Protein 1MO9 (pdb70)

Foldseek 3Di:
DADACQPPADDLVRQLVQLVCQPPDPVLHHKYFHDDPVDPDAALEEEQAQALLNVLLQLLLVVVVGAYEYEEQRQFGHPCCLPQNVPLLVLLLVLLLVLVVLCVQDPHDPRHHCPPFFAFPVVSLVVSLVPSSSVRSCRVNCSCPPSVHGYMYNWHWADQEQFWIDTPNDIGGHLFYEYQPAFADDFDPAALCPFPQEEERNVVSPPDPDTWDQAEEEEEQDLSSQSNQSSNLSSRHQYEYFHQADHPVVPQAPVQVCLLVVVLVVSRYHYAHNKDWHHFDADPVRFTQWTWIQGPVGIDIGGTRHYYYHDDTAAPQVVVCVNHVWDADPRRAGDADQQQHTPGPRYGYFANSRPPPRDSVRSSVSSNSNSCVSVVHRDGDDDDQAKDWHGRNWTKTKTFHHQVRCVVVVFDKAKEKPPDPDPCHQVALDDADPSLNCQSPPDPSSSVSWMWMWIARQQLQATGMIIIIHDDCRVVSRVVSVVSVVTDGLLNLLVDDDDPPDRDPSNVRSVVQVVDNGGHYD/DADACQVPADALVRQLVQQVCQPPPPVNHHKYFHADPPDPDAALEEEQAQALLNLLLQLLLVVVVGAYEYEEQGQFHHPCCLPQNVPLLVLLLVLLLVLVVLCVQDPHDPRHHCPVFFAFPVVSLVVSLVCSSSVRSVRVNCSVVPSVHGYMYNWHWADQEQFWIDTPNRIGGHLFYEYEHAFADDFDPAALCPFAQEEERNVSSPPDPDTWDQEEEEEAAEFQSQSNQSSNLSSRHQYEYFHLADHPVVPFAPVQVVLLVVVLVVSRYHYAHNKDWHHQDADPVRFGQWTWIAHPVGIDIGGTRHYYYHDDTAAPQVVVCVNHVWDADPRRAGDADQQQHTPGPSYGYFANSRPPPRDSVRSSVSSNSNSCVSVVNDDGDDDDFAKDWHGRNWTKIKTFHHQVRCVVVVFDKAKEKPPDDDPCPQVALDDADPSLNCQSPPDPRSSVSWIWMWIARQQLQATGMIIIIHDDCVVVSRVVSVCSVVGDGLVNLCPDDDDPPDRDPSNPSSVVQVVDNGGHYD

Radius of gyration: 30.18 Å; Cα contacts (8 Å, |Δi|>4): 2581; chains: 2; bounding box: 89×70×67 Å

Nearest PDB structures (foldseek):
  1mo9-assembly1_A  TM=1.002E+00  e=0.000E+00  Xanthobacter autotrophicus Py2
  7mgn-assembly1_A  TM=1.000E+00  e=0.000E+00  Xanthobacter autotrophicus Py2
  7mgo-assembly1_B  TM=1.002E+00  e=0.000E+00  Xanthobacter autotrophicus Py2
  7mgo-assembly1_A  TM=9.986E-01  e=9.500E-100  Xanthobacter autotrophicus Py2
  6uzi-assembly2_D  TM=8.575E-01  e=1.850E-38  Elizabethkingia anophelis NUHP1

GO terms:
  GO:0050628 2-oxopropyl-CoM reductase (carboxylating) activity (F, EXP)

Solvent-accessible surface area: 36383 Å² total; per-residue (Å²): 182,66,31,85,0,64,131,58,122,23,15,0,56,96,1,15,77,73,0,59,93,8,53,112,30,145,134,43,22,32,20,0,4,0,2,36,109,140,29,128,106,122,15,16,0,0,0,8,8,0,13,16,7,0,12,4,0,0,3,23,0,61,25,61,51,2,11,0,0,0,2,15,140,73,3,1,0,8,9,52,4,11,8,10,26,20,12,0,19,0,0,1,4,8,0,0,8,9,0,2,12,3,60,36,2,33,57,72,51,13,17,37,97,5,110,166,80,80,2,16,0,65,100,1,1,49,20,0,86,86,16,14,17,19,15,0,0,1,25,0,25,3,0,14,56,36,6,79,0,0,0,0,0,25,16,75,30,116,13,88,57,36,61,5,0,59,2,13,73,82,96,20,132,7,95,14,0,0,0,10,36,19,10,12,48,7,100,34,149,24,67,19,23,144,6,109,4,22,11,24,23,20,39,0,1,79,106,13,114,40,74,6,28,89,18,0,0,0,9,8,21,54,33,46,0,4,8,5,0,0,0,0,11,1,0,34,9,110,0,0,1,3,6,156,48,110,16,8,122,93,0,92,0,63,65,0,53,48,8,1,21,69,28,1,108,84,43,43,6,64,31,32,40,29,4,76,13,63,121,3,39,84,45,115,109,24,57,1,70,0,1,12,0,96,16,99,145,33,120,47,119,4,114,11,49,0,0,0,10,2,51,41,36,76,18,95,5,84,128,14,14,181,72,23,50,11,79,68,12,138,146,20,31,1,80,47,68,88,63,3,66,14,61,19,94,68,1,14,0,0,3,36,0,29,11,58,31,75,50,31,6,3,9,16,15,0,0,3,25,0,0,37,20,20,55,72,69,168,35,54,21,93,48,151,99,67,2,18,14,0,7,3,5,3,10,0,1,15,6,35,38,0,24,67,60,0,122,93,60,69,58,103,20,18,11,3,25,3,5,3,116,34,155,21,27,56,91,5,8,32,6,5,5,7,25,5,0,7,2,6,12,7,195,64,13,17,34,7,3,2,12,2,0,0,0,0,11,17,144,76,43,94,6,28,0,0,2,6,2,2,7,11,1,2,0,0,0,1,0,2,8,29,4,24,119,105,24,9,25,0,45,87,1,4,69,10,14,1,6,35,4,0,6,0,6,2,0,6,11,0,9,4,26,10,14,27,195,123,20,88,50,10,176,66,30,69,0,57,129,52,126,24,24,1,62,96,1,17,78,70,0,63,96,7,56,122,26,146,132,40,23,39,21,0,13,0,5,35,112,132,32,130,102,84,13,18,0,0,0,9,9,0,12,17,7,0,12,4,0,0,3,24,0,64,25,61,48,2,13,0,0,0,2,14,144,72,2,1,0,8,8,52,3,12,7,11,25,21,12,0,19,0,0,1,6,7,0,0,7,9,0,2,10,4,60,38,5,35,58,79,46,13,17,36,97,4,108,165,83,81,3,15,0,63,100,1,0,50,19,0,82,87,18,13,16,22,13,0,0,0,26,0,25,1,0,17,58,34,6,80,0,0,0,0,0,25,14,74,24,104,10,83,54,37,61,2,0,60,0,12,85,101,84,20,114,0,93,15,0,0,0,10,39,20,10,12,46,8,98,37,150,20,65,13,23,144,10,108,4,22,11,23,22,20,43,0,0,77,113,16,110,40,74,6,28,88,20,0,0,0,11,9,11,56,31,45,0,0,9,4,0,0,0,0,12,2,0,35,9,121,0,0,0,2,4,165,46,101,9,2,133,79,0,95,0,61,62,0,62,47,6,1,25,66,28,1,111,85,41,42,7,63,32,39,34,30,3,73,13,63,119,1,36,87,44,112,108,22,64,3,74,0,1,17,0,95,12,103,152,28,126,50,118,13,119,11,50,0,0,0,9,6,48,51,37,91,18,95,4,82,113,10,15,183,71,23,50,12,78,67,14,138,160,21,30,1,84,46,69,79,49,3,66,16,57,20,93,67,2,15,0,0,3,36,0,31,10,59,26,73,44,31,4,2,9,15,14,0,0,3,27,0,0,35,17,19,58,67,68,161,39,55,24,98,48,151,91,62,1,16,13,0,6,3,4,3,10,0,0,16,6,36,46,0,24,67,62,0,120,94,62,71,61,106,18,12,12,2,11,3,5,6,112,34,152,23,28,51,87,3,6,30,6,6,5,7,23,5,1,6,2,6,11,10,200,64,12,20,31,11,4,2,10,1,0,1,0,0,13,16,152,76,42,95,6,27,0,0,2,6,1,2,8,11,0,1,0,0,0,1,0,1,8,27,4,27,125,104,18,9,26,0,47,94,1,5,64,11,15,1,7,38,4,0,5,0,6,1,0,6,10,0,8,2,28,9,13,26,190,120,18,83,47,10

Structure (mmCIF, N/CA/C/O backbone):
data_1MO9
#
_entry.id   1MO9
#
_cell.length_a   87.980
_cell.length_b   60.120
_cell.length_c   105.600
_cell.angle_alpha   90.00
_cell.angle_beta   102.50
_cell.angle_gamma   90.00
#
_symmetry.space_group_name_H-M   'P 1 21 1'
#
loop_
_entity.id
_entity.type
_entity.pdbx_description
1 polymer orf3
2 non-polymer 'FLAVIN-ADENINE DINUCLEOTIDE'
3 non-polymer (2-[2-KETOPROPYLTHIO]ETHANESULFONATE
4 water water
#
loop_
_atom_site.group_PDB
_atom_site.id
_atom_site.type_symbol
_atom_site.label_atom_id
_atom_site.label_alt_id
_atom_site.label_comp_id
_atom_site.label_asym_id
_atom_site.label_entity_id
_atom_site.label_seq_id
_atom_site.pdbx_PDB_ins_code
_atom_site.Cartn_x
_atom_site.Cartn_y
_atom_site.Cartn_z
_atom_site.occupancy
_atom_site.B_iso_or_equiv
_atom_site.auth_seq_id
_atom_site.auth_comp_id
_atom_site.auth_asym_id
_atom_site.auth_atom_id
_atom_site.pdbx_PDB_model_num
ATOM 1 N N . LYS A 1 2 ? 3.619 6.037 -2.318 1.00 24.52 2 LYS A N 1
ATOM 2 C CA . LYS A 1 2 ? 4.720 5.739 -3.281 1.00 24.71 2 LYS A CA 1
ATOM 3 C C . LYS A 1 2 ? 5.495 4.517 -2.793 1.00 23.61 2 LYS A C 1
ATOM 4 O O . LYS A 1 2 ? 6.197 4.577 -1.784 1.00 23.61 2 LYS A O 1
ATOM 10 N N . VAL A 1 3 ? 5.360 3.411 -3.517 1.00 21.34 3 VAL A N 1
ATOM 11 C CA . VAL A 1 3 ? 6.031 2.167 -3.157 1.00 20.63 3 VAL A CA 1
ATOM 12 C C . VAL A 1 3 ? 7.084 1.774 -4.187 1.00 19.72 3 VAL A C 1
ATOM 13 O O . VAL A 1 3 ? 6.779 1.597 -5.368 1.00 20.71 3 VAL A O 1
ATOM 17 N N . TRP A 1 4 ? 8.327 1.649 -3.736 1.00 16.97 4 TRP A N 1
ATOM 18 C CA . TRP A 1 4 ? 9.419 1.260 -4.616 1.00 16.48 4 TRP A CA 1
ATOM 19 C C . TRP A 1 4 ? 9.616 -0.245 -4.535 1.00 16.58 4 TRP A C 1
ATOM 20 O O . TRP A 1 4 ? 9.954 -0.776 -3.478 1.00 15.52 4 TRP A O 1
ATOM 31 N N . ASN A 1 5 ? 9.380 -0.936 -5.645 1.00 15.84 5 ASN A N 1
ATOM 32 C CA . ASN A 1 5 ? 9.570 -2.378 -5.664 1.00 16.54 5 ASN A CA 1
ATOM 33 C C . ASN A 1 5 ? 11.057 -2.608 -5.916 1.00 16.45 5 ASN A C 1
ATOM 34 O O . ASN A 1 5 ? 11.530 -2.525 -7.054 1.00 15.86 5 ASN A O 1
ATOM 39 N N . ALA A 1 6 ? 11.787 -2.891 -4.842 1.00 15.02 6 ALA A N 1
ATOM 40 C CA . ALA A 1 6 ? 13.228 -3.090 -4.919 1.00 14.34 6 ALA A CA 1
ATOM 41 C C . ALA A 1 6 ? 13.667 -4.539 -5.087 1.00 14.29 6 ALA A C 1
ATOM 42 O O . ALA A 1 6 ? 14.862 -4.814 -5.148 1.00 14.62 6 ALA A O 1
ATOM 44 N N . ARG A 1 7 ? 12.713 -5.459 -5.177 1.00 14.72 7 ARG A N 1
ATOM 45 C CA . ARG A 1 7 ? 13.038 -6.877 -5.295 1.00 15.39 7 ARG A CA 1
ATOM 46 C C . ARG A 1 7 ? 14.086 -7.228 -6.344 1.00 16.26 7 ARG A C 1
ATOM 47 O O . ARG A 1 7 ? 15.040 -7.950 -6.052 1.00 15.63 7 ARG A O 1
ATOM 55 N N . ASN A 1 8 ? 13.915 -6.723 -7.561 1.00 16.02 8 ASN A N 1
ATOM 56 C CA . ASN A 1 8 ? 14.860 -7.030 -8.627 1.00 17.10 8 ASN A CA 1
ATOM 57 C C . ASN A 1 8 ? 15.963 -5.996 -8.828 1.00 17.88 8 ASN A C 1
ATOM 58 O O . ASN A 1 8 ? 16.661 -6.002 -9.844 1.00 18.71 8 ASN A O 1
ATOM 63 N N . ASP A 1 9 ? 16.112 -5.103 -7.857 1.00 15.80 9 ASP A N 1
ATOM 64 C CA . ASP A 1 9 ? 17.165 -4.101 -7.897 1.00 17.83 9 ASP A CA 1
ATOM 65 C C . ASP A 1 9 ? 18.259 -4.653 -6.991 1.00 17.80 9 ASP A C 1
ATOM 66 O O . ASP A 1 9 ? 17.968 -5.352 -6.019 1.00 16.94 9 ASP A O 1
ATOM 71 N N . HIS A 1 10 ? 19.513 -4.357 -7.309 1.00 17.96 10 HIS A N 1
ATOM 72 C CA . HIS A 1 10 ? 20.616 -4.867 -6.510 1.00 18.71 10 HIS A CA 1
ATOM 73 C C . HIS A 1 10 ? 21.644 -3.792 -6.207 1.00 18.98 10 HIS A C 1
ATOM 74 O O . HIS A 1 10 ? 22.723 -3.751 -6.801 1.00 21.69 10 HIS A O 1
ATOM 81 N N . LEU A 1 11 ? 21.293 -2.919 -5.271 1.00 16.91 11 LEU A N 1
ATOM 82 C CA . LEU A 1 11 ? 22.169 -1.834 -4.865 1.00 14.18 11 LEU A CA 1
ATOM 83 C C . LEU A 1 11 ? 23.354 -2.350 -4.068 1.00 14.16 11 LEU A C 1
ATOM 84 O O . LEU A 1 11 ? 23.264 -3.369 -3.382 1.00 15.01 11 LEU A O 1
ATOM 89 N N . THR A 1 12 ? 24.467 -1.635 -4.171 1.00 13.24 12 THR A N 1
ATOM 90 C CA . THR A 1 12 ? 25.671 -1.982 -3.429 1.00 13.61 12 THR A CA 1
ATOM 91 C C . THR A 1 12 ? 25.462 -1.421 -2.028 1.00 12.12 12 THR A C 1
ATOM 92 O O . THR A 1 12 ? 24.492 -0.708 -1.778 1.00 13.12 12 THR A O 1
ATOM 96 N N . ILE A 1 13 ? 26.380 -1.732 -1.124 1.00 11.21 13 ILE A N 1
ATOM 97 C CA . ILE A 1 13 ? 26.300 -1.233 0.243 1.00 10.03 13 ILE A CA 1
ATOM 98 C C . ILE A 1 13 ? 26.291 0.295 0.257 1.00 11.52 13 ILE A C 1
ATOM 99 O O . ILE A 1 13 ? 25.477 0.926 0.944 1.00 9.93 13 ILE A O 1
ATOM 104 N N . ASN A 1 14 ? 27.199 0.895 -0.506 1.00 11.25 14 ASN A N 1
ATOM 105 C CA . ASN A 1 14 ? 27.284 2.342 -0.537 1.00 10.82 14 ASN A CA 1
ATOM 106 C C . ASN A 1 14 ? 26.113 3.002 -1.262 1.00 11.43 14 ASN A C 1
ATOM 107 O O . ASN A 1 14 ? 25.730 4.120 -0.925 1.00 12.31 14 ASN A O 1
ATOM 112 N N . GLN A 1 15 ? 25.536 2.320 -2.246 1.00 12.82 15 GLN A N 1
ATOM 113 C CA . GLN A 1 15 ? 24.381 2.878 -2.941 1.00 12.03 15 GLN A CA 1
ATOM 114 C C . GLN A 1 15 ? 23.205 2.833 -1.966 1.00 12.38 15 GLN A C 1
ATOM 115 O O . GLN A 1 15 ? 22.366 3.729 -1.955 1.00 11.90 15 GLN A O 1
ATOM 121 N N . TRP A 1 16 ? 23.146 1.787 -1.145 1.00 11.34 16 TRP A N 1
ATOM 122 C CA . TRP A 1 16 ? 22.076 1.680 -0.153 1.00 11.50 16 TRP A CA 1
ATOM 123 C C . TRP A 1 16 ? 22.221 2.802 0.872 1.00 10.90 16 TRP A C 1
ATOM 124 O O . TRP A 1 16 ? 21.236 3.414 1.284 1.00 10.64 16 TRP A O 1
ATOM 135 N N . ALA A 1 17 ? 23.456 3.070 1.287 1.00 10.02 17 ALA A N 1
ATOM 136 C CA . ALA A 1 17 ? 23.705 4.122 2.265 1.00 10.00 17 ALA A CA 1
ATOM 137 C C . ALA A 1 17 ? 23.136 5.438 1.759 1.00 11.86 17 ALA A C 1
ATOM 138 O O . ALA A 1 17 ? 22.451 6.153 2.488 1.00 11.56 17 ALA A O 1
ATOM 140 N N . THR A 1 18 ? 23.422 5.743 0.499 1.00 12.02 18 THR A N 1
ATOM 141 C CA . THR A 1 18 ? 22.949 6.974 -0.123 1.00 13.71 18 THR A CA 1
ATOM 142 C C . THR A 1 18 ? 21.429 7.007 -0.265 1.00 13.39 18 THR A C 1
ATOM 143 O O . THR A 1 18 ? 20.792 8.018 0.032 1.00 14.87 18 THR A O 1
ATOM 147 N N . ARG A 1 19 ? 20.854 5.900 -0.721 1.00 13.60 19 ARG A N 1
ATOM 148 C CA . ARG A 1 19 ? 19.406 5.809 -0.901 1.00 13.58 19 ARG A CA 1
ATOM 149 C C . ARG A 1 19 ? 18.663 5.976 0.424 1.00 15.16 19 ARG A C 1
ATOM 150 O O . ARG A 1 19 ? 17.652 6.678 0.495 1.00 14.50 19 ARG A O 1
ATOM 158 N N . ILE A 1 20 ? 19.169 5.335 1.474 1.00 14.55 20 ILE A N 1
ATOM 159 C CA . ILE A 1 20 ? 18.548 5.421 2.792 1.00 14.90 20 ILE A CA 1
ATOM 160 C C . ILE A 1 20 ? 18.584 6.857 3.310 1.00 16.18 20 ILE A C 1
ATOM 161 O O . ILE A 1 20 ? 17.598 7.356 3.850 1.00 15.59 20 ILE A O 1
ATOM 166 N N . ASP A 1 21 ? 19.725 7.516 3.147 1.00 16.23 21 ASP A N 1
ATOM 167 C CA . ASP A 1 21 ? 19.870 8.899 3.581 1.00 17.95 21 ASP A CA 1
ATOM 168 C C . ASP A 1 21 ? 18.826 9.764 2.875 1.00 17.16 21 ASP A C 1
ATOM 169 O O . ASP A 1 21 ? 18.166 10.594 3.502 1.00 16.46 21 ASP A O 1
ATOM 174 N N . GLU A 1 22 ? 18.678 9.557 1.569 1.00 17.07 22 GLU A N 1
ATOM 175 C CA . GLU A 1 22 ? 17.715 10.313 0.773 1.00 19.18 22 GLU A CA 1
ATOM 176 C C . GLU A 1 22 ? 16.295 10.141 1.300 1.00 19.12 22 GLU A C 1
ATOM 177 O O . GLU A 1 22 ? 15.568 11.118 1.484 1.00 19.63 22 GLU A O 1
ATOM 183 N N . ILE A 1 23 ? 15.903 8.894 1.543 1.00 17.29 23 ILE A N 1
ATOM 184 C CA . ILE A 1 23 ? 14.567 8.601 2.048 1.00 17.01 23 ILE A CA 1
ATOM 185 C C . ILE A 1 23 ? 14.351 9.200 3.439 1.00 17.82 23 ILE A C 1
ATOM 186 O O . ILE A 1 23 ? 13.273 9.718 3.738 1.00 18.51 23 ILE A O 1
ATOM 191 N N . LEU A 1 24 ? 15.378 9.136 4.283 1.00 18.76 24 LEU A N 1
ATOM 192 C CA . LEU A 1 24 ? 15.291 9.681 5.635 1.00 19.96 24 LEU A CA 1
ATOM 193 C C . LEU A 1 24 ? 15.121 11.194 5.649 1.00 22.10 24 LEU A C 1
ATOM 194 O O . LEU A 1 24 ? 14.454 11.745 6.528 1.00 23.05 24 LEU A O 1
ATOM 199 N N . GLU A 1 25 ? 15.728 11.869 4.680 1.00 24.24 25 GLU A N 1
ATOM 200 C CA . GLU A 1 25 ? 15.645 13.321 4.619 1.00 25.60 25 GLU A CA 1
ATOM 201 C C . GLU A 1 25 ? 14.540 13.835 3.701 1.00 25.58 25 GLU A C 1
ATOM 202 O O . GLU A 1 25 ? 14.348 15.042 3.581 1.00 26.02 25 GLU A O 1
ATOM 208 N N . ALA A 1 26 ? 13.813 12.927 3.057 1.00 25.21 26 ALA A N 1
ATOM 209 C CA . ALA A 1 26 ? 12.734 13.328 2.156 1.00 24.79 26 ALA A CA 1
ATOM 210 C C . ALA A 1 26 ? 11.629 14.045 2.929 1.00 25.13 26 ALA A C 1
ATOM 211 O O . ALA A 1 26 ? 11.091 13.512 3.897 1.00 24.66 26 ALA A O 1
ATOM 213 N N . PRO A 1 27 ? 11.277 15.270 2.508 1.00 25.57 27 PRO A N 1
ATOM 214 C CA . PRO A 1 27 ? 10.230 16.047 3.178 1.00 26.56 27 PRO A CA 1
ATOM 215 C C . PRO A 1 27 ? 8.879 15.343 3.309 1.00 27.15 27 PRO A C 1
ATOM 216 O O . PRO A 1 27 ? 8.201 15.490 4.325 1.00 27.78 27 PRO A O 1
ATOM 220 N N . ASP A 1 28 ? 8.487 14.579 2.293 1.00 28.02 28 ASP A N 1
ATOM 221 C CA . ASP A 1 28 ? 7.201 13.882 2.331 1.00 28.71 28 ASP A CA 1
ATOM 222 C C . ASP A 1 28 ? 7.211 12.581 3.131 1.00 28.17 28 ASP A C 1
ATOM 223 O O . ASP A 1 28 ? 6.175 11.927 3.270 1.00 28.22 28 ASP A O 1
ATOM 228 N N . GLY A 1 29 ? 8.372 12.203 3.657 1.00 27.02 29 GLY A N 1
ATOM 229 C CA . GLY A 1 29 ? 8.456 10.977 4.431 1.00 24.65 29 GLY A CA 1
ATOM 230 C C . GLY A 1 29 ? 9.223 9.877 3.721 1.00 23.60 29 GLY A C 1
ATOM 231 O O . GLY A 1 29 ? 9.681 8.922 4.352 1.00 22.78 29 GLY A O 1
ATOM 232 N N . GLY A 1 30 ? 9.355 10.003 2.405 1.00 21.91 30 GLY A N 1
ATOM 233 C CA . GLY A 1 30 ? 10.087 9.011 1.638 1.00 20.67 30 GLY A CA 1
ATOM 234 C C . GLY A 1 30 ? 9.240 7.869 1.114 1.00 19.07 30 GLY A C 1
ATOM 235 O O . GLY A 1 30 ? 8.148 7.605 1.610 1.00 20.19 30 GLY A O 1
ATOM 236 N N . GLU A 1 31 ? 9.758 7.181 0.104 1.00 17.89 31 GLU A N 1
ATOM 237 C CA . GLU A 1 31 ? 9.054 6.063 -0.507 1.00 17.69 31 GLU A CA 1
ATOM 238 C C . GLU A 1 31 ? 9.185 4.805 0.345 1.00 16.65 31 GLU A C 1
ATOM 239 O O . GLU A 1 31 ? 10.094 4.685 1.166 1.00 17.97 31 GLU A O 1
ATOM 245 N N . VAL A 1 32 ? 8.262 3.872 0.150 1.00 15.05 32 VAL A N 1
ATOM 246 C CA . VAL A 1 32 ? 8.295 2.611 0.877 1.00 13.89 32 VAL A CA 1
ATOM 247 C C . VAL A 1 32 ? 9.261 1.698 0.131 1.00 13.38 32 VAL A C 1
ATOM 248 O O . VAL A 1 32 ? 9.293 1.700 -1.099 1.00 13.25 32 VAL A O 1
ATOM 252 N N . ILE A 1 33 ? 10.062 0.941 0.875 1.00 12.40 33 ILE A N 1
ATOM 253 C CA . ILE A 1 33 ? 11.008 0.010 0.271 1.00 13.13 33 ILE A CA 1
ATOM 254 C C . ILE A 1 33 ? 10.342 -1.360 0.329 1.00 13.63 33 ILE A C 1
ATOM 255 O O . ILE A 1 33 ? 10.202 -1.950 1.398 1.00 13.35 33 ILE A O 1
ATOM 260 N N . TYR A 1 34 ? 9.927 -1.849 -0.835 1.00 12.62 34 TYR A N 1
ATOM 261 C CA . TYR A 1 34 ? 9.216 -3.119 -0.951 1.00 14.04 34 TYR A CA 1
ATOM 262 C C . TYR A 1 34 ? 10.095 -4.226 -1.529 1.00 14.17 34 TYR A C 1
ATOM 263 O O . TYR A 1 34 ? 10.401 -4.228 -2.722 1.00 12.97 34 TYR A O 1
ATOM 272 N N . ASN A 1 35 ? 10.498 -5.167 -0.680 1.00 12.03 35 ASN A N 1
ATOM 273 C CA . ASN A 1 35 ? 11.345 -6.274 -1.111 1.00 11.73 35 ASN A CA 1
ATOM 274 C C . ASN A 1 35 ? 10.675 -7.606 -0.792 1.00 12.01 35 ASN A C 1
ATOM 275 O O . ASN A 1 35 ? 11.000 -8.263 0.199 1.00 11.71 35 ASN A O 1
ATOM 280 N N . VAL A 1 36 ? 9.735 -7.995 -1.646 1.00 12.63 36 VAL A N 1
ATOM 281 C CA . VAL A 1 36 ? 8.983 -9.232 -1.468 1.00 13.23 36 VAL A CA 1
ATOM 282 C C . VAL A 1 36 ? 9.085 -10.127 -2.699 1.00 13.99 36 VAL A C 1
ATOM 283 O O . VAL A 1 36 ? 9.092 -9.639 -3.828 1.00 13.24 36 VAL A O 1
ATOM 287 N N . ASP A 1 37 ? 9.180 -11.436 -2.484 1.00 14.96 37 ASP A N 1
ATOM 288 C CA . ASP A 1 37 ? 9.244 -12.370 -3.603 1.00 16.14 37 ASP A CA 1
ATOM 289 C C . ASP A 1 37 ? 7.804 -12.672 -4.007 1.00 16.86 37 ASP A C 1
ATOM 290 O O . ASP A 1 37 ? 7.155 -13.537 -3.421 1.00 17.77 37 ASP A O 1
ATOM 295 N N . GLU A 1 38 ? 7.310 -11.961 -5.012 1.00 18.98 38 GLU A N 1
ATOM 296 C CA . GLU A 1 38 ? 5.937 -12.138 -5.465 1.00 20.82 38 GLU A CA 1
ATOM 297 C C . GLU A 1 38 ? 5.666 -13.447 -6.198 1.00 19.89 38 GLU A C 1
ATOM 298 O O . GLU A 1 38 ? 4.515 -13.755 -6.499 1.00 20.81 38 GLU A O 1
ATOM 304 N N . ASN A 1 39 ? 6.708 -14.221 -6.486 1.00 18.25 39 ASN A N 1
ATOM 305 C CA . ASN A 1 39 ? 6.506 -15.482 -7.192 1.00 18.28 39 ASN A CA 1
ATOM 306 C C . ASN A 1 39 ? 6.541 -16.717 -6.295 1.00 16.42 39 ASN A C 1
ATOM 307 O O . ASN A 1 39 ? 6.226 -17.819 -6.740 1.00 16.07 39 ASN A O 1
ATOM 312 N N . ASP A 1 40 ? 6.917 -16.534 -5.033 1.00 13.84 40 ASP A N 1
ATOM 313 C CA . ASP A 1 40 ? 6.975 -17.640 -4.077 1.00 13.59 40 ASP A CA 1
ATOM 314 C C . ASP A 1 40 ? 5.561 -17.875 -3.544 1.00 13.59 40 ASP A C 1
ATOM 315 O O . ASP A 1 40 ? 4.964 -16.988 -2.936 1.00 14.07 40 ASP A O 1
ATOM 320 N N . PRO A 1 41 ? 5.002 -19.073 -3.773 1.00 14.78 41 PRO A N 1
ATOM 321 C CA . PRO A 1 41 ? 3.648 -19.387 -3.305 1.00 14.74 41 PRO A CA 1
ATOM 322 C C . PRO A 1 41 ? 3.502 -19.862 -1.859 1.00 15.04 41 PRO A C 1
ATOM 323 O O . PRO A 1 41 ? 2.382 -20.001 -1.364 1.00 15.48 41 PRO A O 1
ATOM 327 N N . ARG A 1 42 ? 4.617 -20.105 -1.177 1.00 12.61 42 ARG A N 1
ATOM 328 C CA . ARG A 1 42 ? 4.559 -20.583 0.203 1.00 12.41 42 ARG A CA 1
ATOM 329 C C . ARG A 1 42 ? 3.962 -19.573 1.180 1.00 12.49 42 ARG A C 1
ATOM 330 O O . ARG A 1 42 ? 4.089 -18.362 0.999 1.00 11.92 42 ARG A O 1
ATOM 338 N N . GLU A 1 43 ? 3.317 -20.085 2.223 1.00 13.45 43 GLU A N 1
ATOM 339 C CA . GLU A 1 43 ? 2.740 -19.235 3.258 1.00 13.99 43 GLU A CA 1
ATOM 340 C C . GLU A 1 43 ? 3.897 -18.721 4.106 1.00 12.84 43 GLU A C 1
ATOM 341 O O . GLU A 1 43 ? 4.937 -19.370 4.199 1.00 14.53 43 GLU A O 1
ATOM 347 N N . TYR A 1 44 ? 3.722 -17.562 4.725 1.00 12.57 44 TYR A N 1
ATOM 348 C CA . TYR A 1 44 ? 4.764 -17.034 5.596 1.00 10.35 44 TYR A CA 1
ATOM 349 C C . TYR A 1 44 ? 4.683 -17.782 6.922 1.00 10.97 44 TYR A C 1
ATOM 350 O O . TYR A 1 44 ? 3.598 -17.944 7.481 1.00 11.03 44 TYR A O 1
ATOM 359 N N . ASP A 1 45 ? 5.821 -18.258 7.416 1.00 9.22 45 ASP A N 1
ATOM 360 C CA . ASP A 1 45 ? 5.838 -18.951 8.697 1.00 10.01 45 ASP A CA 1
ATOM 361 C C . ASP A 1 45 ? 5.713 -17.907 9.794 1.00 10.33 45 ASP A C 1
ATOM 362 O O . ASP A 1 45 ? 5.129 -18.160 10.846 1.00 9.72 45 ASP A O 1
ATOM 367 N N . ALA A 1 46 ? 6.262 -16.725 9.537 1.00 10.30 46 ALA A N 1
ATOM 368 C CA . ALA A 1 46 ? 6.180 -15.642 10.505 1.00 9.65 46 ALA A CA 1
ATOM 369 C C . ALA A 1 46 ? 6.405 -14.279 9.888 1.00 9.89 46 ALA A C 1
ATOM 370 O O . ALA A 1 46 ? 7.215 -14.117 8.974 1.00 9.84 46 ALA A O 1
ATOM 372 N N . ILE A 1 47 ? 5.660 -13.303 10.394 1.00 8.73 47 ILE A N 1
ATOM 373 C CA . ILE A 1 47 ? 5.822 -11.924 9.976 1.00 8.41 47 ILE A CA 1
ATOM 374 C C . ILE A 1 47 ? 6.411 -11.261 11.213 1.00 9.17 47 ILE A C 1
ATOM 375 O O . ILE A 1 47 ? 5.873 -11.395 12.317 1.00 10.93 47 ILE A O 1
ATOM 380 N N . PHE A 1 48 ? 7.542 -10.589 11.035 1.00 7.79 48 PHE A N 1
ATOM 381 C CA . PHE A 1 48 ? 8.195 -9.909 12.137 1.00 8.06 48 PHE A CA 1
ATOM 382 C C . PHE A 1 48 ? 7.790 -8.451 12.148 1.00 8.48 48 PHE A C 1
ATOM 383 O O . PHE A 1 48 ? 7.977 -7.740 11.159 1.00 9.45 48 PHE A O 1
ATOM 391 N N . ILE A 1 49 ? 7.226 -8.010 13.266 1.00 8.65 49 ILE A N 1
ATOM 392 C CA . ILE A 1 49 ? 6.830 -6.618 13.406 1.00 8.58 49 ILE A CA 1
ATOM 393 C C . ILE A 1 49 ? 8.059 -5.951 14.003 1.00 9.20 49 ILE A C 1
ATOM 394 O O . ILE A 1 49 ? 8.283 -5.987 15.213 1.00 9.22 49 ILE A O 1
ATOM 399 N N . GLY A 1 50 ? 8.867 -5.369 13.125 1.00 8.53 50 GLY A N 1
ATOM 400 C CA . GLY A 1 50 ? 10.100 -4.727 13.539 1.00 8.06 50 GLY A CA 1
ATOM 401 C C . GLY A 1 50 ? 11.263 -5.492 12.937 1.00 9.18 50 GLY A C 1
ATOM 402 O O . GLY A 1 50 ? 11.272 -6.728 12.941 1.00 9.28 50 GLY A O 1
ATOM 403 N N . GLY A 1 51 ? 12.235 -4.761 12.400 1.00 8.48 51 GLY A N 1
ATOM 404 C CA . GLY A 1 51 ? 13.396 -5.387 11.793 1.00 9.49 51 GLY A CA 1
ATOM 405 C C . GLY A 1 51 ? 14.689 -4.953 12.455 1.00 9.42 51 GLY A C 1
ATOM 406 O O . GLY A 1 51 ? 15.715 -4.775 11.788 1.00 10.20 51 GLY A O 1
ATOM 407 N N . GLY A 1 52 ? 14.623 -4.757 13.769 1.00 8.68 52 GLY A N 1
ATOM 408 C CA . GLY A 1 52 ? 15.791 -4.367 14.539 1.00 8.03 52 GLY A CA 1
ATOM 409 C C . GLY A 1 52 ? 16.640 -5.591 14.831 1.00 7.70 52 GLY A C 1
ATOM 410 O O . GLY A 1 52 ? 16.567 -6.581 14.112 1.00 8.74 52 GLY A O 1
ATOM 411 N N . ALA A 1 53 ? 17.435 -5.543 15.893 1.00 6.93 53 ALA A N 1
ATOM 412 C CA . ALA A 1 53 ? 18.303 -6.666 16.231 1.00 6.90 53 ALA A CA 1
ATOM 413 C C . ALA A 1 53 ? 17.559 -8.003 16.335 1.00 8.05 53 ALA A C 1
ATOM 414 O O . ALA A 1 53 ? 17.983 -9.009 15.755 1.00 8.04 53 ALA A O 1
ATOM 416 N N . ALA A 1 54 ? 16.452 -8.012 17.070 1.00 7.18 54 ALA A N 1
ATOM 417 C CA . ALA A 1 54 ? 15.668 -9.231 17.252 1.00 6.16 54 ALA A CA 1
ATOM 418 C C . ALA A 1 54 ? 14.964 -9.668 15.977 1.00 7.26 54 ALA A C 1
ATOM 419 O O . ALA A 1 54 ? 14.999 -10.843 15.610 1.00 8.02 54 ALA A O 1
ATOM 421 N N . GLY A 1 55 ? 14.324 -8.721 15.297 1.00 6.58 55 GLY A N 1
ATOM 422 C CA . GLY A 1 55 ? 13.606 -9.068 14.083 1.00 6.65 55 GLY A CA 1
ATOM 423 C C . GLY A 1 55 ? 14.491 -9.475 12.923 1.00 7.12 55 GLY A C 1
ATOM 424 O O . GLY A 1 55 ? 14.155 -10.386 12.164 1.00 8.08 55 GLY A O 1
ATOM 425 N N . ARG A 1 56 ? 15.625 -8.800 12.772 1.00 7.17 56 ARG A N 1
ATOM 426 C CA . ARG A 1 56 ? 16.528 -9.113 11.676 1.00 7.60 56 ARG A CA 1
ATOM 427 C C . ARG A 1 56 ? 17.208 -10.454 11.910 1.00 7.80 56 ARG A C 1
ATOM 428 O O . ARG A 1 56 ? 17.282 -11.277 11.006 1.00 7.58 56 ARG A O 1
ATOM 436 N N . PHE A 1 57 ? 17.705 -10.684 13.118 1.00 7.83 57 PHE A N 1
ATOM 437 C CA . PHE A 1 57 ? 18.351 -11.965 13.393 1.00 7.32 57 PHE A CA 1
ATOM 438 C C . PHE A 1 57 ? 17.361 -13.117 13.366 1.00 7.80 57 PHE A C 1
ATOM 439 O O . PHE A 1 57 ? 17.660 -14.190 12.839 1.00 8.83 57 PHE A O 1
ATOM 447 N N . GLY A 1 58 ? 16.178 -12.898 13.927 1.00 8.51 58 GLY A N 1
ATOM 448 C CA . GLY A 1 58 ? 15.171 -13.942 13.921 1.00 7.78 58 GLY A CA 1
ATOM 449 C C . GLY A 1 58 ? 14.821 -14.319 12.491 1.00 6.99 58 GLY A C 1
ATOM 450 O O . GLY A 1 58 ? 14.656 -15.497 12.169 1.00 7.81 58 GLY A O 1
ATOM 451 N N . SER A 1 59 ? 14.703 -13.317 11.624 1.00 8.09 59 SER A N 1
ATOM 452 C CA . SER A 1 59 ? 14.382 -13.573 10.222 1.00 7.31 59 SER A CA 1
ATOM 453 C C . SER A 1 59 ? 15.503 -14.339 9.527 1.00 7.62 59 SER A C 1
ATOM 454 O O . SER A 1 59 ? 15.251 -15.259 8.750 1.00 9.20 59 SER A O 1
ATOM 457 N N . ALA A 1 60 ? 16.743 -13.947 9.796 1.00 8.35 60 ALA A N 1
ATOM 458 C CA . ALA A 1 60 ? 17.889 -14.605 9.186 1.00 7.87 60 ALA A CA 1
ATOM 459 C C . ALA A 1 60 ? 17.930 -16.082 9.548 1.00 8.91 60 ALA A C 1
ATOM 460 O O . ALA A 1 60 ? 18.181 -16.932 8.695 1.00 8.90 60 ALA A O 1
ATOM 462 N N . TYR A 1 61 ? 17.672 -16.383 10.816 1.00 8.22 61 TYR A N 1
ATOM 463 C CA . TYR A 1 61 ? 17.707 -17.758 11.280 1.00 8.07 61 TYR A CA 1
ATOM 464 C C . TYR A 1 61 ? 16.540 -18.554 10.703 1.00 8.94 61 TYR A C 1
ATOM 465 O O . TYR A 1 61 ? 16.717 -19.683 10.243 1.00 8.15 61 TYR A O 1
ATOM 474 N N . LEU A 1 62 ? 15.352 -17.957 10.701 1.00 8.69 62 LEU A N 1
ATOM 475 C CA . LEU A 1 62 ? 14.181 -18.637 10.161 1.00 9.08 62 LEU A CA 1
ATOM 476 C C . LEU A 1 62 ? 14.387 -18.979 8.684 1.00 9.44 62 LEU A C 1
ATOM 477 O O . LEU A 1 62 ? 14.084 -20.094 8.242 1.00 9.43 62 LEU A O 1
ATOM 482 N N . ARG A 1 63 ? 14.910 -18.024 7.920 1.00 8.80 63 ARG A N 1
ATOM 483 C CA . ARG A 1 63 ? 15.156 -18.244 6.499 1.00 9.32 63 ARG A CA 1
ATOM 484 C C . ARG A 1 63 ? 16.240 -19.313 6.320 1.00 9.18 63 ARG A C 1
ATOM 485 O O . ARG A 1 63 ? 16.159 -20.147 5.416 1.00 9.59 63 ARG A O 1
ATOM 493 N N . ALA A 1 64 ? 17.245 -19.296 7.192 1.00 8.85 64 ALA A N 1
ATOM 494 C CA . ALA A 1 64 ? 18.329 -20.274 7.119 1.00 9.21 64 ALA A CA 1
ATOM 495 C C . ALA A 1 64 ? 17.799 -21.691 7.334 1.00 11.59 64 ALA A C 1
ATOM 496 O O . ALA A 1 64 ? 18.329 -22.657 6.776 1.00 11.92 64 ALA A O 1
ATOM 498 N N . MET A 1 65 ? 16.750 -21.803 8.142 1.00 10.52 65 MET A N 1
ATOM 499 C CA . MET A 1 65 ? 16.135 -23.093 8.442 1.00 11.01 65 MET A CA 1
ATOM 500 C C . MET A 1 65 ? 15.208 -23.546 7.329 1.00 11.13 65 MET A C 1
ATOM 501 O O . MET A 1 65 ? 14.622 -24.623 7.412 1.00 13.37 65 MET A O 1
ATOM 506 N N . GLY A 1 66 ? 15.061 -22.720 6.298 1.00 11.38 66 GLY A N 1
ATOM 507 C CA . GLY A 1 66 ? 14.199 -23.080 5.187 1.00 11.20 66 GLY A CA 1
ATOM 508 C C . GLY A 1 66 ? 12.776 -22.555 5.280 1.00 11.80 66 GLY A C 1
ATOM 509 O O . GLY A 1 66 ? 11.920 -22.927 4.475 1.00 13.15 66 GLY A O 1
ATOM 510 N N . GLY A 1 67 ? 12.515 -21.697 6.259 1.00 10.72 67 GLY A N 1
ATOM 511 C CA . GLY A 1 67 ? 11.179 -21.142 6.407 1.00 11.21 67 GLY A CA 1
ATOM 512 C C . GLY A 1 67 ? 11.046 -19.815 5.682 1.00 11.53 67 GLY A C 1
ATOM 513 O O . GLY A 1 67 ? 12.038 -19.254 5.214 1.00 11.65 67 GLY A O 1
ATOM 514 N N . ARG A 1 68 ? 9.822 -19.303 5.586 1.00 10.10 68 ARG A N 1
ATOM 515 C CA . ARG A 1 68 ? 9.603 -18.030 4.913 1.00 9.38 68 ARG A CA 1
ATOM 516 C C . ARG A 1 68 ? 9.210 -16.954 5.917 1.00 8.75 68 ARG A C 1
ATOM 517 O O . ARG A 1 68 ? 8.378 -17.186 6.800 1.00 9.30 68 ARG A O 1
ATOM 525 N N . GLN A 1 69 ? 9.813 -15.777 5.778 1.00 8.59 69 GLN A N 1
ATOM 526 C CA . GLN A 1 69 ? 9.538 -14.668 6.683 1.00 8.43 69 GLN A CA 1
ATOM 527 C C . GLN A 1 69 ? 9.320 -13.345 5.969 1.00 8.76 69 GLN A C 1
ATOM 528 O O . GLN A 1 69 ? 9.630 -13.196 4.789 1.00 9.94 69 GLN A O 1
ATOM 534 N N . LEU A 1 70 ? 8.775 -12.389 6.708 1.00 9.29 70 LEU A N 1
ATOM 535 C CA . LEU A 1 70 ? 8.556 -11.047 6.201 1.00 9.33 70 LEU A CA 1
ATOM 536 C C . LEU A 1 70 ? 8.810 -10.091 7.352 1.00 10.19 70 LEU A C 1
ATOM 537 O O . LEU A 1 70 ? 8.295 -10.284 8.453 1.00 11.18 70 LEU A O 1
ATOM 542 N N . ILE A 1 71 ? 9.628 -9.080 7.102 1.00 9.49 71 ILE A N 1
ATOM 543 C CA . ILE A 1 71 ? 9.921 -8.064 8.098 1.00 9.75 71 ILE A CA 1
ATOM 544 C C . ILE A 1 71 ? 9.215 -6.790 7.664 1.00 8.54 71 ILE A C 1
ATOM 545 O O . ILE A 1 71 ? 9.180 -6.476 6.477 1.00 8.57 71 ILE A O 1
ATOM 550 N N . VAL A 1 72 ? 8.634 -6.076 8.621 1.00 8.83 72 VAL A N 1
ATOM 551 C CA . VAL A 1 72 ? 8.007 -4.796 8.334 1.00 9.19 72 VAL A CA 1
ATOM 552 C C . VAL A 1 72 ? 8.605 -3.856 9.372 1.00 9.86 72 VAL A C 1
ATOM 553 O O . VAL A 1 72 ? 8.565 -4.147 10.571 1.00 8.70 72 VAL A O 1
ATOM 557 N N . ASP A 1 73 ? 9.190 -2.754 8.918 1.00 9.24 73 ASP A N 1
ATOM 558 C CA . ASP A 1 73 ? 9.780 -1.783 9.836 1.00 8.12 73 ASP A CA 1
ATOM 559 C C . ASP A 1 73 ? 9.473 -0.366 9.370 1.00 9.67 73 ASP A C 1
ATOM 560 O O . ASP A 1 73 ? 9.499 -0.083 8.170 1.00 9.29 73 ASP A O 1
ATOM 565 N N . ARG A 1 74 ? 9.188 0.525 10.317 1.00 9.49 74 ARG A N 1
ATOM 566 C CA . ARG A 1 74 ? 8.861 1.902 9.968 1.00 10.60 74 ARG A CA 1
ATOM 567 C C . ARG A 1 74 ? 10.068 2.744 9.560 1.00 10.29 74 ARG A C 1
ATOM 568 O O . ARG A 1 74 ? 9.905 3.811 8.966 1.00 10.27 74 ARG A O 1
ATOM 576 N N . TRP A 1 75 ? 11.273 2.277 9.883 1.00 10.25 75 TRP A N 1
ATOM 577 C CA . TRP A 1 75 ? 12.485 2.986 9.479 1.00 10.17 75 TRP A CA 1
ATOM 578 C C . TRP A 1 75 ? 12.863 2.434 8.101 1.00 9.11 75 TRP A C 1
ATOM 579 O O . TRP A 1 75 ? 12.507 1.308 7.763 1.00 8.73 75 TRP A O 1
ATOM 590 N N . PRO A 1 76 ? 13.586 3.222 7.287 1.00 10.88 76 PRO A N 1
ATOM 591 C CA . PRO A 1 76 ? 14.002 2.798 5.943 1.00 10.57 76 PRO A CA 1
ATOM 592 C C . PRO A 1 76 ? 15.243 1.908 5.918 1.00 10.99 76 PRO A C 1
ATOM 593 O O . PRO A 1 76 ? 15.840 1.683 4.866 1.00 10.87 76 PRO A O 1
ATOM 597 N N . PHE A 1 77 ? 15.630 1.412 7.084 1.00 11.05 77 PHE A N 1
ATOM 598 C CA . PHE A 1 77 ? 16.795 0.545 7.197 1.00 10.17 77 PHE A CA 1
ATOM 599 C C . PHE A 1 77 ? 16.490 -0.547 8.205 1.00 10.11 77 PHE A C 1
ATOM 600 O O . PHE A 1 77 ? 15.528 -0.448 8.969 1.00 9.63 77 PHE A O 1
ATOM 608 N N . LEU A 1 78 ? 17.307 -1.593 8.185 1.00 8.53 78 LEU A N 1
ATOM 609 C CA . LEU A 1 78 ? 17.172 -2.703 9.117 1.00 8.44 78 LEU A CA 1
ATOM 610 C C . LEU A 1 78 ? 18.287 -2.535 10.145 1.00 9.45 78 LEU A C 1
ATOM 611 O O . LEU A 1 78 ? 19.259 -1.829 9.889 1.00 9.17 78 LEU A O 1
ATOM 616 N N . GLY A 1 79 ? 18.146 -3.168 11.306 1.00 8.85 79 GLY A N 1
ATOM 617 C CA . GLY A 1 79 ? 19.170 -3.045 12.331 1.00 9.08 79 GLY A CA 1
ATOM 618 C C . GLY A 1 79 ? 18.662 -2.381 13.597 1.00 8.68 79 GLY A C 1
ATOM 619 O O . GLY A 1 79 ? 19.266 -2.511 14.666 1.00 10.54 79 GLY A O 1
ATOM 620 N N . GLY A 1 80 ? 17.562 -1.646 13.469 1.00 9.76 80 GLY A N 1
ATOM 621 C CA . GLY A 1 80 ? 16.954 -0.999 14.620 1.00 8.79 80 GLY A CA 1
ATOM 622 C C . GLY A 1 80 ? 17.664 0.175 15.268 1.00 9.44 80 GLY A C 1
ATOM 623 O O . GLY A 1 80 ? 18.413 0.920 14.626 1.00 9.65 80 GLY A O 1
ATOM 624 N N . SER A 1 81 ? 17.420 0.333 16.566 1.00 8.88 81 SER A N 1
ATOM 625 C CA . SER A 1 81 ? 17.991 1.432 17.335 1.00 8.88 81 SER A CA 1
ATOM 626 C C . SER A 1 81 ? 19.513 1.441 17.470 1.00 8.93 81 SER A C 1
ATOM 627 O O . SER A 1 81 ? 20.134 2.493 17.406 1.00 9.55 81 SER A O 1
ATOM 630 N N . CYS A 1 82 ? 20.122 0.278 17.646 1.00 9.35 82 CYS A N 1
ATOM 631 C CA . CYS A 1 82 ? 21.573 0.225 17.825 1.00 10.43 82 CYS A CA 1
ATOM 632 C C . CYS A 1 82 ? 22.359 1.080 16.830 1.00 10.37 82 CYS A C 1
ATOM 633 O O . CYS A 1 82 ? 23.128 1.949 17.235 1.00 9.44 82 CYS A O 1
ATOM 636 N N . PRO A 1 83 ? 22.176 0.858 15.516 1.00 8.93 83 PRO A N 1
ATOM 637 C CA . PRO A 1 83 ? 22.937 1.681 14.570 1.00 10.09 83 PRO A CA 1
ATOM 638 C C . PRO A 1 83 ? 22.464 3.124 14.422 1.00 10.33 83 PRO A C 1
ATOM 639 O O . PRO A 1 83 ? 23.251 4.003 14.077 1.00 11.27 83 PRO A O 1
ATOM 643 N N . HIS A 1 84 ? 21.190 3.377 14.699 1.00 8.79 84 HIS A N 1
ATOM 644 C CA . HIS A 1 84 ? 20.654 4.721 14.527 1.00 8.59 84 HIS A CA 1
ATOM 645 C C . HIS A 1 84 ? 20.779 5.663 15.724 1.00 8.18 84 HIS A C 1
ATOM 646 O O . HIS A 1 84 ? 21.043 6.850 15.547 1.00 8.52 84 HIS A O 1
ATOM 653 N N . ASN A 1 85 ? 20.603 5.148 16.938 1.00 8.34 85 ASN A N 1
ATOM 654 C CA . ASN A 1 85 ? 20.686 6.016 18.107 1.00 8.58 85 ASN A CA 1
ATOM 655 C C . ASN A 1 85 ? 21.038 5.314 19.407 1.00 8.06 85 ASN A C 1
ATOM 656 O O . ASN A 1 85 ? 20.951 5.917 20.474 1.00 8.61 85 ASN A O 1
ATOM 661 N N . ALA A 1 86 ? 21.443 4.052 19.333 1.00 8.14 86 ALA A N 1
ATOM 662 C CA . ALA A 1 86 ? 21.764 3.328 20.552 1.00 9.25 86 ALA A CA 1
ATOM 663 C C . ALA A 1 86 ? 23.216 2.884 20.679 1.00 9.40 86 ALA A C 1
ATOM 664 O O . ALA A 1 86 ? 24.110 3.716 20.826 1.00 8.83 86 ALA A O 1
ATOM 666 N N . CYS A 1 87 ? 23.474 1.583 20.607 1.00 9.33 87 CYS A N 1
ATOM 667 C CA . CYS A 1 87 ? 24.846 1.152 20.799 1.00 10.15 87 CYS A CA 1
ATOM 668 C C . CYS A 1 87 ? 25.937 1.717 19.902 1.00 8.73 87 CYS A C 1
ATOM 669 O O . CYS A 1 87 ? 27.039 1.968 20.381 1.00 8.45 87 CYS A O 1
ATOM 672 N N . VAL A 1 88 ? 25.663 1.906 18.614 1.00 9.27 88 VAL A N 1
ATOM 673 C CA . VAL A 1 88 ? 26.695 2.434 17.725 1.00 7.60 88 VAL A CA 1
ATOM 674 C C . VAL A 1 88 ? 27.150 3.849 18.124 1.00 9.49 88 VAL A C 1
ATOM 675 O O . VAL A 1 88 ? 28.346 4.082 18.304 1.00 8.94 88 VAL A O 1
ATOM 679 N N . PRO A 1 89 ? 26.218 4.812 18.276 1.00 8.31 89 PRO A N 1
ATOM 680 C CA . PRO A 1 89 ? 26.723 6.136 18.670 1.00 8.77 89 PRO A CA 1
ATOM 681 C C . PRO A 1 89 ? 27.350 6.096 20.064 1.00 7.84 89 PRO A C 1
ATOM 682 O O . PRO A 1 89 ? 28.317 6.802 20.348 1.00 8.91 89 PRO A O 1
ATOM 686 N N . HIS A 1 90 ? 26.796 5.250 20.925 1.00 7.64 90 HIS A N 1
ATOM 687 C CA . HIS A 1 90 ? 27.308 5.078 22.278 1.00 8.68 90 HIS A CA 1
ATOM 688 C C . HIS A 1 90 ? 28.797 4.718 22.209 1.00 7.59 90 HIS A C 1
ATOM 689 O O . HIS A 1 90 ? 29.616 5.305 22.914 1.00 7.99 90 HIS A O 1
ATOM 696 N N . HIS A 1 91 ? 29.155 3.780 21.337 1.00 7.46 91 HIS A N 1
ATOM 697 C CA . HIS A 1 91 ? 30.554 3.388 21.206 1.00 7.79 91 HIS A CA 1
ATOM 698 C C . HIS A 1 91 ? 31.427 4.461 20.570 1.00 7.74 91 HIS A C 1
ATOM 699 O O . HIS A 1 91 ? 32.608 4.567 20.893 1.00 8.39 91 HIS A O 1
ATOM 706 N N . LEU A 1 92 ? 30.868 5.254 19.660 1.00 7.60 92 LEU A N 1
ATOM 707 C CA . LEU A 1 92 ? 31.658 6.333 19.074 1.00 7.53 92 LEU A CA 1
ATOM 708 C C . LEU A 1 92 ? 31.976 7.318 20.207 1.00 8.89 92 LEU A C 1
ATOM 709 O O . LEU A 1 92 ? 33.102 7.808 20.335 1.00 8.58 92 LEU A O 1
ATOM 714 N N . PHE A 1 93 ? 30.981 7.594 21.044 1.00 8.68 93 PHE A N 1
ATOM 715 C CA . PHE A 1 93 ? 31.176 8.519 22.158 1.00 9.49 93 PHE A CA 1
ATOM 716 C C . PHE A 1 93 ? 32.154 7.967 23.196 1.00 9.99 93 PHE A C 1
ATOM 717 O O . PHE A 1 93 ? 32.995 8.705 23.719 1.00 8.75 93 PHE A O 1
ATOM 725 N N . SER A 1 94 ? 32.055 6.675 23.500 1.00 9.43 94 SER A N 1
ATOM 726 C CA . SER A 1 94 ? 32.967 6.088 24.474 1.00 9.00 94 SER A CA 1
ATOM 727 C C . SER A 1 94 ? 34.402 6.074 23.937 1.00 7.56 94 SER A C 1
ATOM 728 O O . SER A 1 94 ? 35.348 6.232 24.708 1.00 8.86 94 SER A O 1
ATOM 731 N N . ASP A 1 95 ? 34.566 5.887 22.627 1.00 8.56 95 ASP A N 1
ATOM 732 C CA . ASP A 1 95 ? 35.901 5.907 22.018 1.00 8.00 95 ASP A CA 1
ATOM 733 C C . ASP A 1 95 ? 36.485 7.302 22.261 1.00 8.41 95 ASP A C 1
ATOM 734 O O . ASP A 1 95 ? 37.658 7.447 22.616 1.00 9.26 95 ASP A O 1
ATOM 739 N N . CYS A 1 96 ? 35.658 8.326 22.059 1.00 8.60 96 CYS A N 1
ATOM 740 C CA . CYS A 1 96 ? 36.096 9.705 22.263 1.00 7.73 96 CYS A CA 1
ATOM 741 C C . CYS A 1 96 ? 36.440 9.962 23.726 1.00 8.45 96 CYS A C 1
ATOM 742 O O . CYS A 1 96 ? 37.431 10.626 24.029 1.00 8.38 96 CYS A O 1
ATOM 745 N N . ALA A 1 97 ? 35.623 9.433 24.633 1.00 9.38 97 ALA A N 1
ATOM 746 C CA . ALA A 1 97 ? 35.858 9.616 26.062 1.00 8.02 97 ALA A CA 1
ATOM 747 C C . ALA A 1 97 ? 37.207 9.037 26.482 1.00 8.70 97 ALA A C 1
ATOM 748 O O . ALA A 1 97 ? 37.945 9.659 27.249 1.00 9.98 97 ALA A O 1
ATOM 750 N N . ALA A 1 98 ? 37.527 7.846 25.980 1.00 9.09 98 ALA A N 1
ATOM 751 C CA . ALA A 1 98 ? 38.788 7.189 26.313 1.00 8.61 98 ALA A CA 1
ATOM 752 C C . ALA A 1 98 ? 39.994 7.928 25.739 1.00 9.97 98 ALA A C 1
ATOM 753 O O . ALA A 1 98 ? 41.010 8.089 26.415 1.00 9.82 98 ALA A O 1
ATOM 755 N N . GLU A 1 99 ? 39.883 8.362 24.488 1.00 9.33 99 GLU A N 1
ATOM 756 C CA . GLU A 1 99 ? 40.964 9.087 23.833 1.00 9.46 99 GLU A CA 1
ATOM 757 C C . GLU A 1 99 ? 41.157 10.454 24.480 1.00 8.77 99 GLU A C 1
ATOM 758 O O . GLU A 1 99 ? 42.283 10.939 24.599 1.00 10.85 99 GLU A O 1
ATOM 764 N N . LEU A 1 100 ? 40.058 11.073 24.898 1.00 8.94 100 LEU A N 1
ATOM 765 C CA . LEU A 1 100 ? 40.131 12.384 25.532 1.00 8.79 100 LEU A CA 1
ATOM 766 C C . LEU A 1 100 ? 40.771 12.302 26.913 1.00 9.92 100 LEU A C 1
ATOM 767 O O . LEU A 1 100 ? 41.539 13.185 27.294 1.00 10.10 100 LEU A O 1
ATOM 772 N N . MET A 1 101 ? 40.474 11.250 27.669 1.00 9.55 101 MET A N 1
ATOM 773 C CA . MET A 1 101 ? 41.093 11.126 28.986 1.00 9.37 101 MET A CA 1
ATOM 774 C C . MET A 1 101 ? 42.603 10.990 28.792 1.00 10.63 101 MET A C 1
ATOM 775 O O . MET A 1 101 ? 43.395 11.554 29.554 1.00 9.98 101 MET A O 1
ATOM 780 N N . LEU A 1 102 ? 43.005 10.247 27.763 1.00 9.78 102 LEU A N 1
ATOM 781 C CA . LEU A 1 102 ? 44.424 10.062 27.487 1.00 10.24 102 LEU A CA 1
ATOM 782 C C . LEU A 1 102 ? 45.053 11.409 27.143 1.00 11.00 102 LEU A C 1
ATOM 783 O O . LEU A 1 102 ? 46.095 11.782 27.688 1.00 10.32 102 LEU A O 1
ATOM 788 N N . ALA A 1 103 ? 44.411 12.141 26.239 1.00 10.78 103 ALA A N 1
ATOM 789 C CA . ALA A 1 103 ? 44.917 13.442 25.820 1.00 11.78 103 ALA A CA 1
ATOM 790 C C . ALA A 1 103 ? 45.021 14.432 26.979 1.00 12.14 103 ALA A C 1
ATOM 791 O O . ALA A 1 103 ? 45.998 15.182 27.071 1.00 13.42 103 ALA A O 1
ATOM 793 N N . ARG A 1 104 ? 44.019 14.443 27.857 1.00 12.47 104 ARG A N 1
ATOM 794 C CA . ARG A 1 104 ? 44.028 15.355 29.002 1.00 11.86 104 ARG A CA 1
ATOM 795 C C . ARG A 1 104 ? 45.068 14.951 30.042 1.00 12.75 104 ARG A C 1
ATOM 796 O O . ARG A 1 104 ? 45.665 15.806 30.701 1.00 13.93 104 ARG A O 1
ATOM 804 N N . THR A 1 105 ? 45.284 13.649 30.191 1.00 11.52 105 THR A N 1
ATOM 805 C CA . THR A 1 105 ? 46.261 13.148 31.151 1.00 12.22 105 THR A CA 1
ATOM 806 C C . THR A 1 105 ? 47.667 13.535 30.718 1.00 12.83 105 THR A C 1
ATOM 807 O O . THR A 1 105 ? 48.495 13.909 31.546 1.00 13.59 105 THR A O 1
ATOM 811 N N . PHE A 1 106 ? 47.939 13.459 29.420 1.00 12.54 106 PHE A N 1
ATOM 812 C CA . PHE A 1 106 ? 49.265 13.805 28.931 1.00 13.25 106 PHE A CA 1
ATOM 813 C C . PHE A 1 106 ? 49.298 15.119 28.167 1.00 14.47 106 PHE A C 1
ATOM 814 O O . PHE A 1 106 ? 50.103 15.308 27.263 1.00 15.16 106 PHE A O 1
ATOM 822 N N . SER A 1 107 ? 48.420 16.031 28.565 1.00 15.98 107 SER A N 1
ATOM 823 C CA . SER A 1 107 ? 48.334 17.347 27.950 1.00 17.96 107 SER A CA 1
ATOM 824 C C . SER A 1 107 ? 49.707 18.016 27.932 1.00 21.01 107 SER A C 1
ATOM 825 O O . SER A 1 107 ? 50.400 18.052 28.947 1.00 22.29 107 SER A O 1
ATOM 828 N N . GLY A 1 108 ? 50.096 18.536 26.773 1.00 23.42 108 GLY A N 1
ATOM 829 C CA . GLY A 1 108 ? 51.376 19.213 26.660 1.00 26.44 108 GLY A CA 1
ATOM 830 C C . GLY A 1 108 ? 52.588 18.305 26.723 1.00 28.65 108 GLY A C 1
ATOM 831 O O . GLY A 1 108 ? 53.722 18.779 26.804 1.00 29.38 108 GLY A O 1
ATOM 832 N N . GLN A 1 109 ? 52.355 16.998 26.692 1.00 28.56 109 GLN A N 1
ATOM 833 C CA . GLN A 1 109 ? 53.445 16.033 26.732 1.00 29.20 109 GLN A CA 1
ATOM 834 C C . GLN A 1 109 ? 53.534 15.280 25.410 1.00 29.36 109 GLN A C 1
ATOM 835 O O . GLN A 1 109 ? 52.521 15.017 24.762 1.00 29.28 109 GLN A O 1
ATOM 841 N N . TYR A 1 110 ? 54.725 14.954 25.009 1.00 29.71 110 TYR A N 1
ATOM 842 C CA . TYR A 1 110 ? 54.983 14.235 23.755 1.00 29.62 110 TYR A CA 1
ATOM 843 C C . TYR A 1 110 ? 54.247 14.956 22.624 1.00 29.55 110 TYR A C 1
ATOM 844 O O . TYR A 1 110 ? 54.407 16.168 22.429 1.00 31.61 110 TYR A O 1
ATOM 853 N N . TRP A 1 111 ? 53.407 14.210 21.894 1.00 27.80 111 TRP A N 1
ATOM 854 C CA . TRP A 1 111 ? 52.693 14.795 20.757 1.00 27.27 111 TRP A CA 1
ATOM 855 C C . TRP A 1 111 ? 51.305 15.324 21.120 1.00 27.27 111 TRP A C 1
ATOM 856 O O . TRP A 1 111 ? 50.578 15.825 20.261 1.00 27.99 111 TRP A O 1
ATOM 867 N N . PHE A 1 112 ? 50.941 15.212 22.392 1.00 26.08 112 PHE A N 1
ATOM 868 C CA . PHE A 1 112 ? 49.636 15.670 22.851 1.00 25.52 112 PHE A CA 1
ATOM 869 C C . PHE A 1 112 ? 49.584 17.184 23.017 1.00 25.38 112 PHE A C 1
ATOM 870 O O . PHE A 1 112 ? 50.455 17.781 23.649 1.00 26.96 112 PHE A O 1
ATOM 878 N N . PRO A 1 113 ? 48.553 17.823 22.450 1.00 26.94 113 PRO A N 1
ATOM 879 C CA . PRO A 1 113 ? 48.395 19.275 22.548 1.00 27.05 113 PRO A CA 1
ATOM 880 C C . PRO A 1 113 ? 47.898 19.662 23.938 1.00 26.73 113 PRO A C 1
ATOM 881 O O . PRO A 1 113 ? 47.440 18.808 24.701 1.00 24.51 113 PRO A O 1
ATOM 885 N N . ASP A 1 114 ? 47.990 20.947 24.260 1.00 26.55 114 ASP A N 1
ATOM 886 C CA . ASP A 1 114 ? 47.551 21.444 25.557 1.00 25.80 114 ASP A CA 1
ATOM 887 C C . ASP A 1 114 ? 46.029 21.400 25.639 1.00 24.64 114 ASP A C 1
ATOM 888 O O . ASP A 1 114 ? 45.338 22.064 24.866 1.00 25.01 114 ASP A O 1
ATOM 893 N N . MET A 1 115 ? 45.516 20.614 26.581 1.00 23.36 115 MET A N 1
ATOM 894 C CA . MET A 1 115 ? 44.075 20.462 26.774 1.00 22.68 115 MET A CA 1
ATOM 895 C C . MET A 1 115 ? 43.556 21.302 27.934 1.00 23.96 115 MET A C 1
ATOM 896 O O . MET A 1 115 ? 42.354 21.323 28.200 1.00 22.85 115 MET A O 1
ATOM 901 N N . THR A 1 116 ? 44.464 21.988 28.620 1.00 26.32 116 THR A N 1
ATOM 902 C CA . THR A 1 116 ? 44.114 22.814 29.773 1.00 29.16 116 THR A CA 1
ATOM 903 C C . THR A 1 116 ? 42.794 23.575 29.648 1.00 30.46 116 THR A C 1
ATOM 904 O O . THR A 1 116 ? 41.908 23.429 30.489 1.00 31.41 116 THR A O 1
ATOM 908 N N . GLU A 1 117 ? 42.658 24.389 28.608 1.00 31.55 117 GLU A N 1
ATOM 909 C CA . GLU A 1 117 ? 41.432 25.160 28.426 1.00 33.80 117 GLU A CA 1
ATOM 910 C C . GLU A 1 117 ? 40.693 24.745 27.162 1.00 33.16 117 GLU A C 1
ATOM 911 O O . GLU A 1 117 ? 40.047 25.565 26.507 1.00 34.26 117 GLU A O 1
ATOM 917 N N . LYS A 1 118 ? 40.779 23.463 26.829 1.00 31.47 118 LYS A N 1
ATOM 918 C CA . LYS A 1 118 ? 40.135 22.954 25.630 1.00 30.02 118 LYS A CA 1
ATOM 919 C C . LYS A 1 118 ? 38.805 22.262 25.889 1.00 28.56 118 LYS A C 1
ATOM 920 O O . LYS A 1 118 ? 38.727 21.298 26.652 1.00 26.82 118 LYS A O 1
ATOM 926 N N . VAL A 1 119 ? 37.757 22.775 25.256 1.00 26.24 119 VAL A N 1
ATOM 927 C CA . VAL A 1 119 ? 36.432 22.190 25.373 1.00 24.97 119 VAL A CA 1
ATOM 928 C C . VAL A 1 119 ? 36.082 21.635 24.000 1.00 24.34 119 VAL A C 1
ATOM 929 O O . VAL A 1 119 ? 35.990 22.378 23.021 1.00 25.54 119 VAL A O 1
ATOM 933 N N . VAL A 1 120 ? 35.910 20.322 23.929 1.00 22.14 120 VAL A N 1
ATOM 934 C CA . VAL A 1 120 ? 35.573 19.662 22.677 1.00 21.38 120 VAL A CA 1
ATOM 935 C C . VAL A 1 120 ? 34.108 19.899 22.357 1.00 19.98 120 VAL A C 1
ATOM 936 O O . VAL A 1 120 ? 33.261 19.897 23.250 1.00 18.19 120 VAL A O 1
ATOM 940 N N . GLY A 1 121 ? 33.814 20.103 21.079 1.00 19.43 121 GLY A N 1
ATOM 941 C CA . GLY A 1 121 ? 32.445 20.338 20.670 1.00 20.01 121 GLY A CA 1
ATOM 942 C C . GLY A 1 121 ? 31.614 19.070 20.634 1.00 20.38 121 GLY A C 1
ATOM 943 O O . GLY A 1 121 ? 31.892 18.153 19.857 1.00 22.17 121 GLY A O 1
ATOM 944 N N . ILE A 1 122 ? 30.592 19.016 21.479 1.00 18.45 122 ILE A N 1
ATOM 945 C CA . ILE A 1 122 ? 29.710 17.862 21.529 1.00 17.03 122 ILE A CA 1
ATOM 946 C C . ILE A 1 122 ? 28.935 17.766 20.216 1.00 17.10 122 ILE A C 1
ATOM 947 O O . ILE A 1 122 ? 28.797 16.685 19.644 1.00 16.79 122 ILE A O 1
ATOM 952 N N . LYS A 1 123 ? 28.445 18.900 19.727 1.00 16.92 123 LYS A N 1
ATOM 953 C CA . LYS A 1 123 ? 27.686 18.897 18.481 1.00 16.40 123 LYS A CA 1
ATOM 954 C C . LYS A 1 123 ? 28.527 18.399 17.310 1.00 16.35 123 LYS A C 1
ATOM 955 O O . LYS A 1 123 ? 28.010 17.729 16.420 1.00 14.36 123 LYS A O 1
ATOM 961 N N . GLU A 1 124 ? 29.819 18.725 17.305 1.00 16.25 124 GLU A N 1
ATOM 962 C CA . GLU A 1 124 ? 30.698 18.275 16.230 1.00 17.37 124 GLU A CA 1
ATOM 963 C C . GLU A 1 124 ? 30.762 16.755 16.185 1.00 15.52 124 GLU A C 1
ATOM 964 O O . GLU A 1 124 ? 30.767 16.159 15.109 1.00 15.37 124 GLU A O 1
ATOM 970 N N . VAL A 1 125 ? 30.822 16.129 17.356 1.00 14.36 125 VAL A N 1
ATOM 971 C CA . VAL A 1 125 ? 30.893 14.676 17.420 1.00 13.62 125 VAL A CA 1
ATOM 972 C C . VAL A 1 125 ? 29.552 14.051 17.043 1.00 12.84 125 VAL A C 1
ATOM 973 O O . VAL A 1 125 ? 29.509 13.049 16.329 1.00 12.16 125 VAL A O 1
ATOM 977 N N . VAL A 1 126 ? 28.459 14.646 17.514 1.00 12.54 126 VAL A N 1
ATOM 978 C CA . VAL A 1 126 ? 27.132 14.135 17.190 1.00 11.24 126 VAL A CA 1
ATOM 979 C C . VAL A 1 126 ? 26.911 14.292 15.688 1.00 11.81 126 VAL A C 1
ATOM 980 O O . VAL A 1 126 ? 26.309 13.431 15.048 1.00 11.71 126 VAL A O 1
ATOM 984 N N . ASP A 1 127 ? 27.412 15.390 15.126 1.00 12.25 127 ASP A N 1
ATOM 985 C CA . ASP A 1 127 ? 27.273 15.627 13.696 1.00 12.62 127 ASP A CA 1
ATOM 986 C C . ASP A 1 127 ? 28.094 14.610 12.912 1.00 12.11 127 ASP A C 1
ATOM 987 O O . ASP A 1 127 ? 27.703 14.198 11.818 1.00 13.44 127 ASP A O 1
ATOM 992 N N . LEU A 1 128 ? 29.230 14.206 13.471 1.00 10.56 128 LEU A N 1
ATOM 993 C CA . LEU A 1 128 ? 30.071 13.207 12.822 1.00 11.85 128 LEU A CA 1
ATOM 994 C C . LEU A 1 128 ? 29.267 11.910 12.762 1.00 10.25 128 LEU A C 1
ATOM 995 O O . LEU A 1 128 ? 29.246 11.220 11.744 1.00 10.77 128 LEU A O 1
ATOM 1000 N N . PHE A 1 129 ? 28.596 11.591 13.862 1.00 10.88 129 PHE A N 1
ATOM 1001 C CA . PHE A 1 129 ? 27.783 10.384 13.908 1.00 9.89 129 PHE A CA 1
ATOM 1002 C C . PHE A 1 129 ? 26.638 10.465 12.902 1.00 10.45 129 PHE A C 1
ATOM 1003 O O . PHE A 1 129 ? 26.402 9.525 12.148 1.00 8.78 129 PHE A O 1
ATOM 1011 N N . ARG A 1 130 ? 25.924 11.588 12.888 1.00 9.61 130 ARG A N 1
ATOM 1012 C CA . ARG A 1 130 ? 24.815 11.743 11.958 1.00 10.37 130 ARG A CA 1
ATOM 1013 C C . ARG A 1 130 ? 25.284 11.617 10.514 1.00 10.90 130 ARG A C 1
ATOM 1014 O O . ARG A 1 130 ? 24.579 11.062 9.676 1.00 11.90 130 ARG A O 1
ATOM 1022 N N . ALA A 1 131 ? 26.480 12.126 10.230 1.00 10.98 131 ALA A N 1
ATOM 1023 C CA . ALA A 1 131 ? 27.022 12.090 8.879 1.00 11.89 131 ALA A CA 1
ATOM 1024 C C . ALA A 1 131 ? 27.437 10.706 8.403 1.00 11.97 131 ALA A C 1
ATOM 1025 O O . ALA A 1 131 ? 27.453 10.441 7.200 1.00 12.85 131 ALA A O 1
ATOM 1027 N N . GLY A 1 132 ? 27.766 9.815 9.332 1.00 10.14 132 GLY A N 1
ATOM 1028 C CA . GLY A 1 132 ? 28.204 8.497 8.916 1.00 10.29 132 GLY A CA 1
ATOM 1029 C C . GLY A 1 132 ? 27.354 7.300 9.298 1.00 9.56 132 GLY A C 1
ATOM 1030 O O . GLY A 1 132 ? 27.689 6.179 8.922 1.00 9.73 132 GLY A O 1
ATOM 1031 N N . ARG A 1 133 ? 26.257 7.515 10.020 1.00 9.49 133 ARG A N 1
ATOM 1032 C CA . ARG A 1 133 ? 25.427 6.392 10.436 1.00 9.66 133 ARG A CA 1
ATOM 1033 C C . ARG A 1 133 ? 24.732 5.641 9.308 1.00 9.60 133 ARG A C 1
ATOM 1034 O O . ARG A 1 133 ? 24.292 4.509 9.502 1.00 11.53 133 ARG A O 1
ATOM 1042 N N . ASN A 1 134 ? 24.631 6.250 8.133 1.00 11.89 134 ASN A N 1
ATOM 1043 C CA . ASN A 1 134 ? 23.977 5.564 7.027 1.00 13.84 134 ASN A CA 1
ATOM 1044 C C . ASN A 1 134 ? 24.869 4.471 6.439 1.00 12.57 134 ASN A C 1
ATOM 1045 O O . ASN A 1 134 ? 24.399 3.620 5.683 1.00 12.61 134 ASN A O 1
ATOM 1050 N N . GLY A 1 135 ? 26.152 4.493 6.798 1.00 12.16 135 GLY A N 1
ATOM 1051 C CA . GLY A 1 135 ? 27.073 3.470 6.326 1.00 10.88 135 GLY A CA 1
ATOM 1052 C C . GLY A 1 135 ? 26.602 2.140 6.886 1.00 10.94 135 GLY A C 1
ATOM 1053 O O . GLY A 1 135 ? 26.350 1.196 6.134 1.00 11.60 135 GLY A O 1
ATOM 1054 N N . PRO A 1 136 ? 26.482 2.027 8.218 1.00 11.69 136 PRO A N 1
ATOM 1055 C CA . PRO A 1 136 ? 26.017 0.766 8.800 1.00 11.15 136 PRO A CA 1
ATOM 1056 C C . PRO A 1 136 ? 24.622 0.405 8.277 1.00 11.66 136 PRO A C 1
ATOM 1057 O O . PRO A 1 136 ? 24.320 -0.768 8.064 1.00 12.12 136 PRO A O 1
ATOM 1061 N N . HIS A 1 137 ? 23.774 1.411 8.063 1.00 12.10 137 HIS A N 1
ATOM 1062 C CA . HIS A 1 137 ? 22.428 1.155 7.546 1.00 12.27 137 HIS A CA 1
ATOM 1063 C C . HIS A 1 137 ? 22.494 0.508 6.175 1.00 11.27 137 HIS A C 1
ATOM 1064 O O . HIS A 1 137 ? 21.738 -0.419 5.879 1.00 11.54 137 HIS A O 1
ATOM 1071 N N . GLY A 1 138 ? 23.398 1.006 5.339 1.00 10.50 138 GLY A N 1
ATOM 1072 C CA . GLY A 1 138 ? 23.550 0.454 4.007 1.00 11.12 138 GLY A CA 1
ATOM 1073 C C . GLY A 1 138 ? 23.978 -1.001 4.047 1.00 11.58 138 GLY A C 1
ATOM 1074 O O . GLY A 1 138 ? 23.495 -1.817 3.261 1.00 9.92 138 GLY A O 1
ATOM 1075 N N . ILE A 1 139 ? 24.883 -1.335 4.964 1.00 10.35 139 ILE A N 1
ATOM 1076 C CA . ILE A 1 139 ? 25.349 -2.711 5.075 1.00 10.30 139 ILE A CA 1
ATOM 1077 C C . ILE A 1 139 ? 24.208 -3.623 5.498 1.00 9.87 139 ILE A C 1
ATOM 1078 O O . ILE A 1 139 ? 24.077 -4.738 5.002 1.00 9.94 139 ILE A O 1
ATOM 1083 N N . MET A 1 140 ? 23.374 -3.143 6.414 1.00 9.76 140 MET A N 1
ATOM 1084 C CA . MET A 1 140 ? 22.256 -3.950 6.879 1.00 10.32 140 MET A CA 1
ATOM 1085 C C . MET A 1 140 ? 21.236 -4.230 5.779 1.00 9.73 140 MET A C 1
ATOM 1086 O O . MET A 1 140 ? 20.763 -5.354 5.651 1.00 10.88 140 MET A O 1
ATOM 1091 N N . ASN A 1 141 ? 20.889 -3.223 4.983 1.00 9.13 141 ASN A N 1
ATOM 1092 C CA . ASN A 1 141 ? 19.928 -3.461 3.916 1.00 9.39 141 ASN A CA 1
ATOM 1093 C C . ASN A 1 141 ? 20.524 -4.404 2.873 1.00 9.88 141 ASN A C 1
ATOM 1094 O O . ASN A 1 141 ? 19.840 -5.300 2.366 1.00 9.73 141 ASN A O 1
ATOM 1099 N N . PHE A 1 142 ? 21.804 -4.214 2.564 1.00 8.78 142 PHE A N 1
ATOM 1100 C CA . PHE A 1 142 ? 22.477 -5.061 1.585 1.00 9.18 142 PHE A CA 1
ATOM 1101 C C . PHE A 1 142 ? 22.642 -6.494 2.083 1.00 8.63 142 PHE A C 1
ATOM 1102 O O . PHE A 1 142 ? 22.270 -7.447 1.402 1.00 8.17 142 PHE A O 1
ATOM 1110 N N . GLN A 1 143 ? 23.204 -6.647 3.275 1.00 8.38 143 GLN A N 1
ATOM 1111 C CA . GLN A 1 143 ? 23.416 -7.978 3.828 1.00 7.69 143 GLN A CA 1
ATOM 1112 C C . GLN A 1 143 ? 22.113 -8.757 3.930 1.00 8.52 143 GLN A C 1
ATOM 1113 O O . GLN A 1 143 ? 22.040 -9.923 3.547 1.00 8.62 143 GLN A O 1
ATOM 1119 N N . SER A 1 144 ? 21.077 -8.099 4.434 1.00 9.14 144 SER A N 1
ATOM 1120 C CA . SER A 1 144 ? 19.790 -8.751 4.609 1.00 9.13 144 SER A CA 1
ATOM 1121 C C . SER A 1 144 ? 19.171 -9.237 3.310 1.00 8.91 144 SER A C 1
ATOM 1122 O O . SER A 1 144 ? 18.630 -10.341 3.245 1.00 9.20 144 SER A O 1
ATOM 1125 N N . LYS A 1 145 ? 19.261 -8.421 2.269 1.00 9.40 145 LYS A N 1
ATOM 1126 C CA . LYS A 1 145 ? 18.668 -8.781 0.988 1.00 9.61 145 LYS A CA 1
ATOM 1127 C C . LYS A 1 145 ? 19.506 -9.720 0.126 1.00 9.80 145 LYS A C 1
ATOM 1128 O O . LYS A 1 145 ? 19.028 -10.766 -0.317 1.00 11.74 145 LYS A O 1
ATOM 1134 N N . GLU A 1 146 ? 20.757 -9.342 -0.103 1.00 9.98 146 GLU A N 1
ATOM 1135 C CA . GLU A 1 146 ? 21.638 -10.107 -0.978 1.00 9.96 146 GLU A CA 1
ATOM 1136 C C . GLU A 1 146 ? 22.328 -11.328 -0.392 1.00 10.82 146 GLU A C 1
ATOM 1137 O O . GLU A 1 146 ? 22.594 -12.289 -1.111 1.00 12.48 146 GLU A O 1
ATOM 1143 N N . GLN A 1 147 ? 22.633 -11.295 0.898 1.00 10.26 147 GLN A N 1
ATOM 1144 C CA . GLN A 1 147 ? 23.328 -12.413 1.524 1.00 9.87 147 GLN A CA 1
ATOM 1145 C C . GLN A 1 147 ? 22.473 -13.329 2.384 1.00 10.20 147 GLN A C 1
ATOM 1146 O O . GLN A 1 147 ? 22.703 -14.534 2.416 1.00 11.07 147 GLN A O 1
ATOM 1152 N N . LEU A 1 148 ? 21.495 -12.757 3.079 1.00 9.99 148 LEU A N 1
ATOM 1153 C CA . LEU A 1 148 ? 20.635 -13.530 3.963 1.00 9.51 148 LEU A CA 1
ATOM 1154 C C . LEU A 1 148 ? 19.301 -13.902 3.316 1.00 9.95 148 LEU A C 1
ATOM 1155 O O . LEU A 1 148 ? 18.502 -14.626 3.908 1.00 10.95 148 LEU A O 1
ATOM 1160 N N . ASN A 1 149 ? 19.078 -13.392 2.107 1.00 10.76 149 ASN A N 1
ATOM 1161 C CA . ASN A 1 149 ? 17.875 -13.674 1.321 1.00 12.03 149 ASN A CA 1
ATOM 1162 C C . ASN A 1 149 ? 16.564 -13.384 2.036 1.00 11.56 149 ASN A C 1
ATOM 1163 O O . ASN A 1 149 ? 15.589 -14.138 1.921 1.00 11.45 149 ASN A O 1
ATOM 1168 N N . LEU A 1 150 ? 16.533 -12.265 2.743 1.00 10.25 150 LEU A N 1
ATOM 1169 C CA . LEU A 1 150 ? 15.352 -11.877 3.492 1.00 9.33 150 LEU A CA 1
ATOM 1170 C C . LEU A 1 150 ? 14.375 -11.037 2.693 1.00 10.57 150 LEU A C 1
ATOM 1171 O O . LEU A 1 150 ? 14.756 -10.306 1.782 1.00 12.76 150 LEU A O 1
ATOM 1176 N N . GLU A 1 151 ? 13.105 -11.159 3.054 1.00 10.21 151 GLU A N 1
ATOM 1177 C CA . GLU A 1 151 ? 12.052 -10.375 2.438 1.00 9.25 151 GLU A CA 1
ATOM 1178 C C . GLU A 1 151 ? 11.726 -9.290 3.452 1.00 9.87 151 GLU A C 1
ATOM 1179 O O . GLU A 1 151 ? 11.659 -9.558 4.653 1.00 8.54 151 GLU A O 1
ATOM 1185 N N . TYR A 1 152 ? 11.539 -8.064 2.982 1.00 8.12 152 TYR A N 1
ATOM 1186 C CA . TYR A 1 152 ? 11.233 -6.982 3.897 1.00 8.14 152 TYR A CA 1
ATOM 1187 C C . TYR A 1 152 ? 10.552 -5.794 3.251 1.00 8.14 152 TYR A C 1
ATOM 1188 O O . TYR A 1 152 ? 10.677 -5.560 2.050 1.00 10.66 152 TYR A O 1
ATOM 1197 N N . ILE A 1 153 ? 9.818 -5.062 4.079 1.00 8.47 153 ILE A N 1
ATOM 1198 C CA . ILE A 1 153 ? 9.110 -3.858 3.672 1.00 8.62 153 ILE A CA 1
ATOM 1199 C C . ILE A 1 153 ? 9.543 -2.815 4.687 1.00 9.42 153 ILE A C 1
ATOM 1200 O O . ILE A 1 153 ? 9.245 -2.937 5.875 1.00 9.78 153 ILE A O 1
ATOM 1205 N N . LEU A 1 154 ? 10.251 -1.794 4.214 1.00 9.41 154 LEU A N 1
ATOM 1206 C CA . LEU A 1 154 ? 10.771 -0.758 5.097 1.00 8.36 154 LEU A CA 1
ATOM 1207 C C . LEU A 1 154 ? 10.153 0.615 4.866 1.00 10.88 154 LEU A C 1
ATOM 1208 O O . LEU A 1 154 ? 9.556 0.880 3.824 1.00 11.06 154 LEU A O 1
ATOM 1213 N N . ASN A 1 155 ? 10.330 1.484 5.856 1.00 9.90 155 ASN A N 1
ATOM 1214 C CA . ASN A 1 155 ? 9.805 2.846 5.845 1.00 11.14 155 ASN A CA 1
ATOM 1215 C C . ASN A 1 155 ? 8.286 2.841 5.796 1.00 12.56 155 ASN A C 1
ATOM 1216 O O . ASN A 1 155 ? 7.664 3.679 5.140 1.00 11.92 155 ASN A O 1
ATOM 1221 N N . CYS A 1 156 ? 7.697 1.893 6.515 1.00 12.54 156 CYS A N 1
ATOM 1222 C CA . CYS A 1 156 ? 6.253 1.753 6.572 1.00 15.45 156 CYS A CA 1
ATOM 1223 C C . CYS A 1 156 ? 5.853 1.142 7.908 1.00 14.45 156 CYS A C 1
ATOM 1224 O O . CYS A 1 156 ? 6.319 0.066 8.273 1.00 13.16 156 CYS A O 1
ATOM 1227 N N . PRO A 1 157 ? 4.993 1.832 8.667 1.00 15.00 157 PRO A N 1
ATOM 1228 C CA . PRO A 1 157 ? 4.578 1.276 9.955 1.00 15.70 157 PRO A CA 1
ATOM 1229 C C . PRO A 1 157 ? 3.762 0.013 9.703 1.00 15.48 157 PRO A C 1
ATOM 1230 O O . PRO A 1 157 ? 3.007 -0.062 8.732 1.00 16.01 157 PRO A O 1
ATOM 1234 N N . ALA A 1 158 ? 3.919 -0.984 10.562 1.00 14.52 158 ALA A N 1
ATOM 1235 C CA . ALA A 1 158 ? 3.157 -2.212 10.409 1.00 15.03 158 ALA A CA 1
ATOM 1236 C C . ALA A 1 158 ? 1.800 -1.982 11.053 1.00 15.25 158 ALA A C 1
ATOM 1237 O O . ALA A 1 158 ? 1.705 -1.337 12.095 1.00 18.12 158 ALA A O 1
ATOM 1239 N N . LYS A 1 159 ? 0.749 -2.490 10.422 1.00 14.29 159 LYS A N 1
ATOM 1240 C CA . LYS A 1 159 ? -0.589 -2.352 10.972 1.00 16.03 159 LYS A CA 1
ATOM 1241 C C . LYS A 1 159 ? -1.159 -3.742 11.199 1.00 15.31 159 LYS A C 1
ATOM 1242 O O . LYS A 1 159 ? -1.761 -4.336 10.306 1.00 15.74 159 LYS A O 1
ATOM 1248 N N . VAL A 1 160 ? -0.948 -4.262 12.402 1.00 13.27 160 VAL A N 1
ATOM 1249 C CA . VAL A 1 160 ? -1.431 -5.589 12.761 1.00 12.89 160 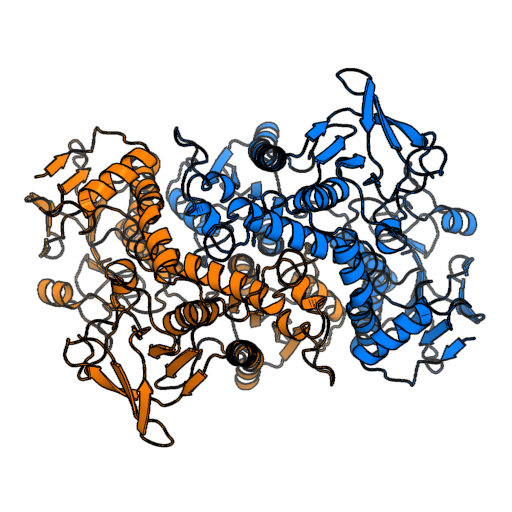VAL A CA 1
ATOM 1250 C C . VAL A 1 160 ? -2.955 -5.612 12.789 1.00 13.17 160 VAL A C 1
ATOM 1251 O O . VAL A 1 160 ? -3.591 -4.755 13.402 1.00 13.99 160 VAL A O 1
ATOM 1255 N N . ILE A 1 161 ? -3.528 -6.594 12.105 1.00 11.63 161 ILE A N 1
ATOM 1256 C CA . ILE A 1 161 ? -4.976 -6.754 12.028 1.00 12.20 161 ILE A CA 1
ATOM 1257 C C . ILE A 1 161 ? -5.433 -7.755 13.091 1.00 12.19 161 ILE A C 1
ATOM 1258 O O . ILE A 1 161 ? -6.344 -7.473 13.871 1.00 13.13 161 ILE A O 1
ATOM 1263 N N . ASP A 1 162 ? -4.807 -8.928 13.105 1.00 10.80 162 ASP A N 1
ATOM 1264 C CA . ASP A 1 162 ? -5.091 -9.956 14.106 1.00 11.14 162 ASP A CA 1
ATOM 1265 C C . ASP A 1 162 ? -3.858 -10.849 14.237 1.00 10.60 162 ASP A C 1
ATOM 1266 O O . ASP A 1 162 ? -2.814 -10.534 13.663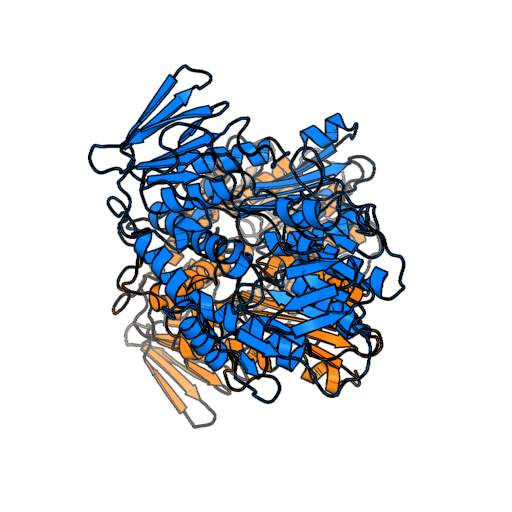 1.00 10.41 162 ASP A O 1
ATOM 1271 N N . ASN A 1 163 ? -3.954 -11.952 14.977 1.00 9.46 163 ASN A N 1
ATOM 1272 C CA . ASN A 1 163 ? -2.772 -12.790 15.164 1.00 11.49 163 ASN A CA 1
ATOM 1273 C C . ASN A 1 163 ? -2.232 -13.534 13.943 1.00 10.40 163 ASN A C 1
ATOM 1274 O O . ASN A 1 163 ? -1.251 -14.273 14.050 1.00 12.21 163 ASN A O 1
ATOM 1279 N N . HIS A 1 164 ? -2.844 -13.332 12.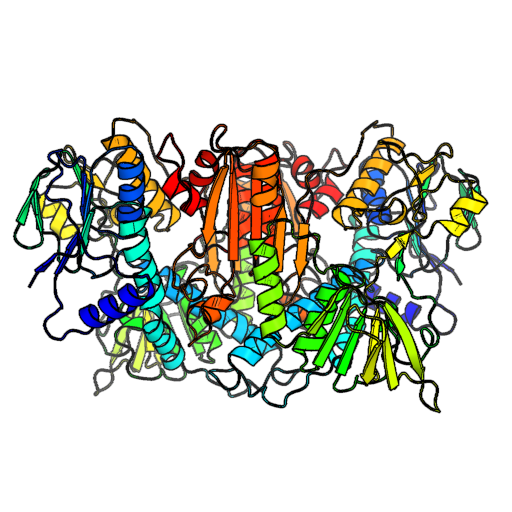780 1.00 10.06 164 HIS A N 1
ATOM 1280 C CA . HIS A 1 164 ? -2.365 -13.984 11.558 1.00 10.32 164 HIS A CA 1
ATOM 1281 C C . HIS A 1 164 ? -2.377 -13.053 10.361 1.00 9.95 164 HIS A C 1
ATOM 1282 O O . HIS A 1 164 ? -2.072 -13.476 9.245 1.00 10.65 164 HIS A O 1
ATOM 1289 N N . THR A 1 165 ? -2.702 -11.786 10.591 1.00 10.71 165 THR A N 1
ATOM 1290 C CA . THR A 1 165 ? -2.827 -10.838 9.491 1.00 11.24 165 THR A CA 1
ATOM 1291 C C . THR A 1 165 ? -2.200 -9.477 9.758 1.00 9.97 165 THR A C 1
ATOM 1292 O O . THR A 1 165 ? -2.440 -8.864 10.799 1.00 9.85 165 THR A O 1
ATOM 1296 N N . VAL A 1 166 ? -1.414 -8.999 8.795 1.00 10.27 166 VAL A N 1
ATOM 1297 C CA . VAL A 1 166 ? -0.731 -7.717 8.925 1.00 10.81 166 VAL A CA 1
ATOM 1298 C C . VAL A 1 166 ? -0.814 -6.893 7.647 1.00 11.20 166 VAL A C 1
ATOM 1299 O O . VAL A 1 166 ? -0.644 -7.418 6.547 1.00 11.89 166 VAL A O 1
ATOM 1303 N N . GLU A 1 167 ? -1.071 -5.600 7.803 1.00 12.54 167 GLU A N 1
ATOM 1304 C CA . GLU A 1 167 ? -1.149 -4.692 6.668 1.00 15.13 167 GLU A CA 1
ATOM 1305 C C . GLU A 1 167 ? 0.178 -3.951 6.552 1.00 14.55 167 GLU A C 1
ATOM 1306 O O . GLU A 1 167 ? 0.729 -3.488 7.553 1.00 14.25 167 GLU A O 1
ATOM 1312 N N . ALA A 1 168 ? 0.691 -3.849 5.331 1.00 14.00 168 ALA A N 1
ATOM 1313 C CA . ALA A 1 168 ? 1.942 -3.145 5.084 1.00 15.17 168 ALA A CA 1
ATOM 1314 C C . ALA A 1 168 ? 2.018 -2.725 3.622 1.00 16.13 168 ALA A C 1
ATOM 1315 O O . ALA A 1 168 ? 1.712 -3.510 2.728 1.00 16.74 168 ALA A O 1
ATOM 1317 N N . ALA A 1 169 ? 2.416 -1.479 3.392 1.00 18.57 169 ALA A N 1
ATOM 1318 C CA . ALA A 1 169 ? 2.551 -0.945 2.041 1.00 19.40 169 ALA A CA 1
ATOM 1319 C C . ALA A 1 169 ? 1.257 -1.055 1.242 1.00 19.53 169 ALA A C 1
ATOM 1320 O O . ALA A 1 169 ? 1.284 -1.239 0.024 1.00 18.79 169 ALA A O 1
ATOM 1322 N N . GLY A 1 170 ? 0.126 -0.945 1.933 1.00 19.49 170 GLY A N 1
ATOM 1323 C CA . GLY A 1 170 ? -1.158 -1.023 1.258 1.00 20.08 170 GLY A CA 1
ATOM 1324 C C . GLY A 1 170 ? -1.570 -2.427 0.859 1.00 20.41 170 GLY A C 1
ATOM 1325 O O . GLY A 1 170 ? -2.544 -2.605 0.125 1.00 21.60 170 GLY A O 1
ATOM 1326 N N . LYS A 1 171 ? -0.833 -3.427 1.332 1.00 18.16 171 LYS A N 1
ATOM 1327 C CA . LYS A 1 171 ? -1.148 -4.813 1.020 1.00 18.33 171 LYS A CA 1
ATOM 1328 C C . LYS A 1 171 ? -1.403 -5.592 2.304 1.00 17.21 171 LYS A C 1
ATOM 1329 O O . LYS A 1 171 ? -0.939 -5.206 3.375 1.00 17.29 171 LYS A O 1
ATOM 1335 N N . VAL A 1 172 ? -2.152 -6.682 2.194 1.00 15.39 172 VAL A N 1
ATOM 1336 C CA . VAL A 1 172 ? -2.463 -7.502 3.356 1.00 14.48 172 VAL A CA 1
ATOM 1337 C C . VAL A 1 172 ? -1.734 -8.833 3.284 1.00 14.25 172 VAL A C 1
ATOM 1338 O O . VAL A 1 172 ? -1.824 -9.548 2.283 1.00 15.45 172 VAL A O 1
ATOM 1342 N N . PHE A 1 173 ? -1.015 -9.164 4.353 1.00 12.25 173 PHE A N 1
ATOM 1343 C CA . PHE A 1 173 ? -0.266 -10.411 4.411 1.00 11.96 173 PHE A CA 1
ATOM 1344 C C . PHE A 1 173 ? -0.765 -11.333 5.511 1.00 11.17 173 PHE A C 1
ATOM 1345 O O . PHE A 1 173 ? -1.127 -10.884 6.594 1.00 10.95 173 PHE A O 1
ATOM 1353 N N . LYS A 1 174 ? -0.767 -12.628 5.218 1.00 11.61 174 LYS A N 1
ATOM 1354 C CA . LYS A 1 174 ? -1.183 -13.643 6.175 1.00 12.36 174 LYS A CA 1
ATOM 1355 C C . LYS A 1 174 ? 0.068 -14.398 6.609 1.00 11.62 174 LYS A C 1
ATOM 1356 O O . LYS A 1 174 ? 1.036 -14.475 5.854 1.00 12.02 174 LYS A O 1
ATOM 1362 N N . ALA A 1 175 ? 0.055 -14.940 7.823 1.00 10.81 175 ALA A N 1
ATOM 1363 C CA . ALA A 1 175 ? 1.190 -15.717 8.319 1.00 11.47 175 ALA A CA 1
ATOM 1364 C C . ALA A 1 175 ? 0.743 -16.699 9.391 1.00 11.70 175 ALA A C 1
ATOM 1365 O O . ALA A 1 175 ? -0.262 -16.482 10.063 1.00 11.98 175 ALA A O 1
ATOM 1367 N N . LYS A 1 176 ? 1.493 -17.785 9.538 1.00 10.37 176 LYS A N 1
ATOM 1368 C CA . LYS A 1 176 ? 1.188 -18.800 10.534 1.00 10.21 176 LYS A CA 1
ATOM 1369 C C . LYS A 1 176 ? 1.428 -18.277 11.951 1.00 11.34 176 LYS A C 1
ATOM 1370 O O . LYS A 1 176 ? 0.778 -18.714 12.901 1.00 10.14 176 LYS A O 1
ATOM 1376 N N . ASN A 1 177 ? 2.354 -17.332 12.081 1.00 10.14 177 ASN A N 1
ATOM 1377 C CA . ASN A 1 177 ? 2.701 -16.755 13.380 1.00 10.24 177 ASN A CA 1
ATOM 1378 C C . ASN A 1 177 ? 3.156 -15.314 13.224 1.00 9.55 177 ASN A C 1
ATOM 1379 O O . ASN A 1 177 ? 3.545 -14.883 12.135 1.00 8.75 177 ASN A O 1
ATOM 1384 N N . LEU A 1 178 ? 3.114 -14.578 14.328 1.00 8.72 178 LEU A N 1
ATOM 1385 C CA . LEU A 1 178 ? 3.605 -13.212 14.349 1.00 9.21 178 LEU A CA 1
ATOM 1386 C C . LEU A 1 178 ? 4.717 -13.199 15.389 1.00 9.43 178 LEU A C 1
ATOM 1387 O O . LEU A 1 178 ? 4.621 -13.887 16.404 1.00 8.80 178 LEU A O 1
ATOM 1392 N N . ILE A 1 179 ? 5.787 -12.462 15.121 1.00 8.29 179 ILE A N 1
ATOM 1393 C CA . ILE A 1 179 ? 6.865 -12.326 16.092 1.00 7.90 179 ILE A CA 1
ATOM 1394 C C . ILE A 1 179 ? 6.982 -10.825 16.312 1.00 7.82 179 ILE A C 1
ATOM 1395 O O . ILE A 1 179 ? 7.386 -10.080 15.418 1.00 8.88 179 ILE A O 1
ATOM 1400 N N . LEU A 1 180 ? 6.579 -10.383 17.500 1.00 7.89 180 LEU A N 1
ATOM 1401 C CA . LEU A 1 180 ? 6.600 -8.965 17.845 1.00 7.45 180 LEU A CA 1
ATOM 1402 C C . LEU A 1 180 ? 7.995 -8.556 18.286 1.00 8.16 180 LEU A C 1
ATOM 1403 O O . LEU A 1 180 ? 8.526 -9.074 19.271 1.00 7.65 180 LEU A O 1
ATOM 1408 N N . ALA A 1 181 ? 8.579 -7.613 17.553 1.00 7.79 181 ALA A N 1
ATOM 1409 C CA . ALA A 1 181 ? 9.939 -7.157 17.822 1.00 7.82 181 ALA A CA 1
ATOM 1410 C C . ALA A 1 181 ? 10.087 -5.650 17.636 1.00 8.46 181 ALA A C 1
ATOM 1411 O O . ALA A 1 181 ? 11.040 -5.195 17.000 1.00 8.33 181 ALA A O 1
ATOM 1413 N N . VAL A 1 182 ? 9.163 -4.883 18.211 1.00 8.43 182 VAL A N 1
ATOM 1414 C CA . VAL A 1 182 ? 9.175 -3.423 18.086 1.00 7.69 182 VAL A CA 1
ATOM 1415 C C . VAL A 1 182 ? 10.016 -2.689 19.129 1.00 9.01 182 VAL A C 1
ATOM 1416 O O . VAL A 1 182 ? 10.037 -1.460 19.164 1.00 8.62 182 VAL A O 1
ATOM 1420 N N . GLY A 1 183 ? 10.695 -3.445 19.982 1.00 8.19 183 GLY A N 1
ATOM 1421 C CA . GLY A 1 183 ? 11.565 -2.843 20.978 1.00 9.11 183 GLY A CA 1
ATOM 1422 C C . GLY A 1 183 ? 10.962 -1.970 22.060 1.00 8.46 183 GLY A C 1
ATOM 1423 O O . GLY A 1 183 ? 9.840 -2.192 22.519 1.00 10.04 183 GLY A O 1
ATOM 1424 N N . ALA A 1 184 ? 11.735 -0.966 22.467 1.00 10.22 184 ALA A N 1
ATOM 1425 C CA . ALA A 1 184 ? 11.334 -0.052 23.526 1.00 9.94 184 ALA A CA 1
ATOM 1426 C C . ALA A 1 184 ? 11.690 1.394 23.183 1.00 10.84 184 ALA A C 1
ATOM 1427 O O . ALA A 1 184 ? 12.546 1.652 22.334 1.00 11.21 184 ALA A O 1
ATOM 1429 N N . GLY A 1 185 ? 11.024 2.331 23.852 1.00 12.01 185 GLY A N 1
ATOM 1430 C CA . GLY A 1 185 ? 11.269 3.743 23.613 1.00 13.78 185 GLY A CA 1
ATOM 1431 C C . GLY A 1 185 ? 11.903 4.411 24.819 1.00 13.99 185 GLY A C 1
ATOM 1432 O O . GLY A 1 185 ? 11.843 3.875 25.922 1.00 12.72 185 GLY A O 1
ATOM 1433 N N . PRO A 1 186 ? 12.503 5.596 24.645 1.00 15.85 186 PRO A N 1
ATOM 1434 C CA . PRO A 1 186 ? 13.152 6.323 25.740 1.00 17.65 186 PRO A CA 1
ATOM 1435 C C . PRO A 1 186 ? 12.277 6.546 26.967 1.00 18.96 186 PRO A C 1
ATOM 1436 O O . PRO A 1 186 ? 11.090 6.849 26.851 1.00 18.18 186 PRO A O 1
ATOM 1440 N N . GLY A 1 187 ? 12.876 6.392 28.143 1.00 21.09 187 GLY A N 1
ATOM 1441 C CA . GLY A 1 187 ? 12.145 6.616 29.373 1.00 22.46 187 GLY A CA 1
ATOM 1442 C C . GLY A 1 187 ? 12.144 8.109 29.631 1.00 24.28 187 GLY A C 1
ATOM 1443 O O . GLY A 1 187 ? 13.058 8.815 29.194 1.00 23.10 187 GLY A O 1
ATOM 1444 N N . THR A 1 188 ? 11.126 8.603 30.327 1.00 24.90 188 THR A N 1
ATOM 1445 C CA . THR A 1 188 ? 11.050 10.029 30.617 1.00 26.78 188 THR A CA 1
ATOM 1446 C C . THR A 1 188 ? 10.709 10.297 32.079 1.00 26.83 188 THR A C 1
ATOM 1447 O O . THR A 1 188 ? 10.397 9.376 32.835 1.00 26.84 188 THR A O 1
ATOM 1451 N N . LEU A 1 189 ? 10.785 11.566 32.468 1.00 27.22 189 LEU A N 1
ATOM 1452 C CA . LEU A 1 189 ? 10.487 11.985 33.831 1.00 27.10 189 LEU A CA 1
ATOM 1453 C C . LEU A 1 189 ? 9.168 12.738 33.880 1.00 27.28 189 LEU A C 1
ATOM 1454 O O . LEU A 1 189 ? 8.851 13.515 32.978 1.00 26.16 189 LEU A O 1
ATOM 1459 N N . ASP A 1 190 ? 8.406 12.510 34.943 1.00 26.69 190 ASP A N 1
ATOM 1460 C CA . ASP A 1 190 ? 7.132 13.189 35.122 1.00 27.04 190 ASP A CA 1
ATOM 1461 C C . ASP A 1 190 ? 7.370 14.392 36.030 1.00 25.58 190 ASP A C 1
ATOM 1462 O O . ASP A 1 190 ? 6.938 14.410 37.183 1.00 25.62 190 ASP A O 1
ATOM 1467 N N . VAL A 1 191 ? 8.076 15.390 35.508 1.00 22.78 191 VAL A N 1
ATOM 1468 C CA . VAL A 1 191 ? 8.371 16.595 36.273 1.00 21.60 191 VAL A CA 1
ATOM 1469 C C . VAL A 1 191 ? 8.199 17.839 35.409 1.00 21.23 191 VAL A C 1
ATOM 1470 O O . VAL A 1 191 ? 8.288 17.775 34.183 1.00 20.00 191 VAL A O 1
ATOM 1474 N N . PRO A 1 192 ? 7.935 18.990 36.039 1.00 20.98 192 PRO A N 1
ATOM 1475 C CA . PRO A 1 192 ? 7.759 20.228 35.277 1.00 20.18 192 PRO A CA 1
ATOM 1476 C C . PRO A 1 192 ? 9.019 20.585 34.493 1.00 19.38 192 PRO A C 1
ATOM 1477 O O . PRO A 1 192 ? 10.128 20.455 35.009 1.00 18.72 192 PRO A O 1
ATOM 1481 N N . GLY A 1 193 ? 8.840 21.019 33.248 1.00 19.22 193 GLY A N 1
ATOM 1482 C CA . GLY A 1 193 ? 9.968 21.424 32.426 1.00 19.02 193 GLY A CA 1
ATOM 1483 C C . GLY A 1 193 ? 10.733 20.340 31.692 1.00 19.17 193 GLY A C 1
ATOM 1484 O O . GLY A 1 193 ? 11.727 20.629 31.027 1.00 19.23 193 GLY A O 1
ATOM 1485 N N . VAL A 1 194 ? 10.274 19.097 31.787 1.00 19.23 194 VAL A N 1
ATOM 1486 C CA . VAL A 1 194 ? 10.960 17.996 31.125 1.00 19.53 194 VAL A CA 1
ATOM 1487 C C . VAL A 1 194 ? 10.949 18.133 29.601 1.00 19.40 194 VAL A C 1
ATOM 1488 O O . VAL A 1 194 ? 11.770 17.527 28.913 1.00 19.91 194 VAL A O 1
ATOM 1492 N N . ASN A 1 195 ? 10.028 18.936 29.077 1.00 19.53 195 ASN A N 1
ATOM 1493 C CA . ASN A 1 195 ? 9.931 19.135 27.634 1.00 20.23 195 ASN A CA 1
ATOM 1494 C C . ASN A 1 195 ? 10.594 20.423 27.169 1.00 19.65 195 ASN A C 1
ATOM 1495 O O . ASN A 1 195 ? 10.412 20.848 26.030 1.00 19.48 195 ASN A O 1
ATOM 1500 N N . ALA A 1 196 ? 11.363 21.042 28.055 1.00 18.44 196 ALA A N 1
ATOM 1501 C CA . ALA A 1 196 ? 12.063 22.272 27.720 1.00 18.88 196 ALA A CA 1
ATOM 1502 C C . ALA A 1 196 ? 13.154 21.959 26.705 1.00 18.55 196 ALA A C 1
ATOM 1503 O O . ALA A 1 196 ? 13.669 20.841 26.657 1.00 16.74 196 ALA A O 1
ATOM 1505 N N . LYS A 1 197 ? 13.503 22.940 25.884 1.00 19.36 197 LYS A N 1
ATOM 1506 C CA . LYS A 1 197 ? 14.561 22.733 24.907 1.00 19.00 197 LYS A CA 1
ATOM 1507 C C . LYS A 1 197 ? 15.847 22.570 25.709 1.00 19.00 197 LYS A C 1
ATOM 1508 O O . LYS A 1 197 ? 16.063 23.279 26.688 1.00 21.06 197 LYS A O 1
ATOM 1514 N N . GLY A 1 198 ? 16.693 21.628 25.308 1.00 16.18 198 GLY A N 1
ATOM 1515 C CA . GLY A 1 198 ? 17.928 21.415 26.041 1.00 14.55 198 GLY A CA 1
ATOM 1516 C C . GLY A 1 198 ? 17.900 20.115 26.821 1.00 13.06 198 GLY A C 1
ATOM 1517 O O . GLY A 1 198 ? 18.911 19.706 27.396 1.00 13.83 198 GLY A O 1
ATOM 1518 N N . VAL A 1 199 ? 16.734 19.479 26.860 1.00 13.16 199 VAL A N 1
ATOM 1519 C CA . VAL A 1 199 ? 16.578 18.200 27.544 1.00 12.90 199 VAL A CA 1
ATOM 1520 C C . VAL A 1 199 ? 16.607 17.144 26.446 1.00 13.92 199 VAL A C 1
ATOM 1521 O O . VAL A 1 199 ? 15.825 17.206 25.494 1.00 14.08 199 VAL A O 1
ATOM 1525 N N . PHE A 1 200 ? 17.513 16.182 26.577 1.00 11.68 200 PHE A N 1
ATOM 1526 C CA . PHE A 1 200 ? 17.664 15.135 25.573 1.00 11.17 200 PHE A CA 1
ATOM 1527 C C . PHE A 1 200 ? 17.740 13.747 26.177 1.00 10.38 200 PHE A C 1
ATOM 1528 O O . PHE A 1 200 ? 17.975 13.586 27.376 1.00 10.52 200 PHE A O 1
ATOM 1536 N N . ASP A 1 201 ? 17.529 12.753 25.321 1.00 10.04 201 ASP A N 1
ATOM 1537 C CA . ASP A 1 201 ? 17.685 11.352 25.685 1.00 10.41 201 ASP A CA 1
ATOM 1538 C C . ASP A 1 201 ? 18.522 10.798 24.532 1.00 10.30 201 ASP A C 1
ATOM 1539 O O . ASP A 1 201 ? 18.838 11.531 23.589 1.00 9.83 201 ASP A O 1
ATOM 1544 N N . HIS A 1 202 ? 18.900 9.527 24.591 1.00 9.07 202 HIS A N 1
ATOM 1545 C CA . HIS A 1 202 ? 19.742 8.974 23.536 1.00 10.18 202 HIS A CA 1
ATOM 1546 C C . HIS A 1 202 ? 19.170 9.154 22.131 1.00 9.79 202 HIS A C 1
ATOM 1547 O O . HIS A 1 202 ? 19.915 9.359 21.170 1.00 9.47 202 HIS A O 1
ATOM 1554 N N . ALA A 1 203 ? 17.849 9.097 22.015 1.00 10.07 203 ALA A N 1
ATOM 1555 C CA . ALA A 1 203 ? 17.193 9.225 20.720 1.00 10.66 203 ALA A CA 1
ATOM 1556 C C . ALA A 1 203 ? 17.176 10.652 20.181 1.00 11.39 203 ALA A C 1
ATOM 1557 O O . ALA A 1 203 ? 17.569 10.891 19.041 1.00 12.43 203 ALA A O 1
ATOM 1559 N N . THR A 1 204 ? 16.724 11.602 20.995 1.00 10.90 204 THR A N 1
ATOM 1560 C CA . THR A 1 204 ? 16.660 12.986 20.540 1.00 11.04 204 THR A CA 1
ATOM 1561 C C . THR A 1 204 ? 18.023 13.660 20.424 1.00 10.75 204 THR A C 1
ATOM 1562 O O . THR A 1 204 ? 18.183 14.613 19.662 1.00 11.94 204 THR A O 1
ATOM 1566 N N . LEU A 1 205 ? 19.010 13.166 21.165 1.00 10.80 205 LEU A N 1
ATOM 1567 C CA . LEU A 1 205 ? 20.343 13.758 21.109 1.00 9.93 205 LEU A CA 1
ATOM 1568 C C . LEU A 1 205 ? 20.911 13.737 19.693 1.00 9.75 205 LEU A C 1
ATOM 1569 O O . LEU A 1 205 ? 21.541 14.703 19.259 1.00 9.41 205 LEU A O 1
ATOM 1574 N N . VAL A 1 206 ? 20.688 12.642 18.973 1.00 9.73 206 VAL A N 1
ATOM 1575 C CA . VAL A 1 206 ? 21.224 12.520 17.620 1.00 10.14 206 VAL A CA 1
ATOM 1576 C C . VAL A 1 206 ? 20.279 12.993 16.522 1.00 11.03 206 VAL A C 1
ATOM 1577 O O . VAL A 1 206 ? 20.533 12.760 15.337 1.00 10.91 206 VAL A O 1
ATOM 1581 N N . GLU A 1 207 ? 19.194 13.658 16.914 1.00 11.24 207 GLU A N 1
ATOM 1582 C CA . GLU A 1 207 ? 18.234 14.171 15.943 1.00 12.37 207 GLU A CA 1
ATOM 1583 C C . GLU A 1 207 ? 17.976 15.669 16.094 1.00 13.66 207 GLU A C 1
ATOM 1584 O O . GLU A 1 207 ? 17.746 16.362 15.101 1.00 13.87 207 GLU A O 1
ATOM 1590 N N . GLU A 1 208 ? 18.038 16.170 17.328 1.00 13.07 208 GLU A N 1
ATOM 1591 C CA . GLU A 1 208 ? 17.713 17.571 17.600 1.00 14.74 208 GLU A CA 1
ATOM 1592 C C . GLU A 1 208 ? 18.755 18.480 18.258 1.00 14.39 208 GLU A C 1
ATOM 1593 O O . GLU A 1 208 ? 18.411 19.566 18.728 1.00 15.14 208 GLU A O 1
ATOM 1599 N N . LEU A 1 209 ? 20.013 18.064 18.309 1.00 12.87 209 LEU A N 1
ATOM 1600 C CA . LEU A 1 209 ? 21.021 18.920 18.925 1.00 13.66 209 LEU A CA 1
ATOM 1601 C C . LEU A 1 209 ? 21.430 20.006 17.934 1.00 14.09 209 LEU A C 1
ATOM 1602 O O . LEU A 1 209 ? 22.275 19.781 17.068 1.00 15.21 209 LEU A O 1
ATOM 1607 N N . ASP A 1 210 ? 20.830 21.188 18.069 1.00 15.02 210 ASP A N 1
ATOM 1608 C CA . ASP A 1 210 ? 21.114 22.293 17.161 1.00 16.08 210 ASP A CA 1
ATOM 1609 C C . ASP A 1 210 ? 21.933 23.423 17.770 1.00 17.37 210 ASP A C 1
ATOM 1610 O O . ASP A 1 210 ? 21.959 24.534 17.237 1.00 17.75 210 ASP A O 1
ATOM 1615 N N . TYR A 1 211 ? 22.597 23.144 18.884 1.00 15.78 211 TYR A N 1
ATOM 1616 C CA . TYR A 1 211 ? 23.425 24.141 19.544 1.00 16.03 211 TYR A CA 1
ATOM 1617 C C . TYR A 1 211 ? 24.540 23.421 20.288 1.00 17.04 211 TYR A C 1
ATOM 1618 O O . TYR A 1 211 ? 24.493 22.203 20.455 1.00 16.46 211 TYR A O 1
ATOM 1627 N N . GLU A 1 212 ? 25.550 24.169 20.717 1.00 16.63 212 GLU A N 1
ATOM 1628 C CA . GLU A 1 212 ? 26.657 23.582 21.460 1.00 16.56 212 GLU A CA 1
ATOM 1629 C C . GLU A 1 212 ? 26.397 23.834 22.942 1.00 16.11 212 GLU A C 1
ATOM 1630 O O . GLU A 1 212 ? 26.294 24.981 23.375 1.00 16.44 212 GLU A O 1
ATOM 1636 N N . PRO A 1 213 ? 26.274 22.759 23.737 1.00 15.41 213 PRO A N 1
ATOM 1637 C CA . PRO A 1 213 ? 26.019 22.854 25.178 1.00 15.02 213 PRO A CA 1
ATOM 1638 C C . PRO A 1 213 ? 26.976 23.773 25.928 1.00 15.65 213 PRO A C 1
ATOM 1639 O O . PRO A 1 213 ? 28.107 24.010 25.494 1.00 15.32 213 PRO A O 1
ATOM 1643 N N . GLY A 1 214 ? 26.504 24.277 27.064 1.00 15.90 214 GLY A N 1
ATOM 1644 C CA . GLY A 1 214 ? 27.306 25.155 27.894 1.00 15.91 214 GLY A CA 1
ATOM 1645 C C . GLY A 1 214 ? 28.365 24.394 28.672 1.00 16.97 214 GLY A C 1
ATOM 1646 O O . GLY A 1 214 ? 28.657 23.237 28.373 1.00 16.77 214 GLY A O 1
ATOM 1647 N N . SER A 1 215 ? 28.925 25.037 29.692 1.00 17.20 215 SER A N 1
ATOM 1648 C CA . SER A 1 215 ? 29.985 24.438 30.497 1.00 16.97 215 SER A CA 1
ATOM 1649 C C . SER A 1 215 ? 29.559 23.365 31.494 1.00 15.61 215 SER A C 1
ATOM 1650 O O . SER A 1 215 ? 30.407 22.659 32.038 1.00 16.06 215 SER A O 1
ATOM 1653 N N . THR A 1 216 ? 28.258 23.237 31.736 1.00 15.85 216 THR A N 1
ATOM 1654 C CA . THR A 1 216 ? 27.767 22.247 32.689 1.00 17.09 216 THR A CA 1
ATOM 1655 C C . THR A 1 216 ? 26.731 21.316 32.078 1.00 16.59 216 THR A C 1
ATOM 1656 O O . THR A 1 216 ? 25.862 21.743 31.318 1.00 18.49 216 THR A O 1
ATOM 1660 N N . VAL A 1 217 ? 26.834 20.037 32.415 1.00 14.87 217 VAL A N 1
ATOM 1661 C CA . VAL A 1 217 ? 25.900 19.042 31.916 1.00 14.78 217 VAL A CA 1
ATOM 1662 C C . VAL A 1 217 ? 25.332 18.255 33.088 1.00 13.70 217 VAL A C 1
ATOM 1663 O O . VAL A 1 217 ? 26.069 17.844 33.981 1.00 14.27 217 VAL A O 1
ATOM 1667 N N . VAL A 1 218 ? 24.018 18.073 33.100 1.00 11.91 218 VAL A N 1
ATOM 1668 C CA . VAL A 1 218 ? 23.391 17.285 34.145 1.00 11.32 218 VAL A CA 1
ATOM 1669 C C . VAL A 1 218 ? 22.861 16.019 33.493 1.00 11.46 218 VAL A C 1
ATOM 1670 O O . VAL A 1 218 ? 22.150 16.072 32.483 1.00 11.39 218 VAL A O 1
ATOM 1674 N N . VAL A 1 219 ? 23.245 14.879 34.057 1.00 10.93 219 VAL A N 1
ATOM 1675 C CA . VAL A 1 219 ? 22.799 13.588 33.558 1.00 11.17 219 VAL A CA 1
ATOM 1676 C C . VAL A 1 219 ? 21.877 12.993 34.606 1.00 11.16 219 VAL A C 1
ATOM 1677 O O . VAL A 1 219 ? 22.224 12.940 35.786 1.00 12.33 219 VAL A O 1
ATOM 1681 N N . VAL A 1 220 ? 20.697 12.561 34.180 1.00 12.04 220 VAL A N 1
ATOM 1682 C CA . VAL A 1 220 ? 19.740 11.973 35.104 1.00 12.33 220 VAL A CA 1
ATOM 1683 C C . VAL A 1 220 ? 19.756 10.459 34.936 1.00 13.46 220 VAL A C 1
ATOM 1684 O O . VAL A 1 220 ? 19.460 9.946 33.858 1.00 13.28 220 VAL A O 1
ATOM 1688 N N . GLY A 1 221 ? 20.115 9.753 36.006 1.00 14.34 221 GLY A N 1
ATOM 1689 C CA . GLY A 1 221 ? 20.171 8.304 35.954 1.00 15.20 221 GLY A CA 1
ATOM 1690 C C . GLY A 1 221 ? 21.562 7.762 36.222 1.00 15.60 221 GLY A C 1
ATOM 1691 O O . GLY A 1 221 ? 22.560 8.465 36.054 1.00 17.10 221 GLY A O 1
ATOM 1692 N N . GLY A 1 222 ? 21.627 6.502 36.643 1.00 16.91 222 GLY A N 1
ATOM 1693 C CA . GLY A 1 222 ? 22.903 5.875 36.927 1.00 17.78 222 GLY A CA 1
ATOM 1694 C C . GLY A 1 222 ? 23.069 4.609 36.106 1.00 18.75 222 GLY A C 1
ATOM 1695 O O . GLY A 1 222 ? 23.926 3.779 36.394 1.00 20.41 222 GLY A O 1
ATOM 1696 N N . SER A 1 223 ? 22.239 4.470 35.078 1.00 20.26 223 SER A N 1
ATOM 1697 C CA . SER A 1 223 ? 22.277 3.310 34.193 1.00 20.54 223 SER A CA 1
ATOM 1698 C C . SER A 1 223 ? 23.558 3.294 33.366 1.00 17.86 223 SER A C 1
ATOM 1699 O O . SER A 1 223 ? 24.328 4.250 33.385 1.00 17.19 223 SER A O 1
ATOM 1702 N N . LYS A 1 224 ? 23.791 2.201 32.646 1.00 15.50 224 LYS A N 1
ATOM 1703 C CA . LYS A 1 224 ? 24.979 2.114 31.801 1.00 13.69 224 LYS A CA 1
ATOM 1704 C C . LYS A 1 224 ? 25.009 3.311 30.860 1.00 11.97 224 LYS A C 1
ATOM 1705 O O . LYS A 1 224 ? 26.030 3.977 30.711 1.00 12.52 224 LYS A O 1
ATOM 1711 N N . THR A 1 225 ? 23.878 3.558 30.209 1.00 13.07 225 THR A N 1
ATOM 1712 C CA . THR A 1 225 ? 23.764 4.660 29.263 1.00 12.83 225 THR A CA 1
ATOM 1713 C C . THR A 1 225 ? 24.084 6.003 29.908 1.00 11.69 225 THR A C 1
ATOM 1714 O O . THR A 1 225 ? 24.817 6.814 29.341 1.00 11.82 225 THR A O 1
ATOM 1718 N N . ALA A 1 226 ? 23.539 6.240 31.094 1.00 10.39 226 ALA A N 1
ATOM 1719 C CA . ALA A 1 226 ? 23.797 7.497 31.783 1.00 10.43 226 ALA A CA 1
ATOM 1720 C C . ALA A 1 226 ? 25.293 7.667 32.042 1.00 9.07 226 ALA A C 1
ATOM 1721 O O . ALA A 1 226 ? 25.857 8.731 31.793 1.00 10.44 226 ALA A O 1
ATOM 1723 N N . VAL A 1 227 ? 25.930 6.613 32.544 1.00 10.20 227 VAL A N 1
ATOM 1724 C CA . VAL A 1 227 ? 27.359 6.643 32.842 1.00 9.62 227 VAL A CA 1
ATOM 1725 C C . VAL A 1 227 ? 28.206 6.776 31.575 1.00 8.79 227 VAL A C 1
ATOM 1726 O O . VAL A 1 227 ? 29.157 7.558 31.529 1.00 9.17 227 VAL A O 1
ATOM 1730 N N . GLU A 1 228 ? 27.852 6.017 30.546 1.00 9.37 228 GLU A N 1
ATOM 1731 C CA . GLU A 1 228 ? 28.583 6.061 29.289 1.00 8.93 228 GLU A CA 1
ATOM 1732 C C . GLU A 1 228 ? 28.552 7.451 28.659 1.00 9.99 228 GLU A C 1
ATOM 1733 O O . GLU A 1 228 ? 29.594 7.991 28.285 1.00 9.81 228 GLU A O 1
ATOM 1739 N N . TYR A 1 229 ? 27.365 8.037 28.551 1.00 9.05 229 TYR A N 1
ATOM 1740 C CA . TYR A 1 229 ? 27.250 9.370 27.974 1.00 9.73 229 TYR A CA 1
ATOM 1741 C C . TYR A 1 229 ? 27.824 10.417 28.921 1.00 9.31 229 TYR A C 1
ATOM 1742 O O . TYR A 1 229 ? 28.448 11.381 28.482 1.00 10.76 229 TYR A O 1
ATOM 1751 N N . GLY A 1 230 ? 27.621 10.219 30.220 1.00 8.24 230 GLY A N 1
ATOM 1752 C CA . GLY A 1 230 ? 28.146 11.155 31.199 1.00 8.97 230 GLY A CA 1
ATOM 1753 C C . GLY A 1 230 ? 29.655 11.301 31.112 1.00 9.36 230 GLY A C 1
ATOM 1754 O O . GLY A 1 230 ? 30.186 12.415 31.177 1.00 8.96 230 GLY A O 1
ATOM 1755 N N . CYS A 1 231 ? 30.364 10.184 30.968 1.00 8.59 231 CYS A N 1
ATOM 1756 C CA . CYS A 1 231 ? 31.812 10.253 30.873 1.00 10.12 231 CYS A CA 1
ATOM 1757 C C . CYS A 1 231 ? 32.238 10.939 29.581 1.00 8.76 231 CYS A C 1
ATOM 1758 O O . CYS A 1 231 ? 33.260 11.616 29.541 1.00 9.40 231 CYS A O 1
ATOM 1761 N N . PHE A 1 232 ? 31.459 10.761 28.521 1.00 9.71 232 PHE A N 1
ATOM 1762 C CA . PHE A 1 232 ? 31.784 11.422 27.267 1.00 10.21 232 PHE A CA 1
ATOM 1763 C C . PHE A 1 232 ? 31.636 12.931 27.473 1.00 11.53 232 PHE A C 1
ATOM 1764 O O . PHE A 1 232 ? 32.542 13.697 27.153 1.00 10.83 232 PHE A O 1
ATOM 1772 N N . PHE A 1 233 ? 30.502 13.360 28.022 1.00 11.12 233 PHE A N 1
ATOM 1773 C CA . PHE A 1 233 ? 30.293 14.790 28.251 1.00 10.95 233 PHE A CA 1
ATOM 1774 C C . PHE A 1 233 ? 31.416 15.348 29.127 1.00 11.41 233 PHE A C 1
ATOM 1775 O O . PHE A 1 233 ? 31.945 16.425 28.858 1.00 11.72 233 PHE A O 1
ATOM 1783 N N . ASN A 1 234 ? 31.788 14.610 30.170 1.00 10.70 234 ASN A N 1
ATOM 1784 C CA . ASN A 1 234 ? 32.870 15.041 31.050 1.00 11.29 234 ASN A CA 1
ATOM 1785 C C . ASN A 1 234 ? 34.178 15.159 30.266 1.00 11.21 234 ASN A C 1
ATOM 1786 O O . ASN A 1 234 ? 34.925 16.124 30.428 1.00 11.67 234 ASN A O 1
ATOM 1791 N N . ALA A 1 235 ? 34.446 14.178 29.408 1.00 10.76 235 ALA A N 1
ATOM 1792 C CA . ALA A 1 235 ? 35.677 14.174 28.620 1.00 10.02 235 ALA A CA 1
ATOM 1793 C C . ALA A 1 235 ? 35.814 15.382 27.696 1.00 10.18 235 ALA A C 1
ATOM 1794 O O . ALA A 1 235 ? 36.932 15.814 27.396 1.00 11.12 235 ALA A O 1
ATOM 1796 N N . THR A 1 236 ? 34.689 15.932 27.243 1.00 10.58 236 THR A N 1
ATOM 1797 C CA . THR A 1 236 ? 34.734 17.094 26.358 1.00 12.33 236 THR A CA 1
ATOM 1798 C C . THR A 1 236 ? 35.156 18.351 27.121 1.00 14.07 236 THR A C 1
ATOM 1799 O O . THR A 1 236 ? 35.405 19.398 26.521 1.00 14.69 236 THR A O 1
ATOM 1803 N N . GLY A 1 237 ? 35.232 18.243 28.444 1.00 14.46 237 GLY A N 1
ATOM 1804 C CA . GLY A 1 237 ? 35.657 19.374 29.253 1.00 15.97 237 GLY A CA 1
ATOM 1805 C C . GLY A 1 237 ? 34.550 20.121 29.966 1.00 17.20 237 GLY A C 1
ATOM 1806 O O . GLY A 1 237 ? 34.687 21.307 30.266 1.00 19.15 237 GLY A O 1
ATOM 1807 N N . ARG A 1 238 ? 33.455 19.432 30.259 1.00 16.87 238 ARG A N 1
ATOM 1808 C CA . ARG A 1 238 ? 32.336 20.069 30.935 1.00 16.26 238 ARG A CA 1
ATOM 1809 C C . ARG A 1 238 ? 32.070 19.497 32.318 1.00 16.35 238 ARG A C 1
ATOM 1810 O O . ARG A 1 238 ? 32.246 18.299 32.552 1.00 14.99 238 ARG A O 1
ATOM 1818 N N . ARG A 1 239 ? 31.670 20.368 33.243 1.00 14.43 239 ARG A N 1
ATOM 1819 C CA . ARG A 1 239 ? 31.338 19.931 34.590 1.00 14.36 239 ARG A CA 1
ATOM 1820 C C . ARG A 1 239 ? 30.154 18.998 34.402 1.00 13.97 239 ARG A C 1
ATOM 1821 O O . ARG A 1 239 ? 29.128 19.389 33.843 1.00 13.86 239 ARG A O 1
ATOM 1829 N N . THR A 1 240 ? 30.300 17.764 34.862 1.00 12.19 240 THR A N 1
ATOM 1830 C CA . THR A 1 240 ? 29.250 16.773 34.706 1.00 12.37 240 THR A CA 1
ATOM 1831 C C . THR A 1 240 ? 28.749 16.262 36.048 1.00 12.32 240 THR A C 1
ATOM 1832 O O . THR A 1 240 ? 29.513 15.708 36.842 1.00 12.58 240 THR A O 1
ATOM 1836 N N . VAL A 1 241 ? 27.459 16.462 36.293 1.00 11.96 241 VAL A N 1
ATOM 1837 C CA . VAL A 1 241 ? 26.830 16.026 37.530 1.00 12.25 241 VAL A CA 1
ATOM 1838 C C . VAL A 1 241 ? 25.847 14.908 37.228 1.00 13.40 241 VAL A C 1
ATOM 1839 O O . VAL A 1 241 ? 24.919 15.077 36.433 1.00 12.09 241 VAL A O 1
ATOM 1843 N N . MET A 1 242 ? 26.059 13.766 37.867 1.00 13.36 242 MET A N 1
ATOM 1844 C CA . MET A 1 242 ? 25.192 12.617 37.676 1.00 15.64 242 MET A CA 1
ATOM 1845 C C . MET A 1 242 ? 24.222 12.475 38.832 1.00 14.89 242 MET A C 1
ATOM 1846 O O . MET A 1 242 ? 24.635 12.328 39.980 1.00 15.14 242 MET A O 1
ATOM 1851 N N . LEU A 1 243 ? 22.934 12.517 38.518 1.00 14.62 243 LEU A N 1
ATOM 1852 C CA . LEU A 1 243 ? 21.893 12.376 39.523 1.00 14.45 243 LEU A CA 1
ATOM 1853 C C . LEU A 1 243 ? 21.381 10.942 39.483 1.00 15.81 243 LEU A C 1
ATOM 1854 O O . LEU A 1 243 ? 20.497 10.607 38.694 1.00 13.68 243 LEU A O 1
ATOM 1859 N N . VAL A 1 244 ? 21.956 10.098 40.334 1.00 17.27 244 VAL A N 1
ATOM 1860 C CA . VAL A 1 244 ? 21.583 8.690 40.403 1.00 18.74 244 VAL A CA 1
ATOM 1861 C C . VAL A 1 244 ? 20.458 8.494 41.413 1.00 18.65 244 VAL A C 1
ATOM 1862 O O . VAL A 1 244 ? 20.534 8.983 42.537 1.00 17.54 244 VAL A O 1
ATOM 1866 N N . ARG A 1 245 ? 19.419 7.769 41.009 1.00 20.39 245 ARG A N 1
ATOM 1867 C CA . ARG A 1 245 ? 18.270 7.528 41.874 1.00 21.76 245 ARG A CA 1
ATOM 1868 C C . ARG A 1 245 ? 18.620 6.694 43.103 1.00 22.03 245 ARG A C 1
ATOM 1869 O O . ARG A 1 245 ? 18.203 7.013 44.216 1.00 20.83 245 ARG A O 1
ATOM 1877 N N . THR A 1 246 ? 19.386 5.627 42.901 1.00 21.99 246 THR A N 1
ATOM 1878 C CA . THR A 1 246 ? 19.774 4.765 44.010 1.00 22.72 246 THR A CA 1
ATOM 1879 C C . THR A 1 246 ? 21.281 4.813 44.251 1.00 23.28 246 THR A C 1
ATOM 1880 O O . THR A 1 246 ? 21.829 5.873 44.556 1.00 22.67 246 THR A O 1
ATOM 1884 N N . GLU A 1 247 ? 21.941 3.667 44.126 1.00 23.84 247 GLU A N 1
ATOM 1885 C CA . GLU A 1 247 ? 23.384 3.575 44.325 1.00 25.70 247 GLU A CA 1
ATOM 1886 C C . GLU A 1 247 ? 24.085 3.526 42.976 1.00 25.35 247 GLU A C 1
ATOM 1887 O O . GLU A 1 247 ? 23.681 2.780 42.087 1.00 25.91 247 GLU A O 1
ATOM 1893 N N . PRO A 1 248 ? 25.148 4.324 42.805 1.00 24.75 248 PRO A N 1
ATOM 1894 C CA . PRO A 1 248 ? 25.876 4.340 41.536 1.00 23.98 248 PRO A CA 1
ATOM 1895 C C . PRO A 1 248 ? 26.598 3.038 41.196 1.00 23.07 248 PRO A C 1
ATOM 1896 O O . PRO A 1 248 ? 27.288 2.458 42.035 1.00 22.60 248 PRO A O 1
ATOM 1900 N N . LEU A 1 249 ? 26.413 2.594 39.957 1.00 21.86 249 LEU A N 1
ATOM 1901 C CA . LEU A 1 249 ? 27.043 1.388 39.430 1.00 21.82 249 LEU A CA 1
ATOM 1902 C C . LEU A 1 249 ? 26.830 0.116 40.245 1.00 21.85 249 LEU A C 1
ATOM 1903 O O . LEU A 1 249 ? 27.782 -0.617 40.532 1.00 19.51 249 LEU A O 1
ATOM 1908 N N . LYS A 1 250 ? 25.576 -0.152 40.598 1.00 22.37 250 LYS A N 1
ATOM 1909 C CA . LYS A 1 250 ? 25.240 -1.347 41.365 1.00 22.24 250 LYS A CA 1
ATOM 1910 C C . LYS A 1 250 ? 25.548 -2.604 40.557 1.00 21.70 250 LYS A C 1
ATOM 1911 O O . LYS A 1 250 ? 25.842 -3.656 41.129 1.00 21.31 250 LYS A O 1
ATOM 1917 N N . LEU A 1 251 ? 25.468 -2.494 39.231 1.00 19.86 251 LEU A N 1
ATOM 1918 C CA . LEU A 1 251 ? 25.726 -3.629 38.344 1.00 18.96 251 LEU A CA 1
ATOM 1919 C C . LEU A 1 251 ? 27.091 -4.244 38.593 1.00 16.85 251 LEU A C 1
ATOM 1920 O O . LEU A 1 251 ? 27.288 -5.440 38.376 1.00 17.12 251 LEU A O 1
ATOM 1925 N N . ILE A 1 252 ? 28.043 -3.424 39.024 1.00 14.28 252 ILE A N 1
ATOM 1926 C CA . ILE A 1 252 ? 29.382 -3.925 39.313 1.00 13.02 252 ILE A CA 1
ATOM 1927 C C . ILE A 1 252 ? 29.313 -4.470 40.735 1.00 12.88 252 ILE A C 1
ATOM 1928 O O . ILE A 1 252 ? 29.472 -3.732 41.704 1.00 13.47 252 ILE A O 1
ATOM 1933 N N . LYS A 1 253 ? 29.067 -5.770 40.850 1.00 13.72 253 LYS A N 1
ATOM 1934 C CA . LYS A 1 253 ? 28.933 -6.413 42.153 1.00 13.87 253 LYS A CA 1
ATOM 1935 C C . LYS A 1 253 ? 30.185 -6.448 43.024 1.00 14.89 253 LYS A C 1
ATOM 1936 O O . LYS A 1 253 ? 30.087 -6.330 44.246 1.00 14.76 253 LYS A O 1
ATOM 1942 N N . ASP A 1 254 ? 31.357 -6.609 42.419 1.00 12.83 254 ASP A N 1
ATOM 1943 C CA . ASP A 1 254 ? 32.585 -6.643 43.208 1.00 13.00 254 ASP A CA 1
ATOM 1944 C C . ASP A 1 254 ? 32.852 -5.250 43.783 1.00 13.46 254 ASP A C 1
ATOM 1945 O O . ASP A 1 254 ? 33.013 -4.284 43.038 1.00 13.32 254 ASP A O 1
ATOM 1950 N N . ASN A 1 255 ? 32.898 -5.147 45.108 1.00 14.15 255 ASN A N 1
ATOM 1951 C CA . ASN A 1 255 ? 33.119 -3.857 45.757 1.00 15.53 255 ASN A CA 1
ATOM 1952 C C . ASN A 1 255 ? 34.399 -3.143 45.334 1.00 14.78 255 ASN A C 1
ATOM 1953 O O . ASN A 1 255 ? 34.367 -1.957 45.000 1.00 15.56 255 ASN A O 1
ATOM 1958 N N . GLU A 1 256 ? 35.525 -3.852 45.354 1.00 14.70 256 GLU A N 1
ATOM 1959 C CA . GLU A 1 256 ? 36.797 -3.247 44.977 1.00 14.23 256 GLU A CA 1
ATOM 1960 C C . GLU A 1 256 ? 36.802 -2.739 43.540 1.00 13.49 256 GLU A C 1
ATOM 1961 O O . GLU A 1 256 ? 37.322 -1.659 43.263 1.00 12.72 256 GLU A O 1
ATOM 1967 N N . THR A 1 257 ? 36.223 -3.513 42.627 1.00 12.48 257 THR A N 1
ATOM 1968 C CA . THR A 1 257 ? 36.177 -3.104 41.228 1.00 11.53 257 THR A CA 1
ATOM 1969 C C . THR A 1 257 ? 35.325 -1.846 41.081 1.00 11.97 257 THR A C 1
ATOM 1970 O O . THR A 1 257 ? 35.706 -0.904 40.385 1.00 10.96 257 THR A O 1
ATOM 1974 N N . ARG A 1 258 ? 34.175 -1.830 41.749 1.00 12.45 258 ARG A N 1
ATOM 1975 C CA . ARG A 1 258 ? 33.276 -0.681 41.682 1.00 12.96 258 ARG A CA 1
ATOM 1976 C C . ARG A 1 258 ? 33.954 0.570 42.231 1.00 12.95 258 ARG A C 1
ATOM 1977 O O . ARG A 1 258 ? 33.843 1.653 41.654 1.00 12.16 258 ARG A O 1
ATOM 1985 N N . ALA A 1 259 ? 34.652 0.422 43.352 1.00 12.23 259 ALA A N 1
ATOM 1986 C CA . ALA A 1 259 ? 35.341 1.550 43.967 1.00 14.01 259 ALA A CA 1
ATOM 1987 C C . ALA A 1 259 ? 36.385 2.136 43.021 1.00 12.64 259 ALA A C 1
ATOM 1988 O O . ALA A 1 259 ? 36.514 3.355 42.906 1.00 13.46 259 ALA A O 1
ATOM 1990 N N . TYR A 1 260 ? 37.132 1.268 42.343 1.00 11.09 260 TYR A N 1
ATOM 1991 C CA . TYR A 1 260 ? 38.157 1.729 41.414 1.00 11.14 260 TYR A CA 1
ATOM 1992 C C . TYR A 1 260 ? 37.522 2.553 40.296 1.00 10.83 260 TYR A C 1
ATOM 1993 O O . TYR A 1 260 ? 37.984 3.651 39.978 1.00 12.49 260 TYR A O 1
ATOM 2002 N N . VAL A 1 261 ? 36.462 2.014 39.705 1.00 10.33 261 VAL A N 1
ATOM 2003 C CA . VAL A 1 261 ? 35.760 2.683 38.610 1.00 10.17 261 VAL A CA 1
ATOM 2004 C C . VAL A 1 261 ? 35.215 4.041 39.043 1.00 9.96 261 VAL A C 1
ATOM 2005 O O . VAL A 1 261 ? 35.411 5.047 38.354 1.00 8.88 261 VAL A O 1
ATOM 2009 N N . LEU A 1 262 ? 34.538 4.068 40.188 1.00 11.19 262 LEU A N 1
ATOM 2010 C CA . LEU A 1 262 ? 33.974 5.310 40.702 1.00 11.66 262 LEU A CA 1
ATOM 2011 C C . LEU A 1 262 ? 35.056 6.325 41.049 1.00 12.55 262 LEU A C 1
ATOM 2012 O O . LEU A 1 262 ? 34.902 7.515 40.771 1.00 12.27 262 LEU A O 1
ATOM 2017 N N . ASP A 1 263 ? 36.148 5.859 41.649 1.00 11.68 263 ASP A N 1
ATOM 2018 C CA . ASP A 1 263 ? 37.241 6.753 42.014 1.00 13.00 263 ASP A CA 1
ATOM 2019 C C . ASP A 1 263 ? 37.857 7.398 40.777 1.00 12.49 263 ASP A C 1
ATOM 2020 O O . ASP A 1 263 ? 38.175 8.588 40.780 1.00 13.83 263 ASP A O 1
ATOM 2025 N N . ARG A 1 264 ? 38.028 6.611 39.718 1.00 11.89 264 ARG A N 1
ATOM 2026 C CA . ARG A 1 264 ? 38.610 7.132 38.487 1.00 12.42 264 ARG A CA 1
ATOM 2027 C C . ARG A 1 264 ? 37.680 8.168 37.852 1.00 12.49 264 ARG A C 1
ATOM 2028 O O . ARG A 1 264 ? 38.144 9.164 37.298 1.00 13.77 264 ARG A O 1
ATOM 2036 N N . MET A 1 265 ? 36.372 7.940 37.934 1.00 11.75 265 MET A N 1
ATOM 2037 C CA . MET A 1 265 ? 35.413 8.890 37.373 1.00 12.73 265 MET A CA 1
ATOM 2038 C C . MET A 1 265 ? 35.510 10.217 38.121 1.00 12.19 265 MET A C 1
ATOM 2039 O O . MET A 1 265 ? 35.514 11.290 37.518 1.00 11.57 265 MET A O 1
ATOM 2044 N N . LYS A 1 266 ? 35.591 10.135 39.444 1.00 11.56 266 LYS A N 1
ATOM 2045 C CA . LYS A 1 266 ? 35.685 11.329 40.272 1.00 13.73 266 LYS A CA 1
ATOM 2046 C C . LYS A 1 266 ? 37.000 12.065 40.055 1.00 13.54 266 LYS A C 1
ATOM 2047 O O . LYS A 1 266 ? 37.058 13.288 40.164 1.00 15.19 266 LYS A O 1
ATOM 2053 N N . GLU A 1 267 ? 38.054 11.318 39.745 1.00 14.66 267 GLU A N 1
ATOM 2054 C CA . GLU A 1 267 ? 39.357 11.914 39.493 1.00 15.23 267 GLU A CA 1
ATOM 2055 C C . GLU A 1 267 ? 39.283 12.750 38.221 1.00 14.73 267 GLU A C 1
ATOM 2056 O O . GLU A 1 267 ? 40.005 13.736 38.069 1.00 14.38 267 GLU A O 1
ATOM 2062 N N . GLN A 1 268 ? 38.406 12.348 37.307 1.00 13.36 268 GLN A N 1
ATOM 2063 C CA . GLN A 1 268 ? 38.237 13.074 36.056 1.00 12.25 268 GLN A CA 1
ATOM 2064 C C . GLN A 1 268 ? 37.374 14.314 36.259 1.00 12.64 268 GLN A C 1
ATOM 2065 O O . GLN A 1 268 ? 37.186 15.106 35.334 1.00 12.59 268 GLN A O 1
ATOM 2071 N N . GLY A 1 269 ? 36.856 14.478 37.474 1.00 13.43 269 GLY A N 1
ATOM 2072 C CA . GLY A 1 269 ? 36.050 15.646 37.785 1.00 12.26 269 GLY A CA 1
ATOM 2073 C C . GLY A 1 269 ? 34.551 15.439 37.835 1.00 13.53 269 GLY A C 1
ATOM 2074 O O . GLY A 1 269 ? 33.795 16.392 38.038 1.00 12.99 269 GLY A O 1
ATOM 2075 N N . MET A 1 270 ? 34.107 14.202 37.654 1.00 12.15 270 MET A N 1
ATOM 2076 C CA . MET A 1 270 ? 32.682 13.930 37.679 1.00 12.40 270 MET A CA 1
ATOM 2077 C C . MET A 1 270 ? 32.108 13.962 39.085 1.00 12.87 270 MET A C 1
ATOM 2078 O O . MET A 1 270 ? 32.734 13.497 40.036 1.00 14.13 270 MET A O 1
ATOM 2083 N N . GLU A 1 271 ? 30.915 14.535 39.208 1.00 13.57 271 GLU A N 1
ATOM 2084 C CA . GLU A 1 271 ? 30.232 14.623 40.491 1.00 14.99 271 GLU A CA 1
ATOM 2085 C C . GLU A 1 271 ? 29.073 13.637 40.453 1.00 15.76 271 GLU A C 1
ATOM 2086 O O . GLU A 1 271 ? 28.147 13.785 39.658 1.00 16.15 271 GLU A O 1
ATOM 2092 N N . ILE A 1 272 ? 29.136 12.625 41.309 1.00 15.82 272 ILE A N 1
ATOM 2093 C CA . ILE A 1 272 ? 28.105 11.597 41.356 1.00 17.90 272 ILE A CA 1
ATOM 2094 C C . ILE A 1 272 ? 27.269 11.740 42.618 1.00 16.83 272 ILE A C 1
ATOM 2095 O O . ILE A 1 272 ? 27.788 11.654 43.730 1.00 17.06 272 ILE A O 1
ATOM 2100 N N . ILE A 1 273 ? 25.973 11.963 42.433 1.00 16.91 273 ILE A N 1
ATOM 2101 C CA . ILE A 1 273 ? 25.048 12.143 43.548 1.00 17.56 273 ILE A CA 1
ATOM 2102 C C . ILE A 1 273 ? 24.083 10.971 43.689 1.00 17.19 273 ILE A C 1
ATOM 2103 O O . ILE A 1 273 ? 23.272 10.712 42.798 1.00 17.04 273 ILE A O 1
ATOM 2108 N N . SER A 1 274 ? 24.170 10.273 44.819 1.00 16.00 274 SER A N 1
ATOM 2109 C CA . SER A 1 274 ? 23.317 9.118 45.087 1.00 15.69 274 SER A CA 1
ATOM 2110 C C . SER A 1 274 ? 21.970 9.512 45.685 1.00 15.34 274 SER A C 1
ATOM 2111 O O . SER A 1 274 ? 21.824 10.599 46.236 1.00 16.03 274 SER A O 1
ATOM 2114 N N . GLY A 1 275 ? 20.998 8.609 45.569 1.00 16.46 275 GLY A N 1
ATOM 2115 C CA . GLY A 1 275 ? 19.670 8.833 46.115 1.00 18.07 275 GLY A CA 1
ATOM 2116 C C . GLY A 1 275 ? 19.049 10.166 45.762 1.00 18.50 275 GLY A C 1
ATOM 2117 O O . GLY A 1 275 ? 18.453 10.831 46.608 1.00 19.69 275 GLY A O 1
ATOM 2118 N N . SER A 1 276 ? 19.170 10.552 44.499 1.00 19.63 276 SER A N 1
ATOM 2119 C CA . SER A 1 276 ? 18.631 11.825 44.055 1.00 18.86 276 SER A CA 1
ATOM 2120 C C . SER A 1 276 ? 17.479 11.659 43.079 1.00 18.48 276 SER A C 1
ATOM 2121 O O . SER A 1 276 ? 17.458 10.736 42.263 1.00 16.63 276 SER A O 1
ATOM 2124 N N . ASN A 1 277 ? 16.513 12.564 43.173 1.00 17.14 277 ASN A N 1
ATOM 2125 C CA . ASN A 1 277 ? 15.361 12.536 42.289 1.00 17.90 277 ASN A CA 1
ATOM 2126 C C . ASN A 1 277 ? 15.045 13.950 41.835 1.00 16.79 277 ASN A C 1
ATOM 2127 O O . ASN A 1 277 ? 14.828 14.843 42.654 1.00 16.75 277 ASN A O 1
ATOM 2132 N N . VAL A 1 278 ? 15.040 14.150 40.523 1.00 16.50 278 VAL A N 1
ATOM 2133 C CA . VAL A 1 278 ? 14.739 15.456 39.956 1.00 15.01 278 VAL A CA 1
ATOM 2134 C C . VAL A 1 278 ? 13.311 15.842 40.314 1.00 16.39 278 VAL A C 1
ATOM 2135 O O . VAL A 1 278 ? 12.396 15.021 40.233 1.00 16.33 278 VAL A O 1
ATOM 2139 N N . THR A 1 279 ? 13.120 17.092 40.714 1.00 16.85 279 THR A N 1
ATOM 2140 C CA . THR A 1 279 ? 11.791 17.562 41.072 1.00 18.39 279 THR A CA 1
ATOM 2141 C C . THR A 1 279 ? 11.279 18.577 40.057 1.00 17.98 279 THR A C 1
ATOM 2142 O O . THR A 1 279 ? 10.071 18.721 39.862 1.00 17.79 279 THR A O 1
ATOM 2146 N N . ARG A 1 280 ? 12.203 19.269 39.399 1.00 18.16 280 ARG A N 1
ATOM 2147 C CA . ARG A 1 280 ? 11.829 20.264 38.405 1.00 18.16 280 ARG A CA 1
ATOM 2148 C C . ARG A 1 280 ? 12.994 20.653 37.508 1.00 16.85 280 ARG A C 1
ATOM 2149 O O . ARG A 1 280 ? 14.144 20.685 37.939 1.00 16.75 280 ARG A O 1
ATOM 2157 N N . ILE A 1 281 ? 12.681 20.928 36.247 1.00 16.79 281 ILE A N 1
ATOM 2158 C CA . ILE A 1 281 ? 13.678 21.371 35.286 1.00 16.10 281 ILE A CA 1
ATOM 2159 C C . ILE A 1 281 ? 13.267 22.807 34.973 1.00 15.20 281 ILE A C 1
ATOM 2160 O O . ILE A 1 281 ? 12.226 23.040 34.360 1.00 17.61 281 ILE A O 1
ATOM 2165 N N . GLU A 1 282 ? 14.069 23.759 35.439 1.00 15.70 282 GLU A N 1
ATOM 2166 C CA . GLU A 1 282 ? 13.792 25.179 35.234 1.00 16.31 282 GLU A CA 1
ATOM 2167 C C . GLU A 1 282 ? 14.032 25.623 33.801 1.00 15.97 282 GLU A C 1
ATOM 2168 O O . GLU A 1 282 ? 15.034 25.263 33.193 1.00 15.45 282 GLU A O 1
ATOM 2174 N N . GLU A 1 283 ? 13.109 26.426 33.280 1.00 16.69 283 GLU A N 1
ATOM 2175 C CA . GLU A 1 283 ? 13.205 26.950 31.920 1.00 17.90 283 GLU A CA 1
ATOM 2176 C C . GLU A 1 283 ? 13.422 28.451 31.966 1.00 17.15 283 GLU A C 1
ATOM 2177 O O . GLU A 1 283 ? 12.890 29.122 32.847 1.00 18.15 283 GLU A O 1
ATOM 2183 N N . ASP A 1 284 ? 14.198 28.987 31.029 1.00 16.65 284 ASP A N 1
ATOM 2184 C CA . ASP A 1 284 ? 14.379 30.431 30.995 1.00 16.22 284 ASP A CA 1
ATOM 2185 C C . ASP A 1 284 ? 13.240 30.992 30.145 1.00 16.72 284 ASP A C 1
ATOM 2186 O O . ASP A 1 284 ? 12.386 30.239 29.671 1.00 15.77 284 ASP A O 1
ATOM 2191 N N . ALA A 1 285 ? 13.221 32.305 29.951 1.00 15.93 285 ALA A N 1
ATOM 2192 C CA . ALA A 1 285 ? 12.155 32.929 29.176 1.00 17.55 285 ALA A CA 1
ATOM 2193 C C . ALA A 1 285 ? 12.146 32.521 27.707 1.00 17.69 285 ALA A C 1
ATOM 2194 O O . ALA A 1 285 ? 11.173 32.778 26.994 1.00 18.08 285 ALA A O 1
ATOM 2196 N N . ASN A 1 286 ? 13.223 31.886 27.254 1.00 16.77 286 ASN A N 1
ATOM 2197 C CA . ASN A 1 286 ? 13.311 31.451 25.865 1.00 17.28 286 ASN A CA 1
ATOM 2198 C C . ASN A 1 286 ? 12.851 30.007 25.676 1.00 17.11 286 ASN A C 1
ATOM 2199 O O . ASN A 1 286 ? 12.867 29.482 24.562 1.00 17.91 286 ASN A O 1
ATOM 2204 N N . GLY A 1 287 ? 12.437 29.374 26.769 1.00 15.84 287 GLY A N 1
ATOM 2205 C CA . GLY A 1 287 ? 11.968 28.002 26.695 1.00 16.11 287 GLY A CA 1
ATOM 2206 C C . GLY A 1 287 ? 13.087 26.981 26.768 1.00 16.10 287 GLY A C 1
ATOM 2207 O O . GLY A 1 287 ? 12.869 25.801 26.501 1.00 16.65 287 GLY A O 1
ATOM 2208 N N . ARG A 1 288 ? 14.281 27.435 27.133 1.00 16.24 288 ARG A N 1
ATOM 2209 C CA . ARG A 1 288 ? 15.438 26.551 27.234 1.00 17.86 288 ARG A CA 1
ATOM 2210 C C . ARG A 1 288 ? 15.764 26.237 28.693 1.00 17.27 288 ARG A C 1
ATOM 2211 O O . ARG A 1 288 ? 15.582 27.076 29.575 1.00 16.39 288 ARG A O 1
ATOM 2219 N N . VAL A 1 289 ? 16.249 25.025 28.945 1.00 16.78 289 VAL A N 1
ATOM 2220 C CA . VAL A 1 289 ? 16.612 24.629 30.301 1.00 16.33 289 VAL A CA 1
ATOM 2221 C C . VAL A 1 289 ? 17.651 25.590 30.852 1.00 15.81 289 VAL A C 1
ATOM 2222 O O . VAL A 1 289 ? 18.587 25.967 30.146 1.00 15.66 289 VAL A O 1
ATOM 2226 N N . GLN A 1 290 ? 17.484 25.993 32.109 1.00 15.29 290 GLN A N 1
ATOM 2227 C CA . GLN A 1 290 ? 18.444 26.885 32.742 1.00 15.26 290 GLN A CA 1
ATOM 2228 C C . GLN A 1 290 ? 18.978 26.257 34.028 1.00 13.76 290 GLN A C 1
ATOM 2229 O O . GLN A 1 290 ? 20.055 26.613 34.496 1.00 14.16 290 GLN A O 1
ATOM 2235 N N . ALA A 1 291 ? 18.225 25.318 34.596 1.00 14.36 291 ALA A N 1
ATOM 2236 C CA . ALA A 1 291 ? 18.655 24.658 35.823 1.00 14.65 291 ALA A CA 1
ATOM 2237 C C . ALA A 1 291 ? 17.863 23.393 36.119 1.00 14.23 291 ALA A C 1
ATOM 2238 O O . ALA A 1 291 ? 16.765 23.195 35.607 1.00 14.00 291 ALA A O 1
ATOM 2240 N N . VAL A 1 292 ? 18.446 22.529 36.943 1.00 15.63 292 VAL A N 1
ATOM 2241 C CA . VAL A 1 292 ? 17.790 21.295 37.350 1.00 15.05 292 VAL A CA 1
ATOM 2242 C C . VAL A 1 292 ? 17.734 21.317 38.872 1.00 15.94 292 VAL A C 1
ATOM 2243 O O . VAL A 1 292 ? 18.729 21.626 39.529 1.00 16.37 292 VAL A O 1
ATOM 2247 N N . VAL A 1 293 ? 16.565 21.020 39.427 1.00 16.68 293 VAL A N 1
ATOM 2248 C CA . VAL A 1 293 ? 16.405 20.993 40.874 1.00 18.25 293 VAL A CA 1
ATOM 2249 C C . VAL A 1 293 ? 16.079 19.560 41.257 1.00 17.61 293 VAL A C 1
ATOM 2250 O O . VAL A 1 293 ? 15.233 18.924 40.634 1.00 17.21 293 VAL A O 1
ATOM 2254 N N . ALA A 1 294 ? 16.758 19.044 42.274 1.00 18.73 294 ALA A N 1
ATOM 2255 C CA . ALA A 1 294 ? 16.515 17.673 42.697 1.00 18.89 294 ALA A CA 1
ATOM 2256 C C . ALA A 1 294 ? 16.657 17.503 44.198 1.00 20.16 294 ALA A C 1
ATOM 2257 O O . ALA A 1 294 ? 17.371 18.258 44.854 1.00 20.20 294 ALA A O 1
ATOM 2259 N N . MET A 1 295 ? 15.967 16.505 44.734 1.00 20.58 295 MET A N 1
ATOM 2260 C CA . MET A 1 295 ? 16.050 16.211 46.153 1.00 22.71 295 MET A CA 1
ATOM 2261 C C . MET A 1 295 ? 17.130 15.150 46.297 1.00 22.13 295 MET A C 1
ATOM 2262 O O . MET A 1 295 ? 17.228 14.241 45.474 1.00 22.23 295 MET A O 1
ATOM 2267 N N . THR A 1 296 ? 17.950 15.273 47.333 1.00 21.81 296 THR A N 1
ATOM 2268 C CA . THR A 1 296 ? 19.027 14.318 47.558 1.00 22.28 296 THR A CA 1
ATOM 2269 C C . THR A 1 296 ? 19.098 13.989 49.043 1.00 22.35 296 THR A C 1
ATOM 2270 O O . THR A 1 296 ? 18.353 14.553 49.844 1.00 20.71 296 THR A O 1
ATOM 2274 N N . PRO A 1 297 ? 19.987 13.058 49.428 1.00 23.24 297 PRO A N 1
ATOM 2275 C CA . PRO A 1 297 ? 20.115 12.694 50.842 1.00 24.51 297 PRO A CA 1
ATOM 2276 C C . PRO A 1 297 ? 20.590 13.887 51.666 1.00 26.19 297 PRO A C 1
ATOM 2277 O O . PRO A 1 297 ? 20.509 13.879 52.893 1.00 25.93 297 PRO A O 1
ATOM 2281 N N . ASN A 1 298 ? 21.088 14.914 50.985 1.00 27.60 298 ASN A N 1
ATOM 2282 C CA . ASN A 1 298 ? 21.571 16.109 51.666 1.00 29.90 298 ASN A CA 1
ATOM 2283 C C . ASN A 1 298 ? 20.714 17.336 51.371 1.00 29.58 298 ASN A C 1
ATOM 2284 O O . ASN A 1 298 ? 21.206 18.464 51.371 1.00 30.45 298 ASN A O 1
ATOM 2289 N N . GLY A 1 299 ? 19.429 17.109 51.123 1.00 30.33 299 GLY A N 1
ATOM 2290 C CA . GLY A 1 299 ? 18.526 18.210 50.847 1.00 30.53 299 GLY A CA 1
ATOM 2291 C C . GLY A 1 299 ? 18.388 18.548 49.377 1.00 31.05 299 GLY A C 1
ATOM 2292 O O . GLY A 1 299 ? 19.042 17.951 48.521 1.00 29.59 299 GLY A O 1
ATOM 2293 N N . GLU A 1 300 ? 17.526 19.515 49.088 1.00 32.15 300 GLU A N 1
ATOM 2294 C CA . GLU A 1 300 ? 17.286 19.950 47.720 1.00 32.90 300 GLU A CA 1
ATOM 2295 C C . GLU A 1 300 ? 18.509 20.658 47.149 1.00 32.23 300 GLU A C 1
ATOM 2296 O O . GLU A 1 300 ? 19.142 21.464 47.829 1.00 32.64 300 GLU A O 1
ATOM 2302 N N . MET A 1 301 ? 18.841 20.354 45.899 1.00 30.57 301 MET A N 1
ATOM 2303 C CA . MET A 1 301 ? 19.984 20.979 45.252 1.00 29.62 301 MET A CA 1
ATOM 2304 C C . MET A 1 301 ? 19.572 21.568 43.912 1.00 27.46 301 MET A C 1
ATOM 2305 O O . MET A 1 301 ? 18.651 21.073 43.262 1.00 26.21 301 MET A O 1
ATOM 2310 N N . ARG A 1 302 ? 20.259 22.630 43.508 1.00 25.00 302 ARG A N 1
ATOM 2311 C CA . ARG A 1 302 ? 19.973 23.288 42.242 1.00 23.53 302 ARG A CA 1
ATOM 2312 C C . ARG A 1 302 ? 21.264 23.413 41.443 1.00 22.98 302 ARG A C 1
ATOM 2313 O O . ARG A 1 302 ? 22.265 23.937 41.936 1.00 23.37 302 ARG A O 1
ATOM 2321 N N . ILE A 1 303 ? 21.238 22.917 40.210 1.00 20.68 303 ILE A N 1
ATOM 2322 C CA . ILE A 1 303 ? 22.405 22.957 39.339 1.00 18.63 303 ILE A CA 1
ATOM 2323 C C . ILE A 1 303 ? 22.079 23.727 38.069 1.00 16.87 303 ILE A C 1
ATOM 2324 O O . ILE A 1 303 ? 21.183 23.344 37.324 1.00 14.81 303 ILE A O 1
ATOM 2329 N N . GLU A 1 304 ? 22.806 24.811 37.823 1.00 17.52 304 GLU A N 1
ATOM 2330 C CA . GLU A 1 304 ? 22.581 25.606 36.624 1.00 17.27 304 GLU A CA 1
ATOM 2331 C C . GLU A 1 304 ? 23.200 24.905 35.421 1.00 16.36 304 GLU A C 1
ATOM 2332 O O . GLU A 1 304 ? 24.340 24.445 35.475 1.00 16.29 304 GLU A O 1
ATOM 2338 N N . THR A 1 305 ? 22.432 24.823 34.340 1.00 15.38 305 THR A N 1
ATOM 2339 C CA . THR A 1 305 ? 22.873 24.149 33.127 1.00 14.64 305 THR A CA 1
ATOM 2340 C C . THR A 1 305 ? 21.905 24.436 31.986 1.00 14.23 305 THR A C 1
ATOM 2341 O O . THR A 1 305 ? 20.750 24.795 32.222 1.00 14.36 305 THR A O 1
ATOM 2345 N N . ASP A 1 306 ? 22.375 24.278 30.753 1.00 13.95 306 ASP A N 1
ATOM 2346 C CA . ASP A 1 306 ? 21.516 24.483 29.595 1.00 13.70 306 ASP A CA 1
ATOM 2347 C C . ASP A 1 306 ? 21.484 23.217 28.749 1.00 13.03 306 ASP A C 1
ATOM 2348 O O . ASP A 1 306 ? 21.085 23.240 27.590 1.00 12.47 306 ASP A O 1
ATOM 2353 N N . PHE A 1 307 ? 21.893 22.107 29.353 1.00 13.47 307 PHE A N 1
ATOM 2354 C CA . PHE A 1 307 ? 21.931 20.823 28.663 1.00 13.16 307 PHE A CA 1
ATOM 2355 C C . PHE A 1 307 ? 21.720 19.700 29.673 1.00 13.00 307 PHE A C 1
ATOM 2356 O O . PHE A 1 307 ? 22.523 19.517 30.584 1.00 14.67 307 PHE A O 1
ATOM 2364 N N . VAL A 1 308 ? 20.633 18.959 29.502 1.00 11.37 308 VAL A N 1
ATOM 2365 C CA . VAL A 1 308 ? 20.301 17.854 30.391 1.00 11.73 308 VAL A CA 1
ATOM 2366 C C . VAL A 1 308 ? 20.135 16.578 29.579 1.00 11.39 308 VAL A C 1
ATOM 2367 O O . VAL A 1 308 ? 19.439 16.575 28.567 1.00 11.92 308 VAL A O 1
ATOM 2371 N N . PHE A 1 309 ? 20.779 15.500 30.018 1.00 10.34 309 PHE A N 1
ATOM 2372 C CA . PHE A 1 309 ? 20.666 14.227 29.320 1.00 10.81 309 PHE A CA 1
ATOM 2373 C C . PHE A 1 309 ? 19.994 13.195 30.216 1.00 10.88 309 PHE A C 1
ATOM 2374 O O . PHE A 1 309 ? 20.443 12.942 31.337 1.00 11.04 309 PHE A O 1
ATOM 2382 N N . LEU A 1 310 ? 18.908 12.612 29.719 1.00 11.28 310 LEU A N 1
ATOM 2383 C CA . LEU A 1 310 ? 18.168 11.608 30.467 1.00 12.11 310 LEU A CA 1
ATOM 2384 C C . LEU A 1 310 ? 18.643 10.220 30.071 1.00 12.73 310 LEU A C 1
ATOM 2385 O O . LEU A 1 310 ? 18.595 9.846 28.896 1.00 12.25 310 LEU A O 1
ATOM 2390 N N . GLY A 1 311 ? 19.115 9.470 31.060 1.00 13.07 311 GLY A N 1
ATOM 2391 C CA . GLY A 1 311 ? 19.590 8.121 30.816 1.00 14.98 311 GLY A CA 1
ATOM 2392 C C . GLY A 1 311 ? 18.750 7.152 31.621 1.00 15.96 311 GLY A C 1
ATOM 2393 O O . GLY A 1 311 ? 19.275 6.347 32.391 1.00 17.99 311 GLY A O 1
ATOM 2394 N N . LEU A 1 312 ? 17.436 7.243 31.440 1.00 17.51 312 LEU A N 1
ATOM 2395 C CA . LEU A 1 312 ? 16.484 6.397 32.147 1.00 17.24 312 LEU A CA 1
ATOM 2396 C C . LEU A 1 312 ? 16.219 5.100 31.388 1.00 18.48 312 LEU A C 1
ATOM 2397 O O . LEU A 1 312 ? 16.600 4.957 30.226 1.00 18.54 312 LEU A O 1
ATOM 2402 N N . GLY A 1 313 ? 15.561 4.156 32.052 1.00 18.30 313 GLY A N 1
ATOM 2403 C CA . GLY A 1 313 ? 15.267 2.883 31.418 1.00 16.84 313 GLY A CA 1
ATOM 2404 C C . GLY A 1 313 ? 14.364 3.008 30.204 1.00 17.12 313 GLY A C 1
ATOM 2405 O O . GLY A 1 313 ? 13.451 3.837 30.175 1.00 17.01 313 GLY A O 1
ATOM 2406 N N . GLU A 1 314 ? 14.623 2.175 29.200 1.00 15.31 314 GLU A N 1
ATOM 2407 C CA . GLU A 1 314 ? 13.837 2.162 27.970 1.00 16.09 314 GLU A CA 1
ATOM 2408 C C . GLU A 1 314 ? 12.506 1.483 28.295 1.00 15.85 314 GLU A C 1
ATOM 2409 O O . GLU A 1 314 ? 12.471 0.543 29.086 1.00 16.35 314 GLU A O 1
ATOM 2415 N N . GLN A 1 315 ? 11.419 1.947 27.686 1.00 14.90 315 GLN A N 1
ATOM 2416 C CA . GLN A 1 315 ? 10.099 1.377 27.949 1.00 15.37 315 GLN A CA 1
ATOM 2417 C C . GLN A 1 315 ? 9.521 0.591 26.773 1.00 13.58 315 GLN A C 1
ATOM 2418 O O . GLN A 1 315 ? 9.358 1.123 25.676 1.00 13.09 315 GLN A O 1
ATOM 2424 N N . PRO A 1 316 ? 9.196 -0.694 26.995 1.00 12.14 316 PRO A N 1
ATOM 2425 C CA . PRO A 1 316 ? 8.632 -1.556 2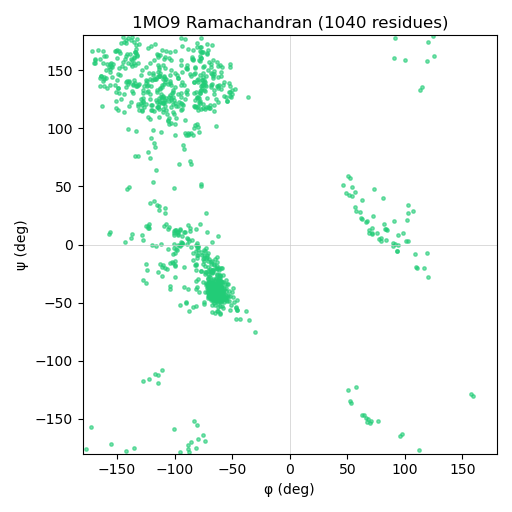5.947 1.00 11.64 316 PRO A CA 1
ATOM 2426 C C . PRO A 1 316 ? 7.489 -0.898 25.172 1.00 12.60 316 PRO A C 1
ATOM 2427 O O . PRO A 1 316 ? 6.591 -0.309 25.770 1.00 13.17 316 PRO A O 1
ATOM 2431 N N . ARG A 1 317 ? 7.527 -0.999 23.845 1.00 11.68 317 ARG A N 1
ATOM 2432 C CA . ARG A 1 317 ? 6.479 -0.419 22.996 1.00 12.43 317 ARG A CA 1
ATOM 2433 C C . ARG A 1 317 ? 5.342 -1.425 22.874 1.00 12.21 317 ARG A C 1
ATOM 2434 O O . ARG A 1 317 ? 5.096 -1.973 21.803 1.00 11.96 317 ARG A O 1
ATOM 2442 N N . SER A 1 318 ? 4.627 -1.640 23.971 1.00 12.90 318 SER A N 1
ATOM 2443 C CA . SER A 1 318 ? 3.566 -2.636 23.992 1.00 11.98 318 SER A CA 1
ATOM 2444 C C . SER A 1 318 ? 2.125 -2.161 23.930 1.00 12.86 318 SER A C 1
ATOM 2445 O O . SER A 1 318 ? 1.232 -2.960 23.654 1.00 13.14 318 SER A O 1
ATOM 2448 N N . ALA A 1 319 ? 1.894 -0.880 24.191 1.00 14.71 319 ALA A N 1
ATOM 2449 C CA . ALA A 1 319 ? 0.536 -0.338 24.222 1.00 15.79 319 ALA A CA 1
ATOM 2450 C C . ALA A 1 319 ? -0.387 -0.711 23.066 1.00 16.14 319 ALA A C 1
ATOM 2451 O O . ALA A 1 319 ? -1.405 -1.378 23.270 1.00 16.93 319 ALA A O 1
ATOM 2453 N N . GLU A 1 320 ? -0.045 -0.286 21.855 1.00 15.90 320 GLU A N 1
ATOM 2454 C CA . GLU A 1 320 ? -0.901 -0.571 20.709 1.00 16.70 320 GLU A CA 1
ATOM 2455 C C . GLU A 1 320 ? -1.077 -2.056 20.417 1.00 14.98 320 GLU A C 1
ATOM 2456 O O . GLU A 1 320 ? -2.193 -2.524 20.202 1.00 13.82 320 GLU A O 1
ATOM 2462 N N . LEU A 1 321 ? 0.018 -2.805 20.408 1.00 13.24 321 LEU A N 1
ATOM 2463 C CA . LEU A 1 321 ? -0.073 -4.233 20.140 1.00 12.37 321 LEU A CA 1
ATOM 2464 C C . LEU A 1 321 ? -0.902 -4.964 21.202 1.00 13.56 321 LEU A C 1
ATOM 2465 O O . LEU A 1 321 ? -1.663 -5.879 20.881 1.00 12.88 321 LEU A O 1
ATOM 2470 N N . ALA A 1 322 ? -0.766 -4.554 22.461 1.00 13.77 322 ALA A N 1
ATOM 2471 C CA . ALA A 1 322 ? -1.519 -5.186 23.544 1.00 14.53 322 ALA A CA 1
ATOM 2472 C C . ALA A 1 322 ? -3.019 -4.946 23.383 1.00 15.52 322 ALA A C 1
ATOM 2473 O O . ALA A 1 322 ? -3.830 -5.825 23.668 1.00 15.96 322 ALA A O 1
ATOM 2475 N N . LYS A 1 323 ? -3.385 -3.753 22.927 1.00 15.17 323 LYS A N 1
ATOM 2476 C CA . LYS A 1 323 ? -4.792 -3.422 22.730 1.00 17.87 323 LYS A CA 1
ATOM 2477 C C . LYS A 1 323 ? -5.383 -4.237 21.584 1.00 16.98 323 LYS A C 1
ATOM 2478 O O . LYS A 1 323 ? -6.475 -4.797 21.700 1.00 17.12 323 LYS A O 1
ATOM 2484 N N . ILE A 1 324 ? -4.654 -4.310 20.476 1.00 15.22 324 ILE A N 1
ATOM 2485 C CA . ILE A 1 324 ? -5.125 -5.049 19.313 1.00 14.64 324 ILE A CA 1
ATOM 2486 C C . ILE A 1 324 ? -5.216 -6.554 19.529 1.00 14.70 324 ILE A C 1
ATOM 2487 O O . ILE A 1 324 ? -6.237 -7.174 19.220 1.00 13.48 324 ILE A O 1
ATOM 2492 N N . LEU A 1 325 ? -4.151 -7.139 20.068 1.00 14.36 325 LEU A N 1
ATOM 2493 C CA . LEU A 1 325 ? -4.092 -8.580 20.266 1.00 13.12 325 LEU A CA 1
ATOM 2494 C C . LEU A 1 325 ? -4.561 -9.117 21.613 1.00 13.88 325 LEU A C 1
ATOM 2495 O O . LEU A 1 325 ? -4.876 -10.303 21.726 1.00 15.35 325 LEU A O 1
ATOM 2500 N N . GLY A 1 326 ? -4.604 -8.259 22.627 1.00 13.81 326 GLY A N 1
ATOM 2501 C CA . GLY A 1 326 ? -5.022 -8.698 23.949 1.00 16.50 326 GLY A CA 1
ATOM 2502 C C . GLY A 1 326 ? -3.883 -9.383 24.684 1.00 16.52 326 GLY A C 1
ATOM 2503 O O . GLY A 1 326 ? -4.079 -10.384 25.372 1.00 18.02 326 GLY A O 1
ATOM 2504 N N . LEU A 1 327 ? -2.683 -8.833 24.541 1.00 15.06 327 LEU A N 1
ATOM 2505 C CA . LEU A 1 327 ? -1.492 -9.390 25.177 1.00 15.32 327 LEU A CA 1
ATOM 2506 C C . LEU A 1 327 ? -1.397 -9.103 26.670 1.00 14.92 327 LEU A C 1
ATOM 2507 O O . LEU A 1 327 ? -1.650 -7.982 27.107 1.00 13.98 327 LEU A O 1
ATOM 2512 N N . ASP A 1 328 ? -1.015 -10.115 27.446 1.00 14.96 328 ASP A N 1
ATOM 2513 C CA . ASP A 1 328 ? -0.830 -9.943 28.882 1.00 14.64 328 ASP A CA 1
ATOM 2514 C C . ASP A 1 328 ? 0.476 -9.172 29.047 1.00 14.89 328 ASP A C 1
ATOM 2515 O O . ASP A 1 328 ? 1.487 -9.517 28.427 1.00 13.58 328 ASP A O 1
ATOM 2520 N N . LEU A 1 329 ? 0.459 -8.136 29.878 1.00 13.67 329 LEU A N 1
ATOM 2521 C CA . LEU A 1 329 ? 1.649 -7.322 30.100 1.00 14.67 329 LEU A CA 1
ATOM 2522 C C . LEU A 1 329 ? 2.131 -7.367 31.540 1.00 16.00 329 LEU A C 1
ATOM 2523 O O . LEU A 1 329 ? 1.366 -7.677 32.457 1.00 17.04 329 LEU A O 1
ATOM 2528 N N . GLY A 1 330 ? 3.407 -7.040 31.725 1.00 15.56 330 GLY A N 1
ATOM 2529 C CA . GLY A 1 330 ? 3.996 -7.017 33.049 1.00 17.92 330 GLY A CA 1
ATOM 2530 C C . GLY A 1 330 ? 3.852 -5.632 33.651 1.00 19.92 330 GLY A C 1
ATOM 2531 O O . GLY A 1 330 ? 3.360 -4.719 32.988 1.00 19.69 330 GLY A O 1
ATOM 2532 N N . PRO A 1 331 ? 4.289 -5.436 34.903 1.00 22.04 331 PRO A N 1
ATOM 2533 C CA . PRO A 1 331 ? 4.194 -4.142 35.586 1.00 22.32 331 PRO A CA 1
ATOM 2534 C C . PRO A 1 331 ? 4.895 -2.969 34.899 1.00 22.31 331 PRO A C 1
ATOM 2535 O O . PRO A 1 331 ? 4.499 -1.818 35.078 1.00 23.29 331 PRO A O 1
ATOM 2539 N N . LYS A 1 332 ? 5.927 -3.251 34.110 1.00 21.95 332 LYS A N 1
ATOM 2540 C CA . LYS A 1 332 ? 6.653 -2.185 33.428 1.00 22.39 332 LYS A CA 1
ATOM 2541 C C . LYS A 1 332 ? 6.235 -2.064 31.966 1.00 20.36 332 LYS A C 1
ATOM 2542 O O . LYS A 1 332 ? 6.858 -1.344 31.185 1.00 21.36 332 LYS A O 1
ATOM 2548 N N . GLY A 1 333 ? 5.170 -2.769 31.603 1.00 18.01 333 GLY A N 1
ATOM 2549 C CA . GLY A 1 333 ? 4.678 -2.712 30.239 1.00 16.99 333 GLY A CA 1
ATOM 2550 C C . GLY A 1 333 ? 5.291 -3.753 29.325 1.00 14.74 333 GLY A C 1
ATOM 2551 O O . GLY A 1 333 ? 4.983 -3.794 28.136 1.00 16.35 333 GLY A O 1
ATOM 2552 N N . GLU A 1 334 ? 6.161 -4.598 29.869 1.00 14.96 334 GLU A N 1
ATOM 2553 C CA . GLU A 1 334 ? 6.787 -5.628 29.052 1.00 15.24 334 GLU A CA 1
ATOM 2554 C C . GLU A 1 334 ? 5.735 -6.652 28.636 1.00 14.25 334 GLU A C 1
ATOM 2555 O O . GLU A 1 334 ? 4.779 -6.904 29.369 1.00 14.11 334 GLU A O 1
ATOM 2561 N N . VAL A 1 335 ? 5.898 -7.230 27.451 1.00 11.85 335 VAL A N 1
ATOM 2562 C CA . VAL A 1 335 ? 4.967 -8.247 26.986 1.00 11.32 335 VAL A CA 1
ATOM 2563 C C . VAL A 1 335 ? 5.388 -9.538 27.678 1.00 12.02 335 VAL A C 1
ATOM 2564 O O . VAL A 1 335 ? 6.553 -9.924 27.618 1.00 12.15 335 VAL A O 1
ATOM 2568 N N . LEU A 1 336 ? 4.448 -10.199 28.343 1.00 11.07 336 LEU A N 1
ATOM 2569 C CA . LEU A 1 336 ? 4.761 -11.436 29.047 1.00 12.24 336 LEU A CA 1
ATOM 2570 C C . LEU A 1 336 ? 4.876 -12.610 28.087 1.00 11.95 336 LEU A C 1
ATOM 2571 O O . LEU A 1 336 ? 4.063 -12.758 27.180 1.00 13.52 336 LEU A O 1
ATOM 2576 N N . VAL A 1 337 ? 5.895 -13.442 28.287 1.00 13.09 337 VAL A N 1
ATOM 2577 C CA . VAL A 1 337 ? 6.094 -14.616 27.441 1.00 12.02 337 VAL A CA 1
ATOM 2578 C C . VAL A 1 337 ? 6.547 -15.797 28.281 1.00 12.77 337 VAL A C 1
ATOM 2579 O O . VAL A 1 337 ? 7.084 -15.619 29.375 1.00 13.20 337 VAL A O 1
ATOM 2583 N N . ASN A 1 338 ? 6.314 -17.007 27.784 1.00 13.41 338 ASN A N 1
ATOM 2584 C CA . ASN A 1 338 ? 6.769 -18.182 28.514 1.00 14.24 338 ASN A CA 1
ATOM 2585 C C . ASN A 1 338 ? 8.218 -18.401 28.085 1.00 15.18 338 ASN A C 1
ATOM 2586 O O . ASN A 1 338 ? 8.799 -17.544 27.417 1.00 14.93 338 ASN A O 1
ATOM 2591 N N . GLU A 1 339 ? 8.813 -19.530 28.449 1.00 14.41 339 GLU A N 1
ATOM 2592 C CA . GLU A 1 339 ? 10.208 -19.751 28.085 1.00 16.28 339 GLU A CA 1
ATOM 2593 C C . GLU A 1 339 ? 10.452 -20.058 26.610 1.00 15.18 339 GLU A C 1
ATOM 2594 O O . GLU A 1 339 ? 11.598 -20.194 26.182 1.00 14.61 339 GLU A O 1
ATOM 2600 N N . TYR A 1 340 ? 9.379 -20.146 25.829 1.00 12.77 340 TYR A N 1
ATOM 2601 C CA . TYR A 1 340 ? 9.501 -20.413 24.400 1.00 11.63 340 TYR A CA 1
ATOM 2602 C C . TYR A 1 340 ? 9.225 -19.126 23.631 1.00 11.74 340 TYR A C 1
ATOM 2603 O O . TYR A 1 340 ? 9.033 -19.146 22.416 1.00 11.70 340 TYR A O 1
ATOM 2612 N N . LEU A 1 341 ? 9.209 -18.014 24.365 1.00 11.69 341 LEU A N 1
ATOM 2613 C CA . LEU A 1 341 ? 8.958 -16.680 23.815 1.00 12.14 341 LEU A CA 1
ATOM 2614 C C . LEU A 1 341 ? 7.532 -16.504 23.307 1.00 12.51 341 LEU A C 1
ATOM 2615 O O . LEU A 1 341 ? 7.257 -15.607 22.509 1.00 10.29 341 LEU A O 1
ATOM 2620 N N . GLN A 1 342 ? 6.623 -17.352 23.782 1.00 11.28 342 GLN A N 1
ATOM 2621 C CA . GLN A 1 342 ? 5.225 -17.281 23.370 1.00 11.24 342 GLN A CA 1
ATOM 2622 C C . GLN A 1 342 ? 4.428 -16.348 24.273 1.00 11.01 342 GLN A C 1
ATOM 2623 O O . GLN A 1 342 ? 4.533 -16.423 25.498 1.00 10.26 342 GLN A O 1
ATOM 2629 N N . THR A 1 343 ? 3.641 -15.458 23.670 1.00 10.74 343 THR A N 1
ATOM 2630 C CA . THR A 1 343 ? 2.820 -14.528 24.445 1.00 10.76 343 THR A CA 1
ATOM 2631 C C . THR A 1 343 ? 1.554 -15.251 24.893 1.00 12.03 343 THR A C 1
ATOM 2632 O O . THR A 1 343 ? 1.401 -16.449 24.665 1.00 11.46 343 THR A O 1
ATOM 2636 N N . SER A 1 344 ? 0.646 -14.517 25.526 1.00 12.27 344 SER A N 1
ATOM 2637 C CA . SER A 1 344 ? -0.610 -15.101 25.986 1.00 13.32 344 SER A CA 1
ATOM 2638 C C . SER A 1 344 ? -1.557 -15.343 24.811 1.00 14.79 344 SER A C 1
ATOM 2639 O O . SER A 1 344 ? -2.598 -15.990 24.966 1.00 14.71 344 SER A O 1
ATOM 2642 N N . VAL A 1 345 ? -1.189 -14.828 23.640 1.00 13.52 345 VAL A N 1
ATOM 2643 C CA . VAL A 1 345 ? -2.004 -14.966 22.435 1.00 14.01 345 VAL A CA 1
ATOM 2644 C C . VAL A 1 345 ? -1.469 -16.050 21.504 1.00 14.84 345 VAL A C 1
ATOM 2645 O O . VAL A 1 345 ? -0.276 -16.088 21.199 1.00 14.10 345 VAL A O 1
ATOM 2649 N N . PRO A 1 346 ? -2.350 -16.948 21.033 1.00 14.57 346 PRO A N 1
ATOM 2650 C CA . PRO A 1 346 ? -1.957 -18.038 20.135 1.00 15.53 346 PRO A CA 1
ATOM 2651 C C . PRO A 1 346 ? -1.173 -17.604 18.900 1.00 15.16 346 PRO A C 1
ATOM 2652 O O . PRO A 1 346 ? -1.562 -16.668 18.200 1.00 15.85 346 PRO A O 1
ATOM 2656 N N . ASN A 1 347 ? -0.065 -18.297 18.652 1.00 13.31 347 ASN A N 1
ATOM 2657 C CA . ASN A 1 347 ? 0.788 -18.046 17.497 1.00 13.77 347 ASN A CA 1
ATOM 2658 C C . ASN A 1 347 ? 1.424 -16.667 17.434 1.00 12.49 347 ASN A C 1
ATOM 2659 O O . ASN A 1 347 ? 1.793 -16.199 16.357 1.00 11.40 347 ASN A O 1
ATOM 2664 N N . VAL A 1 348 ? 1.549 -16.020 18.587 1.00 10.53 348 VAL A N 1
ATOM 2665 C CA . VAL A 1 348 ? 2.180 -14.707 18.655 1.00 9.57 348 VAL A CA 1
ATOM 2666 C C . VAL A 1 348 ? 3.323 -14.761 19.658 1.00 10.27 348 VAL A C 1
ATOM 2667 O O . VAL A 1 348 ? 3.117 -15.084 20.827 1.00 10.56 348 VAL A O 1
ATOM 2671 N N . TYR A 1 349 ? 4.527 -14.462 19.181 1.00 10.09 349 TYR A N 1
ATOM 2672 C CA . TYR A 1 349 ? 5.721 -14.452 20.020 1.00 10.20 349 TYR A CA 1
ATOM 2673 C C . TYR A 1 349 ? 6.173 -13.013 20.252 1.00 8.91 349 TYR A C 1
ATOM 2674 O O . TYR A 1 349 ? 5.788 -12.110 19.511 1.00 9.08 349 TYR A O 1
ATOM 2683 N N . ALA A 1 350 ? 6.986 -12.804 21.285 1.00 7.49 350 ALA A N 1
ATOM 2684 C CA . ALA A 1 350 ? 7.528 -11.480 21.593 1.00 8.42 350 ALA A CA 1
ATOM 2685 C C . ALA A 1 350 ? 9.007 -11.660 21.919 1.00 9.33 350 ALA A C 1
ATOM 2686 O O . ALA A 1 350 ? 9.387 -12.601 22.618 1.00 10.06 350 ALA A O 1
ATOM 2688 N N . VAL A 1 351 ? 9.839 -10.752 21.421 1.00 8.10 351 VAL A N 1
ATOM 2689 C CA . VAL A 1 351 ? 11.283 -10.857 21.606 1.00 8.34 351 VAL A CA 1
ATOM 2690 C C . VAL A 1 351 ? 11.955 -9.500 21.825 1.00 8.95 351 VAL A C 1
ATOM 2691 O O . VAL A 1 351 ? 11.313 -8.457 21.718 1.00 9.25 351 VAL A O 1
ATOM 2695 N N . GLY A 1 352 ? 13.251 -9.524 22.129 1.00 7.97 352 GLY A N 1
ATOM 2696 C CA . GLY A 1 352 ? 14.005 -8.291 22.320 1.00 9.59 352 GLY A CA 1
ATOM 2697 C C . GLY A 1 352 ? 13.616 -7.431 23.510 1.00 10.02 352 GLY A C 1
ATOM 2698 O O . GLY A 1 352 ? 13.173 -7.941 24.533 1.00 8.89 352 GLY A O 1
ATOM 2699 N N . ASP A 1 353 ? 13.790 -6.118 23.378 1.00 8.57 353 ASP A N 1
ATOM 2700 C CA . ASP A 1 353 ? 13.458 -5.191 24.461 1.00 9.05 353 ASP A CA 1
ATOM 2701 C C . ASP A 1 353 ? 11.975 -5.192 24.807 1.00 9.15 353 ASP A C 1
ATOM 2702 O O . ASP A 1 353 ? 11.590 -4.766 25.895 1.00 9.92 353 ASP A O 1
ATOM 2707 N N . LEU A 1 354 ? 11.143 -5.654 23.881 1.00 8.68 354 LEU A N 1
ATOM 2708 C CA . LEU A 1 354 ? 9.707 -5.682 24.126 1.00 9.25 354 LEU A CA 1
ATOM 2709 C C . LEU A 1 354 ? 9.332 -6.596 25.294 1.00 10.20 354 LEU A C 1
ATOM 2710 O O . LEU A 1 354 ? 8.300 -6.394 25.938 1.00 10.11 354 LEU A O 1
ATOM 2715 N N . ILE A 1 355 ? 10.161 -7.596 25.578 1.00 10.16 355 ILE A N 1
ATOM 2716 C CA . ILE A 1 355 ? 9.855 -8.503 26.678 1.00 11.28 355 ILE A CA 1
ATOM 2717 C C . ILE A 1 355 ? 10.609 -8.169 27.958 1.00 12.95 355 ILE A C 1
ATOM 2718 O O . ILE A 1 355 ? 10.633 -8.958 28.904 1.00 14.76 355 ILE A O 1
ATOM 2723 N N . GLY A 1 356 ? 11.224 -6.990 27.981 1.00 13.01 356 GLY A N 1
ATOM 2724 C CA . GLY A 1 356 ? 11.929 -6.548 29.170 1.00 14.07 356 GLY A CA 1
ATOM 2725 C C . GLY A 1 356 ? 13.419 -6.808 29.225 1.00 15.30 356 GLY A C 1
ATOM 2726 O O . GLY A 1 356 ? 14.061 -7.105 28.216 1.00 15.46 356 GLY A O 1
ATOM 2727 N N . GLY A 1 357 ? 13.969 -6.689 30.429 1.00 16.92 357 GLY A N 1
ATOM 2728 C CA . GLY A 1 357 ? 15.389 -6.902 30.621 1.00 16.27 357 GLY A CA 1
ATOM 2729 C C . GLY A 1 357 ? 15.779 -8.365 30.623 1.00 16.49 357 GLY A C 1
ATOM 2730 O O . GLY A 1 357 ? 14.930 -9.239 30.829 1.00 18.82 357 GLY A O 1
ATOM 2731 N N . PRO A 1 358 ? 17.065 -8.668 30.388 1.00 15.42 358 PRO A N 1
ATOM 2732 C CA . PRO A 1 358 ? 18.089 -7.652 30.126 1.00 14.21 358 PRO A CA 1
ATOM 2733 C C . PRO A 1 358 ? 17.931 -7.076 28.727 1.00 13.59 358 PRO A C 1
ATOM 2734 O O . PRO A 1 358 ? 17.685 -7.812 27.772 1.00 11.58 358 PRO A O 1
ATOM 2738 N N . MET A 1 359 ? 18.057 -5.758 28.610 1.00 11.71 359 MET A N 1
ATOM 2739 C CA . MET A 1 359 ? 17.941 -5.120 27.309 1.00 10.81 359 MET A CA 1
ATOM 2740 C C . MET A 1 359 ? 19.341 -5.002 26.724 1.00 11.16 359 MET A C 1
ATOM 2741 O O . MET A 1 359 ? 20.023 -3.988 26.885 1.00 11.31 359 MET A O 1
ATOM 2746 N N . GLU A 1 360 ? 19.761 -6.077 26.065 1.00 8.97 360 GLU A N 1
ATOM 2747 C CA . GLU A 1 360 ? 21.077 -6.157 25.445 1.00 8.67 360 GLU A CA 1
ATOM 2748 C C . GLU A 1 360 ? 20.929 -6.752 24.052 1.00 8.38 360 GLU A C 1
ATOM 2749 O O . GLU A 1 360 ? 19.924 -7.399 23.743 1.00 8.18 360 GLU A O 1
ATOM 2755 N N . MET A 1 361 ? 21.939 -6.549 23.215 1.00 7.66 361 MET A N 1
ATOM 2756 C CA . MET A 1 361 ? 21.902 -7.080 21.861 1.00 8.25 361 MET A CA 1
ATOM 2757 C C . MET A 1 361 ? 21.903 -8.609 21.835 1.00 7.59 361 MET A C 1
ATOM 2758 O O . MET A 1 361 ? 21.194 -9.209 21.033 1.00 7.74 361 MET A O 1
ATOM 2763 N N . PHE A 1 362 ? 22.682 -9.251 22.708 1.00 7.88 362 PHE A N 1
ATOM 2764 C CA . PHE A 1 362 ? 22.699 -10.709 22.707 1.00 7.24 362 PHE A CA 1
ATOM 2765 C C . PHE A 1 362 ? 21.303 -11.242 23.024 1.00 7.46 362 PHE A C 1
ATOM 2766 O O . PHE A 1 362 ? 20.862 -12.224 22.428 1.00 9.19 362 PHE A O 1
ATOM 2774 N N . LYS A 1 363 ? 20.601 -10.575 23.941 1.00 8.40 363 LYS A N 1
ATOM 2775 C CA . LYS A 1 363 ? 19.257 -11.002 24.328 1.00 7.39 363 LYS A CA 1
ATOM 2776 C C . LYS A 1 363 ? 18.294 -10.797 23.158 1.00 8.44 363 LYS A C 1
ATOM 2777 O O . LYS A 1 363 ? 17.502 -11.680 22.829 1.00 9.71 363 LYS A O 1
ATOM 2783 N N . ALA A 1 364 ? 18.371 -9.632 22.522 1.00 8.51 364 ALA A N 1
ATOM 2784 C CA . ALA A 1 364 ? 17.496 -9.339 21.392 1.00 8.70 364 ALA A CA 1
ATOM 2785 C C . ALA A 1 364 ? 17.700 -10.337 20.255 1.00 8.73 364 ALA A C 1
ATOM 2786 O O . ALA A 1 364 ? 16.751 -10.957 19.781 1.00 8.73 364 ALA A O 1
ATOM 2788 N N . ARG A 1 365 ? 18.947 -10.500 19.826 1.00 8.28 365 ARG A N 1
ATOM 2789 C CA . ARG A 1 365 ? 19.265 -11.414 18.733 1.00 8.03 365 ARG A CA 1
ATOM 2790 C C . ARG A 1 365 ? 18.950 -12.869 19.040 1.00 7.52 365 ARG A C 1
ATOM 2791 O O . ARG A 1 365 ? 18.347 -13.568 18.226 1.00 7.81 365 ARG A O 1
ATOM 2799 N N . LYS A 1 366 ? 19.359 -13.335 20.212 1.00 8.73 366 LYS A N 1
ATOM 2800 C CA . LYS A 1 366 ? 19.110 -14.722 20.569 1.00 9.10 366 LYS A CA 1
ATOM 2801 C C . LYS A 1 366 ? 17.628 -15.008 20.751 1.00 9.79 366 LYS A C 1
ATOM 2802 O O . LYS A 1 366 ? 17.147 -16.039 20.288 1.00 10.10 366 LYS A O 1
ATOM 2808 N N . SER A 1 367 ? 16.893 -14.106 21.399 1.00 9.52 367 SER A N 1
ATOM 2809 C CA . SER A 1 367 ? 15.463 -14.344 21.579 1.00 8.50 367 SER A CA 1
ATOM 2810 C C . SER A 1 367 ? 14.793 -14.405 20.207 1.00 9.52 367 SER A C 1
ATOM 2811 O O . SER A 1 367 ? 13.910 -15.234 19.970 1.00 8.52 367 SER A O 1
ATOM 2814 N N . GLY A 1 368 ? 15.232 -13.539 19.297 1.00 8.39 368 GLY A N 1
ATOM 2815 C CA . GLY A 1 368 ? 14.672 -13.539 17.962 1.00 9.46 368 GLY A CA 1
ATOM 2816 C C . GLY A 1 368 ? 14.886 -14.882 17.284 1.00 8.31 368 GLY A C 1
ATOM 2817 O O . GLY A 1 368 ? 13.976 -15.424 16.658 1.00 8.70 368 GLY A O 1
ATOM 2818 N N . CYS A 1 369 ? 16.091 -15.431 17.408 1.00 7.50 369 CYS A N 1
ATOM 2819 C CA . CYS A 1 369 ? 16.394 -16.719 16.789 1.00 6.50 369 CYS A CA 1
ATOM 2820 C C . CYS A 1 369 ? 15.658 -17.877 17.447 1.00 8.22 369 CYS A C 1
ATOM 2821 O O . CYS A 1 369 ? 15.202 -18.789 16.762 1.00 10.63 369 CYS A O 1
ATOM 2824 N N . TYR A 1 370 ? 15.548 -17.855 18.771 1.00 10.09 370 TYR A N 1
ATOM 2825 C CA . TYR A 1 370 ? 14.850 -18.938 19.460 1.00 9.68 370 TYR A CA 1
ATOM 2826 C C . TYR A 1 370 ? 13.362 -18.932 19.120 1.00 9.93 370 TYR A C 1
ATOM 2827 O O . TYR A 1 370 ? 12.750 -19.988 18.997 1.00 9.61 370 TYR A O 1
ATOM 2836 N N . ALA A 1 371 ? 12.781 -17.748 18.956 1.00 9.60 371 ALA A N 1
ATOM 2837 C CA . ALA A 1 371 ? 11.370 -17.663 18.596 1.00 9.97 371 ALA A CA 1
ATOM 2838 C C . ALA A 1 371 ? 11.220 -18.276 17.203 1.00 9.83 371 ALA A C 1
ATOM 2839 O O . ALA A 1 371 ? 10.285 -19.032 16.939 1.00 9.67 371 ALA A O 1
ATOM 2841 N N . ALA A 1 372 ? 12.160 -17.949 16.318 1.00 9.21 372 ALA A N 1
ATOM 2842 C CA . ALA A 1 372 ? 12.150 -18.462 14.953 1.00 10.18 372 ALA A CA 1
ATOM 2843 C C . ALA A 1 372 ? 12.212 -19.988 14.927 1.00 10.78 372 ALA A C 1
ATOM 2844 O O . ALA A 1 372 ? 11.506 -20.632 14.152 1.00 10.25 372 ALA A O 1
ATOM 2846 N N . ARG A 1 373 ? 13.058 -20.564 15.774 1.00 9.51 373 ARG A N 1
ATOM 2847 C CA . ARG A 1 373 ? 13.190 -22.016 15.821 1.00 9.43 373 ARG A CA 1
ATOM 2848 C C . ARG A 1 373 ? 11.889 -22.662 16.301 1.00 10.93 373 ARG A C 1
ATOM 2849 O O . ARG A 1 373 ? 11.473 -23.701 15.778 1.00 11.24 373 ARG A O 1
ATOM 2857 N N . ASN A 1 374 ? 11.233 -22.041 17.276 1.00 10.76 374 ASN A N 1
ATOM 2858 C CA . ASN A 1 374 ? 9.969 -22.577 17.772 1.00 10.43 374 ASN A CA 1
ATOM 2859 C C . ASN A 1 374 ? 8.915 -22.500 16.670 1.00 10.93 374 ASN A C 1
ATOM 2860 O O . ASN A 1 374 ? 8.119 -23.422 16.485 1.00 11.41 374 ASN A O 1
ATOM 2865 N N . VAL A 1 375 ? 8.917 -21.399 15.929 1.00 11.34 375 VAL A N 1
ATOM 2866 C CA . VAL A 1 375 ? 7.972 -21.238 14.835 1.00 10.95 375 VAL A CA 1
ATOM 2867 C C . VAL A 1 375 ? 8.212 -22.334 13.794 1.00 12.62 375 VAL A C 1
ATOM 2868 O O . VAL A 1 375 ? 7.273 -22.821 13.157 1.00 12.56 375 VAL A O 1
ATOM 2872 N N . MET A 1 376 ? 9.469 -22.736 13.635 1.00 12.34 376 MET A N 1
ATOM 2873 C CA . MET A 1 376 ? 9.803 -23.764 12.662 1.00 13.22 376 MET A CA 1
ATOM 2874 C C . MET A 1 376 ? 9.673 -25.195 13.183 1.00 16.48 376 MET A C 1
ATOM 2875 O O . MET A 1 376 ? 10.174 -26.133 12.562 1.00 17.37 376 MET A O 1
ATOM 2880 N N . GLY A 1 377 ? 9.010 -25.354 14.327 1.00 17.32 377 GLY A N 1
ATOM 2881 C CA . GLY A 1 377 ? 8.789 -26.680 14.883 1.00 20.02 377 GLY A CA 1
ATOM 2882 C C . GLY A 1 377 ? 9.816 -27.232 15.853 1.00 22.37 377 GLY A C 1
ATOM 2883 O O . GLY A 1 377 ? 9.669 -28.358 16.331 1.00 24.70 377 GLY A O 1
ATOM 2884 N N . GLU A 1 378 ? 10.852 -26.458 16.150 1.00 23.07 378 GLU A N 1
ATOM 2885 C CA . GLU A 1 378 ? 11.890 -26.907 17.071 1.00 24.34 378 GLU A CA 1
ATOM 2886 C C . GLU A 1 378 ? 11.666 -26.320 18.459 1.00 24.69 378 GLU A C 1
ATOM 2887 O O . GLU A 1 378 ? 11.943 -25.142 18.695 1.00 24.19 378 GLU A O 1
ATOM 2893 N N . LYS A 1 379 ? 11.157 -27.143 19.374 1.00 23.91 379 LYS A N 1
ATOM 2894 C CA . LYS A 1 379 ? 10.901 -26.693 20.739 1.00 22.86 379 LYS A CA 1
ATOM 2895 C C . LYS A 1 379 ? 12.209 -26.361 21.445 1.00 22.65 379 LYS A C 1
ATOM 2896 O O . LYS A 1 379 ? 13.042 -27.240 21.680 1.00 23.53 379 LYS A O 1
ATOM 2902 N N . ILE A 1 380 ? 12.391 -25.089 21.779 1.00 17.65 380 ILE A N 1
ATOM 2903 C CA . ILE A 1 380 ? 13.605 -24.659 22.452 1.00 16.49 380 ILE A CA 1
ATOM 2904 C C . ILE A 1 380 ? 13.308 -23.487 23.378 1.00 15.98 380 ILE A C 1
ATOM 2905 O O . ILE A 1 380 ? 12.664 -22.511 22.986 1.00 14.77 380 ILE A O 1
ATOM 2910 N N . SER A 1 381 ? 13.770 -23.596 24.619 1.00 15.04 381 SER A N 1
ATOM 2911 C CA . SER A 1 381 ? 13.537 -22.560 25.611 1.00 14.60 381 SER A CA 1
ATOM 2912 C C . SER A 1 381 ? 14.686 -21.573 25.702 1.00 14.83 381 SER A C 1
ATOM 2913 O O . SER A 1 381 ? 15.828 -21.895 25.374 1.00 14.86 381 SER A O 1
ATOM 2916 N N . TYR A 1 382 ? 14.369 -20.363 26.147 1.00 13.79 382 TYR A N 1
ATOM 2917 C CA . TYR A 1 382 ? 15.379 -19.335 26.309 1.00 14.11 382 TYR A CA 1
ATOM 2918 C C . TYR A 1 382 ? 15.138 -18.545 27.580 1.00 14.72 382 TYR A C 1
ATOM 2919 O O . TYR A 1 382 ? 14.094 -17.917 27.762 1.00 14.44 382 TYR A O 1
ATOM 2928 N N . THR A 1 383 ? 16.118 -18.599 28.468 1.00 15.31 383 THR A N 1
ATOM 2929 C CA . THR A 1 383 ? 16.055 -17.877 29.723 1.00 18.81 383 THR A CA 1
ATOM 2930 C C . THR A 1 383 ? 17.450 -17.324 29.976 1.00 18.71 383 THR A C 1
ATOM 2931 O O . THR A 1 383 ? 18.337 -18.042 30.440 1.00 20.23 383 THR A O 1
ATOM 2935 N N . PRO A 1 384 ? 17.665 -16.038 29.656 1.00 18.29 384 PRO A N 1
ATOM 2936 C CA . PRO A 1 384 ? 18.963 -15.383 29.848 1.00 19.08 384 PRO A CA 1
ATOM 2937 C C . PRO A 1 384 ? 19.438 -15.530 31.287 1.00 19.09 384 PRO A C 1
ATOM 2938 O O . PRO A 1 384 ? 18.739 -15.132 32.219 1.00 18.41 384 PRO A O 1
ATOM 2942 N N . LYS A 1 385 ? 20.626 -16.095 31.467 1.00 18.26 385 LYS A N 1
ATOM 2943 C CA . LYS A 1 385 ? 21.169 -16.280 32.803 1.00 18.75 385 LYS A CA 1
ATOM 2944 C C . LYS A 1 385 ? 22.674 -16.502 32.743 1.00 17.41 385 LYS A C 1
ATOM 2945 O O . LYS A 1 385 ? 23.180 -17.123 31.810 1.00 17.91 385 LYS A O 1
ATOM 2951 N N . ASN A 1 386 ? 23.383 -15.982 33.739 1.00 16.20 386 ASN A N 1
ATOM 2952 C CA . ASN A 1 386 ? 24.830 -16.127 33.813 1.00 15.63 386 ASN A CA 1
ATOM 2953 C C . ASN A 1 386 ? 25.517 -15.695 32.525 1.00 14.51 386 ASN A C 1
ATOM 2954 O O . ASN A 1 386 ? 26.238 -16.467 31.894 1.00 14.40 386 ASN A O 1
ATOM 2959 N N . TYR A 1 387 ? 25.278 -14.451 32.138 1.00 12.71 387 TYR A N 1
ATOM 2960 C CA . TYR A 1 387 ? 25.886 -13.895 30.938 1.00 11.29 387 TYR A CA 1
ATOM 2961 C C . TYR A 1 387 ? 26.914 -12.860 31.356 1.00 11.46 387 TYR A C 1
ATOM 2962 O O . TYR A 1 387 ? 26.834 -12.303 32.456 1.00 11.24 387 TYR A O 1
ATOM 2971 N N . PRO A 1 388 ? 27.920 -12.611 30.505 1.00 9.75 388 PRO A N 1
ATOM 2972 C CA . PRO A 1 388 ? 28.928 -11.610 30.860 1.00 10.34 388 PRO A CA 1
ATOM 2973 C C . PRO A 1 388 ? 28.294 -10.240 30.640 1.00 9.75 388 PRO A C 1
ATOM 2974 O O . PRO A 1 388 ? 27.252 -10.139 30.000 1.00 10.53 388 PRO A O 1
ATOM 2978 N N . ASP A 1 389 ? 28.907 -9.187 31.163 1.00 9.01 389 ASP A N 1
ATOM 2979 C CA . ASP A 1 389 ? 28.341 -7.856 30.988 1.00 9.97 389 ASP A CA 1
ATOM 2980 C C . ASP A 1 389 ? 29.465 -6.834 30.974 1.00 10.37 389 ASP A C 1
ATOM 2981 O O . ASP A 1 389 ? 30.608 -7.150 31.304 1.00 8.96 389 ASP A O 1
ATOM 2986 N N . PHE A 1 390 ? 29.151 -5.612 30.567 1.00 12.01 390 PHE A N 1
ATOM 2987 C CA . PHE A 1 390 ? 30.169 -4.576 30.528 1.00 12.50 390 PHE A CA 1
ATOM 2988 C C . PHE A 1 390 ? 29.520 -3.216 30.355 1.00 10.28 390 PHE A C 1
ATOM 2989 O O . PHE A 1 390 ? 28.334 -3.108 30.043 1.00 10.15 390 PHE A O 1
ATOM 2997 N N . LEU A 1 391 ? 30.319 -2.180 30.568 1.00 9.97 391 LEU A N 1
ATOM 2998 C CA . LEU A 1 391 ? 29.869 -0.814 30.398 1.00 9.41 391 LEU A CA 1
ATOM 2999 C C . LEU A 1 391 ? 31.111 0.046 30.226 1.00 10.00 391 LEU A C 1
ATOM 3000 O O . LEU A 1 391 ? 32.225 -0.385 30.545 1.00 8.89 391 LEU A O 1
ATOM 3005 N N . HIS A 1 392 ? 30.924 1.249 29.701 1.00 8.23 392 HIS A N 1
ATOM 3006 C CA . HIS A 1 392 ? 32.036 2.178 29.511 1.00 9.28 392 HIS A CA 1
ATOM 3007 C C . HIS A 1 392 ? 31.935 3.357 30.469 1.00 10.17 392 HIS A C 1
ATOM 3008 O O . HIS A 1 392 ? 30.843 3.845 30.746 1.00 10.51 392 HIS A O 1
ATOM 3015 N N . THR A 1 393 ? 33.083 3.802 30.969 1.00 10.37 393 THR A N 1
ATOM 3016 C CA . THR A 1 393 ? 33.168 5.025 31.764 1.00 10.07 393 THR A CA 1
ATOM 3017 C C . THR A 1 393 ? 34.177 5.684 30.827 1.00 9.07 393 THR A C 1
ATOM 3018 O O . THR A 1 393 ? 33.849 5.928 29.663 1.00 10.06 393 THR A O 1
ATOM 3022 N N . HIS A 1 394 ? 35.390 5.956 31.296 1.00 8.76 394 HIS A N 1
ATOM 3023 C CA . HIS A 1 394 ? 36.437 6.483 30.421 1.00 9.26 394 HIS A CA 1
ATOM 3024 C C . HIS A 1 394 ? 37.263 5.239 30.098 1.00 9.85 394 HIS A C 1
ATOM 3025 O O . HIS A 1 394 ? 38.191 5.264 29.279 1.00 10.08 394 HIS A O 1
ATOM 3032 N N . TYR A 1 395 ? 36.905 4.158 30.786 1.00 8.65 395 TYR A N 1
ATOM 3033 C CA . TYR A 1 395 ? 37.529 2.846 30.640 1.00 8.33 395 TYR A CA 1
ATOM 3034 C C . TYR A 1 395 ? 36.472 1.841 30.213 1.00 7.01 395 TYR A C 1
ATOM 3035 O O . TYR A 1 395 ? 35.277 2.123 30.232 1.00 8.82 395 TYR A O 1
ATOM 3044 N N . GLU A 1 396 ? 36.936 0.651 29.857 1.00 8.57 396 GLU A N 1
ATOM 3045 C CA . GLU A 1 396 ? 36.051 -0.446 29.513 1.00 8.00 396 GLU A CA 1
ATOM 3046 C C . GLU A 1 396 ? 35.972 -1.230 30.815 1.00 8.39 396 GLU A C 1
ATOM 3047 O O . GLU A 1 396 ? 37.003 -1.529 31.424 1.00 10.33 396 GLU A O 1
ATOM 3053 N N . VAL A 1 397 ? 34.757 -1.530 31.260 1.00 8.75 397 VAL A N 1
ATOM 3054 C CA . VAL A 1 397 ? 34.560 -2.272 32.501 1.00 8.89 397 VAL A CA 1
ATOM 3055 C C . VAL A 1 397 ? 33.828 -3.565 32.194 1.00 8.48 397 VAL A C 1
ATOM 3056 O O . VAL A 1 397 ? 32.674 -3.549 31.767 1.00 9.19 397 VAL A O 1
ATOM 3060 N N . SER A 1 398 ? 34.503 -4.687 32.429 1.00 7.70 398 SER A N 1
ATOM 3061 C CA . SER A 1 398 ? 33.935 -5.999 32.147 1.00 9.03 398 SER A CA 1
ATOM 3062 C C . SER A 1 398 ? 33.767 -6.819 33.417 1.00 9.11 398 SER A C 1
ATOM 3063 O O . SER A 1 398 ? 34.609 -6.776 34.315 1.00 9.76 398 SER A O 1
ATOM 3066 N N . PHE A 1 399 ? 32.682 -7.581 33.483 1.00 8.46 399 PHE A N 1
ATOM 3067 C CA . PHE A 1 399 ? 32.427 -8.407 34.656 1.00 8.95 399 PHE A CA 1
ATOM 3068 C C . PHE A 1 399 ? 31.528 -9.592 34.365 1.00 9.13 399 PHE A C 1
ATOM 3069 O O . PHE A 1 399 ? 30.662 -9.536 33.498 1.00 10.56 399 PHE A O 1
ATOM 3077 N N . LEU A 1 400 ? 31.757 -10.675 35.094 1.00 9.65 400 LEU A N 1
ATOM 3078 C CA . LEU A 1 400 ? 30.959 -11.880 34.947 1.00 10.81 400 LEU A CA 1
ATOM 3079 C C . LEU A 1 400 ? 31.028 -12.652 36.254 1.00 11.48 400 LEU A C 1
ATOM 3080 O O . LEU A 1 400 ? 31.964 -12.483 37.043 1.00 10.29 400 LEU A O 1
ATOM 3085 N N . GLY A 1 401 ? 30.023 -13.481 36.497 1.00 11.75 401 GLY A N 1
ATOM 3086 C CA . GLY A 1 401 ? 30.022 -14.271 37.711 1.00 12.86 401 GLY A CA 1
ATOM 3087 C C . GLY A 1 401 ? 29.863 -13.461 38.980 1.00 12.87 401 GLY A C 1
ATOM 3088 O O . GLY A 1 401 ? 29.287 -12.372 38.973 1.00 13.54 401 GLY A O 1
ATOM 3089 N N . MET A 1 402 ? 30.404 -13.990 40.073 1.00 12.63 402 MET A N 1
ATOM 3090 C CA . MET A 1 402 ? 30.288 -13.348 41.375 1.00 14.49 402 MET A CA 1
ATOM 3091 C C . MET A 1 402 ? 31.412 -12.415 41.797 1.00 13.66 402 MET A C 1
ATOM 3092 O O . MET A 1 402 ? 32.573 -12.614 41.444 1.00 13.31 402 MET A O 1
ATOM 3097 N N . GLY A 1 403 ? 31.043 -11.395 42.568 1.00 12.96 403 GLY A N 1
ATOM 3098 C CA . GLY A 1 403 ? 32.020 -10.468 43.104 1.00 14.42 403 GLY A CA 1
ATOM 3099 C C . GLY A 1 403 ? 32.623 -11.161 44.316 1.00 15.69 403 GLY A C 1
ATOM 3100 O O . GLY A 1 403 ? 32.104 -12.191 44.751 1.00 16.58 403 GLY A O 1
ATOM 3101 N N . GLU A 1 404 ? 33.696 -10.609 44.871 1.00 15.80 404 GLU A N 1
ATOM 3102 C CA . GLU A 1 404 ? 34.352 -11.223 46.020 1.00 16.25 404 GLU A CA 1
ATOM 3103 C C . GLU A 1 404 ? 33.409 -11.384 47.205 1.00 16.62 404 GLU A C 1
ATOM 3104 O O . GLU A 1 404 ? 33.240 -12.487 47.725 1.00 16.80 404 GLU A O 1
ATOM 3110 N N . GLU A 1 405 ? 32.794 -10.285 47.629 1.00 17.22 405 GLU A N 1
ATOM 3111 C CA . GLU A 1 405 ? 31.874 -10.321 48.763 1.00 18.72 405 GLU A CA 1
ATOM 3112 C C . GLU A 1 405 ? 30.679 -11.239 48.511 1.00 18.89 405 GLU A C 1
ATOM 3113 O O . GLU A 1 405 ? 30.272 -12.002 49.391 1.00 18.54 405 GLU A O 1
ATOM 3119 N N . GLU A 1 406 ? 30.124 -11.161 47.306 1.00 18.55 406 GLU A N 1
ATOM 3120 C CA . GLU A 1 406 ? 28.984 -11.976 46.916 1.00 18.90 406 GLU A CA 1
ATOM 3121 C C . GLU A 1 406 ? 29.301 -13.464 47.056 1.00 19.28 406 GLU A C 1
ATOM 3122 O O . GLU A 1 406 ? 28.470 -14.246 47.525 1.00 19.50 406 GLU A O 1
ATOM 3128 N N . ALA A 1 407 ? 30.508 -13.847 46.649 1.00 18.40 407 ALA A N 1
ATOM 3129 C CA . ALA A 1 407 ? 30.936 -15.237 46.722 1.00 19.08 407 ALA A CA 1
ATOM 3130 C C . ALA A 1 407 ? 30.984 -15.736 48.163 1.00 19.57 407 ALA A C 1
ATOM 3131 O O . ALA A 1 407 ? 30.536 -16.846 48.453 1.00 20.57 407 ALA A O 1
ATOM 3133 N N . ARG A 1 408 ? 31.534 -14.925 49.062 1.00 20.88 408 ARG A N 1
ATOM 3134 C CA . ARG A 1 408 ? 31.618 -15.316 50.465 1.00 22.73 408 ARG A CA 1
ATOM 3135 C C . ARG A 1 408 ? 30.229 -15.403 51.087 1.00 24.01 408 ARG A C 1
ATOM 3136 O O . ARG A 1 408 ? 29.969 -16.273 51.917 1.00 25.56 408 ARG A O 1
ATOM 3144 N N . ALA A 1 409 ? 29.340 -14.500 50.687 1.00 23.47 409 ALA A N 1
ATOM 3145 C CA . ALA A 1 409 ? 27.979 -14.497 51.212 1.00 23.58 409 ALA A CA 1
ATOM 3146 C C . ALA A 1 409 ? 27.231 -15.719 50.689 1.00 24.51 409 ALA A C 1
ATOM 3147 O O . ALA A 1 409 ? 26.249 -16.168 51.286 1.00 25.18 409 ALA A O 1
ATOM 3149 N N . ALA A 1 410 ? 27.701 -16.250 49.566 1.00 23.12 410 ALA A N 1
ATOM 3150 C CA . ALA A 1 410 ? 27.093 -17.424 48.958 1.00 23.84 410 ALA A CA 1
ATOM 3151 C C . ALA A 1 410 ? 27.606 -18.675 49.664 1.00 23.53 410 ALA A C 1
ATOM 3152 O O . ALA A 1 410 ? 27.231 -19.796 49.315 1.00 24.26 410 ALA A O 1
ATOM 3154 N N . GLY A 1 411 ? 28.475 -18.472 50.650 1.00 23.82 411 GLY A N 1
ATOM 3155 C CA . GLY A 1 411 ? 29.013 -19.587 51.410 1.00 23.83 411 GLY A CA 1
ATOM 3156 C C . GLY A 1 411 ? 30.335 -20.156 50.934 1.00 24.15 411 GLY A C 1
ATOM 3157 O O . GLY A 1 411 ? 30.854 -21.098 51.533 1.00 24.75 411 GLY A O 1
ATOM 3158 N N . HIS A 1 412 ? 30.893 -19.596 49.865 1.00 22.87 412 HIS A N 1
ATOM 3159 C CA . HIS A 1 412 ? 32.159 -20.093 49.340 1.00 21.22 412 HIS A CA 1
ATOM 3160 C C . HIS A 1 412 ? 33.376 -19.608 50.115 1.00 21.08 412 HIS A C 1
ATOM 3161 O O . HIS A 1 412 ? 33.434 -18.455 50.544 1.00 21.14 412 HIS A O 1
ATOM 3168 N N . GLU A 1 413 ? 34.342 -20.502 50.305 1.00 20.85 413 GLU A N 1
ATOM 3169 C CA . GLU A 1 413 ? 35.595 -20.133 50.945 1.00 21.66 413 GLU A CA 1
ATOM 3170 C C . GLU A 1 413 ? 36.386 -19.746 49.702 1.00 20.58 413 GLU A C 1
ATOM 3171 O O . GLU A 1 413 ? 36.485 -20.534 48.759 1.00 20.58 413 GLU A O 1
ATOM 3177 N N . ILE A 1 414 ? 36.935 -18.540 49.677 1.00 20.06 414 ILE A N 1
ATOM 3178 C CA . ILE A 1 414 ? 37.641 -18.104 48.484 1.00 19.91 414 ILE A CA 1
ATOM 3179 C C . ILE A 1 414 ? 39.023 -17.505 48.652 1.00 20.10 414 ILE A C 1
ATOM 3180 O O . ILE A 1 414 ? 39.506 -17.258 49.755 1.00 21.31 414 ILE A O 1
ATOM 3185 N N . VAL A 1 415 ? 39.641 -17.282 47.500 1.00 17.08 415 VAL A N 1
ATOM 3186 C CA . VAL A 1 415 ? 40.944 -16.659 47.376 1.00 15.97 415 VAL A CA 1
ATOM 3187 C C . VAL A 1 415 ? 40.766 -15.838 46.111 1.00 15.15 415 VAL A C 1
ATOM 3188 O O . VAL A 1 415 ? 39.854 -16.099 45.322 1.00 15.08 415 VAL A O 1
ATOM 3192 N N . THR A 1 416 ? 41.608 -14.837 45.924 1.00 14.87 416 THR A N 1
ATOM 3193 C CA . THR A 1 416 ? 41.505 -14.010 44.737 1.00 14.06 416 THR A CA 1
ATOM 3194 C C . THR A 1 416 ? 42.874 -13.785 44.137 1.00 14.79 416 THR A C 1
ATOM 3195 O O . THR A 1 416 ? 43.892 -13.906 44.819 1.00 14.04 416 THR A O 1
ATOM 3199 N N . ILE A 1 417 ? 42.890 -13.493 42.842 1.00 11.93 417 ILE A N 1
ATOM 3200 C CA . ILE A 1 417 ? 44.121 -13.192 42.137 1.00 13.54 417 ILE A CA 1
ATOM 3201 C C . ILE A 1 417 ? 43.800 -11.882 41.447 1.00 12.81 417 ILE A C 1
ATOM 3202 O O . ILE A 1 417 ? 42.847 -11.799 40.669 1.00 12.64 417 ILE A O 1
ATOM 3207 N N . LYS A 1 418 ? 44.566 -10.845 41.763 1.00 13.05 418 LYS A N 1
ATOM 3208 C CA . LYS A 1 418 ? 44.306 -9.542 41.178 1.00 14.13 418 LYS A CA 1
ATOM 3209 C C . LYS A 1 418 ? 45.561 -8.757 40.846 1.00 14.96 418 LYS A C 1
ATOM 3210 O O . LYS A 1 418 ? 46.682 -9.185 41.118 1.00 14.87 418 LYS A O 1
ATOM 3216 N N . MET A 1 419 ? 45.337 -7.602 40.233 1.00 14.30 419 MET A N 1
ATOM 3217 C CA . MET A 1 419 ? 46.385 -6.668 39.864 1.00 14.68 419 MET A CA 1
ATOM 3218 C C . MET A 1 419 ? 45.748 -5.285 39.946 1.00 15.50 419 MET A C 1
ATOM 3219 O O . MET A 1 419 ? 44.615 -5.086 39.500 1.00 14.17 419 MET A O 1
ATOM 3224 N N . PRO A 1 420 ? 46.450 -4.318 40.552 1.00 16.55 420 PRO A N 1
ATOM 3225 C CA . PRO A 1 420 ? 47.775 -4.482 41.158 1.00 17.50 420 PRO A CA 1
ATOM 3226 C C . PRO A 1 420 ? 47.687 -5.157 42.527 1.00 19.69 420 PRO A C 1
ATOM 3227 O O . PRO A 1 420 ? 46.608 -5.276 43.103 1.00 18.21 420 PRO A O 1
ATOM 3231 N N . PRO A 1 421 ? 48.830 -5.611 43.062 1.00 21.84 421 PRO A N 1
ATOM 3232 C CA . PRO A 1 421 ? 48.859 -6.271 44.371 1.00 23.90 421 PRO A CA 1
ATOM 3233 C C . PRO A 1 421 ? 48.400 -5.306 45.455 1.00 25.74 421 PRO A C 1
ATOM 3234 O O . PRO A 1 421 ? 48.529 -4.091 45.305 1.00 25.62 421 PRO A O 1
ATOM 3238 N N . ASP A 1 422 ? 47.864 -5.839 46.546 1.00 27.95 422 ASP A N 1
ATOM 3239 C CA . ASP A 1 422 ? 47.414 -4.989 47.638 1.00 29.84 422 ASP A CA 1
ATOM 3240 C C . ASP A 1 422 ? 48.591 -4.755 48.571 1.00 29.34 422 ASP A C 1
ATOM 3241 O O . ASP A 1 422 ? 48.878 -5.582 49.438 1.00 30.36 422 ASP A O 1
ATOM 3246 N N . THR A 1 423 ? 49.282 -3.634 48.384 1.00 28.27 423 THR A N 1
ATOM 3247 C CA . THR A 1 423 ? 50.434 -3.314 49.215 1.00 28.19 423 THR A CA 1
ATOM 3248 C C . THR A 1 423 ? 50.417 -1.862 49.660 1.00 27.99 423 THR A C 1
ATOM 3249 O O . THR A 1 423 ? 49.478 -1.116 49.381 1.00 27.66 423 THR A O 1
ATOM 3253 N N . GLU A 1 424 ? 51.485 -1.470 50.344 1.00 28.44 424 GLU A N 1
ATOM 3254 C CA . GLU A 1 424 ? 51.631 -0.114 50.845 1.00 28.72 424 GLU A CA 1
ATOM 3255 C C . GLU A 1 424 ? 51.632 0.899 49.704 1.00 26.88 424 GLU A C 1
ATOM 3256 O O . GLU A 1 424 ? 51.176 2.031 49.870 1.00 26.94 424 GLU A O 1
ATOM 3262 N N . ASN A 1 425 ? 52.147 0.484 48.549 1.00 24.90 425 ASN A N 1
ATOM 3263 C CA . ASN A 1 425 ? 52.224 1.353 47.377 1.00 24.09 425 ASN A CA 1
ATOM 3264 C C . ASN A 1 425 ? 50.896 1.455 46.627 1.00 23.10 425 ASN A C 1
ATOM 3265 O O . ASN A 1 425 ? 50.752 2.269 45.714 1.00 22.71 425 ASN A O 1
ATOM 3270 N N . GLY A 1 426 ? 49.936 0.623 47.020 1.00 21.99 426 GLY A N 1
ATOM 3271 C CA . GLY A 1 426 ? 48.621 0.638 46.403 1.00 21.71 426 GLY A CA 1
ATOM 3272 C C . GLY A 1 426 ? 48.583 0.525 44.891 1.00 20.36 426 GLY A C 1
ATOM 3273 O O . GLY A 1 426 ? 49.287 -0.287 44.295 1.00 20.98 426 GLY A O 1
ATOM 3274 N N . LEU A 1 427 ? 47.746 1.353 44.273 1.00 19.65 427 LEU A N 1
ATOM 3275 C CA . LEU A 1 427 ? 47.580 1.359 42.822 1.00 17.44 427 LEU A CA 1
ATOM 3276 C C . LEU A 1 427 ? 48.756 2.014 42.104 1.00 18.67 427 LEU A C 1
ATOM 3277 O O . LEU A 1 427 ? 48.886 1.911 40.882 1.00 17.50 427 LEU A O 1
ATOM 3282 N N . ASN A 1 428 ? 49.615 2.677 42.869 1.00 17.16 428 ASN A N 1
ATOM 3283 C CA . ASN A 1 428 ? 50.752 3.392 42.304 1.00 18.88 428 ASN A CA 1
ATOM 3284 C C . ASN A 1 428 ? 51.933 2.531 41.868 1.00 18.08 428 ASN A C 1
ATOM 3285 O O . ASN A 1 428 ? 53.077 2.782 42.254 1.00 19.01 428 ASN A O 1
ATOM 3290 N N . VAL A 1 429 ? 51.646 1.521 41.050 1.00 16.46 429 VAL A N 1
ATOM 3291 C CA . VAL A 1 429 ? 52.667 0.621 40.527 1.00 15.76 429 VAL A CA 1
ATOM 3292 C C . VAL A 1 429 ? 52.374 0.382 39.047 1.00 15.49 429 VAL A C 1
ATOM 3293 O O . VAL A 1 429 ? 51.239 0.563 38.605 1.00 15.05 429 VAL A O 1
ATOM 3297 N N . ALA A 1 430 ? 53.397 -0.029 38.299 1.00 15.52 430 ALA A N 1
ATOM 3298 C CA . ALA A 1 430 ? 53.292 -0.245 36.856 1.00 16.18 430 ALA A CA 1
ATOM 3299 C C . ALA A 1 430 ? 52.519 -1.466 36.359 1.00 16.33 430 ALA A C 1
ATOM 3300 O O . ALA A 1 430 ? 52.797 -1.974 35.273 1.00 17.58 430 ALA A O 1
ATOM 3302 N N . LEU A 1 431 ? 51.561 -1.937 37.149 1.00 15.52 431 LEU A N 1
ATOM 3303 C CA . LEU A 1 431 ? 50.717 -3.066 36.755 1.00 15.35 431 LEU A CA 1
ATOM 3304 C C . LEU A 1 431 ? 49.306 -2.807 37.268 1.00 13.88 431 LEU A C 1
ATOM 3305 O O . LEU A 1 431 ? 49.125 -2.090 38.245 1.00 14.25 431 LEU A O 1
ATOM 3310 N N . PRO A 1 432 ? 48.282 -3.350 36.592 1.00 12.86 432 PRO A N 1
ATOM 3311 C CA . PRO A 1 432 ? 48.357 -4.170 35.378 1.00 13.13 432 PRO A CA 1
ATOM 3312 C C . PRO A 1 432 ? 48.764 -3.297 34.200 1.00 11.90 432 PRO A C 1
ATOM 3313 O O . PRO A 1 432 ? 48.747 -2.074 34.301 1.00 11.29 432 PRO A O 1
ATOM 3317 N N . ALA A 1 433 ? 49.135 -3.921 33.087 1.00 11.74 433 ALA A N 1
ATOM 3318 C CA . ALA A 1 433 ? 49.543 -3.168 31.912 1.00 11.51 433 ALA A CA 1
ATOM 3319 C C . ALA A 1 433 ? 49.483 -4.001 30.646 1.00 11.92 433 ALA A C 1
ATOM 3320 O O . ALA A 1 433 ? 49.820 -5.184 30.645 1.00 12.93 433 ALA A O 1
ATOM 3322 N N . SER A 1 434 ? 49.087 -3.384 29.595 1.00 12.51 434 SER A N 1
ATOM 3323 C CA . SER A 1 434 ? 48.976 -3.973 28.256 1.00 11.82 434 SER A CA 1
ATOM 3324 C C . SER A 1 434 ? 48.646 -2.868 27.249 1.00 11.72 434 SER A C 1
ATOM 3325 O O . SER A 1 434 ? 48.956 -1.687 27.480 1.00 12.24 434 SER A O 1
ATOM 3328 N N . ASP A 1 435 ? 48.026 -3.368 26.101 1.00 10.71 435 ASP A N 1
ATOM 3329 C CA . ASP A 1 435 ? 47.597 -2.439 25.066 1.00 10.79 435 ASP A CA 1
ATOM 3330 C C . ASP A 1 435 ? 46.659 -1.343 25.565 1.00 10.47 435 ASP A C 1
ATOM 3331 O O . ASP A 1 435 ? 45.630 -1.621 26.186 1.00 10.91 435 ASP A O 1
ATOM 3336 N N . ARG A 1 436 ? 47.033 -0.099 25.275 1.00 10.09 436 ARG A N 1
ATOM 3337 C CA . ARG A 1 436 ? 46.258 1.086 25.633 1.00 10.07 436 ARG A CA 1
ATOM 3338 C C . ARG A 1 436 ? 46.344 1.537 27.090 1.00 9.49 436 ARG A C 1
ATOM 3339 O O . ARG A 1 436 ? 45.639 2.462 27.489 1.00 10.71 436 ARG A O 1
ATOM 3347 N N . THR A 1 437 ? 47.186 0.879 27.882 1.00 8.07 437 THR A N 1
ATOM 3348 C CA . THR A 1 437 ? 47.389 1.294 29.271 1.00 8.86 437 THR A CA 1
ATOM 3349 C C . THR A 1 437 ? 48.884 1.476 29.546 1.00 8.84 437 THR A C 1
ATOM 3350 O O . THR A 1 437 ? 49.281 1.775 30.673 1.00 9.88 437 THR A O 1
ATOM 3354 N N . MET A 1 438 ? 49.712 1.317 28.513 1.00 9.39 438 MET A N 1
ATOM 3355 C CA . MET A 1 438 ? 51.160 1.455 28.682 1.00 9.25 438 MET A CA 1
ATOM 3356 C C . MET A 1 438 ? 51.597 2.870 29.067 1.00 9.13 438 MET A C 1
ATOM 3357 O O . MET A 1 438 ? 52.478 3.039 29.915 1.00 10.12 438 MET A O 1
ATOM 3362 N N . LEU A 1 439 ? 51.010 3.888 28.443 1.00 10.00 439 LEU A N 1
ATOM 3363 C CA . LEU A 1 439 ? 51.382 5.260 28.782 1.00 10.11 439 LEU A CA 1
ATOM 3364 C C . LEU A 1 439 ? 51.037 5.548 30.242 1.00 11.42 439 LEU A C 1
ATOM 3365 O O . LEU A 1 439 ? 51.823 6.165 30.961 1.00 12.23 439 LEU A O 1
ATOM 3370 N N . TYR A 1 440 ? 49.868 5.097 30.685 1.00 10.06 440 TYR A N 1
ATOM 3371 C CA . TYR A 1 440 ? 49.466 5.309 32.071 1.00 9.66 440 TYR A CA 1
ATOM 3372 C C . TYR A 1 440 ? 50.453 4.593 32.992 1.00 11.70 440 TYR A C 1
ATOM 3373 O O . TYR A 1 440 ? 50.908 5.145 33.997 1.00 11.01 440 TYR A O 1
ATOM 3382 N N . ALA A 1 441 ? 50.798 3.361 32.634 1.00 10.77 441 ALA A N 1
ATOM 3383 C CA . ALA A 1 441 ? 51.715 2.572 33.442 1.00 11.44 441 ALA A CA 1
ATOM 3384 C C . ALA A 1 441 ? 53.091 3.221 33.604 1.00 12.45 441 ALA A C 1
ATOM 3385 O O . ALA A 1 441 ? 53.702 3.123 34.674 1.00 14.60 441 ALA A O 1
ATOM 3387 N N . PHE A 1 442 ? 53.573 3.893 32.560 1.00 12.01 442 PHE A N 1
ATOM 3388 C CA . PHE A 1 442 ? 54.890 4.525 32.606 1.00 12.94 442 PHE A CA 1
ATOM 3389 C C . PHE A 1 442 ? 54.931 6.028 32.880 1.00 13.15 442 PHE A C 1
ATOM 3390 O O . PHE A 1 442 ? 55.995 6.572 33.184 1.00 14.53 442 PHE A O 1
ATOM 3398 N N . GLY A 1 443 ? 53.789 6.697 32.771 1.00 13.48 443 GLY A N 1
ATOM 3399 C CA . GLY A 1 443 ? 53.757 8.132 32.992 1.00 14.88 443 GLY A CA 1
ATOM 3400 C C . GLY A 1 443 ? 54.018 8.550 34.426 1.00 15.81 443 GLY A C 1
ATOM 3401 O O . GLY A 1 443 ? 53.793 7.783 35.357 1.00 14.92 443 GLY A O 1
ATOM 3402 N N . LYS A 1 444 ? 54.490 9.779 34.610 1.00 17.58 444 LYS A N 1
ATOM 3403 C CA . LYS A 1 444 ? 54.767 10.268 35.952 1.00 19.50 444 LYS A CA 1
ATOM 3404 C C . LYS A 1 444 ? 53.469 10.477 36.718 1.00 17.95 444 LYS A C 1
ATOM 3405 O O . LYS A 1 444 ? 52.634 11.293 36.330 1.00 19.27 444 LYS A O 1
ATOM 3411 N N . GLY A 1 445 ? 53.305 9.726 37.802 1.00 16.77 445 GLY A N 1
ATOM 3412 C CA . GLY A 1 445 ? 52.114 9.844 38.624 1.00 16.74 445 GLY A CA 1
ATOM 3413 C C . GLY A 1 445 ? 50.833 9.301 38.019 1.00 15.32 445 GLY A C 1
ATOM 3414 O O . GLY A 1 445 ? 49.756 9.512 38.572 1.00 15.93 445 GLY A O 1
ATOM 3415 N N . THR A 1 446 ? 50.934 8.595 36.896 1.00 13.67 446 THR A N 1
ATOM 3416 C CA . THR A 1 446 ? 49.743 8.050 36.247 1.00 12.74 446 THR A CA 1
ATOM 3417 C C . THR A 1 446 ? 49.562 6.542 36.415 1.00 12.87 446 THR A C 1
ATOM 3418 O O . THR A 1 446 ? 48.556 5.987 35.973 1.00 13.01 446 THR A O 1
ATOM 3422 N N . ALA A 1 447 ? 50.523 5.882 37.052 1.00 13.19 447 ALA A N 1
ATOM 3423 C CA . A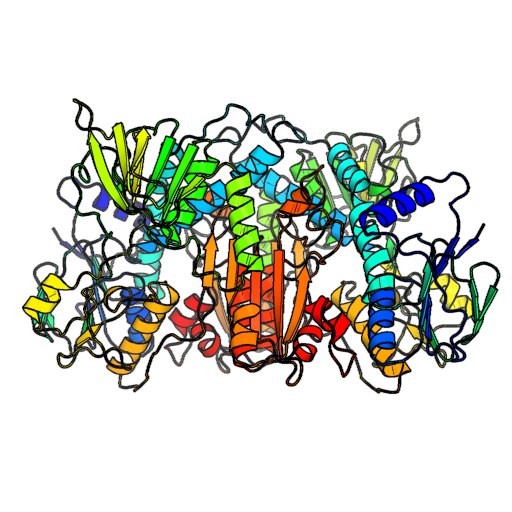LA A 1 447 ? 50.458 4.432 37.235 1.00 12.18 447 ALA A CA 1
ATOM 3424 C C . ALA A 1 447 ? 49.135 3.909 37.788 1.00 13.01 447 ALA A C 1
ATOM 3425 O O . ALA A 1 447 ? 48.676 2.839 37.390 1.00 12.60 447 ALA A O 1
ATOM 3427 N N . HIS A 1 448 ? 48.520 4.649 38.703 1.00 12.49 448 HIS A N 1
ATOM 3428 C CA . HIS A 1 448 ? 47.256 4.212 39.289 1.00 11.21 448 HIS A CA 1
ATOM 3429 C C . HIS A 1 448 ? 46.147 4.073 38.245 1.00 12.48 448 HIS A C 1
ATOM 3430 O O . HIS A 1 448 ? 45.156 3.377 38.471 1.00 13.35 448 HIS A O 1
ATOM 3437 N N . MET A 1 449 ? 46.320 4.727 37.101 1.00 11.73 449 MET A N 1
ATOM 3438 C CA . MET A 1 449 ? 45.320 4.677 36.037 1.00 11.21 449 MET A CA 1
ATOM 3439 C C . MET A 1 449 ? 45.525 3.511 35.071 1.00 10.90 449 MET A C 1
ATOM 3440 O O . MET A 1 449 ? 44.798 3.396 34.085 1.00 11.10 449 MET A O 1
ATOM 3445 N N . SER A 1 450 ? 46.492 2.640 35.342 1.00 10.05 450 SER A N 1
ATOM 3446 C CA . SER A 1 450 ? 46.747 1.540 34.412 1.00 10.71 450 SER A CA 1
ATOM 3447 C C . SER A 1 450 ? 45.725 0.408 34.438 1.00 11.57 450 SER A C 1
ATOM 3448 O O . SER A 1 450 ? 45.807 -0.513 33.626 1.00 10.13 450 SER A O 1
ATOM 3451 N N . GLY A 1 451 ? 44.770 0.472 35.362 1.00 11.10 451 GLY A N 1
ATOM 3452 C CA . GLY A 1 451 ? 43.743 -0.555 35.426 1.00 11.25 451 GLY A CA 1
ATOM 3453 C C . GLY A 1 451 ? 43.620 -1.349 36.713 1.00 11.24 451 GLY A C 1
ATOM 3454 O O . GLY A 1 451 ? 44.413 -1.198 37.646 1.00 12.75 451 GLY A O 1
ATOM 3455 N N . PHE A 1 452 ? 42.598 -2.196 36.760 1.00 9.45 452 PHE A N 1
ATOM 3456 C CA . PHE A 1 452 ? 42.345 -3.051 37.912 1.00 10.56 452 PHE A CA 1
ATOM 3457 C C . PHE A 1 452 ? 41.667 -4.316 37.416 1.00 9.96 452 PHE A C 1
ATOM 3458 O O . PHE A 1 452 ? 40.834 -4.263 36.513 1.00 9.74 452 PHE A O 1
ATOM 3466 N N . GLN A 1 453 ? 42.020 -5.458 37.994 1.00 9.10 453 GLN A N 1
ATOM 3467 C CA . GLN A 1 453 ? 41.398 -6.702 37.572 1.00 9.09 453 GLN A CA 1
ATOM 3468 C C . GLN A 1 453 ? 41.472 -7.756 38.662 1.00 10.06 453 GLN A C 1
ATOM 3469 O O . GLN A 1 453 ? 42.354 -7.715 39.518 1.00 10.14 453 GLN A O 1
ATOM 3475 N N . LYS A 1 454 ? 40.545 -8.706 38.619 1.00 10.12 454 LYS A N 1
ATOM 3476 C CA . LYS A 1 454 ? 40.496 -9.740 39.643 1.00 10.64 454 LYS A CA 1
ATOM 3477 C C . LYS A 1 454 ? 39.637 -10.938 39.274 1.00 11.28 454 LYS A C 1
ATOM 3478 O O . LYS A 1 454 ? 38.602 -10.796 38.627 1.00 12.51 454 LYS A O 1
ATOM 3484 N N . ILE A 1 455 ? 40.083 -12.126 39.671 1.00 11.21 455 ILE A N 1
ATOM 3485 C CA . ILE A 1 455 ? 39.271 -13.317 39.481 1.00 10.58 455 ILE A CA 1
ATOM 3486 C C . ILE A 1 455 ? 39.027 -13.826 40.891 1.00 11.07 455 ILE A C 1
ATOM 3487 O O . ILE A 1 455 ? 39.884 -13.681 41.767 1.00 11.29 455 ILE A O 1
ATOM 3492 N N . VAL A 1 456 ? 37.846 -14.391 41.100 1.00 11.53 456 VAL A N 1
ATOM 3493 C CA . VAL A 1 456 ? 37.436 -14.925 42.392 1.00 11.46 456 VAL A CA 1
ATOM 3494 C C . VAL A 1 456 ? 37.405 -16.435 42.253 1.00 12.99 456 VAL A C 1
ATOM 3495 O O . VAL A 1 456 ? 36.747 -16.969 41.362 1.00 13.57 456 VAL A O 1
ATOM 3499 N N . ILE A 1 457 ? 38.105 -17.120 43.153 1.00 12.42 457 ILE A N 1
ATOM 3500 C CA . ILE A 1 457 ? 38.219 -18.571 43.093 1.00 12.54 457 ILE A CA 1
ATOM 3501 C C . ILE A 1 457 ? 37.776 -19.295 44.366 1.00 13.72 457 ILE A C 1
ATOM 3502 O O . ILE A 1 457 ? 38.043 -18.834 45.473 1.00 12.61 457 ILE A O 1
ATOM 3507 N N . ASP A 1 458 ? 37.106 -20.431 44.201 1.00 15.21 458 ASP A N 1
ATOM 3508 C CA . ASP A 1 458 ? 36.676 -21.220 45.353 1.00 15.29 458 ASP A CA 1
ATOM 3509 C C . ASP A 1 458 ? 37.917 -21.972 45.827 1.00 16.60 458 ASP A C 1
ATOM 3510 O O . ASP A 1 458 ? 38.536 -22.701 45.061 1.00 14.70 458 ASP A O 1
ATOM 3515 N N . ALA A 1 459 ? 38.280 -21.788 47.090 1.00 16.46 459 ALA A N 1
ATOM 3516 C CA . ALA A 1 459 ? 39.472 -22.422 47.642 1.00 18.67 459 ALA A CA 1
ATOM 3517 C C . ALA A 1 459 ? 39.491 -23.946 47.594 1.00 19.83 459 ALA A C 1
ATOM 3518 O O . ALA A 1 459 ? 40.560 -24.551 47.469 1.00 19.65 459 ALA A O 1
ATOM 3520 N N . LYS A 1 460 ? 38.320 -24.566 47.682 1.00 20.00 460 LYS A N 1
ATOM 3521 C CA . LYS A 1 460 ? 38.234 -26.024 47.686 1.00 22.54 460 LYS A CA 1
ATOM 3522 C C . LYS A 1 460 ? 38.079 -26.692 46.325 1.00 20.85 460 LYS A C 1
ATOM 3523 O O . LYS A 1 460 ? 38.808 -27.630 46.010 1.00 22.02 460 LYS A O 1
ATOM 3529 N N . THR A 1 461 ? 37.128 -26.222 45.524 1.00 18.94 461 THR A N 1
ATOM 3530 C CA . THR A 1 461 ? 36.901 -26.801 44.203 1.00 17.65 461 THR A CA 1
ATOM 3531 C C . THR A 1 461 ? 37.898 -26.244 43.193 1.00 16.41 461 THR A C 1
ATOM 3532 O O . THR A 1 461 ? 38.093 -26.819 42.121 1.00 16.26 461 THR A O 1
ATOM 3536 N N . ARG A 1 462 ? 38.517 -25.120 43.548 1.00 14.11 462 ARG A N 1
ATOM 3537 C CA . ARG A 1 462 ? 39.504 -24.450 42.708 1.00 13.86 462 ARG A CA 1
ATOM 3538 C C . ARG A 1 462 ? 38.879 -23.845 41.451 1.00 14.54 462 ARG A C 1
ATOM 3539 O O . ARG A 1 462 ? 39.587 -23.438 40.536 1.00 13.59 462 ARG A O 1
ATOM 3547 N N . LYS A 1 463 ? 37.553 -23.775 41.418 1.00 14.70 463 LYS A N 1
ATOM 3548 C CA . LYS A 1 463 ? 36.861 -23.215 40.262 1.00 15.77 463 LYS A CA 1
ATOM 3549 C C . LYS A 1 463 ? 36.781 -21.694 40.301 1.00 15.14 463 LYS A C 1
ATOM 3550 O O . LYS A 1 463 ? 36.687 -21.091 41.371 1.00 13.08 463 LYS A O 1
ATOM 3556 N N . VAL A 1 464 ? 36.831 -21.082 39.119 1.00 12.50 464 VAL A N 1
ATOM 3557 C CA . VAL A 1 464 ? 36.735 -19.633 38.995 1.00 13.30 464 VAL A CA 1
ATOM 3558 C C . VAL A 1 464 ? 35.255 -19.279 39.115 1.00 12.50 464 VAL A C 1
ATOM 3559 O O . VAL A 1 464 ? 34.429 -19.771 38.343 1.00 14.00 464 VAL A O 1
ATOM 3563 N N . LEU A 1 465 ? 34.929 -18.430 40.086 1.00 12.35 465 LEU A N 1
ATOM 3564 C CA . LEU A 1 465 ? 33.549 -18.027 40.344 1.00 12.51 465 LEU A CA 1
ATOM 3565 C C . LEU A 1 465 ? 33.162 -16.670 39.761 1.00 11.65 465 LEU A C 1
ATOM 3566 O O . LEU A 1 465 ? 31.976 -16.355 39.645 1.00 12.08 465 LEU A O 1
ATOM 3571 N N . GLY A 1 466 ? 34.156 -15.864 39.412 1.00 11.49 466 GLY A N 1
ATOM 3572 C CA . GLY A 1 466 ? 33.874 -14.552 38.857 1.00 11.04 466 GLY A CA 1
ATOM 3573 C C . GLY A 1 466 ? 35.122 -13.904 38.298 1.00 10.43 466 GLY A C 1
ATOM 3574 O O . GLY A 1 466 ? 36.231 -14.237 38.704 1.00 11.01 466 GLY A O 1
ATOM 3575 N N . ALA A 1 467 ? 34.938 -12.981 37.358 1.00 8.83 467 ALA A N 1
ATOM 3576 C CA . ALA A 1 467 ? 36.055 -12.281 36.738 1.00 11.12 467 ALA A CA 1
ATOM 3577 C C . ALA A 1 467 ? 35.655 -10.821 36.581 1.00 9.63 467 ALA A C 1
ATOM 3578 O O . ALA A 1 467 ? 34.517 -10.513 36.224 1.00 10.17 467 ALA A O 1
ATOM 3580 N N . HIS A 1 468 ? 36.599 -9.928 36.844 1.00 8.78 468 HIS A N 1
ATOM 3581 C CA . HIS A 1 468 ? 36.332 -8.495 36.795 1.00 9.68 468 HIS A CA 1
ATOM 3582 C C . HIS A 1 468 ? 37.536 -7.778 36.210 1.00 10.09 468 HIS A C 1
ATOM 3583 O O . HIS A 1 468 ? 38.675 -8.108 36.527 1.00 10.39 468 HIS A O 1
ATOM 3590 N N . HIS A 1 469 ? 37.284 -6.784 35.367 1.00 8.56 469 HIS A N 1
ATOM 3591 C CA . HIS A 1 469 ? 38.380 -6.080 34.726 1.00 8.42 469 HIS A CA 1
ATOM 3592 C C . HIS A 1 469 ? 38.055 -4.639 34.358 1.00 8.10 469 HIS A C 1
ATOM 3593 O O . HIS A 1 469 ? 36.965 -4.337 33.871 1.00 9.90 469 HIS A O 1
ATOM 3600 N N . VAL A 1 470 ? 39.008 -3.752 34.625 1.00 8.84 470 VAL A N 1
ATOM 3601 C CA . VAL A 1 470 ? 38.885 -2.339 34.285 1.00 7.81 470 VAL A CA 1
ATOM 3602 C C . VAL A 1 470 ? 40.151 -1.999 33.505 1.00 8.22 470 VAL A C 1
ATOM 3603 O O . VAL A 1 470 ? 41.268 -2.188 33.997 1.00 9.62 470 VAL A O 1
ATOM 3607 N N . GLY A 1 471 ? 39.966 -1.508 32.285 1.00 8.24 471 GLY A N 1
ATOM 3608 C CA . GLY A 1 471 ? 41.088 -1.157 31.436 1.00 8.13 471 GLY A CA 1
ATOM 3609 C C . GLY A 1 471 ? 40.603 -1.133 30.000 1.00 8.08 471 GLY A C 1
ATOM 3610 O O . GLY A 1 471 ? 39.595 -0.501 29.702 1.00 8.15 471 GLY A O 1
ATOM 3611 N N . TYR A 1 472 ? 41.323 -1.815 29.116 1.00 7.92 472 TYR A N 1
ATOM 3612 C CA . TYR A 1 472 ? 40.949 -1.891 27.705 1.00 8.63 472 TYR A CA 1
ATOM 3613 C C . TYR A 1 472 ? 41.340 -3.231 27.094 1.00 10.12 472 TYR A C 1
ATOM 3614 O O . TYR A 1 472 ? 42.357 -3.817 27.464 1.00 11.11 472 TYR A O 1
ATOM 3623 N N . GLY A 1 473 ? 40.522 -3.706 26.159 1.00 9.55 473 GLY A N 1
ATOM 3624 C CA . GLY A 1 473 ? 40.825 -4.945 25.461 1.00 9.64 473 GLY A CA 1
ATOM 3625 C C . GLY A 1 473 ? 40.461 -6.277 26.081 1.00 7.50 473 GLY A C 1
ATOM 3626 O O . GLY A 1 473 ? 40.938 -7.308 25.602 1.00 8.57 473 GLY A O 1
ATOM 3627 N N . ALA A 1 474 ? 39.632 -6.279 27.122 1.00 7.98 474 ALA A N 1
ATOM 3628 C CA . ALA A 1 474 ? 39.227 -7.529 27.773 1.00 8.40 474 ALA A CA 1
ATOM 3629 C C . ALA A 1 474 ? 37.773 -7.890 27.477 1.00 9.14 474 ALA A C 1
ATOM 3630 O O . ALA A 1 474 ? 37.366 -9.042 27.616 1.00 8.13 474 ALA A O 1
ATOM 3632 N N . LYS A 1 475 ? 37.000 -6.888 27.078 1.00 8.73 475 LYS A N 1
ATOM 3633 C CA . LYS A 1 475 ? 35.589 -7.050 26.748 1.00 9.76 475 LYS A CA 1
ATOM 3634 C C . LYS A 1 475 ? 35.325 -8.250 25.842 1.00 9.50 475 LYS A C 1
ATOM 3635 O O . LYS A 1 475 ? 34.508 -9.126 26.160 1.00 8.90 475 LYS A O 1
ATOM 3641 N N . ASP A 1 476 ? 36.017 -8.290 24.710 1.00 8.87 476 ASP A N 1
ATOM 3642 C CA . ASP A 1 476 ? 35.837 -9.385 23.770 1.00 7.14 476 ASP A CA 1
ATOM 3643 C C . ASP A 1 476 ? 36.169 -10.729 24.419 1.00 7.86 476 ASP A C 1
ATOM 3644 O O . ASP A 1 476 ? 35.466 -11.718 24.212 1.00 7.67 476 ASP A O 1
ATOM 3649 N N . ALA A 1 477 ? 37.234 -10.755 25.215 1.00 6.87 477 ALA A N 1
ATOM 3650 C CA . ALA A 1 477 ? 37.659 -11.981 25.882 1.00 7.03 477 ALA A CA 1
ATOM 3651 C C . ALA A 1 477 ? 36.611 -12.498 26.861 1.00 7.72 477 ALA A C 1
ATOM 3652 O O . ALA A 1 477 ? 36.444 -13.707 27.010 1.00 8.32 477 ALA A O 1
ATOM 3654 N N . PHE A 1 478 ? 35.903 -11.591 27.526 1.00 7.67 478 PHE A N 1
ATOM 3655 C CA . PHE A 1 478 ? 34.893 -12.019 28.481 1.00 8.31 478 PHE A CA 1
ATOM 3656 C C . PHE A 1 478 ? 33.786 -12.843 27.838 1.00 7.46 478 PHE A C 1
ATOM 3657 O O . PHE A 1 478 ? 33.161 -13.658 28.505 1.00 7.71 478 PHE A O 1
ATOM 3665 N N . GLN A 1 479 ? 33.546 -12.641 26.544 1.00 6.97 479 GLN A N 1
ATOM 3666 C CA . GLN A 1 479 ? 32.523 -13.423 25.843 1.00 7.70 479 GLN A CA 1
ATOM 3667 C C . GLN A 1 479 ? 32.916 -14.898 25.862 1.00 7.63 479 GLN A C 1
ATOM 3668 O O . GLN A 1 479 ? 32.092 -15.782 26.125 1.00 6.98 479 GLN A O 1
ATOM 3674 N N . TYR A 1 480 ? 34.186 -15.152 25.564 1.00 7.91 480 TYR A N 1
ATOM 3675 C CA . TYR A 1 480 ? 34.704 -16.508 25.501 1.00 7.65 480 TYR A CA 1
ATOM 3676 C C . TYR A 1 480 ? 35.065 -17.077 26.866 1.00 8.87 480 TYR A C 1
ATOM 3677 O O . TYR A 1 480 ? 34.831 -18.256 27.131 1.00 9.31 480 TYR A O 1
ATOM 3686 N N . LEU A 1 481 ? 35.630 -16.242 27.733 1.00 7.64 481 LEU A N 1
ATOM 3687 C CA . LEU A 1 481 ? 35.983 -16.686 29.075 1.00 7.92 481 LEU A CA 1
ATOM 3688 C C . LEU A 1 481 ? 34.730 -17.135 29.821 1.00 9.43 481 LEU A C 1
ATOM 3689 O O . LEU A 1 481 ? 34.763 -18.113 30.564 1.00 9.74 481 LEU A O 1
ATOM 3694 N N . ASN A 1 482 ? 33.617 -16.434 29.620 1.00 9.13 482 ASN A N 1
ATOM 3695 C CA . ASN A 1 482 ? 32.392 -16.814 30.318 1.00 9.49 482 ASN A CA 1
ATOM 3696 C C . ASN A 1 482 ? 31.945 -18.223 29.956 1.00 9.25 482 ASN A C 1
ATOM 3697 O O . ASN A 1 482 ? 31.457 -18.959 30.810 1.00 10.01 482 ASN A O 1
ATOM 3702 N N . VAL A 1 483 ? 32.107 -18.599 28.691 1.00 8.92 483 VAL A N 1
ATOM 3703 C CA . VAL A 1 483 ? 31.715 -19.933 28.251 1.00 9.87 483 VAL A CA 1
ATOM 3704 C C . VAL A 1 483 ? 32.562 -20.979 28.972 1.00 10.66 483 VAL A C 1
ATOM 3705 O O . VAL A 1 483 ? 32.042 -21.997 29.429 1.00 10.58 483 VAL A O 1
ATOM 3709 N N . LEU A 1 484 ? 33.862 -20.720 29.079 1.00 10.13 484 LEU A N 1
ATOM 3710 C CA . LEU A 1 484 ? 34.768 -21.639 29.764 1.00 10.31 484 LEU A CA 1
ATOM 3711 C C . LEU A 1 484 ? 34.413 -21.742 31.244 1.00 11.29 484 LEU A C 1
ATOM 3712 O O . LEU A 1 484 ? 34.457 -22.825 31.834 1.00 11.92 484 LEU A O 1
ATOM 3717 N N . ILE A 1 485 ? 34.064 -20.611 31.845 1.00 11.56 485 ILE A N 1
ATOM 3718 C CA . ILE A 1 485 ? 33.694 -20.602 33.254 1.00 13.89 485 ILE A CA 1
ATOM 3719 C C . ILE A 1 485 ? 32.404 -21.385 33.482 1.00 14.87 485 ILE A C 1
ATOM 3720 O O . ILE A 1 485 ? 32.273 -22.093 34.481 1.00 16.23 485 ILE A O 1
ATOM 3725 N N . LYS A 1 486 ? 31.451 -21.280 32.561 1.00 15.27 486 LYS A N 1
ATOM 3726 C CA . LYS A 1 486 ? 30.204 -22.021 32.726 1.00 16.90 486 LYS A CA 1
ATOM 3727 C C . LYS A 1 486 ? 30.458 -23.521 32.590 1.00 17.47 486 LYS A C 1
ATOM 3728 O O . LYS A 1 486 ? 29.681 -24.338 33.089 1.00 18.17 486 LYS A O 1
ATOM 3734 N N . GLN A 1 487 ? 31.553 -23.876 31.923 1.00 17.49 487 GLN A N 1
ATOM 3735 C CA . GLN A 1 487 ? 31.926 -25.278 31.741 1.00 18.58 487 GLN A CA 1
ATOM 3736 C C . GLN A 1 487 ? 32.627 -25.834 32.980 1.00 19.32 487 GLN A C 1
ATOM 3737 O O . GLN A 1 487 ? 32.883 -27.037 33.056 1.00 21.31 487 GLN A O 1
ATOM 3743 N N . GLY A 1 488 ? 32.963 -24.961 33.928 1.00 18.25 488 GLY A N 1
ATOM 3744 C CA . GLY A 1 488 ? 33.619 -25.406 35.152 1.00 18.68 488 GLY A CA 1
ATOM 3745 C C . GLY A 1 488 ? 35.120 -25.171 35.248 1.00 18.93 488 GLY A C 1
ATOM 3746 O O . GLY A 1 488 ? 35.843 -25.961 35.858 1.00 21.24 488 GLY A O 1
ATOM 3747 N N . LEU A 1 489 ? 35.583 -24.069 34.672 1.00 17.09 489 LEU A N 1
ATOM 3748 C CA . LEU A 1 489 ? 37.000 -23.707 34.656 1.00 15.22 489 LEU A CA 1
ATOM 3749 C C . LEU A 1 489 ? 37.682 -23.592 36.021 1.00 15.19 489 LEU A C 1
ATOM 3750 O O . LEU A 1 489 ? 37.205 -22.883 36.906 1.00 15.24 489 LEU A O 1
ATOM 3755 N N . THR A 1 490 ? 38.812 -24.279 36.181 1.00 14.08 490 THR A N 1
ATOM 3756 C CA . THR A 1 490 ? 39.567 -24.213 37.429 1.00 14.10 490 THR A CA 1
ATOM 3757 C C . THR A 1 490 ? 40.797 -23.333 37.250 1.00 14.22 490 THR A C 1
ATOM 3758 O O . THR A 1 490 ? 41.194 -23.013 36.125 1.00 13.01 490 THR A O 1
ATOM 3762 N N . VAL A 1 491 ? 41.403 -22.944 38.367 1.00 13.43 491 VAL A N 1
ATOM 3763 C CA . VAL A 1 491 ? 42.594 -22.111 38.333 1.00 13.29 491 VAL A CA 1
ATOM 3764 C C . VAL A 1 491 ? 43.725 -22.855 37.622 1.00 13.46 491 VAL A C 1
ATOM 3765 O O . VAL A 1 491 ? 44.564 -22.244 36.961 1.00 14.64 491 VAL A O 1
ATOM 3769 N N . ASP A 1 492 ? 43.734 -24.180 37.748 1.00 14.44 492 ASP A N 1
ATOM 3770 C CA . ASP A 1 492 ? 44.762 -24.989 37.106 1.00 13.14 492 ASP A CA 1
ATOM 3771 C C . ASP A 1 492 ? 44.594 -24.974 35.591 1.00 12.71 492 ASP A C 1
ATOM 3772 O O . ASP A 1 492 ? 45.564 -24.818 34.851 1.00 13.10 492 ASP A O 1
ATOM 3777 N N . GLU A 1 493 ? 43.358 -25.140 35.134 1.00 12.99 493 GLU A N 1
ATOM 3778 C CA . GLU A 1 493 ? 43.077 -25.142 33.704 1.00 13.12 493 GLU A CA 1
ATOM 3779 C C . GLU A 1 493 ? 43.347 -23.768 33.108 1.00 13.18 493 GLU A C 1
ATOM 3780 O O . GLU A 1 493 ? 43.793 -23.643 31.966 1.00 13.06 493 GLU A O 1
ATOM 3786 N N . LEU A 1 494 ? 43.083 -22.730 33.892 1.00 13.48 494 LEU A N 1
ATOM 3787 C CA . LEU A 1 494 ? 43.315 -21.372 33.434 1.00 14.54 494 LEU A CA 1
ATOM 3788 C C . LEU A 1 494 ? 44.820 -21.190 33.249 1.00 14.77 494 LEU A C 1
ATOM 3789 O O . LEU A 1 494 ? 45.274 -20.618 32.256 1.00 14.85 494 LEU A O 1
ATOM 3794 N N . GLY A 1 495 ? 45.596 -21.707 34.197 1.00 14.55 495 GLY A N 1
ATOM 3795 C CA . GLY A 1 495 ? 47.040 -21.591 34.111 1.00 14.73 495 GLY A CA 1
ATOM 3796 C C . GLY A 1 495 ? 47.657 -22.417 32.993 1.00 16.27 495 GLY A C 1
ATOM 3797 O O . GLY A 1 495 ? 48.775 -22.136 32.555 1.00 17.22 495 GLY A O 1
ATOM 3798 N N . ASP A 1 496 ? 46.933 -23.431 32.526 1.00 14.53 496 ASP A N 1
ATOM 3799 C CA . ASP A 1 496 ? 47.424 -24.302 31.459 1.00 16.22 496 ASP A CA 1
ATOM 3800 C C . ASP A 1 496 ? 47.248 -23.711 30.064 1.00 13.99 496 ASP A C 1
ATOM 3801 O O . ASP A 1 496 ? 47.704 -24.292 29.080 1.00 14.01 496 ASP A O 1
ATOM 3806 N N . MET A 1 497 ? 46.582 -22.566 29.967 1.00 12.03 497 MET A N 1
ATOM 3807 C CA . MET A 1 497 ? 46.364 -21.946 28.663 1.00 11.22 497 MET A CA 1
ATOM 3808 C C . MET A 1 497 ? 47.599 -21.216 28.148 1.00 11.80 497 MET A C 1
ATOM 3809 O O . MET A 1 497 ? 48.585 -21.048 28.872 1.00 11.72 497 MET A O 1
ATOM 3814 N N . ASP A 1 498 ? 47.542 -20.800 26.885 1.00 10.83 498 ASP A N 1
ATOM 3815 C CA . ASP A 1 498 ? 48.638 -20.061 26.267 1.00 11.09 498 ASP A CA 1
ATOM 3816 C C . ASP A 1 498 ? 48.269 -18.586 26.268 1.00 11.39 498 ASP A C 1
ATOM 3817 O O . ASP A 1 498 ? 47.340 -18.174 25.569 1.00 10.97 498 ASP A O 1
ATOM 3822 N N . GLU A 1 499 ? 48.990 -17.791 27.047 1.00 9.31 499 GLU A N 1
ATOM 3823 C CA . GLU A 1 499 ? 48.709 -16.366 27.102 1.00 9.38 499 GLU A CA 1
ATOM 3824 C C . GLU A 1 499 ? 49.408 -15.641 25.956 1.00 9.18 499 GLU A C 1
ATOM 3825 O O . GLU A 1 499 ? 50.363 -16.158 25.369 1.00 9.12 499 GLU A O 1
ATOM 3831 N N . LEU A 1 500 ? 48.905 -14.455 25.628 1.00 8.57 500 LEU A N 1
ATOM 3832 C CA . LEU A 1 500 ? 49.492 -13.609 24.597 1.00 8.65 500 LEU A CA 1
ATOM 3833 C C . LEU A 1 500 ? 49.904 -12.339 25.340 1.00 9.92 500 LEU A C 1
ATOM 3834 O O . LEU A 1 500 ? 49.139 -11.384 25.440 1.00 9.06 500 LEU A O 1
ATOM 3839 N N . PHE A 1 501 ? 51.113 -12.357 25.888 1.00 10.68 501 PHE A N 1
ATOM 3840 C CA . PHE A 1 501 ? 51.641 -11.236 26.660 1.00 10.41 501 PHE A CA 1
ATOM 3841 C C . PHE A 1 501 ? 52.090 -10.099 25.735 1.00 10.11 501 PHE A C 1
ATOM 3842 O O . PHE A 1 501 ? 52.610 -10.367 24.653 1.00 11.70 501 PHE A O 1
ATOM 3850 N N . LEU A 1 502 ? 51.866 -8.838 26.118 1.00 9.80 502 LEU A N 1
ATOM 3851 C CA . LEU A 1 502 ? 51.195 -8.449 27.360 1.00 9.70 502 LEU A CA 1
ATOM 3852 C C . LEU A 1 502 ? 49.694 -8.542 27.141 1.00 9.84 502 LEU A C 1
ATOM 3853 O O . LEU A 1 502 ? 49.177 -8.008 26.164 1.00 11.00 502 LEU A O 1
ATOM 3858 N N . ASN A 1 503 ? 48.991 -9.187 28.064 1.00 10.46 503 ASN A N 1
ATOM 3859 C CA . ASN A 1 503 ? 47.557 -9.368 27.913 1.00 9.59 503 ASN A CA 1
ATOM 3860 C C . ASN A 1 503 ? 46.645 -8.508 28.782 1.00 10.26 503 ASN A C 1
ATOM 3861 O O . ASN A 1 503 ? 46.921 -8.285 29.959 1.00 11.27 503 ASN A O 1
ATOM 3866 N N . PRO A 1 504 ? 45.549 -7.991 28.197 1.00 8.60 504 PRO A N 1
ATOM 3867 C CA . PRO A 1 504 ? 44.610 -7.168 28.961 1.00 8.85 504 PRO A CA 1
ATOM 3868 C C . PRO A 1 504 ? 44.245 -7.883 30.269 1.00 9.67 504 PRO A C 1
ATOM 3869 O O . PRO A 1 504 ? 44.215 -7.267 31.336 1.00 9.06 504 PRO A O 1
ATOM 3873 N N . THR A 1 505 ? 43.953 -9.180 30.189 1.00 10.49 505 THR A N 1
ATOM 3874 C CA . THR A 1 505 ? 43.676 -9.942 31.405 1.00 10.27 505 THR A CA 1
ATOM 3875 C C . THR A 1 505 ? 44.927 -10.778 31.665 1.00 10.81 505 THR A C 1
ATOM 3876 O O . THR A 1 505 ? 45.419 -11.468 30.770 1.00 9.21 505 THR A O 1
ATOM 3880 N N . HIS A 1 506 ? 45.454 -10.697 32.884 1.00 9.62 506 HIS A N 1
ATOM 3881 C CA . HIS A 1 506 ? 46.659 -11.440 33.243 1.00 9.28 506 HIS A CA 1
ATOM 3882 C C . HIS A 1 506 ? 46.305 -12.736 33.973 1.00 9.46 506 HIS A C 1
ATOM 3883 O O . HIS A 1 506 ? 47.180 -13.412 34.518 1.00 10.32 506 HIS A O 1
ATOM 3890 N N . PHE A 1 507 ? 45.023 -13.084 33.956 1.00 9.47 507 PHE A N 1
ATOM 3891 C CA . PHE A 1 507 ? 44.513 -14.274 34.637 1.00 10.67 507 PHE A CA 1
ATOM 3892 C C . PHE A 1 507 ? 45.241 -15.591 34.364 1.00 10.57 507 PHE A C 1
ATOM 3893 O O . PHE A 1 507 ? 45.436 -16.395 35.277 1.00 12.02 507 PHE A O 1
ATOM 3901 N N . ILE A 1 508 ? 45.625 -15.828 33.114 1.00 9.54 508 ILE A N 1
ATOM 3902 C CA . ILE A 1 508 ? 46.296 -17.077 32.768 1.00 9.83 508 ILE A CA 1
ATOM 3903 C C . ILE A 1 508 ? 47.610 -17.303 33.511 1.00 11.37 508 ILE A C 1
ATOM 3904 O O . ILE A 1 508 ? 47.745 -18.282 34.246 1.00 10.28 508 ILE A O 1
ATOM 3909 N N . GLN A 1 509 ? 48.570 -16.401 33.336 1.00 10.58 509 GLN A N 1
ATOM 3910 C CA . GLN A 1 509 ? 49.865 -16.573 33.986 1.00 10.87 509 GLN A CA 1
ATOM 3911 C C . GLN A 1 509 ? 49.821 -16.428 35.504 1.00 11.33 509 GLN A C 1
ATOM 3912 O O . GLN A 1 509 ? 50.555 -17.118 36.213 1.00 10.88 509 GLN A O 1
ATOM 3918 N N . LEU A 1 510 ? 48.966 -15.544 36.011 1.00 10.79 510 LEU A N 1
ATOM 3919 C CA . LEU A 1 510 ? 48.882 -15.363 37.456 1.00 12.44 510 LEU A CA 1
ATOM 3920 C C . LEU A 1 510 ? 48.290 -16.614 38.097 1.00 12.79 510 LEU A C 1
ATOM 3921 O O . LEU A 1 510 ? 48.687 -17.004 39.195 1.00 13.71 510 LEU A O 1
ATOM 3926 N N . SER A 1 511 ? 47.345 -17.251 37.413 1.00 10.91 511 SER A N 1
ATOM 3927 C CA . SER A 1 511 ? 46.756 -18.478 37.930 1.00 11.45 511 SER A CA 1
ATOM 3928 C C . SER A 1 511 ? 47.866 -19.525 37.992 1.00 13.26 511 SER A C 1
ATOM 3929 O O . SER A 1 511 ? 47.956 -20.299 38.946 1.00 12.52 511 SER A O 1
ATOM 3932 N N . ARG A 1 512 ? 48.715 -19.531 36.967 1.00 11.35 512 ARG A N 1
ATOM 3933 C CA . ARG A 1 512 ? 49.817 -20.484 36.885 1.00 12.66 512 ARG A CA 1
ATOM 3934 C C . ARG A 1 512 ? 50.795 -20.325 38.053 1.00 13.92 512 ARG A C 1
ATOM 3935 O O . ARG A 1 512 ? 51.383 -21.302 38.512 1.00 15.55 512 ARG A O 1
ATOM 3943 N N . LEU A 1 513 ? 50.962 -19.095 38.530 1.00 13.92 513 LEU A N 1
ATOM 3944 C CA . LEU A 1 513 ? 51.876 -18.825 39.639 1.00 15.08 513 LEU A CA 1
ATOM 3945 C C . LEU A 1 513 ? 51.399 -19.414 40.963 1.00 16.28 513 LEU A C 1
ATOM 3946 O O . LEU A 1 513 ? 52.209 -19.661 41.859 1.00 17.93 513 LEU A O 1
ATOM 3951 N N . ARG A 1 514 ? 50.094 -19.645 41.082 1.00 15.82 514 ARG A N 1
ATOM 3952 C CA . ARG A 1 514 ? 49.523 -20.196 42.314 1.00 16.79 514 ARG A CA 1
ATOM 3953 C C . ARG A 1 514 ? 49.004 -21.626 42.184 1.00 18.20 514 ARG A C 1
ATOM 3954 O O . ARG A 1 514 ? 48.835 -22.324 43.185 1.00 17.57 514 ARG A O 1
ATOM 3962 N N . ALA A 1 515 ? 48.759 -22.060 40.954 1.00 16.94 515 ALA A N 1
ATOM 3963 C CA . ALA A 1 515 ? 48.214 -23.392 40.696 1.00 17.83 515 ALA A CA 1
ATOM 3964 C C . ALA A 1 515 ? 49.043 -24.575 41.188 1.00 17.80 515 ALA A C 1
ATOM 3965 O O . ALA A 1 515 ? 48.511 -25.673 41.360 1.00 17.94 515 ALA A O 1
ATOM 3967 N N . GLY A 1 516 ? 50.333 -24.359 41.416 1.00 17.62 516 GLY A N 1
ATOM 3968 C CA . GLY A 1 516 ? 51.192 -25.445 41.864 1.00 19.51 516 GLY A CA 1
ATOM 3969 C C . GLY A 1 516 ? 50.974 -25.924 43.290 1.00 20.42 516 GLY A C 1
ATOM 3970 O O . GLY A 1 516 ? 51.458 -26.995 43.665 1.00 20.88 516 GLY A O 1
ATOM 3971 N N . SER A 1 517 ? 50.247 -25.144 44.084 1.00 21.81 517 SER A N 1
ATOM 3972 C CA . SER A 1 517 ? 49.990 -25.498 45.480 1.00 22.92 517 SER A CA 1
ATOM 3973 C C . SER A 1 517 ? 48.641 -26.179 45.699 1.00 23.34 517 SER A C 1
ATOM 3974 O O . SER A 1 517 ? 47.650 -25.832 45.060 1.00 22.28 517 SER A O 1
ATOM 3977 N N . LYS A 1 518 ? 48.608 -27.145 46.614 1.00 23.20 518 LYS A N 1
ATOM 3978 C CA . LYS A 1 518 ? 47.368 -27.843 46.926 1.00 24.81 518 LYS A CA 1
ATOM 3979 C C . LYS A 1 518 ? 46.467 -26.889 47.704 1.00 23.71 518 LYS A C 1
ATOM 3980 O O . LYS A 1 518 ? 45.245 -26.923 47.565 1.00 24.47 518 LYS A O 1
ATOM 3986 N N . ASN A 1 519 ? 47.085 -26.038 48.518 1.00 22.18 519 ASN A N 1
ATOM 3987 C CA . ASN A 1 519 ? 46.360 -25.047 49.301 1.00 22.63 519 ASN A CA 1
ATOM 3988 C C . ASN A 1 519 ? 46.596 -23.686 48.650 1.00 22.20 519 ASN A C 1
ATOM 3989 O O . ASN A 1 519 ? 47.680 -23.110 48.758 1.00 21.56 519 ASN A O 1
ATOM 3994 N N . LEU A 1 520 ? 45.572 -23.183 47.970 1.00 21.70 520 LEU A N 1
ATOM 3995 C CA . LEU A 1 520 ? 45.657 -21.908 47.271 1.00 20.76 520 LEU A CA 1
ATOM 3996 C C . LEU A 1 520 ? 45.806 -20.690 48.170 1.00 20.97 520 LEU A C 1
ATOM 3997 O O . LEU A 1 520 ? 45.244 -20.629 49.266 1.00 21.83 520 LEU A O 1
ATOM 4002 N N . VAL A 1 521 ? 46.567 -19.718 47.677 1.00 19.11 521 VAL A N 1
ATOM 4003 C CA . VAL A 1 521 ? 46.810 -18.469 48.379 1.00 19.19 521 VAL A CA 1
ATOM 4004 C C . VAL A 1 521 ? 46.618 -17.335 47.382 1.00 18.78 521 VAL A C 1
ATOM 4005 O O . VAL A 1 521 ? 47.081 -17.416 46.240 1.00 18.63 521 VAL A O 1
ATOM 4009 N N . SER A 1 522 ? 45.928 -16.286 47.816 1.00 18.50 522 SER A N 1
ATOM 4010 C CA . SER A 1 522 ? 45.665 -15.132 46.964 1.00 17.20 522 SER A CA 1
ATOM 4011 C C . SER A 1 522 ? 46.945 -14.458 46.492 1.00 18.04 522 SER A C 1
ATOM 4012 O O . SER A 1 522 ? 47.993 -14.554 47.140 1.00 18.51 522 SER A O 1
ATOM 4015 N N . LEU A 1 523 ? 46.847 -13.780 45.354 1.00 16.59 523 LEU A N 1
ATOM 4016 C CA . LEU A 1 523 ? 47.977 -13.053 44.799 1.00 18.43 523 LEU A CA 1
ATOM 4017 C C . LEU A 1 523 ? 47.455 -11.664 44.477 1.00 18.56 523 LEU A C 1
ATOM 4018 O O . LEU A 1 523 ? 46.378 -11.580 43.840 1.00 18.86 523 LEU A O 1
ATOM 4024 N N . LYS B 1 2 ? 81.024 -6.844 46.778 1.00 45.60 2 LYS B N 1
ATOM 4025 C CA . LYS B 1 2 ? 80.114 -6.421 47.882 1.00 45.50 2 LYS B CA 1
ATOM 4026 C C . LYS B 1 2 ? 78.799 -7.188 47.776 1.00 44.76 2 LYS B C 1
ATOM 4027 O O . LYS B 1 2 ? 78.110 -7.117 46.758 1.00 44.98 2 LYS B O 1
ATOM 4033 N N . VAL B 1 3 ? 78.455 -7.917 48.834 1.00 43.25 3 VAL B N 1
ATOM 4034 C CA . VAL B 1 3 ? 77.226 -8.702 48.854 1.00 42.13 3 VAL B CA 1
ATOM 4035 C C . VAL B 1 3 ? 76.242 -8.195 49.903 1.00 41.71 3 VAL B C 1
ATOM 4036 O O . VAL B 1 3 ? 76.606 -7.970 51.057 1.00 42.15 3 VAL B O 1
ATOM 4040 N N . TRP B 1 4 ? 74.992 -8.020 49.490 1.00 40.85 4 TRP B N 1
ATOM 4041 C CA . TRP B 1 4 ? 73.946 -7.546 50.387 1.00 39.93 4 TRP B CA 1
ATOM 4042 C C . TRP B 1 4 ? 72.943 -8.648 50.704 1.00 40.09 4 TRP B C 1
ATOM 4043 O O . TRP B 1 4 ? 72.221 -9.113 49.822 1.00 40.14 4 TRP B O 1
ATOM 4054 N N . ASN B 1 5 ? 72.904 -9.068 51.964 1.00 39.74 5 ASN B N 1
ATOM 4055 C CA . ASN B 1 5 ? 71.967 -10.105 52.375 1.00 39.38 5 ASN B CA 1
ATOM 4056 C C . ASN B 1 5 ? 70.618 -9.432 52.591 1.00 38.71 5 ASN B C 1
ATOM 4057 O O . ASN B 1 5 ? 70.403 -8.761 53.600 1.00 38.22 5 ASN B O 1
ATOM 4062 N N . ALA B 1 6 ? 69.716 -9.610 51.632 1.00 37.53 6 ALA B N 1
ATOM 4063 C CA . ALA B 1 6 ? 68.394 -9.000 51.700 1.00 37.27 6 ALA B CA 1
ATOM 4064 C C . ALA B 1 6 ? 67.335 -9.945 52.245 1.00 36.82 6 ALA B C 1
ATOM 4065 O O . ALA B 1 6 ? 66.169 -9.570 52.372 1.00 36.47 6 ALA B O 1
ATOM 4067 N N . ARG B 1 7 ? 67.747 -11.165 52.575 1.00 37.16 7 ARG B N 1
ATOM 4068 C CA . ARG B 1 7 ? 66.828 -12.176 53.085 1.00 37.43 7 ARG B CA 1
ATOM 4069 C C . ARG B 1 7 ? 65.871 -11.683 54.168 1.00 37.85 7 ARG B C 1
ATOM 4070 O O . ARG B 1 7 ? 64.669 -11.944 54.105 1.00 37.89 7 ARG B O 1
ATOM 4078 N N . ASN B 1 8 ? 66.402 -10.976 55.161 1.00 38.48 8 ASN B N 1
ATOM 4079 C CA . ASN B 1 8 ? 65.577 -10.476 56.255 1.00 38.89 8 ASN B CA 1
ATOM 4080 C C . ASN B 1 8 ? 65.069 -9.058 56.030 1.00 38.57 8 ASN B C 1
ATOM 4081 O O . ASN B 1 8 ? 64.473 -8.459 56.924 1.00 38.26 8 ASN B O 1
ATOM 4086 N N . ASP B 1 9 ? 65.309 -8.522 54.838 1.00 38.00 9 ASP B N 1
ATOM 4087 C CA . ASP B 1 9 ? 64.851 -7.180 54.499 1.00 37.75 9 ASP B CA 1
ATOM 4088 C C . ASP B 1 9 ? 63.548 -7.309 53.719 1.00 37.82 9 ASP B C 1
ATOM 4089 O O . ASP B 1 9 ? 63.366 -8.265 52.963 1.00 37.82 9 ASP B O 1
ATOM 4094 N N . HIS B 1 10 ? 62.642 -6.355 53.904 1.00 36.94 10 HIS B N 1
ATOM 4095 C CA . HIS B 1 10 ? 61.358 -6.394 53.213 1.00 36.36 10 HIS B CA 1
ATOM 4096 C C . HIS B 1 10 ? 61.010 -5.063 52.559 1.00 35.39 10 HIS B C 1
ATOM 4097 O O . HIS B 1 10 ? 60.176 -4.310 53.061 1.00 36.47 10 HIS B O 1
ATOM 4104 N N . LEU B 1 11 ? 61.653 -4.782 51.432 1.00 33.86 11 LEU B N 1
ATOM 4105 C CA . LEU B 1 11 ? 61.411 -3.544 50.705 1.00 31.94 11 LEU B CA 1
ATOM 4106 C C . LEU B 1 11 ? 60.080 -3.594 49.966 1.00 31.31 11 LEU B C 1
ATOM 4107 O O . LEU B 1 11 ? 59.644 -4.656 49.517 1.00 31.01 11 LEU B O 1
ATOM 4112 N N . THR B 1 12 ? 59.434 -2.440 49.850 1.00 29.34 12 THR B N 1
ATOM 4113 C CA . THR B 1 12 ? 58.164 -2.347 49.144 1.00 27.82 12 THR B CA 1
ATOM 4114 C C . THR B 1 12 ? 58.477 -2.372 47.653 1.00 26.96 12 THR B C 1
ATOM 4115 O O . THR B 1 12 ? 59.642 -2.412 47.257 1.00 25.69 12 THR B O 1
ATOM 4119 N N . ILE B 1 13 ? 57.436 -2.343 46.830 1.00 26.55 13 ILE B N 1
ATOM 4120 C CA . ILE B 1 13 ? 57.616 -2.355 45.386 1.00 25.85 13 ILE B CA 1
ATOM 4121 C C . ILE B 1 13 ? 58.414 -1.136 44.936 1.00 26.94 13 ILE B C 1
ATOM 4122 O O . ILE B 1 13 ? 59.366 -1.258 44.162 1.00 25.37 13 ILE B O 1
ATOM 4127 N N . ASN B 1 14 ? 58.025 0.036 45.431 1.00 27.64 14 ASN B N 1
ATOM 4128 C CA . ASN B 1 14 ? 58.697 1.281 45.074 1.00 29.03 14 ASN B CA 1
ATOM 4129 C C . ASN B 1 14 ? 60.115 1.364 45.628 1.00 29.31 14 ASN B C 1
ATOM 4130 O O . ASN B 1 14 ? 60.999 1.932 44.988 1.00 30.02 14 ASN B O 1
ATOM 4135 N N . GLN B 1 15 ? 60.335 0.804 46.814 1.00 29.18 15 GLN B N 1
ATOM 4136 C CA . GLN B 1 15 ? 61.669 0.820 47.404 1.00 29.13 15 GLN B CA 1
ATOM 4137 C C . GLN B 1 15 ? 62.595 -0.031 46.544 1.00 28.58 15 GLN B C 1
ATOM 4138 O O . GLN B 1 15 ? 63.738 0.345 46.286 1.00 27.84 15 GLN B O 1
ATOM 4144 N N . TRP B 1 16 ? 62.092 -1.179 46.099 1.00 27.89 16 TRP B N 1
ATOM 4145 C CA . TRP B 1 16 ? 62.873 -2.069 45.251 1.00 27.29 16 TRP B CA 1
ATOM 4146 C C . TRP B 1 16 ? 63.214 -1.345 43.956 1.00 27.54 16 TRP B C 1
ATOM 4147 O O . TRP B 1 16 ? 64.340 -1.420 43.466 1.00 27.66 16 TRP B O 1
ATOM 4158 N N . ALA B 1 17 ? 62.226 -0.645 43.407 1.00 28.40 17 ALA B N 1
ATOM 4159 C CA . ALA B 1 17 ? 62.411 0.099 42.167 1.00 29.55 17 ALA B CA 1
ATOM 4160 C C . ALA B 1 17 ? 63.578 1.069 42.304 1.00 30.37 17 ALA B C 1
ATOM 4161 O O . ALA B 1 17 ? 64.405 1.192 41.403 1.00 30.35 17 ALA B O 1
ATOM 4163 N N . THR B 1 18 ? 63.642 1.751 43.444 1.00 31.91 18 THR B N 1
ATOM 4164 C CA . THR B 1 18 ? 64.705 2.714 43.703 1.00 32.85 18 THR B CA 1
ATOM 4165 C C . THR B 1 18 ? 66.064 2.039 43.879 1.00 33.17 18 THR B C 1
ATOM 4166 O O . THR B 1 18 ? 67.065 2.491 43.322 1.00 33.06 18 THR B O 1
ATOM 4170 N N . ARG B 1 19 ? 66.095 0.956 44.649 1.00 33.63 19 ARG B N 1
ATOM 4171 C CA . ARG B 1 19 ? 67.336 0.230 44.899 1.00 34.39 19 ARG B CA 1
ATOM 4172 C C . ARG B 1 19 ? 67.922 -0.372 43.625 1.00 34.70 19 ARG B C 1
ATOM 4173 O O . ARG B 1 19 ? 69.140 -0.439 43.464 1.00 34.17 19 ARG B O 1
ATOM 4181 N N . ILE B 1 20 ? 67.050 -0.814 42.723 1.00 34.45 20 ILE B N 1
ATOM 4182 C CA . ILE B 1 20 ? 67.491 -1.408 41.465 1.00 35.04 20 ILE B CA 1
ATOM 4183 C C . ILE B 1 20 ? 68.122 -0.353 40.561 1.00 36.40 20 ILE B C 1
ATOM 4184 O O . ILE B 1 20 ? 69.153 -0.592 39.930 1.00 35.12 20 ILE B O 1
ATOM 4189 N N . ASP B 1 21 ? 67.495 0.816 40.502 1.00 38.20 21 ASP B N 1
ATOM 4190 C CA . ASP B 1 21 ? 68.001 1.906 39.680 1.00 40.87 21 ASP B CA 1
ATOM 4191 C C . ASP B 1 21 ? 69.402 2.276 40.158 1.00 42.27 21 ASP B C 1
ATOM 4192 O O . ASP B 1 21 ? 70.313 2.481 39.358 1.00 42.09 21 ASP B O 1
ATOM 4197 N N . GLU B 1 22 ? 69.558 2.347 41.476 1.00 44.06 22 GLU B N 1
ATOM 4198 C CA . GLU B 1 22 ? 70.836 2.691 42.090 1.00 45.78 22 GLU B CA 1
ATOM 4199 C C . GLU B 1 22 ? 71.935 1.691 41.739 1.00 45.98 22 GLU B C 1
ATOM 4200 O O . GLU B 1 22 ? 73.078 2.072 41.487 1.00 46.35 22 GLU B O 1
ATOM 4206 N N . ILE B 1 23 ? 71.578 0.411 41.731 1.00 46.07 23 ILE B N 1
ATOM 4207 C CA . ILE B 1 23 ? 72.525 -0.654 41.420 1.00 45.98 23 ILE B CA 1
ATOM 4208 C C . ILE B 1 23 ? 72.894 -0.673 39.942 1.00 46.35 23 ILE B C 1
ATOM 4209 O O . ILE B 1 23 ? 74.040 -0.944 39.584 1.00 46.23 23 ILE B O 1
ATOM 4214 N N . LEU B 1 24 ? 71.913 -0.388 39.090 1.00 46.81 24 LEU B N 1
ATOM 4215 C CA . LEU B 1 24 ? 72.125 -0.374 37.647 1.00 47.29 24 LEU B CA 1
ATOM 4216 C C . LEU B 1 24 ? 73.037 0.768 37.207 1.00 48.05 24 LEU B C 1
ATOM 4217 O O . LEU B 1 24 ? 73.935 0.570 36.390 1.00 48.00 24 LEU B O 1
ATOM 4222 N N . GLU B 1 25 ? 72.808 1.957 37.754 1.00 49.39 25 GLU B N 1
ATOM 4223 C CA . GLU B 1 25 ? 73.624 3.116 37.411 1.00 50.95 25 GLU B CA 1
ATOM 4224 C C . GLU B 1 25 ? 74.860 3.244 38.304 1.00 51.28 25 GLU B C 1
ATOM 4225 O O . GLU B 1 25 ? 75.484 4.304 38.362 1.00 52.00 25 GLU B O 1
ATOM 4231 N N . ALA B 1 26 ? 75.213 2.168 38.999 1.00 51.64 26 ALA B N 1
ATOM 4232 C CA . ALA B 1 26 ? 76.373 2.169 39.881 1.00 51.68 26 ALA B CA 1
ATOM 4233 C C . ALA B 1 26 ? 77.640 1.930 39.061 1.00 51.66 26 ALA B C 1
ATOM 4234 O O . ALA B 1 26 ? 77.734 0.941 38.335 1.00 51.27 26 ALA B O 1
ATOM 4236 N N . PRO B 1 27 ? 78.627 2.842 39.161 1.00 51.84 27 PRO B N 1
ATOM 4237 C CA . PRO B 1 27 ? 79.899 2.745 38.433 1.00 51.85 27 PRO B CA 1
ATOM 4238 C C . PRO B 1 27 ? 80.613 1.411 38.649 1.00 51.82 27 PRO B C 1
ATOM 4239 O O . PRO B 1 27 ? 81.106 0.804 37.695 1.00 52.32 27 PRO B O 1
ATOM 4243 N N . ASP B 1 28 ? 80.670 0.953 39.898 1.00 51.27 28 ASP B N 1
ATOM 4244 C CA . ASP B 1 28 ? 81.332 -0.311 40.217 1.00 50.92 28 ASP B CA 1
ATOM 4245 C C . ASP B 1 28 ? 80.544 -1.527 39.732 1.00 50.20 28 ASP B C 1
ATOM 4246 O O . ASP B 1 28 ? 81.046 -2.652 39.752 1.00 50.07 28 ASP B O 1
ATOM 4251 N N . GLY B 1 29 ? 79.307 -1.302 39.304 1.00 49.27 29 GLY B N 1
ATOM 4252 C CA . GLY B 1 29 ? 78.485 -2.395 38.826 1.00 48.06 29 GLY B CA 1
ATOM 4253 C C . GLY B 1 29 ? 77.341 -2.710 39.764 1.00 47.21 29 GLY B C 1
ATOM 4254 O O . GLY B 1 29 ? 76.350 -3.324 39.369 1.00 47.49 29 GLY B O 1
ATOM 4255 N N . GLY B 1 30 ? 77.476 -2.290 41.016 1.00 46.35 30 GLY B N 1
ATOM 4256 C CA . GLY B 1 30 ? 76.434 -2.540 41.994 1.00 45.09 30 GLY B CA 1
ATOM 4257 C C . GLY B 1 30 ? 76.736 -3.718 42.899 1.00 43.89 30 GLY B C 1
ATOM 4258 O O . GLY B 1 30 ? 77.546 -4.584 42.563 1.00 43.29 30 GLY B O 1
ATOM 4259 N N . GLU B 1 31 ? 76.081 -3.746 44.055 1.00 43.19 31 GLU B N 1
ATOM 4260 C CA . GLU B 1 31 ? 76.263 -4.823 45.021 1.00 42.45 31 GLU B CA 1
ATOM 4261 C C . GLU B 1 31 ? 75.395 -6.014 44.639 1.00 41.49 31 GLU B C 1
ATOM 4262 O O . GLU B 1 31 ? 74.348 -5.854 44.012 1.00 41.23 31 GLU B O 1
ATOM 4268 N N . VAL B 1 32 ? 75.832 -7.207 45.023 1.00 39.49 32 VAL B N 1
ATOM 4269 C CA . VAL B 1 32 ? 75.085 -8.422 44.728 1.00 37.88 32 VAL B CA 1
ATOM 4270 C C . VAL B 1 32 ? 73.889 -8.552 45.666 1.00 36.89 32 VAL B C 1
ATOM 4271 O O . VAL B 1 32 ? 74.011 -8.339 46.872 1.00 36.22 32 VAL B O 1
ATOM 4275 N N . ILE B 1 33 ? 72.733 -8.894 45.105 1.00 35.38 33 ILE B N 1
ATOM 4276 C CA . ILE B 1 33 ? 71.518 -9.063 45.894 1.00 33.77 33 ILE B CA 1
ATOM 4277 C C . ILE B 1 33 ? 71.447 -10.527 46.318 1.00 33.04 33 ILE B C 1
ATOM 4278 O O . ILE B 1 33 ? 71.173 -11.410 45.504 1.00 31.93 33 ILE B O 1
ATOM 4283 N N . TYR B 1 34 ? 71.703 -10.772 47.599 1.00 31.69 34 TYR B N 1
ATOM 4284 C CA . TYR B 1 34 ? 71.717 -12.121 48.152 1.00 31.44 34 TYR B CA 1
ATOM 4285 C C . TYR B 1 34 ? 70.450 -12.435 48.941 1.00 31.08 34 TYR B C 1
ATOM 4286 O O . TYR B 1 34 ? 70.278 -11.965 50.065 1.00 30.00 34 TYR B O 1
ATOM 4295 N N . ASN B 1 35 ? 69.566 -13.234 48.347 1.00 30.42 35 ASN B N 1
ATOM 4296 C CA . ASN B 1 35 ? 68.319 -13.615 49.001 1.00 30.82 35 ASN B CA 1
ATOM 4297 C C . ASN B 1 35 ? 68.216 -15.131 49.126 1.00 31.46 35 ASN B C 1
ATOM 4298 O O . ASN B 1 35 ? 67.455 -15.773 48.402 1.00 29.89 35 ASN B O 1
ATOM 4303 N N . VAL B 1 36 ? 68.982 -15.697 50.055 1.00 32.43 36 VAL B N 1
ATOM 4304 C CA . VAL B 1 36 ? 68.990 -17.139 50.276 1.00 34.54 36 VAL B CA 1
ATOM 4305 C C . VAL B 1 36 ? 68.539 -17.493 51.693 1.00 36.32 36 VAL B C 1
ATOM 4306 O O . VAL B 1 36 ? 68.773 -16.735 52.634 1.00 36.26 36 VAL B O 1
ATOM 4310 N N . ASP B 1 37 ? 67.888 -18.644 51.836 1.00 38.50 37 ASP B N 1
ATOM 4311 C CA . ASP B 1 37 ? 67.421 -19.108 53.139 1.00 41.48 37 ASP B CA 1
ATOM 4312 C C . ASP B 1 37 ? 68.595 -19.795 53.834 1.00 42.87 37 ASP B C 1
ATOM 4313 O O . ASP B 1 37 ? 69.131 -20.784 53.332 1.00 42.61 37 ASP B O 1
ATOM 4318 N N . GLU B 1 38 ? 68.990 -19.267 54.989 1.00 44.78 38 GLU B N 1
ATOM 4319 C CA . GLU B 1 38 ? 70.123 -19.812 55.732 1.00 46.75 38 GLU B CA 1
ATOM 4320 C C . GLU B 1 38 ? 69.760 -20.917 56.723 1.00 46.91 38 GLU B C 1
ATOM 4321 O O . GLU B 1 38 ? 70.637 -21.442 57.411 1.00 47.26 38 GLU B O 1
ATOM 4327 N N . ASN B 1 39 ? 68.480 -21.272 56.796 1.00 46.82 39 ASN B N 1
ATOM 4328 C CA . ASN B 1 39 ? 68.040 -22.310 57.727 1.00 46.53 39 ASN B CA 1
ATOM 4329 C C . ASN B 1 39 ? 67.549 -23.584 57.045 1.00 45.73 39 ASN B C 1
ATOM 4330 O O . ASN B 1 39 ? 67.445 -24.629 57.678 1.00 45.37 39 ASN B O 1
ATOM 4335 N N . ASP B 1 40 ? 67.252 -23.496 55.755 1.00 44.00 40 ASP B N 1
ATOM 4336 C CA . ASP B 1 40 ? 66.765 -24.649 55.012 1.00 42.68 40 ASP B CA 1
ATOM 4337 C C . ASP B 1 40 ? 67.876 -25.677 54.813 1.00 41.14 40 ASP B C 1
ATOM 4338 O O . ASP B 1 40 ? 68.887 -25.403 54.165 1.00 40.85 40 ASP B O 1
ATOM 4343 N N . PRO B 1 41 ? 67.699 -26.881 55.376 1.00 40.08 41 PRO B N 1
ATOM 4344 C CA . PRO B 1 41 ? 68.679 -27.967 55.271 1.00 38.77 41 PRO B CA 1
ATOM 4345 C C . PRO B 1 41 ? 68.602 -28.749 53.959 1.00 37.29 41 PRO B C 1
ATOM 4346 O O . PRO B 1 41 ? 69.570 -29.397 53.557 1.00 36.48 41 PRO B O 1
ATOM 4350 N N . ARG B 1 42 ? 67.448 -28.690 53.299 1.00 35.49 42 ARG B N 1
ATOM 4351 C CA . ARG B 1 42 ? 67.246 -29.399 52.039 1.00 33.90 42 ARG B CA 1
ATOM 4352 C C . ARG B 1 42 ? 68.236 -28.982 50.957 1.00 33.25 42 ARG B C 1
ATOM 4353 O O . ARG B 1 42 ? 68.745 -27.860 50.957 1.00 32.19 42 ARG B O 1
ATOM 4361 N N . GLU B 1 43 ? 68.500 -29.898 50.033 1.00 32.43 43 GLU B N 1
ATOM 4362 C CA . GLU B 1 43 ? 69.397 -29.617 48.922 1.00 33.03 43 GLU B CA 1
ATOM 4363 C C . GLU B 1 43 ? 68.512 -29.104 47.794 1.00 31.73 43 GLU B C 1
ATOM 4364 O O . GLU B 1 43 ? 67.435 -29.647 47.558 1.00 31.94 43 GLU B O 1
ATOM 4370 N N . TYR B 1 44 ? 68.959 -28.059 47.106 1.00 30.80 44 TYR B N 1
ATOM 4371 C CA . TYR B 1 44 ? 68.181 -27.491 46.011 1.00 28.42 44 TYR B CA 1
ATOM 4372 C C . TYR B 1 44 ? 67.737 -28.545 45.007 1.00 27.40 44 TYR B C 1
ATOM 4373 O O . TYR B 1 44 ? 68.554 -29.309 44.497 1.00 26.65 44 TYR B O 1
ATOM 4382 N N . ASP B 1 45 ? 66.437 -28.594 44.731 1.00 26.73 45 ASP B N 1
ATOM 4383 C CA . ASP B 1 45 ? 65.924 -29.549 43.761 1.00 25.21 45 ASP B CA 1
ATOM 4384 C C . ASP B 1 45 ? 66.425 -29.105 42.397 1.00 25.11 45 ASP B C 1
ATOM 4385 O O . ASP B 1 45 ? 66.690 -29.924 41.517 1.00 25.06 45 ASP B O 1
ATOM 4390 N N . ALA B 1 46 ? 66.564 -27.793 42.234 1.00 23.71 46 ALA B N 1
ATOM 4391 C CA . ALA B 1 46 ? 67.038 -27.235 40.980 1.00 23.17 46 ALA B CA 1
ATOM 4392 C C . ALA B 1 46 ? 67.532 -25.807 41.130 1.00 21.42 46 ALA B C 1
ATOM 4393 O O . ALA B 1 46 ? 66.952 -25.005 41.865 1.00 21.43 46 ALA B O 1
ATOM 4395 N N . ILE B 1 47 ? 68.623 -25.506 40.438 1.00 20.59 47 ILE B N 1
ATOM 4396 C CA . ILE B 1 47 ? 69.180 -24.163 40.426 1.00 20.71 47 ILE B CA 1
ATOM 4397 C C . ILE B 1 47 ? 68.872 -23.639 39.033 1.00 20.50 47 ILE B C 1
ATOM 4398 O O . ILE B 1 47 ? 69.220 -24.274 38.036 1.00 21.24 47 ILE B O 1
ATOM 4403 N N . PHE B 1 48 ? 68.205 -22.494 38.963 1.00 20.75 48 PHE B N 1
ATOM 4404 C CA . PHE B 1 48 ? 67.863 -21.919 37.675 1.00 20.91 48 PHE B CA 1
ATOM 4405 C C . PHE B 1 48 ? 68.930 -20.940 37.212 1.00 20.25 48 PHE B C 1
ATOM 4406 O O . PHE B 1 48 ? 69.223 -19.955 37.892 1.00 20.61 48 PHE B O 1
ATOM 4414 N N . ILE B 1 49 ? 69.521 -21.226 36.058 1.00 20.84 49 ILE B N 1
ATOM 4415 C CA . ILE B 1 49 ? 70.533 -20.350 35.489 1.00 20.96 49 ILE B CA 1
ATOM 4416 C C . ILE B 1 49 ? 69.754 -19.331 34.666 1.00 20.44 49 ILE B C 1
ATOM 4417 O O . ILE B 1 49 ? 69.403 -19.582 33.514 1.00 20.42 49 ILE B O 1
ATOM 4422 N N . GLY B 1 50 ? 69.472 -18.188 35.282 1.00 19.75 50 GLY B N 1
ATOM 4423 C CA . GLY B 1 50 ? 68.707 -17.150 34.619 1.00 19.03 50 GLY B CA 1
ATOM 4424 C C . GLY B 1 50 ? 67.374 -17.024 35.327 1.00 18.22 50 GLY B C 1
ATOM 4425 O O . GLY B 1 50 ? 66.721 -18.030 35.595 1.00 17.91 50 GLY B O 1
ATOM 4426 N N . GLY B 1 51 ? 66.968 -15.797 35.633 1.00 18.30 51 GLY B N 1
ATOM 4427 C CA . GLY B 1 51 ? 65.709 -15.587 36.325 1.00 18.09 51 GLY B CA 1
ATOM 4428 C C . GLY B 1 51 ? 64.706 -14.785 35.526 1.00 17.87 51 GLY B C 1
ATOM 4429 O O . GLY B 1 51 ? 63.978 -13.957 36.079 1.00 17.85 51 GLY B O 1
ATOM 4430 N N . GLY B 1 52 ? 64.677 -15.024 34.219 1.00 17.08 52 GLY B N 1
ATOM 4431 C CA . GLY B 1 52 ? 63.741 -14.324 33.358 1.00 15.50 52 GLY B CA 1
ATOM 4432 C C . GLY B 1 52 ? 62.387 -15.003 33.397 1.00 15.45 52 GLY B C 1
ATOM 4433 O O . GLY B 1 52 ? 62.035 -15.635 34.391 1.00 15.48 52 GLY B O 1
ATOM 4434 N N . ALA B 1 53 ? 61.628 -14.885 32.312 1.00 13.90 53 ALA B N 1
ATOM 4435 C CA . ALA B 1 53 ? 60.302 -15.489 32.235 1.00 13.33 53 ALA B CA 1
ATOM 4436 C C . ALA B 1 53 ? 60.286 -16.972 32.612 1.00 13.81 53 ALA B C 1
ATOM 4437 O O . ALA B 1 53 ? 59.490 -17.397 33.448 1.00 14.15 53 ALA B O 1
ATOM 4439 N N . ALA B 1 54 ? 61.159 -17.756 31.990 1.00 13.46 54 ALA B N 1
ATOM 4440 C CA . ALA B 1 54 ? 61.221 -19.190 32.259 1.00 13.27 54 ALA B CA 1
ATOM 4441 C C . ALA B 1 54 ? 61.743 -19.513 33.660 1.00 15.60 54 ALA B C 1
ATOM 4442 O O . ALA B 1 54 ? 61.154 -20.317 34.387 1.00 14.59 54 ALA B O 1
ATOM 4444 N N . GLY B 1 55 ? 62.850 -18.882 34.033 1.00 14.60 55 GLY B N 1
ATOM 4445 C CA . GLY B 1 55 ? 63.440 -19.133 35.338 1.00 16.56 55 GLY B CA 1
ATOM 4446 C C . GLY B 1 55 ? 62.579 -18.722 36.517 1.00 16.74 55 GLY B C 1
ATOM 4447 O O . GLY B 1 55 ? 62.463 -19.463 37.498 1.00 17.30 55 GLY B O 1
ATOM 4448 N N . ARG B 1 56 ? 61.972 -17.543 36.426 1.00 16.09 56 ARG B N 1
ATOM 4449 C CA . ARG B 1 56 ? 61.137 -17.034 37.505 1.00 16.15 56 ARG B CA 1
ATOM 4450 C C . ARG B 1 56 ? 59.875 -17.870 37.673 1.00 17.50 56 ARG B C 1
ATOM 4451 O O . ARG B 1 56 ? 59.515 -18.246 38.791 1.00 17.28 56 ARG B O 1
ATOM 4459 N N . PHE B 1 57 ? 59.203 -18.164 36.564 1.00 16.22 57 PHE B N 1
ATOM 4460 C CA . PHE B 1 57 ? 57.987 -18.963 36.622 1.00 16.14 57 PHE B CA 1
ATOM 4461 C C . PHE B 1 57 ? 58.291 -20.398 37.027 1.00 16.29 57 PHE B C 1
ATOM 4462 O O . PHE B 1 57 ? 57.561 -20.991 37.827 1.00 16.40 57 PHE B O 1
ATOM 4470 N N . GLY B 1 58 ? 59.371 -20.951 36.483 1.00 17.54 58 GLY B N 1
ATOM 4471 C CA . GLY B 1 58 ? 59.754 -22.308 36.826 1.00 17.70 58 GLY B CA 1
ATOM 4472 C C . GLY B 1 58 ? 59.994 -22.413 38.322 1.00 18.07 58 GLY B C 1
ATOM 4473 O O . GLY B 1 58 ? 59.569 -23.375 38.962 1.00 18.79 58 GLY B O 1
ATOM 4474 N N . SER B 1 59 ? 60.667 -21.411 38.881 1.00 18.11 59 SER B N 1
ATOM 4475 C CA . SER B 1 59 ? 60.956 -21.381 40.313 1.00 18.66 59 SER B CA 1
ATOM 4476 C C . SER B 1 59 ? 59.678 -21.220 41.133 1.00 19.43 59 SER B C 1
ATOM 4477 O O . SER B 1 59 ? 59.493 -21.888 42.150 1.00 21.44 59 SER B O 1
ATOM 4480 N N . ALA B 1 60 ? 58.799 -20.328 40.687 1.00 19.26 60 ALA B N 1
ATOM 4481 C CA . ALA B 1 60 ? 57.542 -20.086 41.380 1.00 18.86 60 ALA B CA 1
ATOM 4482 C C . ALA B 1 60 ? 56.726 -21.371 41.480 1.00 19.95 60 ALA B C 1
ATOM 4483 O O . ALA B 1 60 ? 56.171 -21.686 42.532 1.00 19.36 60 ALA B O 1
ATOM 4485 N N . TYR B 1 61 ? 56.662 -22.117 40.383 1.00 19.20 61 TYR B N 1
ATOM 4486 C CA . TYR B 1 61 ? 55.897 -23.353 40.367 1.00 19.15 61 TYR B CA 1
ATOM 4487 C C . TYR B 1 61 ? 56.567 -24.429 41.220 1.00 19.32 61 TYR B C 1
ATOM 4488 O O . TYR B 1 61 ? 55.904 -25.113 42.000 1.00 18.55 61 TYR B O 1
ATOM 4497 N N . LEU B 1 62 ? 57.882 -24.569 41.079 1.00 19.71 62 LEU B N 1
ATOM 4498 C CA . LEU B 1 62 ? 58.625 -25.564 41.843 1.00 21.04 62 LEU B CA 1
ATOM 4499 C C . LEU B 1 62 ? 58.433 -25.333 43.341 1.00 21.68 62 LEU B C 1
ATOM 4500 O O . LEU B 1 62 ? 58.199 -26.276 44.100 1.00 22.45 62 LEU B O 1
ATOM 4505 N N . ARG B 1 63 ? 58.534 -24.075 43.760 1.00 21.10 63 ARG B N 1
ATOM 4506 C CA . ARG B 1 63 ? 58.363 -23.715 45.163 1.00 21.77 63 ARG B CA 1
ATOM 4507 C C . ARG B 1 63 ? 56.934 -24.013 45.609 1.00 21.55 63 ARG B C 1
ATOM 4508 O O . ARG B 1 63 ? 56.707 -24.509 46.712 1.00 21.81 63 ARG B O 1
ATOM 4516 N N . ALA B 1 64 ? 55.970 -23.705 44.744 1.00 20.62 64 ALA B N 1
ATOM 4517 C CA . ALA B 1 64 ? 54.564 -23.946 45.050 1.00 21.16 64 ALA B CA 1
ATOM 4518 C C . ALA B 1 64 ? 54.322 -25.432 45.298 1.00 21.08 64 ALA B C 1
ATOM 4519 O O . ALA B 1 64 ? 53.460 -25.804 46.096 1.00 21.25 64 ALA B O 1
ATOM 4521 N N . MET B 1 65 ? 55.083 -26.275 44.608 1.00 21.39 65 MET B N 1
ATOM 4522 C CA . MET B 1 65 ? 54.952 -27.719 44.758 1.00 22.61 65 MET B CA 1
ATOM 4523 C C . MET B 1 65 ? 55.600 -28.196 46.051 1.00 23.51 65 MET B C 1
ATOM 4524 O O . MET B 1 65 ? 55.451 -29.356 46.438 1.00 24.76 65 MET B O 1
ATOM 4529 N N . GLY B 1 66 ? 56.320 -27.299 46.715 1.00 23.42 66 GLY B N 1
ATOM 4530 C CA . GLY B 1 66 ? 56.962 -27.655 47.967 1.00 23.86 66 GLY B CA 1
ATOM 4531 C C . GLY B 1 66 ? 58.431 -28.007 47.846 1.00 24.23 66 GLY B C 1
ATOM 4532 O O . GLY B 1 66 ? 59.031 -28.505 48.799 1.00 25.14 66 GLY B O 1
ATOM 4533 N N . GLY B 1 67 ? 59.017 -27.759 46.680 1.00 24.29 67 GLY B N 1
ATOM 4534 C CA . GLY B 1 67 ? 60.426 -28.060 46.493 1.00 24.15 67 GLY B CA 1
ATOM 4535 C C . GLY B 1 67 ? 61.280 -26.839 46.769 1.00 23.95 67 GLY B C 1
ATOM 4536 O O . GLY B 1 67 ? 60.751 -25.766 47.061 1.00 24.17 67 GLY B O 1
ATOM 4537 N N . ARG B 1 68 ? 62.598 -26.992 46.688 1.00 24.21 68 ARG B N 1
ATOM 4538 C CA . ARG B 1 68 ? 63.495 -25.869 46.924 1.00 24.66 68 ARG B CA 1
ATOM 4539 C C . ARG B 1 68 ? 64.209 -25.482 45.636 1.00 24.90 68 ARG B C 1
ATOM 4540 O O . ARG B 1 68 ? 64.711 -26.338 44.906 1.00 24.37 68 ARG B O 1
ATOM 4548 N N . GLN B 1 69 ? 64.249 -24.182 45.363 1.00 24.79 69 GLN B N 1
ATOM 4549 C CA . GLN B 1 69 ? 64.892 -23.675 44.159 1.00 24.99 69 GLN B CA 1
ATOM 4550 C C . GLN B 1 69 ? 65.804 -22.499 44.450 1.00 25.22 69 GLN B C 1
ATOM 4551 O O . GLN B 1 69 ? 65.743 -21.894 45.521 1.00 24.44 69 GLN B O 1
ATOM 4557 N N . LEU B 1 70 ? 66.652 -22.182 43.479 1.00 25.45 70 LEU B N 1
ATOM 4558 C CA . LEU B 1 70 ? 67.567 -21.060 43.594 1.00 25.51 70 LEU B CA 1
ATOM 4559 C C . LEU B 1 70 ? 67.767 -20.430 42.226 1.00 25.48 70 LEU B C 1
ATOM 4560 O O . LEU B 1 70 ? 68.123 -21.110 41.263 1.00 25.46 70 LEU B O 1
ATOM 4565 N N . ILE B 1 71 ? 67.526 -19.127 42.148 1.00 24.28 71 ILE B N 1
ATOM 4566 C CA . ILE B 1 71 ? 67.699 -18.395 40.906 1.00 24.01 71 ILE B CA 1
ATOM 4567 C C . ILE B 1 71 ? 68.989 -17.588 40.968 1.00 24.35 71 ILE B C 1
ATOM 4568 O O . ILE B 1 71 ? 69.323 -17.013 42.004 1.00 23.66 71 ILE B O 1
ATOM 4573 N N . VAL B 1 72 ? 69.713 -17.568 39.856 1.00 24.64 72 VAL B N 1
ATOM 4574 C CA . VAL B 1 72 ? 70.944 -16.800 39.745 1.00 23.88 72 VAL B CA 1
ATOM 4575 C C . VAL B 1 72 ? 70.839 -16.022 38.440 1.00 23.34 72 VAL B C 1
ATOM 4576 O O . VAL B 1 72 ? 70.710 -16.612 37.368 1.00 21.94 72 VAL B O 1
ATOM 4580 N N . ASP B 1 73 ? 70.881 -14.698 38.531 1.00 22.71 73 ASP B N 1
ATOM 4581 C CA . ASP B 1 73 ? 70.774 -13.861 37.343 1.00 23.40 73 ASP B CA 1
ATOM 4582 C C . ASP B 1 73 ? 71.812 -12.745 37.352 1.00 23.82 73 ASP B C 1
ATOM 4583 O O . ASP B 1 73 ? 72.091 -12.158 38.399 1.00 23.92 73 ASP B O 1
ATOM 4588 N N . ARG B 1 74 ? 72.373 -12.445 36.184 1.00 24.50 74 ARG B N 1
ATOM 4589 C CA . ARG B 1 74 ? 73.380 -11.397 36.083 1.00 24.21 74 ARG B CA 1
ATOM 4590 C C . ARG B 1 74 ? 72.787 -9.996 36.209 1.00 24.17 74 ARG B C 1
ATOM 4591 O O . ARG B 1 74 ? 73.510 -9.038 36.477 1.00 23.61 74 ARG B O 1
ATOM 4599 N N . TRP B 1 75 ? 71.476 -9.876 36.013 1.00 23.05 75 TRP B N 1
ATOM 4600 C CA . TRP B 1 75 ? 70.806 -8.585 36.150 1.00 23.16 75 TRP B CA 1
ATOM 4601 C C . TRP B 1 75 ? 70.355 -8.431 37.604 1.00 22.57 75 TRP B C 1
ATOM 4602 O O . TRP B 1 75 ? 70.088 -9.424 38.284 1.00 23.18 75 TRP B O 1
ATOM 4613 N N . PRO B 1 76 ? 70.260 -7.187 38.100 1.00 22.09 76 PRO B N 1
ATOM 4614 C CA . PRO B 1 76 ? 69.838 -6.936 39.483 1.00 22.20 76 PRO B CA 1
ATOM 4615 C C . PRO B 1 76 ? 68.331 -7.047 39.691 1.00 21.55 76 PRO B C 1
ATOM 4616 O O . PRO B 1 76 ? 67.795 -6.568 40.691 1.00 20.83 76 PRO B O 1
ATOM 4620 N N . PHE B 1 77 ? 67.648 -7.682 38.745 1.00 20.29 77 PHE B N 1
ATOM 4621 C CA . PHE B 1 77 ? 66.201 -7.836 38.837 1.00 19.53 77 PHE B CA 1
ATOM 4622 C C . PHE B 1 77 ? 65.750 -9.143 38.206 1.00 18.80 77 PHE B C 1
ATOM 4623 O O . PHE B 1 77 ? 66.503 -9.781 37.468 1.00 19.31 77 PHE B O 1
ATOM 4631 N N . LEU B 1 78 ? 64.518 -9.534 38.511 1.00 17.82 78 LEU B N 1
ATOM 4632 C CA . LEU B 1 78 ? 63.930 -10.747 37.963 1.00 17.36 78 LEU B CA 1
ATOM 4633 C C . LEU B 1 78 ? 62.956 -10.320 36.874 1.00 16.90 78 LEU B C 1
ATOM 4634 O O . LEU B 1 78 ? 62.501 -9.177 36.859 1.00 17.70 78 LEU B O 1
ATOM 4639 N N . GLY B 1 79 ? 62.634 -11.234 35.965 1.00 17.79 79 GLY B N 1
ATOM 4640 C CA . GLY B 1 79 ? 61.716 -10.898 34.889 1.00 17.12 79 GLY B CA 1
ATOM 4641 C C . GLY B 1 79 ? 62.352 -11.056 33.524 1.00 16.44 79 GLY B C 1
ATOM 4642 O O . GLY B 1 79 ? 61.663 -11.299 32.533 1.00 16.33 79 GLY B O 1
ATOM 4643 N N . GLY B 1 80 ? 63.669 -10.898 33.467 1.00 15.13 80 GLY B N 1
ATOM 4644 C CA . GLY B 1 80 ? 64.377 -11.062 32.212 1.00 14.82 80 GLY B CA 1
ATOM 4645 C C . GLY B 1 80 ? 64.276 -9.921 31.218 1.00 13.55 80 GLY B C 1
ATOM 4646 O O . GLY B 1 80 ? 64.088 -8.765 31.589 1.00 15.26 80 GLY B O 1
ATOM 4647 N N . SER B 1 81 ? 64.394 -10.267 29.940 1.00 12.34 81 SER B N 1
ATOM 4648 C CA . SER B 1 81 ? 64.360 -9.292 28.853 1.00 11.84 81 SER B CA 1
ATOM 4649 C C . SER B 1 81 ? 63.045 -8.551 28.623 1.00 12.01 81 SER B C 1
ATOM 4650 O O . SER B 1 81 ? 63.047 -7.363 28.325 1.00 11.41 81 SER B O 1
ATOM 4653 N N . CYS B 1 82 ? 61.927 -9.253 28.741 1.00 13.36 82 CYS B N 1
ATOM 4654 C CA . CYS B 1 82 ? 60.624 -8.641 28.494 1.00 13.79 82 CYS B CA 1
ATOM 4655 C C . CYS B 1 82 ? 60.447 -7.287 29.170 1.00 13.99 82 CYS B C 1
ATOM 4656 O O . CYS B 1 82 ? 60.128 -6.305 28.509 1.00 13.83 82 CYS B O 1
ATOM 4659 N N . PRO B 1 83 ? 60.671 -7.210 30.493 1.00 13.54 83 PRO B N 1
ATOM 4660 C CA . PRO B 1 83 ? 60.503 -5.917 31.163 1.00 13.53 83 PRO B CA 1
ATOM 4661 C C . PRO B 1 83 ? 61.639 -4.924 30.950 1.00 14.00 83 PRO B C 1
ATOM 4662 O O . PRO B 1 83 ? 61.437 -3.715 31.066 1.00 15.68 83 PRO B O 1
ATOM 4666 N N . HIS B 1 84 ? 62.826 -5.423 30.621 1.00 13.15 84 HIS B N 1
ATOM 4667 C CA . HIS B 1 84 ? 63.968 -4.536 30.444 1.00 11.92 84 HIS B CA 1
ATOM 4668 C C . HIS B 1 84 ? 64.209 -4.031 29.023 1.00 11.72 84 HIS B C 1
ATOM 4669 O O . HIS B 1 84 ? 64.610 -2.880 28.838 1.00 12.99 84 HIS B O 1
ATOM 4676 N N . ASN B 1 85 ? 63.969 -4.870 28.019 1.00 10.68 85 ASN B N 1
ATOM 4677 C CA . ASN B 1 85 ? 64.214 -4.440 26.647 1.00 10.24 85 ASN B CA 1
ATOM 4678 C C . ASN B 1 85 ? 63.435 -5.186 25.574 1.00 9.33 85 ASN B C 1
ATOM 4679 O O . ASN B 1 85 ? 63.699 -4.995 24.384 1.00 10.08 85 ASN B O 1
ATOM 4684 N N . ALA B 1 86 ? 62.476 -6.017 25.976 1.00 9.40 86 ALA B N 1
ATOM 4685 C CA . ALA B 1 86 ? 61.721 -6.794 25.002 1.00 10.27 86 ALA B CA 1
ATOM 4686 C C . ALA B 1 86 ? 60.240 -6.441 24.912 1.00 9.67 86 ALA B C 1
ATOM 4687 O O . ALA B 1 86 ? 59.891 -5.344 24.475 1.00 9.95 86 ALA B O 1
ATOM 4689 N N . CYS B 1 87 ? 59.364 -7.347 25.331 1.00 10.11 87 CYS B N 1
ATOM 4690 C CA . CYS B 1 87 ? 57.942 -7.066 25.205 1.00 11.42 87 CYS B CA 1
ATOM 4691 C C . CYS B 1 87 ? 57.370 -5.802 25.831 1.00 10.55 87 CYS B C 1
ATOM 4692 O O . CYS B 1 87 ? 56.507 -5.167 25.233 1.00 11.12 87 CYS B O 1
ATOM 4695 N N . VAL B 1 88 ? 57.810 -5.432 27.026 1.00 10.70 88 VAL B N 1
ATOM 4696 C CA . VAL B 1 88 ? 57.254 -4.237 27.653 1.00 10.67 88 VAL B CA 1
ATOM 4697 C C . VAL B 1 88 ? 57.527 -2.973 26.838 1.00 10.74 88 VAL B C 1
ATOM 4698 O O . VAL B 1 88 ? 56.590 -2.263 26.464 1.00 11.87 88 VAL B O 1
ATOM 4702 N N . PRO B 1 89 ? 58.804 -2.665 26.550 1.00 10.35 89 PRO B N 1
ATOM 4703 C CA . PRO B 1 89 ? 59.021 -1.449 25.759 1.00 10.16 89 PRO B CA 1
ATOM 4704 C C . PRO B 1 89 ? 58.331 -1.549 24.397 1.00 10.47 89 PRO B C 1
ATOM 4705 O O . PRO B 1 89 ? 57.794 -0.566 23.886 1.00 10.49 89 PRO B O 1
ATOM 4709 N N . HIS B 1 90 ? 58.350 -2.744 23.820 1.00 9.31 90 HIS B N 1
ATOM 4710 C CA . HIS B 1 90 ? 57.710 -2.993 22.535 1.00 10.29 90 HIS B CA 1
ATOM 4711 C C . HIS B 1 90 ? 56.232 -2.581 22.594 1.00 9.73 90 HIS B C 1
ATOM 4712 O O . HIS B 1 90 ? 55.739 -1.895 21.693 1.00 9.34 90 HIS B O 1
ATOM 4719 N N . HIS B 1 91 ? 55.534 -2.949 23.664 1.00 9.16 91 HIS B N 1
ATOM 4720 C CA . HIS B 1 91 ? 54.128 -2.576 23.782 1.00 9.26 91 HIS B CA 1
ATOM 4721 C C . HIS B 1 91 ? 53.941 -1.077 24.021 1.00 10.12 91 HIS B C 1
ATOM 4722 O O . HIS B 1 91 ? 52.936 -0.498 23.602 1.00 10.28 91 HIS B O 1
ATOM 4729 N N . LEU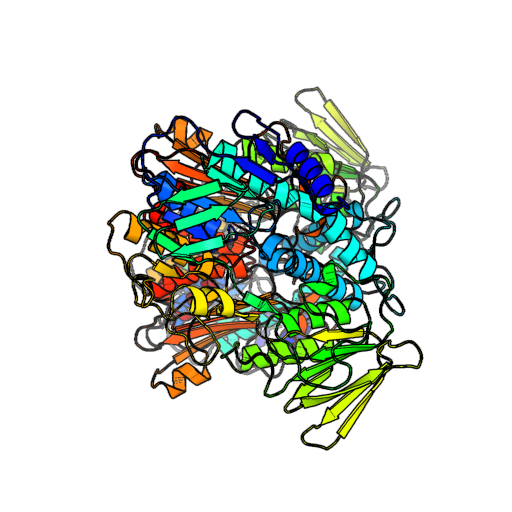 B 1 92 ? 54.894 -0.440 24.695 1.00 9.99 92 LEU B N 1
ATOM 4730 C CA . LEU B 1 92 ? 54.784 1.000 24.905 1.00 9.45 92 LEU B CA 1
ATOM 4731 C C . LEU B 1 92 ? 54.904 1.652 23.529 1.00 9.33 92 LEU B C 1
ATOM 4732 O O . LEU B 1 92 ? 54.155 2.571 23.196 1.00 9.16 92 LEU B O 1
ATOM 4737 N N . PHE B 1 93 ? 55.837 1.155 22.720 1.00 8.81 93 PHE B N 1
ATOM 4738 C CA . PHE B 1 93 ? 56.049 1.700 21.384 1.00 9.87 93 PHE B CA 1
ATOM 4739 C C . PHE B 1 93 ? 54.855 1.441 20.471 1.00 9.33 93 PHE B C 1
ATOM 4740 O O . PHE B 1 93 ? 54.488 2.293 19.661 1.00 8.17 93 PHE B O 1
ATOM 4748 N N . SER B 1 94 ? 54.249 0.265 20.593 1.00 9.90 94 SER B N 1
ATOM 4749 C CA . SER B 1 94 ? 53.096 -0.058 19.761 1.00 9.11 94 SER B CA 1
ATOM 4750 C C . SER B 1 94 ? 51.889 0.781 20.155 1.00 10.17 94 SER B C 1
ATOM 4751 O O . SER B 1 94 ? 51.071 1.144 19.305 1.00 10.96 94 SER B O 1
ATOM 4754 N N . ASP B 1 95 ? 51.774 1.089 21.443 1.00 9.51 95 ASP B N 1
ATOM 4755 C CA . ASP B 1 95 ? 50.674 1.922 21.914 1.00 9.42 95 ASP B CA 1
ATOM 4756 C C . ASP B 1 95 ? 50.825 3.273 21.218 1.00 9.38 95 ASP B C 1
ATOM 4757 O O . ASP B 1 95 ? 49.850 3.845 20.728 1.00 10.01 95 ASP B O 1
ATOM 4762 N N . CYS B 1 96 ? 52.055 3.779 21.175 1.00 8.94 96 CYS B N 1
ATOM 4763 C CA . CYS B 1 96 ? 52.317 5.061 20.530 1.00 8.57 96 CYS B CA 1
ATOM 4764 C C . CYS B 1 96 ? 52.017 4.994 19.031 1.00 7.84 96 CYS B C 1
ATOM 4765 O O . CYS B 1 96 ? 51.452 5.930 18.467 1.00 9.74 96 CYS B O 1
ATOM 4768 N N . ALA B 1 97 ? 52.380 3.885 18.392 1.00 7.10 97 ALA B N 1
ATOM 4769 C CA . ALA B 1 97 ? 52.141 3.724 16.962 1.00 7.47 97 ALA B CA 1
ATOM 4770 C C . ALA B 1 97 ? 50.654 3.791 16.630 1.00 8.01 97 ALA B C 1
ATOM 4771 O O . ALA B 1 97 ? 50.258 4.417 15.644 1.00 8.38 97 ALA B O 1
ATOM 4773 N N . ALA B 1 98 ? 49.831 3.152 17.455 1.00 7.33 98 ALA B N 1
ATOM 4774 C CA . ALA B 1 98 ? 48.390 3.143 17.219 1.00 7.66 98 ALA B CA 1
ATOM 4775 C C . ALA B 1 98 ? 47.774 4.510 17.480 1.00 8.44 98 ALA B C 1
ATOM 4776 O O . ALA B 1 98 ? 46.941 4.981 16.701 1.00 8.69 98 ALA B O 1
ATOM 4778 N N . GLU B 1 99 ? 48.179 5.142 18.577 1.00 8.89 99 GLU B N 1
ATOM 4779 C CA . GLU B 1 99 ? 47.666 6.461 18.923 1.00 10.39 99 GLU B CA 1
ATOM 4780 C C . GLU B 1 99 ? 48.100 7.487 17.888 1.00 10.11 99 GLU B C 1
ATOM 4781 O O . GLU B 1 99 ? 47.335 8.379 17.535 1.00 10.50 99 GLU B O 1
ATOM 4787 N N . LEU B 1 100 ? 49.334 7.366 17.407 1.00 8.75 100 LEU B N 1
ATOM 4788 C CA . LEU B 1 100 ? 49.829 8.300 16.403 1.00 8.46 100 LEU B CA 1
ATOM 4789 C C . LEU B 1 100 ? 49.138 8.124 15.051 1.00 8.53 100 LEU B C 1
ATOM 4790 O O . LEU B 1 100 ? 48.891 9.112 14.357 1.00 9.70 100 LEU B O 1
ATOM 4795 N N . MET B 1 101 ? 48.819 6.889 14.662 1.00 7.99 101 MET B N 1
ATOM 4796 C CA . MET B 1 101 ? 48.132 6.695 13.386 1.00 8.61 101 MET B CA 1
ATOM 4797 C C . MET B 1 101 ? 46.787 7.407 13.455 1.00 9.05 101 MET B C 1
ATOM 4798 O O . MET B 1 101 ? 46.350 8.031 12.487 1.00 9.23 101 MET B O 1
ATOM 4803 N N . LEU B 1 102 ? 46.133 7.310 14.609 1.00 7.35 102 LEU B N 1
ATOM 4804 C CA . LEU B 1 102 ? 44.837 7.951 14.801 1.00 7.70 102 LEU B CA 1
ATOM 4805 C C . LEU B 1 102 ? 44.974 9.469 14.713 1.00 8.33 102 LEU B C 1
ATOM 4806 O O . LEU B 1 102 ? 44.220 10.126 13.998 1.00 9.45 102 LEU B O 1
ATOM 4811 N N . ALA B 1 103 ? 45.943 10.021 15.435 1.00 9.16 103 ALA B N 1
ATOM 4812 C CA . ALA B 1 103 ? 46.168 11.464 15.433 1.00 9.01 103 ALA B CA 1
ATOM 4813 C C . ALA B 1 103 ? 46.515 12.002 14.051 1.00 10.25 103 ALA B C 1
ATOM 4814 O O . ALA B 1 103 ? 46.092 13.100 13.687 1.00 11.44 103 ALA B O 1
ATOM 4816 N N . ARG B 1 104 ? 47.289 11.245 13.282 1.00 10.07 104 ARG B N 1
ATOM 4817 C CA . ARG B 1 104 ? 47.664 11.696 11.946 1.00 9.71 104 ARG B CA 1
ATOM 4818 C C . ARG B 1 104 ? 46.479 11.605 10.988 1.00 11.65 104 ARG B C 1
ATOM 4819 O O . ARG B 1 104 ? 46.318 12.453 10.109 1.00 11.29 104 ARG B O 1
ATOM 4827 N N . THR B 1 105 ? 45.639 10.590 11.170 1.00 10.66 105 THR B N 1
ATOM 4828 C CA . THR B 1 105 ? 44.473 10.408 10.313 1.00 10.41 105 THR B CA 1
ATOM 4829 C C . THR B 1 105 ? 43.471 11.540 10.512 1.00 11.88 105 THR B C 1
ATOM 4830 O O . THR B 1 105 ? 42.869 12.024 9.550 1.00 12.90 105 THR B O 1
ATOM 4834 N N . PHE B 1 106 ? 43.297 11.965 11.759 1.00 11.52 106 PHE B N 1
ATOM 4835 C CA . PHE B 1 106 ? 42.350 13.033 12.057 1.00 11.78 106 PHE B CA 1
ATOM 4836 C C . PHE B 1 106 ? 43.029 14.343 12.441 1.00 13.09 106 PHE B C 1
ATOM 4837 O O . PHE B 1 106 ? 42.469 15.168 13.162 1.00 13.44 106 PHE B O 1
ATOM 4845 N N . SER B 1 107 ? 44.241 14.523 11.933 1.00 14.00 107 SER B N 1
ATOM 4846 C CA . SER B 1 107 ? 45.029 15.725 12.178 1.00 15.53 107 SER B CA 1
ATOM 4847 C C . SER B 1 107 ? 44.205 16.980 11.905 1.00 17.52 107 SER B C 1
ATOM 4848 O O . SER B 1 107 ? 43.591 17.106 10.852 1.00 19.11 107 SER B O 1
ATOM 4851 N N . GLY B 1 108 ? 44.200 17.906 12.856 1.00 21.61 108 GLY B N 1
ATOM 4852 C CA . GLY B 1 108 ? 43.457 19.139 12.671 1.00 24.83 108 GLY B CA 1
ATOM 4853 C C . GLY B 1 108 ? 41.953 18.975 12.749 1.00 26.44 108 GLY B C 1
ATOM 4854 O O . GLY B 1 108 ? 41.202 19.777 12.191 1.00 28.13 108 GLY B O 1
ATOM 4855 N N . GLN B 1 109 ? 41.511 17.930 13.440 1.00 26.19 109 GLN B N 1
ATOM 4856 C CA . GLN B 1 109 ? 40.087 17.672 13.603 1.00 26.78 109 GLN B CA 1
ATOM 4857 C C . GLN B 1 109 ? 39.756 17.399 15.066 1.00 26.47 109 GLN B C 1
ATOM 4858 O O . GLN B 1 109 ? 40.488 16.693 15.761 1.00 25.69 109 GLN B O 1
ATOM 4864 N N . TYR B 1 110 ? 38.683 17.969 15.531 1.00 28.08 110 TYR B N 1
ATOM 4865 C CA . TYR B 1 110 ? 38.215 17.813 16.917 1.00 28.32 110 TYR B CA 1
ATOM 4866 C C . TYR B 1 110 ? 39.324 18.268 17.866 1.00 28.62 110 TYR B C 1
ATOM 4867 O O . TYR B 1 110 ? 39.831 19.392 17.763 1.00 30.96 110 TYR B O 1
ATOM 4876 N N . TRP B 1 111 ? 39.733 17.355 18.764 1.00 28.27 111 TRP B N 1
ATOM 4877 C CA . TRP B 1 111 ? 40.748 17.695 19.758 1.00 27.57 111 TRP B CA 1
ATOM 4878 C C . TRP B 1 111 ? 42.142 17.306 19.277 1.00 27.71 111 TRP B C 1
ATOM 4879 O O . TRP B 1 111 ? 43.126 17.471 20.001 1.00 29.36 111 TRP B O 1
ATOM 4890 N N . PHE B 1 112 ? 42.216 16.783 18.058 1.00 26.84 112 PHE B N 1
ATOM 4891 C CA . PHE B 1 112 ? 43.487 16.362 17.480 1.00 26.31 112 PHE B CA 1
ATOM 4892 C C . PHE B 1 112 ? 44.284 17.534 16.917 1.00 26.76 112 PHE B C 1
ATOM 4893 O O . PHE B 1 112 ? 43.788 18.298 16.089 1.00 27.80 112 PHE B O 1
ATOM 4901 N N . PRO B 1 113 ? 45.541 17.683 17.358 1.00 28.12 113 PRO B N 1
ATOM 4902 C CA . PRO B 1 113 ? 46.398 18.771 16.883 1.00 27.81 113 PRO B CA 1
ATOM 4903 C C . PRO B 1 113 ? 46.825 18.532 15.436 1.00 27.37 113 PRO B C 1
ATOM 4904 O O . PRO B 1 113 ? 46.566 17.470 14.871 1.00 26.22 113 PRO B O 1
ATOM 4908 N N . ASP B 1 114 ? 47.476 19.525 14.844 1.00 26.50 114 ASP B N 1
ATOM 4909 C CA . ASP B 1 114 ? 47.945 19.420 13.469 1.00 26.13 114 ASP B CA 1
ATOM 4910 C C . ASP B 1 114 ? 49.237 18.605 13.466 1.00 24.24 114 ASP B C 1
ATOM 4911 O O . ASP B 1 114 ? 50.222 18.998 14.084 1.00 23.86 114 ASP B O 1
ATOM 4916 N N . MET B 1 115 ? 49.225 17.468 12.775 1.00 22.86 115 MET B N 1
ATOM 4917 C CA . MET B 1 115 ? 50.396 16.592 12.708 1.00 22.96 115 MET B CA 1
ATOM 4918 C C . MET B 1 115 ? 51.188 16.755 11.412 1.00 24.55 115 MET B C 1
ATOM 4919 O O . MET B 1 115 ? 52.194 16.074 11.209 1.00 24.50 115 MET B O 1
ATOM 4924 N N . THR B 1 116 ? 50.735 17.655 10.544 1.00 26.76 116 THR B N 1
ATOM 4925 C CA . THR B 1 116 ? 51.376 17.892 9.249 1.00 30.19 116 THR B CA 1
ATOM 4926 C C . THR B 1 116 ? 52.896 17.779 9.235 1.00 31.45 116 THR B C 1
ATOM 4927 O O . THR B 1 116 ? 53.456 16.897 8.579 1.00 32.35 116 THR B O 1
ATOM 4931 N N . GLU B 1 117 ? 53.568 18.678 9.944 1.00 31.80 117 GLU B N 1
ATOM 4932 C CA . GLU B 1 117 ? 55.023 18.649 9.989 1.00 33.60 117 GLU B CA 1
ATOM 4933 C C . GLU B 1 117 ? 55.508 18.316 11.394 1.00 32.57 117 GLU B C 1
ATOM 4934 O O . GLU B 1 117 ? 56.557 18.789 11.832 1.00 32.63 117 GLU B O 1
ATOM 4940 N N . LYS B 1 118 ? 54.736 17.489 12.091 1.00 30.46 118 LYS B N 1
ATOM 4941 C CA . LYS B 1 118 ? 55.076 17.093 13.448 1.00 29.45 118 LYS B CA 1
ATOM 4942 C C . LYS B 1 118 ? 55.869 15.793 13.493 1.00 28.13 118 LYS B C 1
ATOM 4943 O O . LYS B 1 118 ? 55.412 14.749 13.020 1.00 25.80 118 LYS B O 1
ATOM 4949 N N . VAL B 1 119 ? 57.068 15.873 14.055 1.00 25.99 119 VAL B N 1
ATOM 4950 C CA . VAL B 1 119 ? 57.928 14.710 14.198 1.00 25.09 119 VAL B CA 1
ATOM 4951 C C . VAL B 1 119 ? 58.056 14.449 15.689 1.00 23.77 119 VAL B C 1
ATOM 4952 O O . VAL B 1 119 ? 58.539 15.297 16.439 1.00 23.95 119 VAL B O 1
ATOM 4956 N N . VAL B 1 120 ? 57.600 13.279 16.115 1.00 20.97 120 VAL B N 1
ATOM 4957 C CA . VAL B 1 120 ? 57.654 12.905 17.517 1.00 19.41 120 VAL B CA 1
ATOM 4958 C C . VAL B 1 120 ? 59.050 12.418 17.867 1.00 18.20 120 VAL B C 1
ATOM 4959 O O . VAL B 1 120 ? 59.697 11.737 17.073 1.00 17.75 120 VAL B O 1
ATOM 4963 N N . GLY B 1 121 ? 59.510 12.774 19.060 1.00 18.03 121 GLY B N 1
ATOM 4964 C CA . GLY B 1 121 ? 60.831 12.360 19.485 1.00 19.86 121 GLY B CA 1
ATOM 4965 C C . GLY B 1 121 ? 60.901 10.904 19.896 1.00 21.55 121 GLY B C 1
ATOM 4966 O O . GLY B 1 121 ? 60.231 10.484 20.842 1.00 22.99 121 GLY B O 1
ATOM 4967 N N . ILE B 1 122 ? 61.704 10.130 19.172 1.00 21.32 122 ILE B N 1
ATOM 4968 C CA . ILE B 1 122 ? 61.893 8.718 19.473 1.00 20.86 122 ILE B CA 1
ATOM 4969 C C . ILE B 1 122 ? 62.642 8.611 20.796 1.00 20.20 122 ILE B C 1
ATOM 4970 O O . ILE B 1 122 ? 62.316 7.779 21.642 1.00 19.77 122 ILE B O 1
ATOM 4975 N N . LYS B 1 123 ? 63.646 9.463 20.976 1.00 19.98 123 LYS B N 1
ATOM 4976 C CA . LYS B 1 123 ? 64.419 9.442 22.208 1.00 18.50 123 LYS B CA 1
ATOM 4977 C C . LYS B 1 123 ? 63.550 9.803 23.408 1.00 18.89 123 LYS B C 1
ATOM 4978 O O . LYS B 1 123 ? 63.728 9.256 24.490 1.00 17.43 123 LYS B O 1
ATOM 4984 N N . GLU B 1 124 ? 62.610 10.726 23.223 1.00 19.97 124 GLU B N 1
ATOM 4985 C CA . GLU B 1 124 ? 61.730 11.108 24.322 1.00 21.35 124 GLU B CA 1
ATOM 4986 C C . GLU B 1 124 ? 60.932 9.913 24.830 1.00 19.49 124 GLU B C 1
ATOM 4987 O O . GLU B 1 124 ? 60.749 9.748 26.034 1.00 18.78 124 GLU B O 1
ATOM 4993 N N . VAL B 1 125 ? 60.455 9.082 23.906 1.00 18.47 125 VAL B N 1
ATOM 4994 C CA . VAL B 1 125 ? 59.674 7.907 24.277 1.00 17.18 125 VAL B CA 1
ATOM 4995 C C . VAL B 1 125 ? 60.564 6.826 24.885 1.00 15.98 125 VAL B C 1
ATOM 4996 O O . VAL B 1 125 ? 60.181 6.175 25.854 1.00 16.45 125 VAL B O 1
ATOM 5000 N N . VAL B 1 126 ? 61.751 6.634 24.315 1.00 15.35 126 VAL B N 1
ATOM 5001 C CA . VAL B 1 126 ? 62.680 5.646 24.848 1.00 15.17 126 VAL B CA 1
ATOM 5002 C C . VAL B 1 126 ? 63.088 6.097 26.250 1.00 15.30 126 VAL B C 1
ATOM 5003 O O . VAL B 1 126 ? 63.204 5.286 27.170 1.00 14.96 126 VAL B O 1
ATOM 5007 N N . ASP B 1 127 ? 63.302 7.400 26.410 1.00 16.50 127 ASP B N 1
ATOM 5008 C CA . ASP B 1 127 ? 63.674 7.948 27.707 1.00 17.03 127 ASP B CA 1
ATOM 5009 C C . ASP B 1 127 ? 62.527 7.737 28.691 1.00 17.61 127 ASP B C 1
ATOM 5010 O O . ASP B 1 127 ? 62.754 7.495 29.876 1.00 17.56 127 ASP B O 1
ATOM 5015 N N . LEU B 1 128 ? 61.295 7.822 28.195 1.00 17.41 128 LEU B N 1
ATOM 5016 C CA . LEU B 1 128 ? 60.125 7.603 29.040 1.00 17.56 128 LEU B CA 1
ATOM 5017 C C . LEU B 1 128 ? 60.175 6.176 29.575 1.00 16.32 128 LEU B C 1
ATOM 5018 O O . LEU B 1 128 ? 59.938 5.931 30.756 1.00 16.32 128 LEU B O 1
ATOM 5023 N N . PHE B 1 129 ? 60.487 5.232 28.693 1.00 15.96 129 PHE B N 1
ATOM 5024 C CA . PHE B 1 129 ? 60.577 3.833 29.088 1.00 15.11 129 PHE B CA 1
ATOM 5025 C C . PHE B 1 129 ? 61.703 3.625 30.098 1.00 15.49 129 PHE B C 1
ATOM 5026 O O . PHE B 1 129 ? 61.518 2.959 31.117 1.00 16.25 129 PHE B O 1
ATOM 5034 N N . ARG B 1 130 ? 62.870 4.191 29.809 1.00 16.66 130 ARG B N 1
ATOM 5035 C CA . ARG B 1 130 ? 64.015 4.057 30.704 1.00 17.60 130 ARG B CA 1
ATOM 5036 C C . ARG B 1 130 ? 63.707 4.615 32.091 1.00 17.97 130 ARG B C 1
ATOM 5037 O O . ARG B 1 130 ? 64.141 4.061 33.097 1.00 17.27 130 ARG B O 1
ATOM 5045 N N . ALA B 1 131 ? 62.947 5.703 32.137 1.00 18.16 131 ALA B N 1
ATOM 5046 C CA . ALA B 1 131 ? 62.607 6.347 33.402 1.00 19.89 131 ALA B CA 1
ATOM 5047 C C . ALA B 1 131 ? 61.622 5.557 34.257 1.00 21.30 131 ALA B C 1
ATOM 5048 O O . ALA B 1 131 ? 61.568 5.736 35.475 1.00 21.40 131 ALA B O 1
ATOM 5050 N N . GLY B 1 132 ? 60.849 4.678 33.629 1.00 20.41 132 GLY B N 1
ATOM 5051 C CA . GLY B 1 132 ? 59.874 3.923 34.392 1.00 20.69 132 GLY B CA 1
ATOM 5052 C C . GLY B 1 132 ? 59.994 2.414 34.395 1.00 20.68 132 GLY B C 1
ATOM 5053 O O . GLY B 1 132 ? 59.195 1.746 35.050 1.00 21.58 132 GLY B O 1
ATOM 5054 N N . ARG B 1 133 ? 60.976 1.860 33.689 1.00 19.98 133 ARG B N 1
ATOM 5055 C CA . ARG B 1 133 ? 61.113 0.407 33.651 1.00 19.26 133 ARG B CA 1
ATOM 5056 C C . ARG B 1 133 ? 61.506 -0.216 34.985 1.00 19.84 133 ARG B C 1
ATOM 5057 O O . ARG B 1 133 ? 61.251 -1.397 35.219 1.00 20.76 133 ARG B O 1
ATOM 5065 N N . ASN B 1 134 ? 62.131 0.558 35.866 1.00 22.96 134 ASN B N 1
ATOM 5066 C CA . ASN B 1 134 ? 62.507 0.012 37.162 1.00 24.07 134 ASN B CA 1
ATOM 5067 C C . ASN B 1 134 ? 61.250 -0.218 37.998 1.00 23.97 134 ASN B C 1
ATOM 5068 O O . ASN B 1 134 ? 61.290 -0.888 39.028 1.00 24.33 134 ASN B O 1
ATOM 5073 N N . GLY B 1 135 ? 60.132 0.339 37.543 1.00 24.29 135 GLY B N 1
ATOM 5074 C CA . GLY B 1 135 ? 58.880 0.148 38.250 1.00 24.96 135 GLY B CA 1
ATOM 5075 C C . GLY B 1 135 ? 58.533 -1.326 38.171 1.00 23.99 135 GLY B C 1
ATOM 5076 O O . GLY B 1 135 ? 58.390 -1.987 39.198 1.00 25.56 135 GLY B O 1
ATOM 5077 N N . PRO B 1 136 ? 58.383 -1.871 36.955 1.00 23.42 136 PRO B N 1
ATOM 5078 C CA . PRO B 1 136 ? 58.059 -3.291 36.817 1.00 23.21 136 PRO B CA 1
ATOM 5079 C C . PRO B 1 136 ? 59.107 -4.172 37.500 1.00 23.01 136 PRO B C 1
ATOM 5080 O O . PRO B 1 136 ? 58.770 -5.191 38.098 1.00 22.84 136 PRO B O 1
ATOM 5084 N N . HIS B 1 137 ? 60.377 -3.775 37.417 1.00 22.99 137 HIS B N 1
ATOM 5085 C CA . HIS B 1 137 ? 61.446 -4.553 38.042 1.00 22.02 137 HIS B CA 1
ATOM 5086 C C . HIS B 1 137 ? 61.233 -4.631 39.543 1.00 22.19 137 HIS B C 1
ATOM 5087 O O . HIS B 1 137 ? 61.549 -5.641 40.172 1.00 20.82 137 HIS B O 1
ATOM 5094 N N . GLY B 1 138 ? 60.702 -3.551 40.111 1.00 21.98 138 GLY B N 1
ATOM 5095 C CA . GLY B 1 138 ? 60.447 -3.512 41.539 1.00 21.84 138 GLY B CA 1
ATOM 5096 C C . GLY B 1 138 ? 59.364 -4.499 41.923 1.00 21.38 138 GLY B C 1
ATOM 5097 O O . GLY B 1 138 ? 59.484 -5.214 42.916 1.00 20.83 138 GLY B O 1
ATOM 5098 N N . ILE B 1 139 ? 58.299 -4.543 41.129 1.00 20.52 139 ILE B N 1
ATOM 5099 C CA . ILE B 1 139 ? 57.196 -5.457 41.391 1.00 20.82 139 ILE B CA 1
ATOM 5100 C C . ILE B 1 139 ? 57.675 -6.905 41.317 1.00 21.54 139 ILE B C 1
ATOM 5101 O O . ILE B 1 139 ? 57.240 -7.751 42.098 1.00 20.41 139 ILE B O 1
ATOM 5106 N N . MET B 1 140 ? 58.575 -7.186 40.378 1.00 20.64 140 MET B N 1
ATOM 5107 C CA . MET B 1 140 ? 59.095 -8.539 40.214 1.00 21.58 140 MET B CA 1
ATOM 5108 C C . MET B 1 140 ? 59.969 -8.989 41.381 1.00 20.79 140 MET B C 1
ATOM 5109 O O . MET B 1 140 ? 59.837 -10.114 41.853 1.00 21.92 140 MET B O 1
ATOM 5114 N N . ASN B 1 141 ? 60.866 -8.126 41.849 1.00 21.73 141 ASN B N 1
ATOM 5115 C CA . ASN B 1 141 ? 61.714 -8.507 42.976 1.00 21.09 141 ASN B CA 1
ATOM 5116 C C . ASN B 1 141 ? 60.842 -8.698 44.217 1.00 21.90 141 ASN B C 1
ATOM 5117 O O . ASN B 1 141 ? 61.055 -9.625 45.003 1.00 22.96 141 ASN B O 1
ATOM 5122 N N . PHE B 1 142 ? 59.855 -7.822 44.382 1.00 22.14 142 PHE B N 1
ATOM 5123 C CA . PHE B 1 142 ? 58.950 -7.897 45.523 1.00 21.70 142 PHE B CA 1
ATOM 5124 C C . PHE B 1 142 ? 58.069 -9.140 45.466 1.00 21.55 142 PHE B C 1
ATOM 5125 O O . PHE B 1 142 ? 58.078 -9.961 46.383 1.00 21.70 142 PHE B O 1
ATOM 5133 N N . GLN B 1 143 ? 57.310 -9.272 44.385 1.00 20.03 143 GLN B N 1
ATOM 5134 C CA . GLN B 1 143 ? 56.409 -10.406 44.217 1.00 19.59 143 GLN B CA 1
ATOM 5135 C C . GLN B 1 143 ? 57.124 -11.744 44.384 1.00 19.85 143 GLN B C 1
ATOM 5136 O O . GLN B 1 143 ? 56.613 -12.658 45.035 1.00 21.08 143 GLN B O 1
ATOM 5142 N N . SER B 1 144 ? 58.308 -11.855 43.792 1.00 19.81 144 SER B N 1
ATOM 5143 C CA . SER B 1 144 ? 59.078 -13.091 43.855 1.00 20.37 144 SER B CA 1
ATOM 5144 C C . SER B 1 144 ? 59.514 -13.452 45.269 1.00 21.80 144 SER B C 1
ATOM 5145 O O . SER B 1 144 ? 59.470 -14.620 45.659 1.00 22.70 144 SER B O 1
ATOM 5148 N N . LYS B 1 145 ? 59.926 -12.450 46.035 1.00 21.94 145 LYS B N 1
ATOM 5149 C CA . LYS B 1 145 ? 60.395 -12.683 47.397 1.00 23.12 145 LYS B CA 1
ATOM 5150 C C . LYS B 1 145 ? 59.293 -12.757 48.452 1.00 22.99 145 LYS B C 1
ATOM 5151 O O . LYS B 1 145 ? 59.204 -13.732 49.198 1.00 23.59 145 LYS B O 1
ATOM 5157 N N . GLU B 1 146 ? 58.452 -11.731 48.507 1.00 23.63 146 GLU B N 1
ATOM 5158 C CA . GLU B 1 146 ? 57.391 -11.674 49.506 1.00 22.92 146 GLU B CA 1
ATOM 5159 C C . GLU B 1 146 ? 56.133 -12.490 49.221 1.00 22.20 146 GLU B C 1
ATOM 5160 O O . GLU B 1 146 ? 55.465 -12.936 50.155 1.00 22.80 146 GLU B O 1
ATOM 5166 N N . GLN B 1 147 ? 55.799 -12.683 47.948 1.00 21.56 147 GLN B N 1
ATOM 5167 C CA . GLN B 1 147 ? 54.596 -13.435 47.603 1.00 21.09 147 GLN B CA 1
ATOM 5168 C C . GLN B 1 147 ? 54.819 -14.859 47.102 1.00 20.49 147 GLN B C 1
ATOM 5169 O O . GLN B 1 147 ? 54.044 -15.760 47.426 1.00 19.14 147 GLN B O 1
ATOM 5175 N N . LEU B 1 148 ? 55.869 -15.064 46.312 1.00 19.37 148 LEU B N 1
ATOM 5176 C CA . LEU B 1 148 ? 56.148 -16.385 45.764 1.00 19.98 148 LEU B CA 1
ATOM 5177 C C . LEU B 1 148 ? 57.147 -17.195 46.590 1.00 20.78 148 LEU B C 1
ATOM 5178 O O . LEU B 1 148 ? 57.472 -18.332 46.242 1.00 20.15 148 LEU B O 1
ATOM 5183 N N . ASN B 1 149 ? 57.629 -16.598 47.678 1.00 20.93 149 ASN B N 1
ATOM 5184 C CA . ASN B 1 149 ? 58.565 -17.254 48.589 1.00 23.17 149 ASN B CA 1
ATOM 5185 C C . ASN B 1 149 ? 59.782 -17.855 47.900 1.00 23.09 149 ASN B C 1
ATOM 5186 O O . ASN B 1 149 ? 60.205 -18.962 48.234 1.00 23.76 149 ASN B O 1
ATOM 5191 N N . LEU B 1 150 ? 60.359 -17.123 46.955 1.00 23.29 150 LEU B N 1
ATOM 5192 C CA . LEU B 1 150 ? 61.520 -17.625 46.233 1.00 23.17 150 LEU B CA 1
ATOM 5193 C C . LEU B 1 150 ? 62.857 -17.190 46.812 1.00 23.29 150 LEU B C 1
ATOM 5194 O O . LEU B 1 150 ? 62.952 -16.201 47.537 1.00 23.77 150 LEU B O 1
ATOM 5199 N N . GLU B 1 151 ? 63.887 -17.956 46.475 1.00 23.54 151 GLU B N 1
ATOM 5200 C CA . GLU B 1 151 ? 65.254 -17.679 46.889 1.00 24.12 151 GLU B CA 1
ATOM 5201 C C . GLU B 1 151 ? 65.967 -17.238 45.621 1.00 24.68 151 GLU B C 1
ATOM 5202 O O . GLU B 1 151 ? 65.758 -17.823 44.557 1.00 23.76 151 GLU B O 1
ATOM 5208 N N . TYR B 1 152 ? 66.806 -16.214 45.719 1.00 24.14 152 TYR B N 1
ATOM 5209 C CA . TYR B 1 152 ? 67.517 -15.751 44.539 1.00 24.52 152 TYR B CA 1
ATOM 5210 C C . TYR B 1 152 ? 68.736 -14.886 44.814 1.00 24.83 152 TYR B C 1
ATOM 5211 O O . TYR B 1 152 ? 68.862 -14.270 45.873 1.00 24.63 152 TYR B O 1
ATOM 5220 N N . ILE B 1 153 ? 69.639 -14.869 43.838 1.00 25.72 153 ILE B N 1
ATOM 5221 C CA . ILE B 1 153 ? 70.862 -14.081 43.891 1.00 26.15 153 ILE B CA 1
ATOM 5222 C C . ILE B 1 153 ? 70.877 -13.289 42.591 1.00 25.89 153 ILE B C 1
ATOM 5223 O O . ILE B 1 153 ? 70.956 -13.871 41.511 1.00 26.03 153 ILE B O 1
ATOM 5228 N N . LEU B 1 154 ? 70.793 -11.967 42.693 1.00 26.02 154 LEU B N 1
ATOM 5229 C CA . LEU B 1 154 ? 70.768 -11.122 41.506 1.00 26.48 154 LEU B CA 1
ATOM 5230 C C . LEU B 1 154 ? 72.022 -10.276 41.331 1.00 28.34 154 LEU B C 1
ATOM 5231 O O . LEU B 1 154 ? 72.838 -10.147 42.245 1.00 27.31 154 LEU B O 1
ATOM 5236 N N . ASN B 1 155 ? 72.153 -9.699 40.140 1.00 29.38 155 ASN B N 1
ATOM 5237 C CA . ASN B 1 155 ? 73.286 -8.856 39.779 1.00 30.77 155 ASN B CA 1
ATOM 5238 C C . ASN B 1 155 ? 74.604 -9.596 39.953 1.00 31.82 155 ASN B C 1
ATOM 5239 O O . ASN B 1 155 ? 75.571 -9.057 40.491 1.00 30.86 155 ASN B O 1
ATOM 5244 N N . CYS B 1 156 ? 74.627 -10.838 39.485 1.00 33.39 156 CYS B N 1
ATOM 5245 C CA . CYS B 1 156 ? 75.809 -11.683 39.567 1.00 35.65 156 CYS B CA 1
ATOM 5246 C C . CYS B 1 156 ? 75.658 -12.849 38.599 1.00 35.22 156 CYS B C 1
ATOM 5247 O O . CYS B 1 156 ? 74.724 -13.644 38.712 1.00 35.07 156 CYS B O 1
ATOM 5250 N N . PRO B 1 157 ? 76.574 -12.964 37.627 1.00 35.23 157 PRO B N 1
ATOM 5251 C CA . PRO B 1 157 ? 76.509 -14.054 36.652 1.00 35.79 157 PRO B CA 1
ATOM 5252 C C . PRO B 1 157 ? 76.726 -15.415 37.304 1.00 36.52 157 PRO B C 1
ATOM 5253 O O . PRO B 1 157 ? 77.477 -15.535 38.273 1.00 36.99 157 PRO B O 1
ATOM 5257 N N . ALA B 1 158 ? 76.060 -16.435 36.772 1.00 36.98 158 ALA B N 1
ATOM 5258 C CA . ALA B 1 158 ? 76.181 -17.788 37.302 1.00 37.72 158 ALA B CA 1
ATOM 5259 C C . ALA B 1 158 ? 77.385 -18.498 36.694 1.00 38.14 158 ALA B C 1
ATOM 5260 O O . ALA B 1 158 ? 77.713 -18.294 35.525 1.00 37.79 158 ALA B O 1
ATOM 5262 N N . LYS B 1 159 ? 78.038 -19.331 37.497 1.00 38.80 159 LYS B N 1
ATOM 5263 C CA . LYS B 1 159 ? 79.208 -20.079 37.051 1.00 39.88 159 LYS B CA 1
ATOM 5264 C C . LYS B 1 159 ? 78.934 -21.578 37.147 1.00 39.25 159 LYS B C 1
ATOM 5265 O O . LYS B 1 159 ? 79.051 -22.168 38.221 1.00 39.50 159 LYS B O 1
ATOM 5271 N N . VAL B 1 160 ? 78.572 -22.189 36.023 1.00 38.28 160 VAL B N 1
ATOM 5272 C CA . VAL B 1 160 ? 78.281 -23.618 35.997 1.00 38.12 160 VAL B CA 1
ATOM 5273 C C . VAL B 1 160 ? 79.552 -24.460 35.951 1.00 38.15 160 VAL B C 1
ATOM 5274 O O . VAL B 1 160 ? 80.310 -24.409 34.982 1.00 37.49 160 VAL B O 1
ATOM 5278 N N . ILE B 1 161 ? 79.776 -25.236 37.006 1.00 38.08 161 ILE B N 1
ATOM 5279 C CA . ILE B 1 161 ? 80.949 -26.099 37.088 1.00 38.31 161 ILE B CA 1
ATOM 5280 C C . ILE B 1 161 ? 80.625 -27.442 36.442 1.00 38.11 161 ILE B C 1
ATOM 5281 O O . ILE B 1 161 ? 81.297 -27.873 35.505 1.00 38.56 161 ILE B O 1
ATOM 5286 N N . ASP B 1 162 ? 79.586 -28.094 36.953 1.00 37.59 162 ASP B N 1
ATOM 5287 C CA . ASP B 1 162 ? 79.138 -29.382 36.433 1.00 37.26 162 ASP B CA 1
ATOM 5288 C C . ASP B 1 162 ? 77.617 -29.459 36.539 1.00 36.56 162 ASP B C 1
ATOM 5289 O O . ASP B 1 162 ? 76.980 -28.528 37.032 1.00 36.53 162 ASP B O 1
ATOM 5294 N N . ASN B 1 163 ? 77.037 -30.565 36.083 1.00 35.48 163 ASN B N 1
ATOM 5295 C CA . ASN B 1 163 ? 75.588 -30.724 36.117 1.00 34.76 163 ASN B CA 1
ATOM 5296 C C . ASN B 1 163 ? 74.964 -30.723 37.512 1.00 34.79 163 ASN B C 1
ATOM 5297 O O . ASN B 1 163 ? 73.770 -30.984 37.656 1.00 34.52 163 ASN B O 1
ATOM 5302 N N . HIS B 1 164 ? 75.762 -30.428 38.534 1.00 34.29 164 HIS B N 1
ATOM 5303 C CA . HIS B 1 164 ? 75.254 -30.382 39.903 1.00 34.07 164 HIS B CA 1
ATOM 5304 C C . HIS B 1 164 ? 75.900 -29.271 40.726 1.00 34.01 164 HIS B C 1
ATOM 5305 O O . HIS B 1 164 ? 75.590 -29.113 41.908 1.00 33.87 164 HIS B O 1
ATOM 5312 N N . THR B 1 165 ? 76.782 -28.492 40.106 1.00 33.93 165 THR B N 1
ATOM 5313 C CA . THR B 1 165 ? 77.473 -27.433 40.831 1.00 33.72 165 THR B CA 1
ATOM 5314 C C . THR B 1 165 ? 77.499 -26.083 40.122 1.00 33.75 165 THR B C 1
ATOM 5315 O O . THR B 1 165 ? 77.755 -26.000 38.920 1.00 33.57 165 THR B O 1
ATOM 5319 N N . VAL B 1 166 ? 77.249 -25.025 40.887 1.00 34.54 166 VAL B N 1
ATOM 5320 C CA . VAL B 1 166 ? 77.238 -23.670 40.351 1.00 34.92 166 VAL B CA 1
ATOM 5321 C C . VAL B 1 166 ? 77.832 -22.680 41.349 1.00 35.88 166 VAL B C 1
ATOM 5322 O O . VAL B 1 166 ? 77.520 -22.724 42.539 1.00 35.24 166 VAL B O 1
ATOM 5326 N N . GLU B 1 167 ? 78.687 -21.787 40.859 1.00 37.10 167 GLU B N 1
ATOM 5327 C CA . GLU B 1 167 ? 79.304 -20.779 41.713 1.00 39.33 167 GLU B CA 1
ATOM 5328 C C . GLU B 1 167 ? 78.622 -19.430 41.524 1.00 39.98 167 GLU B C 1
ATOM 5329 O O . GLU B 1 167 ? 78.433 -18.972 40.396 1.00 40.05 167 GLU B O 1
ATOM 5335 N N . ALA B 1 168 ? 78.257 -18.795 42.632 1.00 40.66 168 ALA B N 1
ATOM 5336 C CA . ALA B 1 168 ? 77.599 -17.495 42.589 1.00 41.44 168 ALA B CA 1
ATOM 5337 C C . ALA B 1 168 ? 77.844 -16.723 43.880 1.00 41.92 168 ALA B C 1
ATOM 5338 O O . ALA B 1 168 ? 77.895 -17.308 44.962 1.00 41.82 168 ALA B O 1
ATOM 5340 N N . ALA B 1 169 ? 77.993 -15.408 43.756 1.00 42.33 169 ALA B N 1
ATOM 5341 C CA . ALA B 1 169 ? 78.230 -14.547 44.909 1.00 43.26 169 ALA B CA 1
ATOM 5342 C C . ALA B 1 169 ? 79.474 -14.981 45.677 1.00 43.89 169 ALA B C 1
ATOM 5343 O O . ALA B 1 169 ? 79.563 -14.785 46.889 1.00 44.18 169 ALA B O 1
ATOM 5345 N N . GLY B 1 170 ? 80.428 -15.572 44.965 1.00 44.12 170 GLY B N 1
ATOM 5346 C CA . GLY B 1 170 ? 81.656 -16.020 45.597 1.00 44.52 170 GLY B CA 1
ATOM 5347 C C . GLY B 1 170 ? 81.514 -17.338 46.335 1.00 44.80 170 GLY B C 1
ATOM 5348 O O . GLY B 1 170 ? 82.446 -17.785 47.006 1.00 44.93 170 GLY B O 1
ATOM 5349 N N . LYS B 1 171 ? 80.348 -17.964 46.213 1.00 44.72 171 LYS B N 1
ATOM 5350 C CA . LYS B 1 171 ? 80.092 -19.237 46.875 1.00 44.23 171 LYS B CA 1
ATOM 5351 C C . LYS B 1 171 ? 79.830 -20.352 45.871 1.00 43.44 171 LYS B C 1
ATOM 5352 O O . LYS B 1 171 ? 79.718 -20.109 44.670 1.00 43.68 171 LYS B O 1
ATOM 5358 N N . VAL B 1 172 ? 79.736 -21.578 46.375 1.00 42.08 172 VAL B N 1
ATOM 5359 C CA . VAL B 1 172 ? 79.489 -22.740 45.532 1.00 41.34 172 VAL B CA 1
ATOM 5360 C C . VAL B 1 172 ? 78.218 -23.447 45.986 1.00 40.60 172 VAL B C 1
ATOM 5361 O O . VAL B 1 172 ? 78.086 -23.815 47.154 1.00 41.10 172 VAL B O 1
ATOM 5365 N N . PHE B 1 173 ? 77.285 -23.638 45.060 1.00 38.57 173 PHE B N 1
ATOM 5366 C CA . PHE B 1 173 ? 76.028 -24.296 45.386 1.00 36.62 173 PHE B CA 1
ATOM 5367 C C . PHE B 1 173 ? 75.862 -25.637 44.686 1.00 35.43 173 PHE B C 1
ATOM 5368 O O . PHE B 1 173 ? 76.355 -25.845 43.579 1.00 35.31 173 PHE B O 1
ATOM 5376 N N . LYS B 1 174 ? 75.163 -26.547 45.354 1.00 34.42 174 LYS B N 1
ATOM 5377 C CA . LYS B 1 174 ? 74.904 -27.875 44.819 1.00 33.92 174 LYS B CA 1
ATOM 5378 C C . LYS B 1 174 ? 73.412 -28.016 44.548 1.00 32.71 174 LYS B C 1
ATOM 5379 O O . LYS B 1 174 ? 72.587 -27.381 45.209 1.00 32.58 174 LYS B O 1
ATOM 5385 N N . ALA B 1 175 ? 73.067 -28.848 43.573 1.00 31.80 175 ALA B N 1
ATOM 5386 C CA . ALA B 1 175 ? 71.672 -29.068 43.229 1.00 30.62 175 ALA B CA 1
ATOM 5387 C C . ALA B 1 175 ? 71.490 -30.428 42.581 1.00 29.25 175 ALA B C 1
ATOM 5388 O O . ALA B 1 175 ? 72.412 -30.964 41.965 1.00 28.83 175 ALA B O 1
ATOM 5390 N N . LYS B 1 176 ? 70.292 -30.981 42.728 1.00 28.31 176 LYS B N 1
ATOM 5391 C CA . LYS B 1 176 ? 69.971 -32.279 42.156 1.00 26.89 176 LYS B CA 1
ATOM 5392 C C . LYS B 1 176 ? 69.824 -32.131 40.646 1.00 26.36 176 LYS B C 1
ATOM 5393 O O . LYS B 1 176 ? 70.144 -33.043 39.885 1.00 25.29 176 LYS B O 1
ATOM 5399 N N . ASN B 1 177 ? 69.339 -30.967 40.223 1.00 25.31 177 ASN B N 1
ATOM 5400 C CA . ASN B 1 177 ? 69.130 -30.688 38.807 1.00 24.89 177 ASN B CA 1
ATOM 5401 C C . ASN B 1 177 ? 69.477 -29.248 38.465 1.00 23.64 177 ASN B C 1
ATOM 5402 O O . ASN B 1 177 ? 69.559 -28.384 39.338 1.00 23.57 177 ASN B O 1
ATOM 5407 N N . LEU B 1 178 ? 69.674 -29.004 37.175 1.00 23.75 178 LEU B N 1
ATOM 5408 C CA . LEU B 1 178 ? 69.965 -27.670 36.679 1.00 23.24 178 LEU B CA 1
ATOM 5409 C C . LEU B 1 178 ? 68.958 -27.350 35.586 1.00 21.51 178 LEU B C 1
ATOM 5410 O O . LEU B 1 178 ? 68.652 -28.194 34.747 1.00 21.63 178 LEU B O 1
ATOM 5415 N N . ILE B 1 179 ? 68.427 -26.136 35.611 1.00 21.33 179 ILE B N 1
ATOM 5416 C CA . ILE B 1 179 ? 67.483 -25.716 34.591 1.00 19.47 179 ILE B CA 1
ATOM 5417 C C . ILE B 1 179 ? 68.088 -24.486 33.927 1.00 18.41 179 ILE B C 1
ATOM 5418 O O . ILE B 1 179 ? 68.162 -23.412 34.524 1.00 18.70 179 ILE B O 1
ATOM 5423 N N . LEU B 1 180 ? 68.551 -24.667 32.695 1.00 19.27 180 LEU B N 1
ATOM 5424 C CA . LEU B 1 180 ? 69.176 -23.592 31.935 1.00 18.03 180 LEU B CA 1
ATOM 5425 C C . LEU B 1 180 ? 68.108 -22.693 31.320 1.00 16.75 180 LEU B C 1
ATOM 5426 O O . LEU B 1 180 ? 67.302 -23.139 30.505 1.00 17.49 180 LEU B O 1
ATOM 5431 N N . ALA B 1 181 ? 68.109 -21.425 31.717 1.00 16.40 181 ALA B N 1
ATOM 5432 C CA . ALA B 1 181 ? 67.123 -20.470 31.222 1.00 15.83 181 ALA B CA 1
ATOM 5433 C C . ALA B 1 181 ? 67.757 -19.109 30.945 1.00 15.02 181 ALA B C 1
ATOM 5434 O O . ALA B 1 181 ? 67.237 -18.081 31.370 1.00 14.91 181 ALA B O 1
ATOM 5436 N N . VAL B 1 182 ? 68.872 -19.111 30.217 1.00 14.86 182 VAL B N 1
ATOM 5437 C CA . VAL B 1 182 ? 69.589 -17.881 29.903 1.00 14.90 182 VAL B CA 1
ATOM 5438 C C . VAL B 1 182 ? 69.072 -17.137 28.671 1.00 14.54 182 VAL B C 1
ATOM 5439 O O . VAL B 1 182 ? 69.653 -16.134 28.259 1.00 14.76 182 VAL B O 1
ATOM 5443 N N . GLY B 1 183 ? 67.991 -17.640 28.083 1.00 14.10 183 GLY B N 1
ATOM 5444 C CA . GLY B 1 183 ? 67.392 -16.989 26.926 1.00 15.32 183 GLY B CA 1
ATOM 5445 C C . GLY B 1 183 ? 68.203 -16.872 25.649 1.00 14.69 183 GLY B C 1
ATOM 5446 O O . GLY B 1 183 ? 69.005 -17.748 25.313 1.00 15.49 183 GLY B O 1
ATOM 5447 N N . ALA B 1 184 ? 67.980 -15.774 24.928 1.00 13.64 184 ALA B N 1
ATOM 5448 C CA . ALA B 1 184 ? 68.660 -15.520 23.663 1.00 14.15 184 ALA B CA 1
ATOM 5449 C C . ALA B 1 184 ? 69.096 -14.066 23.528 1.00 15.11 184 ALA B C 1
ATOM 5450 O O . ALA B 1 184 ? 68.623 -13.193 24.258 1.00 16.81 184 ALA B O 1
ATOM 5452 N N . GLY B 1 185 ? 70.003 -13.816 22.587 1.00 14.38 185 GLY B N 1
ATOM 5453 C CA . GLY B 1 185 ? 70.498 -12.472 22.356 1.00 16.04 185 GLY B CA 1
ATOM 5454 C C . GLY B 1 185 ? 70.122 -11.954 20.980 1.00 15.94 185 GLY B C 1
ATOM 5455 O O . GLY B 1 185 ? 69.741 -12.732 20.105 1.00 14.67 185 GLY B O 1
ATOM 5456 N N . PRO B 1 186 ? 70.225 -10.635 20.755 1.00 16.33 186 PRO B N 1
ATOM 5457 C CA . PRO B 1 186 ? 69.891 -10.001 19.475 1.00 16.95 186 PRO B CA 1
ATOM 5458 C C . PRO B 1 186 ? 70.676 -10.548 18.284 1.00 17.73 186 PRO B C 1
ATOM 5459 O O . PRO B 1 186 ? 71.874 -10.820 18.390 1.00 17.78 186 PRO B O 1
ATOM 5463 N N . GLY B 1 187 ? 69.996 -10.705 17.151 1.00 15.80 187 GLY B N 1
ATOM 5464 C CA . GLY B 1 187 ? 70.667 -11.185 15.957 1.00 15.91 187 GLY B CA 1
ATOM 5465 C C . GLY B 1 187 ? 71.461 -10.031 15.376 1.00 15.98 187 GLY B C 1
ATOM 5466 O O . GLY B 1 187 ? 71.187 -8.873 15.694 1.00 15.07 187 GLY B O 1
ATOM 5467 N N . THR B 1 188 ? 72.447 -10.325 14.535 1.00 15.63 188 THR B N 1
ATOM 5468 C CA . THR B 1 188 ? 73.248 -9.261 13.937 1.00 16.95 188 THR B CA 1
ATOM 5469 C C . THR B 1 188 ? 73.610 -9.560 12.483 1.00 16.80 188 THR B C 1
ATOM 5470 O O . THR B 1 188 ? 73.183 -10.569 11.926 1.00 17.74 188 THR B O 1
ATOM 5474 N N . LEU B 1 189 ? 74.384 -8.666 11.872 1.00 15.84 189 LEU B N 1
ATOM 5475 C CA . LEU B 1 189 ? 74.808 -8.819 10.480 1.00 15.40 189 LEU B CA 1
ATOM 5476 C C . LEU B 1 189 ? 76.327 -8.814 10.400 1.00 15.31 189 LEU B C 1
ATOM 5477 O O . LEU B 1 189 ? 76.982 -8.134 11.184 1.00 16.29 189 LEU B O 1
ATOM 5482 N N . ASP B 1 190 ? 76.884 -9.553 9.445 1.00 14.57 190 ASP B N 1
ATOM 5483 C CA . ASP B 1 190 ? 78.334 -9.596 9.284 1.00 14.61 190 ASP B CA 1
ATOM 5484 C C . ASP B 1 190 ? 78.751 -8.674 8.138 1.00 14.67 190 ASP B C 1
ATOM 5485 O O . ASP B 1 190 ? 79.530 -9.055 7.263 1.00 14.83 190 ASP B O 1
ATOM 5490 N N . VAL B 1 191 ? 78.236 -7.447 8.165 1.00 14.05 191 VAL B N 1
ATOM 5491 C CA . VAL B 1 191 ? 78.528 -6.460 7.132 1.00 14.04 191 VAL B CA 1
ATOM 5492 C C . VAL B 1 191 ? 79.332 -5.277 7.668 1.00 13.65 191 VAL B C 1
ATOM 5493 O O . VAL B 1 191 ? 79.256 -4.946 8.848 1.00 12.35 191 VAL B O 1
ATOM 5497 N N . PRO B 1 192 ? 80.114 -4.623 6.795 1.00 14.21 192 PRO B N 1
ATOM 5498 C CA . PRO B 1 192 ? 80.920 -3.472 7.207 1.00 14.35 192 PRO B CA 1
ATOM 5499 C C . PRO B 1 192 ? 80.013 -2.375 7.745 1.00 13.75 192 PRO B C 1
ATOM 5500 O O . PRO B 1 192 ? 78.987 -2.069 7.133 1.00 14.48 192 PRO B O 1
ATOM 5504 N N . GLY B 1 193 ? 80.383 -1.799 8.885 1.00 13.00 193 GLY B N 1
ATOM 5505 C CA . GLY B 1 193 ? 79.597 -0.722 9.463 1.00 13.54 193 GLY B CA 1
ATOM 5506 C C . GLY B 1 193 ? 78.548 -1.132 10.478 1.00 12.92 193 GLY B C 1
ATOM 5507 O O . GLY B 1 193 ? 77.917 -0.278 11.100 1.00 14.17 193 GLY B O 1
ATOM 5508 N N . VAL B 1 194 ? 78.358 -2.432 10.668 1.00 13.25 194 VAL B N 1
ATOM 5509 C CA . VAL B 1 194 ? 77.360 -2.895 11.621 1.00 14.43 194 VAL B CA 1
ATOM 5510 C C . VAL B 1 194 ? 77.664 -2.425 13.046 1.00 14.27 194 VAL B C 1
ATOM 5511 O O . VAL B 1 194 ? 76.766 -2.343 13.884 1.00 13.61 194 VAL B O 1
ATOM 5515 N N . ASN B 1 195 ? 78.927 -2.095 13.310 1.00 14.61 195 ASN B N 1
ATOM 5516 C CA . ASN B 1 195 ? 79.342 -1.639 14.636 1.00 13.61 195 ASN B CA 1
ATOM 5517 C C . ASN B 1 195 ? 79.405 -0.116 14.745 1.00 14.18 195 ASN B C 1
ATOM 5518 O O . ASN B 1 195 ? 79.875 0.426 15.750 1.00 15.60 195 ASN B O 1
ATOM 5523 N N . ALA B 1 196 ? 78.927 0.569 13.712 1.00 12.87 196 ALA B N 1
ATOM 5524 C CA . ALA B 1 196 ? 78.935 2.026 13.682 1.00 14.41 196 ALA B CA 1
ATOM 5525 C C . ALA B 1 196 ? 77.947 2.642 14.662 1.00 13.98 196 ALA B C 1
ATOM 5526 O O . ALA B 1 196 ? 76.977 2.003 15.069 1.00 13.19 196 ALA B O 1
ATOM 5528 N N . LYS B 1 197 ? 78.204 3.887 15.049 1.00 13.44 197 LYS B N 1
ATOM 5529 C CA . LYS B 1 197 ? 77.308 4.590 15.956 1.00 14.33 197 LYS B CA 1
ATOM 5530 C C . LYS B 1 197 ? 76.063 4.905 15.140 1.00 15.06 197 LYS B C 1
ATOM 5531 O O . LYS B 1 197 ? 76.154 5.498 14.067 1.00 16.87 197 LYS B O 1
ATOM 5537 N N . GLY B 1 198 ? 74.902 4.500 15.639 1.00 13.20 198 GLY B N 1
ATOM 5538 C CA . GLY B 1 198 ? 73.676 4.743 14.902 1.00 11.49 198 GLY B CA 1
ATOM 5539 C C . GLY B 1 198 ? 72.988 3.441 14.541 1.00 12.43 198 GLY B C 1
ATOM 5540 O O . GLY B 1 198 ? 71.879 3.453 14.008 1.00 12.22 198 GLY B O 1
ATOM 5541 N N . VAL B 1 199 ? 73.654 2.317 14.801 1.00 11.27 199 VAL B N 1
ATOM 5542 C CA . VAL B 1 199 ? 73.067 1.006 14.527 1.00 10.57 199 VAL B CA 1
ATOM 5543 C C . VAL B 1 199 ? 72.563 0.457 15.861 1.00 11.77 199 VAL B C 1
ATOM 5544 O O . VAL B 1 199 ? 73.311 0.397 16.836 1.00 12.06 199 VAL B O 1
ATOM 5548 N N . PHE B 1 200 ? 71.296 0.059 15.899 1.00 10.23 200 PHE B N 1
ATOM 5549 C CA . PHE B 1 200 ? 70.691 -0.450 17.127 1.00 10.87 200 PHE B CA 1
ATOM 5550 C C . PHE B 1 200 ? 69.887 -1.724 16.910 1.00 10.73 200 PHE B C 1
ATOM 5551 O O . PHE B 1 200 ? 69.579 -2.095 15.781 1.00 12.13 200 PHE B O 1
ATOM 5559 N N . ASP B 1 201 ? 69.569 -2.387 18.019 1.00 11.23 201 ASP B N 1
ATOM 5560 C CA . ASP B 1 201 ? 68.698 -3.559 18.022 1.00 9.96 201 ASP B CA 1
ATOM 5561 C C . ASP B 1 201 ? 67.798 -3.290 19.230 1.00 10.63 201 ASP B C 1
ATOM 5562 O O . ASP B 1 201 ? 67.964 -2.265 19.900 1.00 10.15 201 ASP B O 1
ATOM 5567 N N . HIS B 1 202 ? 66.839 -4.162 19.513 1.00 9.55 202 HIS B N 1
ATOM 5568 C CA . HIS B 1 202 ? 65.938 -3.900 20.626 1.00 10.16 202 HIS B CA 1
ATOM 5569 C C . HIS B 1 202 ? 66.653 -3.681 21.956 1.00 10.79 202 HIS B C 1
ATOM 5570 O O . HIS B 1 202 ? 66.207 -2.885 22.773 1.00 11.03 202 HIS B O 1
ATOM 5577 N N . ALA B 1 203 ? 67.766 -4.378 22.163 1.00 11.55 203 ALA B N 1
ATOM 5578 C CA . ALA B 1 203 ? 68.514 -4.255 23.410 1.00 11.10 203 ALA B CA 1
ATOM 5579 C C . ALA B 1 203 ? 69.312 -2.958 23.532 1.00 12.38 203 ALA B C 1
ATOM 5580 O O . ALA B 1 203 ? 69.225 -2.263 24.546 1.00 12.44 203 ALA B O 1
ATOM 5582 N N . THR B 1 204 ? 70.088 -2.620 22.506 1.00 12.30 204 THR B N 1
ATOM 5583 C CA . THR B 1 204 ? 70.893 -1.408 22.577 1.00 12.41 204 THR B CA 1
ATOM 5584 C C . THR B 1 204 ? 70.074 -0.127 22.443 1.00 12.80 204 THR B C 1
ATOM 5585 O O . THR B 1 204 ? 70.487 0.929 22.923 1.00 11.85 204 THR B O 1
ATOM 5589 N N . LEU B 1 205 ? 68.904 -0.220 21.814 1.00 12.08 205 LEU B N 1
ATOM 5590 C CA . LEU B 1 205 ? 68.058 0.956 21.637 1.00 11.04 205 LEU B CA 1
ATOM 5591 C C . LEU B 1 205 ? 67.675 1.602 22.963 1.00 12.35 205 LEU B C 1
ATOM 5592 O O . LEU B 1 205 ? 67.644 2.828 23.075 1.00 11.99 205 LEU B O 1
ATOM 5597 N N . VAL B 1 206 ? 67.382 0.779 23.967 1.00 12.49 206 VAL B N 1
ATOM 5598 C CA . VAL B 1 206 ? 66.977 1.305 25.263 1.00 12.25 206 VAL B CA 1
ATOM 5599 C C . VAL B 1 206 ? 68.135 1.536 26.233 1.00 13.41 206 VAL B C 1
ATOM 5600 O O . VAL B 1 206 ? 67.912 1.812 27.414 1.00 13.80 206 VAL B O 1
ATOM 5604 N N . GLU B 1 207 ? 69.365 1.444 25.733 1.00 13.96 207 GLU B N 1
ATOM 5605 C CA . GLU B 1 207 ? 70.542 1.659 26.577 1.00 14.51 207 GLU B CA 1
ATOM 5606 C C . GLU B 1 207 ? 71.510 2.691 26.009 1.00 15.89 207 GLU B C 1
ATOM 5607 O O . GLU B 1 207 ? 72.191 3.384 26.766 1.00 16.00 207 GLU B O 1
ATOM 5613 N N . GLU B 1 208 ? 71.571 2.801 24.685 1.00 15.09 208 GLU B N 1
ATOM 5614 C CA . GLU B 1 208 ? 72.529 3.709 24.065 1.00 16.37 208 GLU B CA 1
ATOM 5615 C C . GLU B 1 208 ? 72.024 4.796 23.123 1.00 15.49 208 GLU B C 1
ATOM 5616 O O . GLU B 1 208 ? 72.825 5.388 22.402 1.00 15.61 208 GLU B O 1
ATOM 5622 N N . LEU B 1 209 ? 70.724 5.072 23.105 1.00 15.64 209 LEU B N 1
ATOM 5623 C CA . LEU B 1 209 ? 70.230 6.118 22.211 1.00 15.54 209 LEU B CA 1
ATOM 5624 C C . LEU B 1 209 ? 70.496 7.485 22.841 1.00 16.10 209 LEU B C 1
ATOM 5625 O O . LEU B 1 209 ? 69.764 7.923 23.729 1.00 17.31 209 LEU B O 1
ATOM 5630 N N . ASP B 1 210 ? 71.542 8.158 22.372 1.00 16.91 210 ASP B N 1
ATOM 5631 C CA . ASP B 1 210 ? 71.912 9.460 22.921 1.00 18.11 210 ASP B CA 1
ATOM 5632 C C . ASP B 1 210 ? 71.657 10.633 21.985 1.00 17.87 210 ASP B C 1
ATOM 5633 O O . ASP B 1 210 ? 72.171 11.729 22.200 1.00 18.12 210 ASP B O 1
ATOM 5638 N N . TYR B 1 211 ? 70.860 10.406 20.949 1.00 15.73 211 TYR B N 1
ATOM 5639 C CA . TYR B 1 211 ? 70.540 11.459 20.000 1.00 15.84 211 TYR B CA 1
ATOM 5640 C C . TYR B 1 211 ? 69.167 11.179 19.422 1.00 16.15 211 TYR B C 1
ATOM 5641 O O . TYR B 1 211 ? 68.628 10.086 19.592 1.00 15.77 211 TYR B O 1
ATOM 5650 N N . GLU B 1 212 ? 68.600 12.175 18.751 1.00 16.17 212 GLU B N 1
ATOM 5651 C CA . GLU B 1 212 ? 67.291 12.031 18.129 1.00 16.67 212 GLU B CA 1
ATOM 5652 C C . GLU B 1 212 ? 67.523 11.701 16.655 1.00 15.73 212 GLU B C 1
ATOM 5653 O O . GLU B 1 212 ? 68.136 12.481 15.925 1.00 15.27 212 GLU B O 1
ATOM 5659 N N . PRO B 1 213 ? 67.046 10.531 16.198 1.00 14.20 213 PRO B N 1
ATOM 5660 C CA . PRO B 1 213 ? 67.207 10.097 14.806 1.00 15.24 213 PRO B CA 1
ATOM 5661 C C . PRO B 1 213 ? 66.755 11.109 13.761 1.00 15.12 213 PRO B C 1
ATOM 5662 O O . PRO B 1 213 ? 65.871 11.935 14.015 1.00 15.72 213 PRO B O 1
ATOM 5666 N N . GLY B 1 214 ? 67.368 11.020 12.582 1.00 15.08 214 GLY B N 1
ATOM 5667 C CA . GLY B 1 214 ? 67.032 11.901 11.479 1.00 14.96 214 GLY B CA 1
ATOM 5668 C C . GLY B 1 214 ? 65.694 11.546 10.854 1.00 14.75 214 GLY B C 1
ATOM 5669 O O . GLY B 1 214 ? 64.952 10.726 11.392 1.00 15.15 214 GLY B O 1
ATOM 5670 N N . SER B 1 215 ? 65.402 12.141 9.700 1.00 15.23 215 SER B N 1
ATOM 5671 C CA . SER B 1 215 ? 64.129 11.932 9.015 1.00 15.11 215 SER B CA 1
ATOM 5672 C C . SER B 1 215 ? 63.897 10.570 8.367 1.00 14.84 215 SER B C 1
ATOM 5673 O O . SER B 1 215 ? 62.755 10.211 8.080 1.00 14.54 215 SER B O 1
ATOM 5676 N N . THR B 1 216 ? 64.962 9.814 8.123 1.00 13.52 216 THR B N 1
ATOM 5677 C CA . THR B 1 216 ? 64.802 8.503 7.504 1.00 14.78 216 THR B CA 1
ATOM 5678 C C . THR B 1 216 ? 65.352 7.413 8.408 1.00 14.92 216 THR B C 1
ATOM 5679 O O . THR B 1 216 ? 66.422 7.559 8.991 1.00 15.91 216 THR B O 1
ATOM 5683 N N . VAL B 1 217 ? 64.599 6.326 8.528 1.00 13.41 217 VAL B N 1
ATOM 5684 C CA . VAL B 1 217 ? 64.995 5.193 9.351 1.00 12.19 217 VAL B CA 1
ATOM 5685 C C . VAL B 1 217 ? 65.028 3.935 8.488 1.00 12.56 217 VAL B C 1
ATOM 5686 O O . VAL B 1 217 ? 64.148 3.723 7.655 1.00 11.71 217 VAL B O 1
ATOM 5690 N N . VAL B 1 218 ? 66.056 3.115 8.673 1.00 10.52 218 VAL B N 1
ATOM 5691 C CA . VAL B 1 218 ? 66.163 1.869 7.934 1.00 10.05 218 VAL B CA 1
ATOM 5692 C C . VAL B 1 218 ? 66.026 0.725 8.928 1.00 10.47 218 VAL B C 1
ATOM 5693 O O . VAL B 1 218 ? 66.744 0.671 9.926 1.00 10.83 218 VAL B O 1
ATOM 5697 N N . VAL B 1 219 ? 65.089 -0.176 8.659 1.00 9.49 219 VAL B N 1
ATOM 5698 C CA . VAL B 1 219 ? 64.868 -1.331 9.521 1.00 9.78 219 VAL B CA 1
ATOM 5699 C C . VAL B 1 219 ? 65.267 -2.578 8.747 1.00 9.12 219 VAL B C 1
ATOM 5700 O O . VAL B 1 219 ? 64.916 -2.724 7.578 1.00 10.64 219 VAL B O 1
ATOM 5704 N N . VAL B 1 220 ? 66.013 -3.471 9.389 1.00 9.58 220 VAL B N 1
ATOM 5705 C CA . VAL B 1 220 ? 66.426 -4.705 8.732 1.00 9.03 220 VAL B CA 1
ATOM 5706 C C . VAL B 1 220 ? 65.649 -5.869 9.344 1.00 9.66 220 VAL B C 1
ATOM 5707 O O . VAL B 1 220 ? 65.696 -6.092 10.552 1.00 11.15 220 VAL B O 1
ATOM 5711 N N . GLY B 1 221 ? 64.927 -6.602 8.503 1.00 9.92 221 GLY B N 1
ATOM 5712 C CA . GLY B 1 221 ? 64.128 -7.715 8.985 1.00 10.81 221 GLY B CA 1
ATOM 5713 C C . GLY B 1 221 ? 62.682 -7.567 8.542 1.00 12.10 221 GLY B C 1
ATOM 5714 O O . GLY B 1 221 ? 62.252 -6.471 8.175 1.00 11.80 221 GLY B O 1
ATOM 5715 N N . GLY B 1 222 ? 61.921 -8.658 8.588 1.00 11.44 222 GLY B N 1
ATOM 5716 C CA . GLY B 1 222 ? 60.537 -8.586 8.149 1.00 12.36 222 GLY B CA 1
ATOM 5717 C C . GLY B 1 222 ? 59.525 -9.295 9.029 1.00 13.36 222 GLY B C 1
ATOM 5718 O O . GLY B 1 222 ? 58.361 -9.434 8.645 1.00 13.04 222 GLY B O 1
ATOM 5719 N N . SER B 1 223 ? 59.949 -9.751 10.203 1.00 12.00 223 SER B N 1
ATOM 5720 C CA . SER B 1 223 ? 59.014 -10.425 11.098 1.00 12.47 223 SER B CA 1
ATOM 5721 C C . SER B 1 223 ? 58.521 -9.499 12.210 1.00 12.54 223 SER B C 1
ATOM 5722 O O . SER B 1 223 ? 58.594 -8.276 12.090 1.00 12.52 223 SER B O 1
ATOM 5725 N N . LYS B 1 224 ? 58.033 -10.088 13.299 1.00 11.31 224 LYS B N 1
ATOM 5726 C CA . LYS B 1 224 ? 57.484 -9.329 14.423 1.00 11.76 224 LYS B CA 1
ATOM 5727 C C . LYS B 1 224 ? 58.226 -8.082 14.901 1.00 11.47 224 LYS B C 1
ATOM 5728 O O . LYS B 1 224 ? 57.690 -6.975 14.830 1.00 12.31 224 LYS B O 1
ATOM 5734 N N . THR B 1 225 ? 59.444 -8.259 15.404 1.00 12.33 225 THR B N 1
ATOM 5735 C CA . THR B 1 225 ? 60.224 -7.139 15.927 1.00 12.01 225 THR B CA 1
ATOM 5736 C C . THR B 1 225 ? 60.452 -6.034 14.899 1.00 10.50 225 THR B C 1
ATOM 5737 O O . THR B 1 225 ? 60.262 -4.849 15.192 1.00 11.21 225 THR B O 1
ATOM 5741 N N . ALA B 1 226 ? 60.857 -6.417 13.694 1.00 9.83 226 ALA B N 1
ATOM 5742 C CA . ALA B 1 226 ? 61.103 -5.438 12.640 1.00 9.84 226 ALA B CA 1
ATOM 5743 C C . ALA B 1 226 ? 59.849 -4.617 12.332 1.00 9.29 226 ALA B C 1
ATOM 5744 O O . ALA B 1 226 ? 59.905 -3.394 12.207 1.00 9.56 226 ALA B O 1
ATOM 5746 N N . VAL B 1 227 ? 58.712 -5.292 12.211 1.00 10.24 227 VAL B N 1
ATOM 5747 C CA . VAL B 1 227 ? 57.469 -4.604 11.903 1.00 10.64 227 VAL B CA 1
ATOM 5748 C C . VAL B 1 227 ? 56.934 -3.765 13.063 1.00 10.17 227 VAL B C 1
ATOM 5749 O O . VAL B 1 227 ? 56.464 -2.646 12.862 1.00 10.92 227 VAL B O 1
ATOM 5753 N N . GLU B 1 228 ? 57.017 -4.296 14.279 1.00 8.13 228 GLU B N 1
ATOM 5754 C CA . GLU B 1 228 ? 56.530 -3.578 15.447 1.00 9.10 228 GLU B CA 1
ATOM 5755 C C . GLU B 1 228 ? 57.287 -2.275 15.658 1.00 9.52 228 GLU B C 1
ATOM 5756 O O . GLU B 1 228 ? 56.681 -1.210 15.801 1.00 9.23 228 GLU B O 1
ATOM 5762 N N . TYR B 1 229 ? 58.612 -2.352 15.656 1.00 9.07 229 TYR B N 1
ATOM 5763 C CA . TYR B 1 229 ? 59.423 -1.158 15.847 1.00 9.46 229 TYR B CA 1
ATOM 5764 C C . TYR B 1 229 ? 59.346 -0.258 14.620 1.00 7.92 229 TYR B C 1
ATOM 5765 O O . TYR B 1 229 ? 59.298 0.971 14.742 1.00 8.73 229 TYR B O 1
ATOM 5774 N N . GLY B 1 230 ? 59.321 -0.875 13.442 1.00 8.31 230 GLY B N 1
ATOM 5775 C CA . GLY B 1 230 ? 59.229 -0.116 12.206 1.00 7.56 230 GLY B CA 1
ATOM 5776 C C . GLY B 1 230 ? 57.978 0.749 12.143 1.00 9.05 230 GLY B C 1
ATOM 5777 O O . GLY B 1 230 ? 58.039 1.908 11.732 1.00 8.56 230 GLY B O 1
ATOM 5778 N N . CYS B 1 231 ? 56.836 0.199 12.546 1.00 8.05 231 CYS B N 1
ATOM 5779 C CA . CYS B 1 231 ? 55.608 0.984 12.516 1.00 8.28 231 CYS B CA 1
ATOM 5780 C C . CYS B 1 231 ? 55.680 2.129 13.517 1.00 8.27 231 CYS B C 1
ATOM 5781 O O . CYS B 1 231 ? 55.133 3.205 13.276 1.00 8.42 231 CYS B O 1
ATOM 5784 N N . PHE B 1 232 ? 56.360 1.909 14.640 1.00 8.50 232 PHE B N 1
ATOM 5785 C CA . PHE B 1 232 ? 56.509 2.971 15.629 1.00 8.57 232 PHE B CA 1
ATOM 5786 C C . PHE B 1 232 ? 57.360 4.099 15.040 1.00 9.25 232 PHE B C 1
ATOM 5787 O O . PHE B 1 232 ? 56.988 5.266 15.131 1.00 9.13 232 PHE B O 1
ATOM 5795 N N . PHE B 1 233 ? 58.495 3.760 14.430 1.00 9.04 233 PHE B N 1
ATOM 5796 C CA . PHE B 1 233 ? 59.337 4.800 13.845 1.00 9.74 233 PHE B CA 1
ATOM 5797 C C . PHE B 1 233 ? 58.557 5.571 12.787 1.00 9.48 233 PHE B C 1
ATOM 5798 O O . PHE B 1 233 ? 58.624 6.800 12.730 1.00 11.05 233 PHE B O 1
ATOM 5806 N N . ASN B 1 234 ? 57.813 4.847 11.957 1.00 9.16 234 ASN B N 1
ATOM 5807 C CA . ASN B 1 234 ? 57.006 5.472 10.916 1.00 8.01 234 ASN B CA 1
ATOM 5808 C C . ASN B 1 234 ? 55.973 6.412 11.543 1.00 9.23 234 ASN B C 1
ATOM 5809 O O . ASN B 1 234 ? 55.756 7.525 11.060 1.00 9.37 234 ASN B O 1
ATOM 5814 N N . ALA B 1 235 ? 55.346 5.963 12.626 1.00 9.02 235 ALA B N 1
ATOM 5815 C CA . ALA B 1 235 ? 54.330 6.758 13.312 1.00 8.62 235 ALA B CA 1
ATOM 5816 C C . ALA B 1 235 ? 54.867 8.083 13.859 1.00 10.01 235 ALA B C 1
ATOM 5817 O O . ALA B 1 235 ? 54.123 9.061 13.955 1.00 10.41 235 ALA B O 1
ATOM 5819 N N . THR B 1 236 ? 56.149 8.119 14.225 1.00 11.30 236 THR B N 1
ATOM 5820 C CA . THR B 1 236 ? 56.732 9.354 14.748 1.00 11.49 236 THR B CA 1
ATOM 5821 C C . THR B 1 236 ? 56.944 10.378 13.635 1.00 13.13 236 THR B C 1
ATOM 5822 O O . THR B 1 236 ? 57.339 11.516 13.900 1.00 12.98 236 THR B O 1
ATOM 5826 N N . GLY B 1 237 ? 56.692 9.967 12.394 1.00 12.84 237 GLY B N 1
ATOM 5827 C CA . GLY B 1 237 ? 56.827 10.876 11.267 1.00 14.02 237 GLY B CA 1
ATOM 5828 C C . GLY B 1 237 ? 58.087 10.739 10.437 1.00 16.01 237 GLY B C 1
ATOM 5829 O O . GLY B 1 237 ? 58.471 11.669 9.726 1.00 18.65 237 GLY B O 1
ATOM 5830 N N . ARG B 1 238 ? 58.732 9.583 10.509 1.00 15.01 238 ARG B N 1
ATOM 5831 C CA . ARG B 1 238 ? 59.952 9.372 9.748 1.00 14.01 238 ARG B CA 1
ATOM 5832 C C . ARG B 1 238 ? 59.759 8.391 8.604 1.00 13.07 238 ARG B C 1
ATOM 5833 O O . ARG B 1 238 ? 58.988 7.437 8.717 1.00 12.36 238 ARG B O 1
ATOM 5841 N N . ARG B 1 239 ? 60.447 8.646 7.495 1.00 13.08 239 ARG B N 1
ATOM 5842 C CA . ARG B 1 239 ? 60.383 7.761 6.341 1.00 11.60 239 ARG B CA 1
ATOM 5843 C C . ARG B 1 239 ? 61.030 6.464 6.805 1.00 11.91 239 ARG B C 1
ATOM 5844 O O . ARG B 1 239 ? 62.198 6.449 7.196 1.00 11.96 239 ARG B O 1
ATOM 5852 N N . THR B 1 240 ? 60.272 5.378 6.761 1.00 9.27 240 THR B N 1
ATOM 5853 C CA . THR B 1 240 ? 60.772 4.097 7.230 1.00 9.87 240 THR B CA 1
ATOM 5854 C C . THR B 1 240 ? 60.872 3.075 6.109 1.00 10.26 240 THR B C 1
ATOM 5855 O O . THR B 1 240 ? 59.877 2.714 5.484 1.00 10.19 240 THR B O 1
ATOM 5859 N N . VAL B 1 241 ? 62.093 2.619 5.855 1.00 8.85 241 VAL B N 1
ATOM 5860 C CA . VAL B 1 241 ? 62.349 1.643 4.807 1.00 10.45 241 VAL B CA 1
ATOM 5861 C C . VAL B 1 241 ? 62.737 0.315 5.447 1.00 10.17 241 VAL B C 1
ATOM 5862 O O . VAL B 1 241 ? 63.693 0.253 6.219 1.00 11.66 241 VAL B O 1
ATOM 5866 N N . MET B 1 242 ? 61.984 -0.737 5.143 1.00 10.42 242 MET B N 1
ATOM 5867 C CA . MET B 1 242 ? 62.276 -2.058 5.690 1.00 10.75 242 MET B CA 1
ATOM 5868 C C . MET B 1 242 ? 62.952 -2.925 4.636 1.00 10.73 242 MET B C 1
ATOM 5869 O O . MET B 1 242 ? 62.427 -3.095 3.532 1.00 11.50 242 MET B O 1
ATOM 5874 N N . LEU B 1 243 ? 64.113 -3.471 4.982 1.00 9.11 243 LEU B N 1
ATOM 5875 C CA . LEU B 1 243 ? 64.863 -4.333 4.075 1.00 9.69 243 LEU B CA 1
ATOM 5876 C C . LEU B 1 243 ? 64.670 -5.765 4.560 1.00 9.02 243 LEU B C 1
ATOM 5877 O O . LEU B 1 243 ? 65.258 -6.183 5.554 1.00 10.01 243 LEU B O 1
ATOM 5882 N N . VAL B 1 244 ? 63.827 -6.499 3.845 1.00 10.29 244 VAL B N 1
ATOM 5883 C CA . VAL B 1 244 ? 63.486 -7.876 4.189 1.00 10.52 244 VAL B CA 1
ATOM 5884 C C . VAL B 1 244 ? 64.199 -8.879 3.293 1.00 10.17 244 VAL B C 1
ATOM 5885 O O . VAL B 1 244 ? 64.076 -8.828 2.072 1.00 9.85 244 VAL B O 1
ATOM 5889 N N . ARG B 1 245 ? 64.938 -9.800 3.904 1.00 11.27 245 ARG B N 1
ATOM 5890 C CA . ARG B 1 245 ? 65.679 -10.801 3.145 1.00 11.36 245 ARG B CA 1
ATOM 5891 C C . ARG B 1 245 ? 64.768 -11.657 2.271 1.00 12.93 245 ARG B C 1
ATOM 5892 O O . ARG B 1 245 ? 65.080 -11.922 1.106 1.00 13.50 245 ARG B O 1
ATOM 5900 N N . THR B 1 246 ? 63.646 -12.093 2.835 1.00 13.53 246 THR B N 1
ATOM 5901 C CA . THR B 1 246 ? 62.703 -12.917 2.094 1.00 14.41 246 THR B CA 1
ATOM 5902 C C . THR B 1 246 ? 61.433 -12.115 1.835 1.00 14.14 246 THR B C 1
ATOM 5903 O O . THR B 1 246 ? 61.439 -11.193 1.019 1.00 13.74 246 THR B O 1
ATOM 5907 N N . GLU B 1 247 ? 60.354 -12.464 2.526 1.00 14.19 247 GLU B N 1
ATOM 5908 C CA . GLU B 1 247 ? 59.084 -11.758 2.390 1.00 15.21 247 GLU B CA 1
ATOM 5909 C C . GLU B 1 247 ? 58.615 -11.412 3.796 1.00 13.92 247 GLU B C 1
ATOM 5910 O O . GLU B 1 247 ? 58.846 -12.170 4.738 1.00 13.46 247 GLU B O 1
ATOM 5916 N N . PRO B 1 248 ? 57.951 -10.257 3.961 1.00 12.55 248 PRO B N 1
ATOM 5917 C CA . PRO B 1 248 ? 57.474 -9.846 5.281 1.00 11.71 248 PRO B CA 1
ATOM 5918 C C . PRO B 1 248 ? 56.245 -10.576 5.818 1.00 10.71 248 PRO B C 1
ATOM 5919 O O . PRO B 1 248 ? 55.418 -11.077 5.056 1.00 12.16 248 PRO B O 1
ATOM 5923 N N . LEU B 1 249 ? 56.157 -10.622 7.144 1.00 11.20 249 LEU B N 1
ATOM 5924 C CA . LEU B 1 249 ? 55.027 -11.213 7.857 1.00 10.16 249 LEU B CA 1
ATOM 5925 C C . LEU B 1 249 ? 54.547 -12.572 7.369 1.00 11.35 249 LEU B C 1
ATOM 5926 O O . LEU B 1 249 ? 53.349 -12.771 7.143 1.00 10.51 249 LEU B O 1
ATOM 5931 N N . LYS B 1 250 ? 55.472 -13.514 7.235 1.00 10.24 250 LYS B N 1
ATOM 5932 C CA . LYS B 1 250 ? 55.108 -14.853 6.791 1.00 11.30 250 LYS B CA 1
ATOM 5933 C C . LYS B 1 250 ? 54.278 -15.585 7.849 1.00 11.05 250 LYS B C 1
ATOM 5934 O O . LYS B 1 250 ? 53.621 -16.585 7.549 1.00 12.01 250 LYS B O 1
ATOM 5940 N N . LEU B 1 251 ? 54.298 -15.081 9.081 1.00 9.86 251 LEU B N 1
ATOM 5941 C CA . LEU B 1 251 ? 53.524 -15.687 10.164 1.00 10.16 251 LEU B CA 1
ATOM 5942 C C . LEU B 1 251 ? 52.021 -15.551 9.940 1.00 9.60 251 LEU B C 1
ATOM 5943 O O . LEU B 1 251 ? 51.236 -16.309 10.508 1.00 10.77 251 LEU B O 1
ATOM 5948 N N . ILE B 1 252 ? 51.626 -14.578 9.123 1.00 10.43 252 ILE B N 1
ATOM 5949 C CA . ILE B 1 252 ? 50.210 -14.360 8.824 1.00 9.37 252 ILE B CA 1
ATOM 5950 C C . ILE B 1 252 ? 49.866 -15.239 7.622 1.00 9.26 252 ILE B C 1
ATOM 5951 O O . ILE B 1 252 ? 50.057 -14.849 6.466 1.00 9.58 252 ILE B O 1
ATOM 5956 N N . LYS B 1 253 ? 49.360 -16.434 7.913 1.00 9.74 253 LYS B N 1
ATOM 5957 C CA . LYS B 1 253 ? 49.031 -17.412 6.885 1.00 10.56 253 LYS B CA 1
ATOM 5958 C C . LYS B 1 253 ? 47.828 -17.102 6.006 1.00 9.94 253 LYS B C 1
ATOM 5959 O O . LYS B 1 253 ? 47.813 -17.477 4.834 1.00 11.00 253 LYS B O 1
ATOM 5965 N N . ASP B 1 254 ? 46.812 -16.437 6.549 1.00 9.67 254 ASP B N 1
ATOM 5966 C CA . ASP B 1 254 ? 45.658 -16.111 5.721 1.00 8.60 254 ASP B CA 1
ATOM 5967 C C . ASP B 1 254 ? 46.060 -15.005 4.750 1.00 8.86 254 ASP B C 1
ATOM 5968 O O . ASP B 1 254 ? 46.419 -13.903 5.164 1.00 8.75 254 ASP B O 1
ATOM 5973 N N . ASN B 1 255 ? 45.987 -15.299 3.455 1.00 9.35 255 ASN B N 1
ATOM 5974 C CA . ASN B 1 255 ? 46.393 -14.336 2.436 1.00 10.84 255 ASN B CA 1
ATOM 5975 C C . ASN B 1 255 ? 45.708 -12.973 2.508 1.00 9.85 255 ASN B C 1
ATOM 5976 O O . ASN B 1 255 ? 46.375 -11.937 2.428 1.00 10.51 255 ASN B O 1
ATOM 5981 N N . GLU B 1 256 ? 44.386 -12.961 2.648 1.00 9.99 256 GLU B N 1
ATOM 5982 C CA . GLU B 1 256 ? 43.660 -11.694 2.714 1.00 9.06 256 GLU B CA 1
ATOM 5983 C C . GLU B 1 256 ? 44.017 -10.892 3.959 1.00 8.25 256 GLU B C 1
ATOM 5984 O O . GLU B 1 256 ? 44.119 -9.667 3.908 1.00 7.92 256 GLU B O 1
ATOM 5990 N N . THR B 1 257 ? 44.200 -11.585 5.077 1.00 8.06 257 THR B N 1
ATOM 5991 C CA . THR B 1 257 ? 44.564 -10.922 6.319 1.00 8.38 257 THR B CA 1
ATOM 5992 C C . THR B 1 257 ? 45.945 -10.295 6.166 1.00 8.39 257 THR B C 1
ATOM 5993 O O . THR B 1 257 ? 46.151 -9.137 6.525 1.00 7.83 257 THR B O 1
ATOM 5997 N N . ARG B 1 258 ? 46.891 -11.059 5.626 1.00 8.06 258 ARG B N 1
ATOM 5998 C CA . ARG B 1 258 ? 48.244 -10.544 5.438 1.00 7.68 258 ARG B CA 1
ATOM 5999 C C . ARG B 1 258 ? 48.230 -9.343 4.502 1.00 7.90 258 ARG B C 1
ATOM 6000 O O . ARG B 1 258 ? 48.895 -8.340 4.760 1.00 7.64 258 ARG B O 1
ATOM 6008 N N . ALA B 1 259 ? 47.466 -9.446 3.418 1.00 7.76 259 ALA B N 1
ATOM 6009 C CA . ALA B 1 259 ? 47.370 -8.360 2.449 1.00 7.40 259 ALA B CA 1
ATOM 6010 C C . ALA B 1 259 ? 46.795 -7.097 3.089 1.00 7.28 259 ALA B C 1
ATOM 6011 O O . ALA B 1 259 ? 47.264 -5.995 2.826 1.00 8.47 259 ALA B O 1
ATOM 6013 N N . TYR B 1 260 ? 45.778 -7.251 3.929 1.00 7.55 260 TYR B N 1
ATOM 6014 C CA . TYR B 1 260 ? 45.191 -6.081 4.572 1.00 7.70 260 TYR B CA 1
ATOM 6015 C C . TYR B 1 260 ? 46.233 -5.410 5.460 1.00 6.79 260 TYR B C 1
ATOM 6016 O O . TYR B 1 260 ? 46.385 -4.186 5.451 1.00 7.40 260 TYR B O 1
ATOM 6025 N N . VAL B 1 261 ? 46.950 -6.216 6.233 1.00 8.12 261 VAL B N 1
ATOM 6026 C CA . VAL B 1 261 ? 47.969 -5.681 7.126 1.00 7.33 261 VAL B CA 1
ATOM 6027 C C . VAL B 1 261 ? 49.066 -4.952 6.354 1.00 7.61 261 VAL B C 1
ATOM 6028 O O . VAL B 1 261 ? 49.438 -3.829 6.701 1.00 6.74 261 VAL B O 1
ATOM 6032 N N . LEU B 1 262 ? 49.577 -5.583 5.303 1.00 7.84 262 LEU B N 1
ATOM 6033 C CA . LEU B 1 262 ? 50.618 -4.959 4.494 1.00 8.44 262 LEU B CA 1
ATOM 6034 C C . LEU B 1 262 ? 50.102 -3.702 3.799 1.00 8.72 262 LEU B C 1
ATOM 6035 O O . LEU B 1 262 ? 50.798 -2.689 3.751 1.00 8.94 262 LEU B O 1
ATOM 6040 N N . ASP B 1 263 ? 48.883 -3.765 3.267 1.00 7.34 263 ASP B N 1
ATOM 6041 C CA . ASP B 1 263 ? 48.288 -2.614 2.590 1.00 7.67 263 ASP B CA 1
ATOM 6042 C C . ASP B 1 263 ? 48.169 -1.409 3.522 1.00 7.93 263 ASP B C 1
ATOM 6043 O O . ASP B 1 263 ? 48.437 -0.275 3.115 1.00 9.01 263 ASP B O 1
ATOM 6048 N N . ARG B 1 264 ? 47.761 -1.641 4.768 1.00 7.97 264 ARG B N 1
ATOM 6049 C CA . ARG B 1 264 ? 47.614 -0.536 5.709 1.00 7.79 264 ARG B CA 1
ATOM 6050 C C . ARG B 1 264 ? 48.972 0.024 6.133 1.00 7.50 264 ARG B C 1
ATOM 6051 O O . ARG B 1 264 ? 49.090 1.205 6.455 1.00 10.03 264 ARG B O 1
ATOM 6059 N N . MET B 1 265 ? 50.000 -0.817 6.133 1.00 7.65 265 MET B N 1
ATOM 6060 C CA . MET B 1 265 ? 51.334 -0.338 6.476 1.00 7.82 265 MET B CA 1
ATOM 6061 C C . MET B 1 265 ? 51.826 0.569 5.349 1.00 8.98 265 MET B C 1
ATOM 6062 O O . MET B 1 265 ? 52.392 1.636 5.598 1.00 9.20 265 MET B O 1
ATOM 6067 N N . LYS B 1 266 ? 51.605 0.146 4.106 1.00 9.08 266 LYS B N 1
ATOM 6068 C CA . LYS B 1 266 ? 52.040 0.936 2.962 1.00 10.03 266 LYS B CA 1
ATOM 6069 C C . LYS B 1 266 ? 51.268 2.249 2.886 1.00 9.70 266 LYS B C 1
ATOM 6070 O O . LYS B 1 266 ? 51.823 3.278 2.505 1.00 10.04 266 LYS B O 1
ATOM 6076 N N . GLU B 1 267 ? 49.993 2.221 3.264 1.00 9.09 267 GLU B N 1
ATOM 6077 C CA . GLU B 1 267 ? 49.187 3.434 3.238 1.00 10.27 267 GLU B CA 1
ATOM 6078 C C . GLU B 1 267 ? 49.741 4.455 4.234 1.00 10.08 267 GLU B C 1
ATOM 6079 O O . GLU B 1 267 ? 49.616 5.662 4.031 1.00 11.31 267 GLU B O 1
ATOM 6085 N N . GLN B 1 268 ? 50.364 3.970 5.307 1.00 8.81 268 GLN B N 1
ATOM 6086 C CA . GLN B 1 268 ? 50.937 4.863 6.307 1.00 7.32 268 GLN B CA 1
ATOM 6087 C C . GLN B 1 268 ? 52.291 5.402 5.850 1.00 8.91 268 GLN B C 1
ATOM 6088 O O . GLN B 1 268 ? 52.924 6.188 6.557 1.00 9.12 268 GLN B O 1
ATOM 6094 N N . GLY B 1 269 ? 52.735 4.964 4.675 1.00 8.80 269 GLY B N 1
ATOM 6095 C CA . GLY B 1 269 ? 54.001 5.443 4.143 1.00 9.73 269 GLY B CA 1
ATOM 6096 C C . GLY B 1 269 ? 55.199 4.527 4.302 1.00 9.75 269 GLY B C 1
ATOM 6097 O O . GLY B 1 269 ? 56.311 4.892 3.922 1.00 10.69 269 GLY B O 1
ATOM 6098 N N . MET B 1 270 ? 54.998 3.340 4.859 1.00 10.07 270 MET B N 1
ATOM 6099 C CA . MET B 1 270 ? 56.116 2.427 5.031 1.00 10.76 270 MET B CA 1
ATOM 6100 C C . MET B 1 270 ? 56.540 1.816 3.708 1.00 9.74 270 MET B C 1
ATOM 6101 O O . MET B 1 270 ? 55.705 1.497 2.862 1.00 9.84 270 MET B O 1
ATOM 6106 N N . GLU B 1 271 ? 57.848 1.686 3.525 1.00 9.00 271 GLU B N 1
ATOM 6107 C CA . GLU B 1 271 ? 58.403 1.112 2.311 1.00 10.22 271 GLU B CA 1
ATOM 6108 C C . GLU B 1 271 ? 58.991 -0.238 2.679 1.00 11.56 271 GLU B C 1
ATOM 6109 O O . GLU B 1 271 ? 59.853 -0.333 3.552 1.00 13.54 271 GLU B O 1
ATOM 6115 N N . ILE B 1 272 ? 58.507 -1.288 2.029 1.00 12.00 272 ILE B N 1
ATOM 6116 C CA . ILE B 1 272 ? 58.987 -2.633 2.318 1.00 13.32 272 ILE B CA 1
ATOM 6117 C C . ILE B 1 272 ? 59.643 -3.229 1.082 1.00 14.22 272 ILE B C 1
ATOM 6118 O O . ILE B 1 272 ? 58.990 -3.453 0.066 1.00 14.69 272 ILE B O 1
ATOM 6123 N N . ILE B 1 273 ? 60.944 -3.478 1.172 1.00 14.43 273 ILE B N 1
ATOM 6124 C CA . ILE B 1 273 ? 61.683 -4.041 0.054 1.00 14.24 273 ILE B CA 1
ATOM 6125 C C . ILE B 1 273 ? 62.028 -5.498 0.331 1.00 14.40 273 ILE B C 1
ATOM 6126 O O . ILE B 1 273 ? 62.831 -5.791 1.220 1.00 13.67 273 ILE B O 1
ATOM 6131 N N . SER B 1 274 ? 61.418 -6.405 -0.430 1.00 12.36 274 SER B N 1
ATOM 6132 C CA . SER B 1 274 ? 61.654 -7.835 -0.267 1.00 13.07 274 SER B CA 1
ATOM 6133 C C . SER B 1 274 ? 62.889 -8.290 -1.038 1.00 14.13 274 SER B C 1
ATOM 6134 O O . SER B 1 274 ? 63.346 -7.608 -1.953 1.00 14.28 274 SER B O 1
ATOM 6137 N N . GLY B 1 275 ? 63.413 -9.451 -0.653 1.00 14.29 275 GLY B N 1
ATOM 6138 C CA . GLY B 1 275 ? 64.582 -10.010 -1.311 1.00 14.14 275 GLY B CA 1
ATOM 6139 C C . GLY B 1 275 ? 65.806 -9.124 -1.224 1.00 15.06 275 GLY B C 1
ATOM 6140 O O . GLY B 1 275 ? 66.679 -9.171 -2.095 1.00 15.53 275 GLY B O 1
ATOM 6141 N N . SER B 1 276 ? 65.886 -8.325 -0.166 1.00 13.33 276 SER B N 1
ATOM 6142 C CA . SER B 1 276 ? 67.014 -7.417 -0.004 1.00 14.02 276 SER B CA 1
ATOM 6143 C C . SER B 1 276 ? 67.984 -7.848 1.082 1.00 13.74 276 SER B C 1
ATOM 6144 O O . SER B 1 276 ? 67.581 -8.352 2.130 1.00 11.47 276 SER B O 1
ATOM 6147 N N . ASN B 1 277 ? 69.270 -7.640 0.817 1.00 13.06 277 ASN B N 1
ATOM 6148 C CA . ASN B 1 277 ? 70.321 -7.986 1.763 1.00 14.07 277 ASN B CA 1
ATOM 6149 C C . ASN B 1 277 ? 71.285 -6.820 1.915 1.00 14.05 277 ASN B C 1
ATOM 6150 O O . ASN B 1 277 ? 71.891 -6.371 0.946 1.00 15.28 277 ASN B O 1
ATOM 6155 N N . VAL B 1 278 ? 71.415 -6.321 3.136 1.00 13.43 278 VAL B N 1
ATOM 6156 C CA . VAL B 1 278 ? 72.323 -5.217 3.393 1.00 13.38 278 VAL B CA 1
ATOM 6157 C C . VAL B 1 278 ? 73.735 -5.687 3.054 1.00 13.47 278 VAL B C 1
ATOM 6158 O O . VAL B 1 278 ? 74.120 -6.807 3.391 1.00 13.02 278 VAL B O 1
ATOM 6162 N N . THR B 1 279 ? 74.499 -4.838 2.377 1.00 14.47 279 THR B N 1
ATOM 6163 C CA . THR B 1 279 ? 75.868 -5.193 2.026 1.00 15.55 279 THR B CA 1
ATOM 6164 C C . THR B 1 279 ? 76.856 -4.289 2.753 1.00 15.82 279 THR B C 1
ATOM 6165 O O . THR B 1 279 ? 78.009 -4.659 2.965 1.00 15.84 279 THR B O 1
ATOM 6169 N N . ARG B 1 280 ? 76.399 -3.103 3.139 1.00 14.81 280 ARG B N 1
ATOM 6170 C CA . ARG B 1 280 ? 77.260 -2.169 3.853 1.00 14.65 280 ARG B CA 1
ATOM 6171 C C . ARG B 1 280 ? 76.507 -1.037 4.527 1.00 15.12 280 ARG B C 1
ATOM 6172 O O . ARG B 1 280 ? 75.584 -0.453 3.954 1.00 16.10 280 ARG B O 1
ATOM 6180 N N . ILE B 1 281 ? 76.898 -0.743 5.761 1.00 11.55 281 ILE B N 1
ATOM 6181 C CA . ILE B 1 281 ? 76.319 0.369 6.492 1.00 12.08 281 ILE B CA 1
ATOM 6182 C C . ILE B 1 281 ? 77.429 1.417 6.434 1.00 14.12 281 ILE B C 1
ATOM 6183 O O . ILE B 1 281 ? 78.486 1.256 7.046 1.00 13.62 281 ILE B O 1
ATOM 6188 N N . GLU B 1 282 ? 77.197 2.466 5.654 1.00 12.99 282 GLU B N 1
ATOM 6189 C CA . GLU B 1 282 ? 78.176 3.532 5.477 1.00 14.25 282 GLU B CA 1
ATOM 6190 C C . GLU B 1 282 ? 78.407 4.378 6.712 1.00 14.46 282 GLU B C 1
ATOM 6191 O O . GLU B 1 282 ? 77.463 4.786 7.389 1.00 14.47 282 GLU B O 1
ATOM 6197 N N . GLU B 1 283 ? 79.677 4.650 6.995 1.00 14.62 283 GLU B N 1
ATOM 6198 C CA . GLU B 1 283 ? 80.040 5.472 8.137 1.00 16.06 283 GLU B CA 1
ATOM 6199 C C . GLU B 1 283 ? 80.558 6.821 7.656 1.00 16.10 283 GLU B C 1
ATOM 6200 O O . GLU B 1 283 ? 81.195 6.907 6.605 1.00 17.78 283 GLU B O 1
ATOM 6206 N N . ASP B 1 284 ? 80.274 7.876 8.412 1.00 15.74 284 ASP B N 1
ATOM 6207 C CA . ASP B 1 284 ? 80.780 9.189 8.045 1.00 15.85 284 ASP B CA 1
ATOM 6208 C C . ASP B 1 284 ? 82.156 9.316 8.690 1.00 16.91 284 ASP B C 1
ATOM 6209 O O . ASP B 1 284 ? 82.640 8.367 9.314 1.00 14.79 284 ASP B O 1
ATOM 6214 N N . ALA B 1 285 ? 82.780 10.479 8.548 1.00 18.12 285 ALA B N 1
ATOM 6215 C CA . ALA B 1 285 ? 84.114 10.702 9.101 1.00 19.67 285 ALA B CA 1
ATOM 6216 C C . ALA B 1 285 ? 84.216 10.520 10.614 1.00 20.95 285 ALA B C 1
ATOM 6217 O O . ALA B 1 285 ? 85.309 10.308 11.144 1.00 21.96 285 ALA B O 1
ATOM 6219 N N . ASN B 1 286 ? 83.087 10.594 11.308 1.00 19.81 286 ASN B N 1
ATOM 6220 C CA . ASN B 1 286 ? 83.083 10.455 12.758 1.00 20.87 286 ASN B CA 1
ATOM 6221 C C . ASN B 1 286 ? 82.651 9.077 13.245 1.00 19.67 286 ASN B C 1
ATOM 6222 O O . ASN B 1 286 ? 82.456 8.869 14.442 1.00 20.55 286 ASN B O 1
ATOM 6227 N N . GLY B 1 287 ? 82.504 8.140 12.315 1.00 18.41 287 GLY B N 1
ATOM 6228 C CA . GLY B 1 287 ? 82.114 6.790 12.679 1.00 17.70 287 GLY B CA 1
ATOM 6229 C C . GLY B 1 287 ? 80.625 6.596 12.888 1.00 16.99 287 GLY B C 1
ATOM 6230 O O . GLY B 1 287 ? 80.206 5.610 13.497 1.00 15.51 287 GLY B O 1
ATOM 6231 N N . ARG B 1 288 ? 79.824 7.532 12.389 1.00 16.56 288 ARG B N 1
ATOM 6232 C CA . ARG B 1 288 ? 78.376 7.439 12.526 1.00 16.39 288 ARG B CA 1
ATOM 6233 C C . ARG B 1 288 ? 77.751 6.981 11.212 1.00 14.95 288 ARG B C 1
ATOM 6234 O O . ARG B 1 288 ? 78.280 7.245 10.131 1.00 13.54 288 ARG B O 1
ATOM 6242 N N . VAL B 1 289 ? 76.628 6.281 11.304 1.00 13.50 289 VAL B N 1
ATOM 6243 C CA . VAL B 1 289 ? 75.944 5.806 10.109 1.00 12.96 289 VAL B CA 1
ATOM 6244 C C . VAL B 1 289 ? 75.497 6.997 9.270 1.00 12.19 289 VAL B C 1
ATOM 6245 O O . VAL B 1 289 ? 74.961 7.965 9.810 1.00 12.75 289 VAL B O 1
ATOM 6249 N N . GLN B 1 290 ? 75.722 6.930 7.960 1.00 10.16 290 GLN B N 1
ATOM 6250 C CA . GLN B 1 290 ? 75.285 8.003 7.068 1.00 12.08 290 GLN B CA 1
ATOM 6251 C C . GLN B 1 290 ? 74.406 7.439 5.946 1.00 11.92 290 GLN B C 1
ATOM 6252 O O . GLN B 1 290 ? 73.693 8.185 5.276 1.00 12.70 290 GLN B O 1
ATOM 6258 N N . ALA B 1 291 ? 74.459 6.123 5.746 1.00 11.87 291 ALA B N 1
ATOM 6259 C CA . ALA B 1 291 ? 73.649 5.473 4.717 1.00 11.40 291 ALA B CA 1
ATOM 6260 C C . ALA B 1 291 ? 73.720 3.956 4.806 1.00 12.61 291 ALA B C 1
ATOM 6261 O O . ALA B 1 291 ? 74.573 3.394 5.498 1.00 11.07 291 ALA B O 1
ATOM 6263 N N . VAL B 1 292 ? 72.802 3.300 4.103 1.00 11.84 292 VAL B N 1
ATOM 6264 C CA . VAL B 1 292 ? 72.757 1.848 4.056 1.00 13.11 292 VAL B CA 1
ATOM 6265 C C . VAL B 1 292 ? 72.740 1.429 2.595 1.00 13.83 292 VAL B C 1
ATOM 6266 O O . VAL B 1 292 ? 71.960 1.958 1.802 1.00 14.63 292 VAL B O 1
ATOM 6270 N N . VAL B 1 293 ? 73.618 0.499 2.238 1.00 13.59 293 VAL B N 1
ATOM 6271 C CA . VAL B 1 293 ? 73.678 -0.010 0.875 1.00 15.34 293 VAL B CA 1
ATOM 6272 C C . VAL B 1 293 ? 73.185 -1.450 0.921 1.00 15.19 293 VAL B C 1
ATOM 6273 O O . VAL B 1 293 ? 73.545 -2.205 1.825 1.00 15.49 293 VAL B O 1
ATOM 6277 N N . ALA B 1 294 ? 72.355 -1.831 -0.044 1.00 15.84 294 ALA B N 1
ATOM 6278 C CA . ALA B 1 294 ? 71.822 -3.185 -0.067 1.00 16.47 294 ALA B CA 1
ATOM 6279 C C . ALA B 1 294 ? 71.574 -3.699 -1.474 1.00 17.01 294 ALA B C 1
ATOM 6280 O O . ALA B 1 294 ? 71.317 -2.924 -2.394 1.00 18.24 294 ALA B O 1
ATOM 6282 N N . MET B 1 295 ? 71.660 -5.014 -1.628 1.00 17.55 295 MET B N 1
ATOM 6283 C CA . MET B 1 295 ? 71.406 -5.650 -2.909 1.00 19.19 295 MET B CA 1
ATOM 6284 C C . MET B 1 295 ? 69.942 -6.071 -2.908 1.00 19.62 295 MET B C 1
ATOM 6285 O O . MET B 1 295 ? 69.435 -6.571 -1.905 1.00 19.08 295 MET B O 1
ATOM 6290 N N . THR B 1 296 ? 69.263 -5.849 -4.027 1.00 19.53 296 THR B N 1
ATOM 6291 C CA . THR B 1 296 ? 67.857 -6.211 -4.147 1.00 19.75 296 THR B CA 1
ATOM 6292 C C . THR B 1 296 ? 67.648 -6.890 -5.493 1.00 21.29 296 THR B C 1
ATOM 6293 O O . THR B 1 296 ? 68.576 -6.976 -6.297 1.00 19.85 296 THR B O 1
ATOM 6297 N N . PRO B 1 297 ? 66.430 -7.399 -5.746 1.00 20.68 297 PRO B N 1
ATOM 6298 C CA . PRO B 1 297 ? 66.121 -8.069 -7.012 1.00 22.68 297 PRO B CA 1
ATOM 6299 C C . PRO B 1 297 ? 66.305 -7.151 -8.214 1.00 23.74 297 PRO B C 1
ATOM 6300 O O . PRO B 1 297 ? 66.576 -7.614 -9.322 1.00 25.30 297 PRO B O 1
ATOM 6304 N N . ASN B 1 298 ? 66.153 -5.850 -7.988 1.00 25.83 298 ASN B N 1
ATOM 6305 C CA . ASN B 1 298 ? 66.297 -4.868 -9.055 1.00 26.67 298 ASN B CA 1
ATOM 6306 C C . ASN B 1 298 ? 67.661 -4.178 -9.034 1.00 26.76 298 ASN B C 1
ATOM 6307 O O . ASN B 1 298 ? 67.868 -3.183 -9.727 1.00 27.58 298 ASN B O 1
ATOM 6312 N N . GLY B 1 299 ? 68.587 -4.712 -8.243 1.00 26.29 299 GLY B N 1
ATOM 6313 C CA . GLY B 1 299 ? 69.918 -4.134 -8.172 1.00 25.60 299 GLY B CA 1
ATOM 6314 C C . GLY B 1 299 ? 70.267 -3.496 -6.840 1.00 26.10 299 GLY B C 1
ATOM 6315 O O . GLY B 1 299 ? 69.487 -3.537 -5.887 1.00 25.21 299 GLY B O 1
ATOM 6316 N N . GLU B 1 300 ? 71.454 -2.899 -6.780 1.00 24.71 300 GLU B N 1
ATOM 6317 C CA . GLU B 1 300 ? 71.934 -2.245 -5.568 1.00 23.56 300 GLU B CA 1
ATOM 6318 C C . GLU B 1 300 ? 71.204 -0.934 -5.301 1.00 22.97 300 GLU B C 1
ATOM 6319 O O . GLU B 1 300 ? 70.837 -0.214 -6.228 1.00 22.33 300 GLU B O 1
ATOM 6325 N N . MET B 1 301 ? 70.991 -0.632 -4.025 1.00 21.41 301 MET B N 1
ATOM 6326 C CA . MET B 1 301 ? 70.321 0.601 -3.637 1.00 20.35 301 MET B CA 1
ATOM 6327 C C . MET B 1 301 ? 71.051 1.230 -2.456 1.00 18.96 301 MET B C 1
ATOM 6328 O O . MET B 1 301 ? 71.705 0.534 -1.684 1.00 18.01 301 MET B O 1
ATOM 6333 N N . ARG B 1 302 ? 70.938 2.548 -2.331 1.00 17.84 302 ARG B N 1
ATOM 6334 C CA . ARG B 1 302 ? 71.571 3.284 -1.240 1.00 16.86 302 ARG B CA 1
ATOM 6335 C C . ARG B 1 302 ? 70.530 4.180 -0.579 1.00 17.43 302 ARG B C 1
ATOM 6336 O O . ARG B 1 302 ? 69.925 5.032 -1.233 1.00 18.22 302 ARG B O 1
ATOM 6344 N N . ILE B 1 303 ? 70.321 3.981 0.717 1.00 15.30 303 ILE B N 1
ATOM 6345 C CA . ILE B 1 303 ? 69.355 4.776 1.466 1.00 15.37 303 ILE B CA 1
ATOM 6346 C C . ILE B 1 303 ? 70.080 5.621 2.505 1.00 14.43 303 ILE B C 1
ATOM 6347 O O . ILE B 1 303 ? 70.737 5.090 3.401 1.00 14.62 303 ILE B O 1
ATOM 6352 N N . GLU B 1 304 ? 69.968 6.938 2.384 1.00 14.70 304 GLU B N 1
ATOM 6353 C CA . GLU B 1 304 ? 70.619 7.824 3.335 1.00 15.24 304 GLU B CA 1
ATOM 6354 C C . GLU B 1 304 ? 69.873 7.790 4.656 1.00 15.08 304 GLU B C 1
ATOM 6355 O O . GLU B 1 304 ? 68.644 7.883 4.687 1.00 14.18 304 GLU B O 1
ATOM 6361 N N . THR B 1 305 ? 70.620 7.641 5.746 1.00 13.43 305 THR B N 1
ATOM 6362 C CA . THR B 1 305 ? 70.030 7.572 7.079 1.00 12.71 305 THR B CA 1
ATOM 6363 C C . THR B 1 305 ? 71.103 7.667 8.151 1.00 14.61 305 THR B C 1
ATOM 6364 O O . THR B 1 305 ? 72.276 7.418 7.884 1.00 13.81 305 THR B O 1
ATOM 6368 N N . ASP B 1 306 ? 70.705 8.036 9.364 1.00 13.93 306 ASP B N 1
ATOM 6369 C CA . ASP B 1 306 ? 71.659 8.106 10.462 1.00 14.21 306 ASP B CA 1
ATOM 6370 C C . ASP B 1 306 ? 71.150 7.242 11.602 1.00 13.70 306 ASP B C 1
ATOM 6371 O O . ASP B 1 306 ? 71.617 7.349 12.733 1.00 13.16 306 ASP B O 1
ATOM 6376 N N . PHE B 1 307 ? 70.194 6.373 11.285 1.00 12.54 307 PHE B N 1
ATOM 6377 C CA . PHE B 1 307 ? 69.594 5.491 12.278 1.00 11.08 307 PHE B CA 1
ATOM 6378 C C . PHE B 1 307 ? 69.152 4.178 11.639 1.00 10.81 307 PHE B C 1
ATOM 6379 O O . PHE B 1 307 ? 68.265 4.161 10.786 1.00 12.88 307 PHE B O 1
ATOM 6387 N N . VAL B 1 308 ? 69.773 3.082 12.059 1.00 9.98 308 VAL B N 1
ATOM 6388 C CA . VAL B 1 308 ? 69.450 1.763 11.539 1.00 10.28 308 VAL B CA 1
ATOM 6389 C C . VAL B 1 308 ? 69.011 0.852 12.675 1.00 11.16 308 VAL B C 1
ATOM 6390 O O . VAL B 1 308 ? 69.687 0.755 13.698 1.00 12.17 308 VAL B O 1
ATOM 6394 N N . PHE B 1 309 ? 67.869 0.195 12.503 1.00 9.61 309 PHE B N 1
ATOM 6395 C CA . PHE B 1 309 ? 67.381 -0.718 13.526 1.00 10.29 309 PHE B CA 1
ATOM 6396 C C . PHE B 1 309 ? 67.362 -2.148 13.005 1.00 10.13 309 PHE B C 1
ATOM 6397 O O . PHE B 1 309 ? 66.731 -2.442 11.987 1.00 11.93 309 PHE B O 1
ATOM 6405 N N . LEU B 1 310 ? 68.068 -3.033 13.705 1.00 9.33 310 LEU B N 1
ATOM 6406 C CA . LEU B 1 310 ? 68.122 -4.432 13.326 1.00 9.50 310 LEU B CA 1
ATOM 6407 C C . LEU B 1 310 ? 67.036 -5.179 14.087 1.00 11.39 310 LEU B C 1
ATOM 6408 O O . LEU B 1 310 ? 67.056 -5.236 15.319 1.00 11.21 310 LEU B O 1
ATOM 6413 N N . GLY B 1 311 ? 66.085 -5.729 13.341 1.00 11.33 311 GLY B N 1
ATOM 6414 C CA . GLY B 1 311 ? 64.997 -6.483 13.936 1.00 14.35 311 GLY B CA 1
ATOM 6415 C C . GLY B 1 311 ? 65.111 -7.907 13.440 1.00 15.75 311 GLY B C 1
ATOM 6416 O O . GLY B 1 311 ? 64.240 -8.411 12.724 1.00 16.65 311 GLY B O 1
ATOM 6417 N N . LEU B 1 312 ? 66.205 -8.557 13.819 1.00 15.65 312 LEU B N 1
ATOM 6418 C CA . LEU B 1 312 ? 66.471 -9.923 13.403 1.00 17.93 312 LEU B CA 1
ATOM 6419 C C . LEU B 1 312 ? 66.096 -10.908 14.498 1.00 18.88 312 LEU B C 1
ATOM 6420 O O . LEU B 1 312 ? 65.868 -10.521 15.644 1.00 20.65 312 LEU B O 1
ATOM 6425 N N . GLY B 1 313 ? 66.029 -12.183 14.134 1.00 20.25 313 GLY B N 1
ATOM 6426 C CA . GLY B 1 313 ? 65.682 -13.208 15.099 1.00 20.00 313 GLY B CA 1
ATOM 6427 C C . GLY B 1 313 ? 66.667 -13.259 16.250 1.00 20.29 313 GLY B C 1
ATOM 6428 O O . GLY B 1 313 ? 67.854 -12.976 16.078 1.00 20.15 313 GLY B O 1
ATOM 6429 N N . GLU B 1 314 ? 66.171 -13.623 17.427 1.00 19.71 314 GLU B N 1
ATOM 6430 C CA . GLU B 1 314 ? 66.997 -13.721 18.628 1.00 19.32 314 GLU B CA 1
ATOM 6431 C C . GLU B 1 314 ? 67.779 -15.037 18.555 1.00 19.43 314 GLU B C 1
ATOM 6432 O O . GLU B 1 314 ? 67.268 -16.032 18.045 1.00 19.46 314 GLU B O 1
ATOM 6438 N N . GLN B 1 315 ? 69.008 -15.044 19.068 1.00 18.34 315 GLN B N 1
ATOM 6439 C CA . GLN B 1 315 ? 69.845 -16.245 19.024 1.00 19.78 315 GLN B CA 1
ATOM 6440 C C . GLN B 1 315 ? 70.115 -16.836 20.408 1.00 17.95 315 GLN B C 1
ATOM 6441 O O . GLN B 1 315 ? 70.631 -16.155 21.290 1.00 18.10 315 GLN B O 1
ATOM 6447 N N . PRO B 1 316 ? 69.775 -18.121 20.606 1.00 18.01 316 PRO B N 1
ATOM 6448 C CA . PRO B 1 316 ? 69.973 -18.818 21.883 1.00 18.32 316 PRO B CA 1
ATOM 6449 C C . PRO B 1 316 ? 71.388 -18.662 22.440 1.00 19.63 316 PRO B C 1
ATOM 6450 O O . PRO B 1 316 ? 72.370 -18.821 21.713 1.00 19.71 316 PRO B O 1
ATOM 6454 N N . ARG B 1 317 ? 71.486 -18.340 23.728 1.00 19.27 317 ARG B N 1
ATOM 6455 C CA . ARG B 1 317 ? 72.781 -18.173 24.386 1.00 21.55 317 ARG B CA 1
ATOM 6456 C C . ARG B 1 317 ? 73.262 -19.533 24.877 1.00 22.17 317 ARG B C 1
ATOM 6457 O O . ARG B 1 317 ? 73.288 -19.793 26.080 1.00 23.06 317 ARG B O 1
ATOM 6465 N N . SER B 1 318 ? 73.662 -20.388 23.945 1.00 23.32 318 SER B N 1
ATOM 6466 C CA . SER B 1 318 ? 74.104 -21.736 24.284 1.00 24.73 318 SER B CA 1
ATOM 6467 C C . SER B 1 318 ? 75.617 -21.958 24.355 1.00 26.55 318 SER B C 1
ATOM 6468 O O . SER B 1 318 ? 76.081 -22.833 25.088 1.00 26.77 318 SER B O 1
ATOM 6471 N N . ALA B 1 319 ? 76.373 -21.171 23.595 1.00 28.02 319 ALA B N 1
ATOM 6472 C CA . ALA B 1 319 ? 77.835 -21.282 23.539 1.00 29.32 319 ALA B CA 1
ATOM 6473 C C . ALA B 1 319 ? 78.524 -21.777 24.812 1.00 29.77 319 ALA B C 1
ATOM 6474 O O . ALA B 1 319 ? 78.969 -22.923 24.881 1.00 30.40 319 ALA B O 1
ATOM 6476 N N . GLU B 1 320 ? 78.618 -20.905 25.811 1.00 30.77 320 GLU B N 1
ATOM 6477 C CA . GLU B 1 320 ? 79.272 -21.234 27.074 1.00 32.15 320 GLU B CA 1
ATOM 6478 C C . GLU B 1 320 ? 78.780 -22.526 27.729 1.00 31.69 320 GLU B C 1
ATOM 6479 O O . GLU B 1 320 ? 79.571 -23.429 28.006 1.00 31.41 320 GLU B O 1
ATOM 6485 N N . LEU B 1 321 ? 77.478 -22.610 27.981 1.00 30.54 321 LEU B N 1
ATOM 6486 C CA . LEU B 1 321 ? 76.897 -23.791 28.615 1.00 30.13 321 LEU B CA 1
ATOM 6487 C C . LEU B 1 321 ? 77.130 -25.070 27.818 1.00 30.63 321 LEU B C 1
ATOM 6488 O O . LEU B 1 321 ? 77.349 -26.138 28.391 1.00 30.71 321 LEU B O 1
ATOM 6493 N N . ALA B 1 322 ? 77.079 -24.961 26.497 1.00 30.98 322 ALA B N 1
ATOM 6494 C CA . ALA B 1 322 ? 77.282 -26.117 25.637 1.00 32.18 322 ALA B CA 1
ATOM 6495 C C . ALA B 1 322 ? 78.710 -26.643 25.768 1.00 33.20 322 ALA B C 1
ATOM 6496 O O . ALA B 1 322 ? 78.950 -27.848 25.669 1.00 33.37 322 ALA B O 1
ATOM 6498 N N . LYS B 1 323 ? 79.652 -25.734 25.998 1.00 34.36 323 LYS B N 1
ATOM 6499 C CA . LYS B 1 323 ? 81.056 -26.102 26.136 1.00 34.26 323 LYS B CA 1
ATOM 6500 C C . LYS B 1 323 ? 81.353 -26.678 27.517 1.00 34.31 323 LYS B C 1
ATOM 6501 O O . LYS B 1 323 ? 82.091 -27.653 27.647 1.00 34.31 323 LYS B O 1
ATOM 6507 N N . ILE B 1 324 ? 80.770 -26.070 28.543 1.00 34.15 324 ILE B N 1
ATOM 6508 C CA . ILE B 1 324 ? 80.976 -26.511 29.917 1.00 34.01 324 ILE B CA 1
ATOM 6509 C C . ILE B 1 324 ? 80.321 -27.856 30.226 1.00 34.18 324 ILE B C 1
ATOM 6510 O O . ILE B 1 324 ? 80.915 -28.700 30.896 1.00 33.03 324 ILE B O 1
ATOM 6515 N N . LEU B 1 325 ? 79.103 -28.054 29.731 1.00 33.70 325 LEU B N 1
ATOM 6516 C CA . LEU B 1 325 ? 78.364 -29.287 29.990 1.00 33.99 325 LEU B CA 1
ATOM 6517 C C . LEU B 1 325 ? 78.360 -30.281 28.833 1.00 33.97 325 LEU B C 1
ATOM 6518 O O . LEU B 1 325 ? 78.014 -31.449 29.016 1.00 34.99 325 LEU B O 1
ATOM 6523 N N . GLY B 1 326 ? 78.741 -29.824 27.646 1.00 34.19 326 GLY B N 1
ATOM 6524 C CA . GLY B 1 326 ? 78.749 -30.710 26.495 1.00 33.84 326 GLY B CA 1
ATOM 6525 C C . GLY B 1 326 ? 77.336 -31.003 26.028 1.00 34.07 326 GLY B C 1
ATOM 6526 O O . GLY B 1 326 ? 76.974 -32.153 25.784 1.00 33.85 326 GLY B O 1
ATOM 6527 N N . LEU B 1 327 ? 76.536 -29.949 25.903 1.00 33.51 327 LEU B N 1
ATOM 6528 C CA . LEU B 1 327 ? 75.147 -30.064 25.470 1.00 33.15 327 LEU B CA 1
ATOM 6529 C C . LEU B 1 327 ? 75.022 -30.207 23.958 1.00 32.30 327 LEU B C 1
ATOM 6530 O O . LEU B 1 327 ? 75.766 -29.579 23.204 1.00 32.62 327 LEU B O 1
ATOM 6535 N N . ASP B 1 328 ? 74.076 -31.030 23.518 1.00 31.83 328 ASP B N 1
ATOM 6536 C CA . ASP B 1 328 ? 73.832 -31.214 22.092 1.00 31.11 328 ASP B CA 1
ATOM 6537 C C . ASP B 1 328 ? 73.048 -29.995 21.624 1.00 30.93 328 ASP B C 1
ATOM 6538 O O . ASP B 1 328 ? 72.052 -29.622 22.243 1.00 30.16 328 ASP B O 1
ATOM 6543 N N . LEU B 1 329 ? 73.496 -29.374 20.537 1.00 30.26 329 LEU B N 1
ATOM 6544 C CA . LEU B 1 329 ? 72.829 -28.184 20.019 1.00 29.54 329 LEU B CA 1
ATOM 6545 C C . LEU B 1 329 ? 72.194 -28.396 18.652 1.00 29.88 329 LEU B C 1
ATOM 6546 O O . LEU B 1 329 ? 72.534 -29.337 17.932 1.00 30.33 329 LEU B O 1
ATOM 6551 N N . GLY B 1 330 ? 71.269 -27.508 18.303 1.00 29.50 330 GLY B N 1
ATOM 6552 C CA . GLY B 1 330 ? 70.600 -27.595 17.019 1.00 30.39 330 GLY B CA 1
ATOM 6553 C C . GLY B 1 330 ? 71.280 -26.710 15.991 1.00 31.47 330 GLY B C 1
ATOM 6554 O O . GLY B 1 330 ? 72.275 -26.056 16.302 1.00 31.35 330 GLY B O 1
ATOM 6555 N N . PRO B 1 331 ? 70.760 -26.658 14.756 1.00 32.70 331 PRO B N 1
ATOM 6556 C CA . PRO B 1 331 ? 71.336 -25.841 13.684 1.00 33.76 331 PRO B CA 1
ATOM 6557 C C . PRO B 1 331 ? 71.417 -24.344 13.988 1.00 34.23 331 PRO B C 1
ATOM 6558 O O . PRO B 1 331 ? 72.336 -23.663 13.531 1.00 34.60 331 PRO B O 1
ATOM 6562 N N . LYS B 1 332 ? 70.462 -23.834 14.760 1.00 34.08 332 LYS B N 1
ATOM 6563 C CA . LYS B 1 332 ? 70.454 -22.417 15.103 1.00 33.36 332 LYS B CA 1
ATOM 6564 C C . LYS B 1 332 ? 71.069 -22.128 16.465 1.00 32.17 332 LYS B C 1
ATOM 6565 O O . LYS B 1 332 ? 70.963 -21.014 16.978 1.00 31.55 332 LYS B O 1
ATOM 6571 N N . GLY B 1 333 ? 71.709 -23.136 17.048 1.00 29.46 333 GLY B N 1
ATOM 6572 C CA . GLY B 1 333 ? 72.336 -22.959 18.344 1.00 28.44 333 GLY B CA 1
ATOM 6573 C C . GLY B 1 333 ? 71.423 -23.259 19.517 1.00 26.62 333 GLY B C 1
ATOM 6574 O O . GLY B 1 333 ? 71.842 -23.172 20.670 1.00 26.18 333 GLY B O 1
ATOM 6575 N N . GLU B 1 334 ? 70.174 -23.608 19.231 1.00 25.61 334 GLU B N 1
ATOM 6576 C CA . GLU B 1 334 ? 69.221 -23.920 20.288 1.00 25.33 334 GLU B CA 1
ATOM 6577 C C . GLU B 1 334 ? 69.653 -25.202 20.989 1.00 24.52 334 GLU B C 1
ATOM 6578 O O . GLU B 1 334 ? 70.227 -26.094 20.364 1.00 23.92 334 GLU B O 1
ATOM 6584 N N . VAL B 1 335 ? 69.391 -25.286 22.289 1.00 23.29 335 VAL B N 1
ATOM 6585 C CA . VAL B 1 335 ? 69.741 -26.479 23.050 1.00 22.50 335 VAL B CA 1
ATOM 6586 C C . VAL B 1 335 ? 68.669 -27.531 22.789 1.00 22.80 335 VAL B C 1
ATOM 6587 O O . VAL B 1 335 ? 67.476 -27.269 22.953 1.00 22.48 335 VAL B O 1
ATOM 6591 N N . LEU B 1 336 ? 69.090 -28.720 22.371 1.00 22.42 336 LEU B N 1
ATOM 6592 C CA . LEU B 1 336 ? 68.144 -29.791 22.090 1.00 22.48 336 LEU B CA 1
ATOM 6593 C C . LEU B 1 336 ? 67.609 -30.394 23.385 1.00 21.57 336 LEU B C 1
ATOM 6594 O O . LEU B 1 336 ? 68.357 -30.597 24.343 1.00 21.98 336 LEU B O 1
ATOM 6599 N N . VAL B 1 337 ? 66.308 -30.667 23.411 1.00 21.32 337 VAL B N 1
ATOM 6600 C CA . VAL B 1 337 ? 65.668 -31.260 24.581 1.00 20.72 337 VAL B CA 1
ATOM 6601 C C . VAL B 1 337 ? 64.560 -32.200 24.129 1.00 20.44 337 VAL B C 1
ATOM 6602 O O . VAL B 1 337 ? 64.043 -32.068 23.019 1.00 20.79 337 VAL B O 1
ATOM 6606 N N . ASN B 1 338 ? 64.203 -33.156 24.980 1.00 20.70 338 ASN B N 1
ATOM 6607 C CA . ASN B 1 338 ? 63.125 -34.072 24.641 1.00 21.52 338 ASN B CA 1
ATOM 6608 C C . ASN B 1 338 ? 61.815 -33.443 25.104 1.00 22.27 338 ASN B C 1
ATOM 6609 O O . ASN B 1 338 ? 61.793 -32.291 25.536 1.00 22.51 338 ASN B O 1
ATOM 6614 N N . GLU B 1 339 ? 60.728 -34.198 25.019 1.00 23.60 339 GLU B N 1
ATOM 6615 C CA . GLU B 1 339 ? 59.419 -33.690 25.415 1.00 24.89 339 GLU B CA 1
ATOM 6616 C C . GLU B 1 339 ? 59.323 -33.342 26.899 1.00 24.36 339 GLU B C 1
ATOM 6617 O O . GLU B 1 339 ? 58.351 -32.725 27.332 1.00 23.81 339 GLU B O 1
ATOM 6623 N N . TYR B 1 340 ? 60.328 -33.733 27.678 1.00 22.10 340 TYR B N 1
ATOM 6624 C CA . TYR B 1 340 ? 60.330 -33.448 29.110 1.00 21.32 340 TYR B CA 1
ATOM 6625 C C . TYR B 1 340 ? 61.295 -32.318 29.457 1.00 19.54 340 TYR B C 1
ATOM 6626 O O . TYR B 1 340 ? 61.637 -32.112 30.624 1.00 18.23 340 TYR B O 1
ATOM 6635 N N . LEU B 1 341 ? 61.719 -31.584 28.432 1.00 19.93 341 LEU B N 1
ATOM 6636 C CA . LEU B 1 341 ? 62.644 -30.462 28.581 1.00 18.56 341 LEU B CA 1
ATOM 6637 C C . LEU B 1 341 ? 64.029 -30.905 29.039 1.00 19.71 341 LEU B C 1
ATOM 6638 O O . LEU B 1 341 ? 64.815 -30.101 29.537 1.00 18.29 341 LEU B O 1
ATOM 6643 N N . GLN B 1 342 ? 64.327 -32.186 28.858 1.00 19.37 342 GLN B N 1
ATOM 6644 C CA . GLN B 1 342 ? 65.619 -32.730 29.252 1.00 20.80 342 GLN B CA 1
ATOM 6645 C C . GLN B 1 342 ? 66.639 -32.627 28.122 1.00 20.30 342 GLN B C 1
ATOM 6646 O O . GLN B 1 342 ? 66.364 -33.020 26.988 1.00 19.34 342 GLN B O 1
ATOM 6652 N N . THR B 1 343 ? 67.812 -32.084 28.438 1.00 21.66 343 THR B N 1
ATOM 6653 C CA . THR B 1 343 ? 68.881 -31.945 27.455 1.00 23.26 343 THR B CA 1
ATOM 6654 C C . THR B 1 343 ? 69.572 -33.295 27.314 1.00 24.86 343 THR B C 1
ATOM 6655 O O . THR B 1 343 ? 69.065 -34.311 27.791 1.00 25.71 343 THR B O 1
ATOM 6659 N N . SER B 1 344 ? 70.729 -33.302 26.664 1.00 26.10 344 SER B N 1
ATOM 6660 C CA . SER B 1 344 ? 71.478 -34.539 26.482 1.00 28.51 344 SER B CA 1
ATOM 6661 C C . SER B 1 344 ? 72.275 -34.852 27.746 1.00 29.89 344 SER B C 1
ATOM 6662 O O . SER B 1 344 ? 72.729 -35.979 27.940 1.00 31.22 344 SER B O 1
ATOM 6665 N N . VAL B 1 345 ? 72.435 -33.850 28.607 1.00 31.18 345 VAL B N 1
ATOM 6666 C CA . VAL B 1 345 ? 73.174 -34.020 29.854 1.00 32.05 345 VAL B CA 1
ATOM 6667 C C . VAL B 1 345 ? 72.231 -34.359 31.006 1.00 32.92 345 VAL B C 1
ATOM 6668 O O . VAL B 1 345 ? 71.259 -33.646 31.256 1.00 33.47 345 VAL B O 1
ATOM 6672 N N . PRO B 1 346 ? 72.511 -35.457 31.724 1.00 33.14 346 PRO B N 1
ATOM 6673 C CA . PRO B 1 346 ? 71.695 -35.906 32.856 1.00 32.61 346 PRO B CA 1
ATOM 6674 C C . PRO B 1 346 ? 71.428 -34.828 33.905 1.00 31.70 346 PRO B C 1
ATOM 6675 O O . PRO B 1 346 ? 72.328 -34.077 34.284 1.00 31.67 346 PRO B O 1
ATOM 6679 N N . ASN B 1 347 ? 70.181 -34.762 34.365 1.00 29.79 347 ASN B N 1
ATOM 6680 C CA . ASN B 1 347 ? 69.773 -33.801 35.384 1.00 28.94 347 ASN B CA 1
ATOM 6681 C C . ASN B 1 347 ? 69.913 -32.350 34.943 1.00 26.45 347 ASN B C 1
ATOM 6682 O O . ASN B 1 347 ? 70.001 -31.444 35.773 1.00 25.38 347 ASN B O 1
ATOM 6687 N N . VAL B 1 348 ? 69.936 -32.134 33.633 1.00 24.45 348 VAL B N 1
ATOM 6688 C CA . VAL B 1 348 ? 70.051 -30.787 33.089 1.00 22.72 348 VAL B CA 1
ATOM 6689 C C . VAL B 1 348 ? 68.922 -30.533 32.098 1.00 20.66 348 VAL B C 1
ATOM 6690 O O . VAL B 1 348 ? 68.806 -31.220 31.083 1.00 19.85 348 VAL B O 1
ATOM 6694 N N . TYR B 1 349 ? 68.087 -29.549 32.414 1.00 19.77 349 TYR B N 1
ATOM 6695 C CA . TYR B 1 349 ? 66.965 -29.184 31.563 1.00 19.11 349 TYR B CA 1
ATOM 6696 C C . TYR B 1 349 ? 67.238 -27.839 30.904 1.00 17.35 349 TYR B C 1
ATOM 6697 O O . TYR B 1 349 ? 68.070 -27.062 31.375 1.00 16.85 349 TYR B O 1
ATOM 6706 N N . ALA B 1 350 ? 66.532 -27.570 29.811 1.00 16.12 350 ALA B N 1
ATOM 6707 C CA . ALA B 1 350 ? 66.674 -26.304 29.100 1.00 15.45 350 ALA B CA 1
ATOM 6708 C C . ALA B 1 350 ? 65.265 -25.808 28.798 1.00 14.82 350 ALA B C 1
ATOM 6709 O O . ALA B 1 350 ? 64.392 -26.591 28.426 1.00 15.46 350 ALA B O 1
ATOM 6711 N N . VAL B 1 351 ? 65.051 -24.506 28.958 1.00 15.00 351 VAL B N 1
ATOM 6712 C CA . VAL B 1 351 ? 63.732 -23.922 28.741 1.00 14.30 351 VAL B CA 1
ATOM 6713 C C . VAL B 1 351 ? 63.808 -22.533 28.115 1.00 15.18 351 VAL B C 1
ATOM 6714 O O . VAL B 1 351 ? 64.889 -21.972 27.951 1.00 15.35 351 VAL B O 1
ATOM 6718 N N . GLY B 1 352 ? 62.645 -21.986 27.774 1.00 13.81 352 GLY B N 1
ATOM 6719 C CA . GLY B 1 352 ? 62.589 -20.654 27.197 1.00 13.18 352 GLY B CA 1
ATOM 6720 C C . GLY B 1 352 ? 63.177 -20.495 25.808 1.00 12.03 352 GLY B C 1
ATOM 6721 O O . GLY B 1 352 ? 63.156 -21.423 25.001 1.00 13.26 352 GLY B O 1
ATOM 6722 N N . ASP B 1 353 ? 63.694 -19.300 25.531 1.00 12.73 353 ASP B N 1
ATOM 6723 C CA . ASP B 1 353 ? 64.281 -18.988 24.234 1.00 12.41 353 ASP B CA 1
ATOM 6724 C C . ASP B 1 353 ? 65.509 -19.833 23.933 1.00 13.63 353 ASP B C 1
ATOM 6725 O O . ASP B 1 353 ? 65.897 -19.982 22.775 1.00 14.85 353 ASP B O 1
ATOM 6730 N N . LEU B 1 354 ? 66.113 -20.380 24.981 1.00 14.63 354 LEU B N 1
ATOM 6731 C CA . LEU B 1 354 ? 67.306 -21.203 24.838 1.00 15.63 354 LEU B CA 1
ATOM 6732 C C . LEU B 1 354 ? 67.055 -22.456 24.001 1.00 16.02 354 LEU B C 1
ATOM 6733 O O . LEU B 1 354 ? 67.969 -22.963 23.351 1.00 17.42 354 LEU B O 1
ATOM 6738 N N . ILE B 1 355 ? 65.822 -22.958 24.016 1.00 16.13 355 ILE B N 1
ATOM 6739 C CA . ILE B 1 355 ? 65.498 -24.157 23.251 1.00 16.57 355 ILE B CA 1
ATOM 6740 C C . ILE B 1 355 ? 64.868 -23.863 21.893 1.00 18.05 355 ILE B C 1
ATOM 6741 O O . ILE B 1 355 ? 64.385 -24.769 21.212 1.00 18.88 355 ILE B O 1
ATOM 6746 N N . GLY B 1 356 ? 64.873 -22.592 21.503 1.00 17.28 356 GLY B N 1
ATOM 6747 C CA . GLY B 1 356 ? 64.335 -22.224 20.206 1.00 18.88 356 GLY B CA 1
ATOM 6748 C C . GLY B 1 356 ? 62.909 -21.715 20.157 1.00 19.33 356 GLY B C 1
ATOM 6749 O O . GLY B 1 356 ? 62.328 -21.322 21.170 1.00 19.15 356 GLY B O 1
ATOM 6750 N N . GLY B 1 357 ? 62.345 -21.729 18.954 1.00 19.88 357 GLY B N 1
ATOM 6751 C CA . GLY B 1 357 ? 60.990 -21.254 18.762 1.00 18.73 357 GLY B CA 1
ATOM 6752 C C . GLY B 1 357 ? 59.911 -22.226 19.196 1.00 18.24 357 GLY B C 1
ATOM 6753 O O . GLY B 1 357 ? 60.150 -23.432 19.282 1.00 19.71 357 GLY B O 1
ATOM 6754 N N . PRO B 1 358 ? 58.700 -21.721 19.478 1.00 16.40 358 PRO B N 1
ATOM 6755 C CA . PRO B 1 358 ? 58.418 -20.286 19.384 1.00 15.79 358 PRO B CA 1
ATOM 6756 C C . PRO B 1 358 ? 59.010 -19.509 20.552 1.00 15.04 358 PRO B C 1
ATOM 6757 O O . PRO B 1 358 ? 58.949 -19.956 21.697 1.00 13.99 358 PRO B O 1
ATOM 6761 N N . MET B 1 359 ? 59.605 -18.358 20.254 1.00 13.31 359 MET B N 1
ATOM 6762 C CA . MET B 1 359 ? 60.184 -17.523 21.298 1.00 12.13 359 MET B CA 1
ATOM 6763 C C . MET B 1 359 ? 59.122 -16.536 21.760 1.00 11.55 359 MET B C 1
ATOM 6764 O O . MET B 1 359 ? 59.076 -15.385 21.315 1.00 11.57 359 MET B O 1
ATOM 6769 N N . GLU B 1 360 ? 58.256 -17.022 22.643 1.00 9.52 360 GLU B N 1
ATOM 6770 C CA . GLU B 1 360 ? 57.167 -16.235 23.202 1.00 10.13 360 GLU B CA 1
ATOM 6771 C C . GLU B 1 360 ? 57.151 -16.428 24.713 1.00 9.82 360 GLU B C 1
ATOM 6772 O O . GLU B 1 360 ? 57.715 -17.394 25.233 1.00 10.40 360 GLU B O 1
ATOM 6778 N N . MET B 1 361 ? 56.485 -15.519 25.413 1.00 10.19 361 MET B N 1
ATOM 6779 C CA . MET B 1 361 ? 56.400 -15.598 26.863 1.00 8.85 361 MET B CA 1
ATOM 6780 C C . MET B 1 361 ? 55.650 -16.835 27.343 1.00 11.22 361 MET B C 1
ATOM 6781 O O . MET B 1 361 ? 56.038 -17.439 28.345 1.00 10.99 361 MET B O 1
ATOM 6786 N N . PHE B 1 362 ? 54.583 -17.227 26.647 1.00 10.26 362 PHE B N 1
ATOM 6787 C CA . PHE B 1 362 ? 53.837 -18.407 27.081 1.00 10.05 362 PHE B CA 1
ATOM 6788 C C . PHE B 1 362 ? 54.732 -19.646 27.027 1.00 11.36 362 PHE B C 1
ATOM 6789 O O . PHE B 1 362 ? 54.682 -20.495 27.920 1.00 11.55 362 PHE B O 1
ATOM 6797 N N . LYS B 1 363 ? 55.565 -19.730 25.992 1.00 10.99 363 LYS B N 1
ATOM 6798 C CA . LYS B 1 363 ? 56.462 -20.868 25.823 1.00 10.90 363 LYS B CA 1
ATOM 6799 C C . LYS B 1 363 ? 57.538 -20.856 26.910 1.00 11.88 363 LYS B C 1
ATOM 6800 O O . LYS B 1 363 ? 57.874 -21.898 27.476 1.00 12.55 363 LYS B O 1
ATOM 6806 N N . ALA B 1 364 ? 58.076 -19.679 27.210 1.00 11.13 364 ALA B N 1
ATOM 6807 C CA . ALA B 1 364 ? 59.113 -19.583 28.231 1.00 10.83 364 ALA B CA 1
ATOM 6808 C C . ALA B 1 364 ? 58.573 -19.952 29.612 1.00 10.67 364 ALA B C 1
ATOM 6809 O O . ALA B 1 364 ? 59.138 -20.800 30.301 1.00 12.79 364 ALA B O 1
ATOM 6811 N N . ARG B 1 365 ? 57.471 -19.326 30.006 1.00 10.89 365 ARG B N 1
ATOM 6812 C CA . ARG B 1 365 ? 56.875 -19.581 31.310 1.00 11.34 365 ARG B CA 1
ATOM 6813 C C . ARG B 1 365 ? 56.400 -21.022 31.486 1.00 12.01 365 ARG B C 1
ATOM 6814 O O . ARG B 1 365 ? 56.653 -21.645 32.524 1.00 13.02 365 ARG B O 1
ATOM 6822 N N . LYS B 1 366 ? 55.712 -21.557 30.485 1.00 12.46 366 LYS B N 1
ATOM 6823 C CA . LYS B 1 366 ? 55.223 -22.923 30.585 1.00 13.07 366 LYS B CA 1
ATOM 6824 C C . LYS B 1 366 ? 56.356 -23.940 30.566 1.00 13.29 366 LYS B C 1
ATOM 6825 O O . LYS B 1 366 ? 56.357 -24.871 31.370 1.00 13.84 366 LYS B O 1
ATOM 6831 N N . SER B 1 367 ? 57.327 -23.769 29.673 1.00 12.15 367 SER B N 1
ATOM 6832 C CA . SER B 1 367 ? 58.439 -24.717 29.633 1.00 13.63 367 SER B CA 1
ATOM 6833 C C . SER B 1 367 ? 59.157 -24.690 30.981 1.00 14.17 367 SER B C 1
ATOM 6834 O O . SER B 1 367 ? 59.585 -25.728 31.487 1.00 14.49 367 SER B O 1
ATOM 6837 N N . GLY B 1 368 ? 59.274 -23.503 31.564 1.00 13.13 368 GLY B N 1
ATOM 6838 C CA . GLY B 1 368 ? 59.925 -23.384 32.857 1.00 14.87 368 GLY B CA 1
ATOM 6839 C C . GLY B 1 368 ? 59.175 -24.154 33.927 1.00 15.02 368 GLY B C 1
ATOM 6840 O O . GLY B 1 368 ? 59.783 -24.827 34.763 1.00 15.32 368 GLY B O 1
ATOM 6841 N N . CYS B 1 369 ? 57.848 -24.061 33.900 1.00 15.17 369 CYS B N 1
ATOM 6842 C CA . CYS B 1 369 ? 57.012 -24.751 34.877 1.00 16.36 369 CYS B CA 1
ATOM 6843 C C . CYS B 1 369 ? 57.031 -26.261 34.696 1.00 17.24 369 CYS B C 1
ATOM 6844 O O . CYS B 1 369 ? 57.121 -27.009 35.670 1.00 17.70 369 CYS B O 1
ATOM 6847 N N . TYR B 1 370 ? 56.941 -26.710 33.449 1.00 17.18 370 TYR B N 1
ATOM 6848 C CA . TYR B 1 370 ? 56.952 -28.139 33.171 1.00 17.58 370 TYR B CA 1
ATOM 6849 C C . TYR B 1 370 ? 58.286 -28.767 33.561 1.00 18.39 370 TYR B C 1
ATOM 6850 O O . TYR B 1 370 ? 58.319 -29.864 34.116 1.00 18.09 370 TYR B O 1
ATOM 6859 N N . ALA B 1 371 ? 59.384 -28.073 33.277 1.00 16.42 371 ALA B N 1
ATOM 6860 C CA . ALA B 1 371 ? 60.700 -28.587 33.638 1.00 18.21 371 ALA B CA 1
ATOM 6861 C C . ALA B 1 371 ? 60.735 -28.745 35.154 1.00 19.91 371 ALA B C 1
ATOM 6862 O O . ALA B 1 371 ? 61.284 -29.715 35.679 1.00 20.17 371 ALA B O 1
ATOM 6864 N N . ALA B 1 372 ? 60.129 -27.787 35.848 1.00 19.81 372 ALA B N 1
ATOM 6865 C CA . ALA B 1 372 ? 60.079 -27.800 37.306 1.00 20.88 372 ALA B CA 1
ATOM 6866 C C . ALA B 1 372 ? 59.278 -28.992 37.814 1.00 21.66 372 ALA B C 1
ATOM 6867 O O . ALA B 1 372 ? 59.685 -29.667 38.762 1.00 21.13 372 ALA B O 1
ATOM 6869 N N . ARG B 1 373 ? 58.137 -29.246 37.181 1.00 21.49 373 ARG B N 1
ATOM 6870 C CA . ARG B 1 373 ? 57.282 -30.358 37.574 1.00 23.45 373 ARG B CA 1
ATOM 6871 C C . ARG B 1 373 ? 58.008 -31.681 37.357 1.00 23.80 373 ARG B C 1
ATOM 6872 O O . ARG B 1 373 ? 57.914 -32.590 38.181 1.00 23.74 373 ARG B O 1
ATOM 6880 N N . ASN B 1 374 ? 58.747 -31.775 36.256 1.00 22.73 374 ASN B N 1
ATOM 6881 C CA . ASN B 1 374 ? 59.504 -32.981 35.945 1.00 23.70 374 ASN B CA 1
ATOM 6882 C C . ASN B 1 374 ? 60.624 -33.177 36.962 1.00 24.43 374 ASN B C 1
ATOM 6883 O O . ASN B 1 374 ? 60.949 -34.306 37.332 1.00 23.94 374 ASN B O 1
ATOM 6888 N N . VAL B 1 375 ? 61.208 -32.074 37.418 1.00 24.98 375 VAL B N 1
ATOM 6889 C CA . VAL B 1 375 ? 62.272 -32.138 38.411 1.00 26.36 375 VAL B CA 1
ATOM 6890 C C . VAL B 1 375 ? 61.696 -32.629 39.736 1.00 27.73 375 VAL B C 1
ATOM 6891 O O . VAL B 1 375 ? 62.385 -33.285 40.517 1.00 28.52 375 VAL B O 1
ATOM 6895 N N . MET B 1 376 ? 60.428 -32.315 39.982 1.00 28.11 376 MET B N 1
ATOM 6896 C CA . MET B 1 376 ? 59.775 -32.728 41.217 1.00 29.58 376 MET B CA 1
ATOM 6897 C C . MET B 1 376 ? 59.167 -34.123 41.114 1.00 30.47 376 MET B C 1
ATOM 6898 O O . MET B 1 376 ? 58.393 -34.531 41.978 1.00 31.32 376 MET B O 1
ATOM 6903 N N . GLY B 1 377 ? 59.516 -34.845 40.053 1.00 31.37 377 GLY B N 1
ATOM 6904 C CA . GLY B 1 377 ? 59.014 -36.197 39.878 1.00 32.89 377 GLY B CA 1
ATOM 6905 C C . GLY B 1 377 ? 57.749 -36.363 39.056 1.00 34.50 377 GLY B C 1
ATOM 6906 O O . GLY B 1 377 ? 57.338 -37.491 38.781 1.00 35.14 377 GLY B O 1
ATOM 6907 N N . GLU B 1 378 ? 57.128 -35.258 38.659 1.00 35.05 378 GLU B N 1
ATOM 6908 C CA . GLU B 1 378 ? 55.902 -35.326 37.870 1.00 36.19 378 GLU B CA 1
ATOM 6909 C C . GLU B 1 378 ? 56.203 -35.356 36.375 1.00 36.60 378 GLU B C 1
ATOM 6910 O O . GLU B 1 378 ? 56.367 -34.314 35.744 1.00 36.77 378 GLU B O 1
ATOM 6916 N N . LYS B 1 379 ? 56.268 -36.562 35.819 1.00 35.98 379 LYS B N 1
ATOM 6917 C CA . LYS B 1 379 ? 56.552 -36.762 34.401 1.00 35.29 379 LYS B CA 1
ATOM 6918 C C . LYS B 1 379 ? 55.459 -36.184 33.507 1.00 34.28 379 LYS B C 1
ATOM 6919 O O . LYS B 1 379 ? 54.397 -36.785 33.345 1.00 35.05 379 LYS B O 1
ATOM 6925 N N . ILE B 1 380 ? 55.726 -35.020 32.922 1.00 31.64 380 ILE B N 1
ATOM 6926 C CA . ILE B 1 380 ? 54.759 -34.369 32.046 1.00 29.36 380 ILE B CA 1
ATOM 6927 C C . ILE B 1 380 ? 55.446 -33.829 30.793 1.00 27.53 380 ILE B C 1
ATOM 6928 O O . ILE B 1 380 ? 56.462 -33.141 30.876 1.00 26.71 380 ILE B O 1
ATOM 6933 N N . SER B 1 381 ? 54.886 -34.150 29.631 1.00 25.56 381 SER B N 1
ATOM 6934 C CA . SER B 1 381 ? 55.462 -33.714 28.367 1.00 23.89 381 SER B CA 1
ATOM 6935 C C . SER B 1 381 ? 54.938 -32.363 27.904 1.00 22.54 381 SER B C 1
ATOM 6936 O O . SER B 1 381 ? 53.813 -31.974 28.221 1.00 22.47 381 SER B O 1
ATOM 6939 N N . TYR B 1 382 ? 55.769 -31.650 27.153 1.00 20.89 382 TYR B N 1
ATOM 6940 C CA . TYR B 1 382 ? 55.395 -30.346 26.627 1.00 20.04 382 TYR B CA 1
ATOM 6941 C C . TYR B 1 382 ? 55.966 -30.117 25.233 1.00 20.50 382 TYR B C 1
ATOM 6942 O O . TYR B 1 382 ? 57.179 -30.029 25.048 1.00 20.16 382 TYR B O 1
ATOM 6951 N N . THR B 1 383 ? 55.074 -30.033 24.254 1.00 20.62 383 THR B N 1
ATOM 6952 C CA . THR B 1 383 ? 55.457 -29.790 22.871 1.00 22.71 383 THR B CA 1
ATOM 6953 C C . THR B 1 383 ? 54.511 -28.707 22.367 1.00 21.87 383 THR B C 1
ATOM 6954 O O . THR B 1 383 ? 53.378 -28.990 21.986 1.00 22.67 383 THR B O 1
ATOM 6958 N N . PRO B 1 384 ? 54.964 -27.446 22.372 1.00 21.25 384 PRO B N 1
ATOM 6959 C CA . PRO B 1 384 ? 54.111 -26.350 21.909 1.00 20.08 384 PRO B CA 1
ATOM 6960 C C . PRO B 1 384 ? 53.560 -26.561 20.505 1.00 19.18 384 PRO B C 1
ATOM 6961 O O . PRO B 1 384 ? 54.311 -26.758 19.551 1.00 18.70 384 PRO B O 1
ATOM 6965 N N . LYS B 1 385 ? 52.236 -26.527 20.395 1.00 18.20 385 LYS B N 1
ATOM 6966 C CA . LYS B 1 385 ? 51.558 -26.710 19.118 1.00 18.30 385 LYS B CA 1
ATOM 6967 C C . LYS B 1 385 ? 50.146 -26.142 19.202 1.00 16.43 385 LYS B C 1
ATOM 6968 O O . LYS B 1 385 ? 49.539 -26.136 20.268 1.00 15.76 385 LYS B O 1
ATOM 6974 N N . ASN B 1 386 ? 49.630 -25.674 18.071 1.00 16.24 386 ASN B N 1
ATOM 6975 C CA . ASN B 1 386 ? 48.286 -25.110 18.008 1.00 15.52 386 ASN B CA 1
ATOM 6976 C C . ASN B 1 386 ? 48.038 -24.049 19.067 1.00 13.34 386 ASN B C 1
ATOM 6977 O O . ASN B 1 386 ? 47.131 -24.169 19.894 1.00 13.48 386 ASN B O 1
ATOM 6982 N N . TYR B 1 387 ? 48.857 -23.005 19.029 1.00 11.73 387 TYR B N 1
ATOM 6983 C CA . TYR B 1 387 ? 48.736 -21.899 19.957 1.00 10.33 387 TYR B CA 1
ATOM 6984 C C . TYR B 1 387 ? 48.351 -20.644 19.184 1.00 8.63 387 TYR B C 1
ATOM 6985 O O . TYR B 1 387 ? 48.606 -20.540 17.984 1.00 9.01 387 TYR B O 1
ATOM 6994 N N . PRO B 1 388 ? 47.702 -19.684 19.859 1.00 8.01 388 PRO B N 1
ATOM 6995 C CA . PRO B 1 388 ? 47.308 -18.446 19.188 1.00 8.17 388 PRO B CA 1
ATOM 6996 C C . PRO B 1 388 ? 48.567 -17.597 19.082 1.00 7.91 388 PRO B C 1
ATOM 6997 O O . PRO B 1 388 ? 49.549 -17.849 19.783 1.00 7.89 388 PRO B O 1
ATOM 7001 N N . ASP B 1 389 ? 48.551 -16.598 18.211 1.00 7.63 389 ASP B N 1
ATOM 7002 C CA . ASP B 1 389 ? 49.724 -15.755 18.050 1.00 9.31 389 ASP B CA 1
ATOM 7003 C C . ASP B 1 389 ? 49.271 -14.348 17.684 1.00 9.71 389 ASP B C 1
ATOM 7004 O O . ASP B 1 389 ? 48.109 -14.130 17.333 1.00 8.55 389 ASP B O 1
ATOM 7009 N N . PHE B 1 390 ? 50.182 -13.389 17.777 1.00 11.08 390 PHE B N 1
ATOM 7010 C CA . PHE B 1 390 ? 49.834 -12.011 17.468 1.00 10.48 390 PHE B CA 1
ATOM 7011 C C . PHE B 1 390 ? 51.082 -11.184 17.228 1.00 9.19 390 PHE B C 1
ATOM 7012 O O . PHE B 1 390 ? 52.196 -11.598 17.547 1.00 9.13 390 PHE B O 1
ATOM 7020 N N . LEU B 1 391 ? 50.876 -10.001 16.669 1.00 8.06 391 LEU B N 1
ATOM 7021 C CA . LEU B 1 391 ? 51.961 -9.066 16.415 1.00 8.83 391 LEU B CA 1
ATOM 7022 C C . LEU B 1 391 ? 51.329 -7.696 16.220 1.00 8.16 391 LEU B C 1
ATOM 7023 O O . LEU B 1 391 ? 50.126 -7.598 15.995 1.00 8.65 391 LEU B O 1
ATOM 7028 N N . HIS B 1 392 ? 52.129 -6.641 16.342 1.00 8.49 392 HIS B N 1
ATOM 7029 C CA . HIS B 1 392 ? 51.620 -5.282 16.151 1.00 8.72 392 HIS B CA 1
ATOM 7030 C C . HIS B 1 392 ? 52.210 -4.639 14.907 1.00 8.32 392 HIS B C 1
ATOM 7031 O O . HIS B 1 392 ? 53.350 -4.905 14.548 1.00 8.18 392 HIS B O 1
ATOM 7038 N N . THR B 1 393 ? 51.418 -3.785 14.263 1.00 9.08 393 THR B N 1
ATOM 7039 C CA . THR B 1 393 ? 51.877 -2.960 13.146 1.00 8.33 393 THR B CA 1
ATOM 7040 C C . THR B 1 393 ? 51.374 -1.656 13.756 1.00 8.51 393 THR B C 1
ATOM 7041 O O . THR B 1 393 ? 51.853 -1.276 14.826 1.00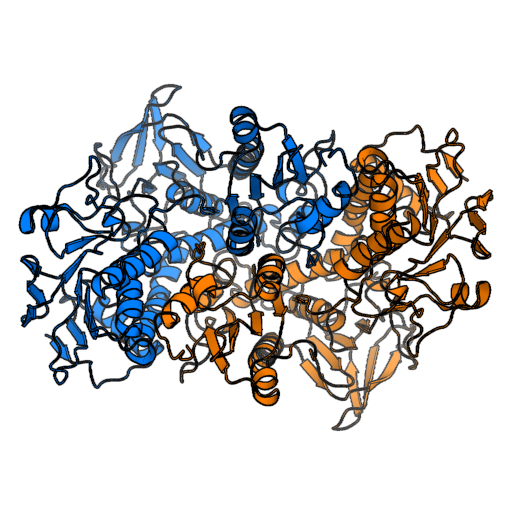 9.54 393 THR B O 1
ATOM 7045 N N . HIS B 1 394 ? 50.428 -0.975 13.112 1.00 8.54 394 HIS B N 1
ATOM 7046 C CA . HIS B 1 394 ? 49.824 0.214 13.714 1.00 7.77 394 HIS B CA 1
ATOM 7047 C C . HIS B 1 394 ? 48.521 -0.331 14.298 1.00 7.85 394 HIS B C 1
ATOM 7048 O O . HIS B 1 394 ? 47.760 0.390 14.943 1.00 9.07 394 HIS B O 1
ATOM 7055 N N . TYR B 1 395 ? 48.279 -1.617 14.037 1.00 7.72 395 TYR B N 1
ATOM 7056 C CA . TYR B 1 395 ? 47.103 -2.341 14.532 1.00 7.40 395 TYR B CA 1
ATOM 7057 C C . TYR B 1 395 ? 47.559 -3.553 15.315 1.00 8.14 395 TYR B C 1
ATOM 7058 O O . TYR B 1 395 ? 48.729 -3.932 15.281 1.00 8.41 395 TYR B O 1
ATOM 7067 N N . GLU B 1 396 ? 46.605 -4.173 15.999 1.00 8.06 396 GLU B N 1
ATOM 7068 C CA . GLU B 1 396 ? 46.865 -5.413 16.712 1.00 8.14 396 GLU B CA 1
ATOM 7069 C C . GLU B 1 396 ? 46.444 -6.477 15.699 1.00 8.36 396 GLU B C 1
ATOM 7070 O O . GLU B 1 396 ? 45.364 -6.384 15.110 1.00 8.23 396 GLU B O 1
ATOM 7076 N N . VAL B 1 397 ? 47.304 -7.465 15.475 1.00 7.14 397 VAL B N 1
ATOM 7077 C CA . VAL B 1 397 ? 47.031 -8.530 14.514 1.00 7.62 397 VAL B CA 1
ATOM 7078 C C . VAL B 1 397 ? 47.054 -9.868 15.243 1.00 8.67 397 VAL B C 1
ATOM 7079 O O . VAL B 1 397 ? 48.089 -10.278 15.761 1.00 8.86 397 VAL B O 1
ATOM 7083 N N . SER B 1 398 ? 45.904 -10.539 15.277 1.00 8.55 398 SER B N 1
ATOM 7084 C CA . SER B 1 398 ? 45.772 -11.813 15.972 1.00 8.07 398 SER B CA 1
ATOM 7085 C C . SER B 1 398 ? 45.409 -12.937 15.016 1.00 7.62 398 SER B C 1
ATOM 7086 O O . SER B 1 398 ? 44.621 -12.750 14.089 1.00 6.67 398 SER B O 1
ATOM 7089 N N . PHE B 1 399 ? 45.977 -14.114 15.249 1.00 6.77 399 PHE B N 1
ATOM 7090 C CA . PHE B 1 399 ? 45.694 -15.245 14.381 1.00 7.35 399 PHE B CA 1
ATOM 7091 C C . PHE B 1 399 ? 45.912 -16.588 15.063 1.00 7.12 399 PHE B C 1
ATOM 7092 O O . PHE B 1 399 ? 46.725 -16.716 15.979 1.00 8.07 399 PHE B O 1
ATOM 7100 N N . LEU B 1 400 ? 45.157 -17.583 14.615 1.00 7.55 400 LEU B N 1
ATOM 7101 C CA . LEU B 1 400 ? 45.273 -18.934 15.144 1.00 6.72 400 LEU B CA 1
ATOM 7102 C C . LEU B 1 400 ? 44.740 -19.875 14.080 1.00 8.17 400 LEU B C 1
ATOM 7103 O O . LEU B 1 400 ? 43.918 -19.488 13.252 1.00 7.44 400 LEU B O 1
ATOM 7108 N N . GLY B 1 401 ? 45.232 -21.104 14.083 1.00 6.30 401 GLY B N 1
ATOM 7109 C CA . GLY B 1 401 ? 44.749 -22.080 13.128 1.00 8.67 401 GLY B CA 1
ATOM 7110 C C . GLY B 1 401 ? 45.126 -21.856 11.678 1.00 8.54 401 GLY B C 1
ATOM 7111 O O . GLY B 1 401 ? 46.128 -21.214 11.356 1.00 9.46 401 GLY B O 1
ATOM 7112 N N . MET B 1 402 ? 44.287 -22.381 10.794 1.00 9.78 402 MET B N 1
ATOM 7113 C CA . MET B 1 402 ? 44.518 -22.304 9.361 1.00 8.72 402 MET B CA 1
ATOM 7114 C C . MET B 1 402 ? 44.005 -21.061 8.644 1.00 9.14 402 MET B C 1
ATOM 7115 O O . MET B 1 402 ? 42.974 -20.494 9.007 1.00 9.11 402 MET B O 1
ATOM 7120 N N . GLY B 1 403 ? 44.743 -20.660 7.613 1.00 9.13 403 GLY B N 1
ATOM 7121 C CA . GLY B 1 403 ? 44.333 -19.547 6.783 1.00 10.24 403 GLY B CA 1
ATOM 7122 C C . GLY B 1 403 ? 43.371 -20.177 5.785 1.00 9.50 403 GLY B C 1
ATOM 7123 O O . GLY B 1 403 ? 43.314 -21.401 5.677 1.00 12.34 403 GLY B O 1
ATOM 7124 N N . GLU B 1 404 ? 42.625 -19.361 5.054 1.00 9.73 404 GLU B N 1
ATOM 7125 C CA . GLU B 1 404 ? 41.648 -19.863 4.091 1.00 11.00 404 GLU B CA 1
ATOM 7126 C C . GLU B 1 404 ? 42.234 -20.753 2.998 1.00 10.12 404 GLU B C 1
ATOM 7127 O O . GLU B 1 404 ? 41.763 -21.874 2.768 1.00 9.34 404 GLU B O 1
ATOM 7133 N N . GLU B 1 405 ? 43.252 -20.247 2.314 1.00 10.45 405 GLU B N 1
ATOM 7134 C CA . GLU B 1 405 ? 43.880 -20.998 1.232 1.00 12.21 405 GLU B CA 1
ATOM 7135 C C . GLU B 1 405 ? 44.538 -22.273 1.749 1.00 10.54 405 GLU B C 1
ATOM 7136 O O . GLU B 1 405 ? 44.489 -23.325 1.100 1.00 11.27 405 GLU B O 1
ATOM 7142 N N . GLU B 1 406 ? 45.149 -22.170 2.924 1.00 10.57 406 GLU B N 1
ATOM 7143 C CA . GLU B 1 406 ? 45.807 -23.295 3.572 1.00 11.91 406 GLU B CA 1
ATOM 7144 C C . GLU B 1 406 ? 44.807 -24.428 3.823 1.00 12.39 406 GLU B C 1
ATOM 7145 O O . GLU B 1 406 ? 45.092 -25.598 3.562 1.00 11.50 406 GLU B O 1
ATOM 7151 N N . ALA B 1 407 ? 43.633 -24.071 4.329 1.00 10.90 407 ALA B N 1
ATOM 7152 C CA . ALA B 1 407 ? 42.605 -25.060 4.620 1.00 10.56 407 ALA B CA 1
ATOM 7153 C C . ALA B 1 407 ? 42.113 -25.766 3.362 1.00 11.21 407 ALA B C 1
ATOM 7154 O O . ALA B 1 407 ? 41.959 -26.986 3.353 1.00 14.27 407 ALA B O 1
ATOM 7156 N N . ARG B 1 408 ? 41.869 -25.009 2.297 1.00 11.21 408 ARG B N 1
ATOM 7157 C CA . ARG B 1 408 ? 41.388 -25.619 1.059 1.00 13.02 408 ARG B CA 1
ATOM 7158 C C . ARG B 1 408 ? 42.440 -26.506 0.413 1.00 14.38 408 ARG B C 1
ATOM 7159 O O . ARG B 1 408 ? 42.119 -27.542 -0.171 1.00 15.14 408 ARG B O 1
ATOM 7167 N N . ALA B 1 409 ? 43.699 -26.099 0.511 1.00 14.28 409 ALA B N 1
ATOM 7168 C CA . ALA B 1 409 ? 44.779 -26.884 -0.067 1.00 15.21 409 ALA B CA 1
ATOM 7169 C C . ALA B 1 409 ? 44.977 -28.176 0.720 1.00 17.67 409 ALA B C 1
ATOM 7170 O O . ALA B 1 409 ? 45.431 -29.179 0.170 1.00 17.29 409 ALA B O 1
ATOM 7172 N N . ALA B 1 410 ? 44.621 -28.143 2.004 1.00 18.45 410 ALA B N 1
ATOM 7173 C CA . ALA B 1 410 ? 44.775 -29.291 2.899 1.00 20.73 410 ALA B CA 1
ATOM 7174 C C . ALA B 1 410 ? 43.675 -30.338 2.783 1.00 22.07 410 ALA B C 1
ATOM 7175 O O . ALA B 1 410 ? 43.682 -31.335 3.510 1.00 23.17 410 ALA B O 1
ATOM 7177 N N . GLY B 1 411 ? 42.726 -30.112 1.884 1.00 21.99 411 GLY B N 1
ATOM 7178 C CA . GLY B 1 411 ? 41.652 -31.070 1.706 1.00 24.30 411 GLY B CA 1
ATOM 7179 C C . GLY B 1 411 ? 40.425 -30.821 2.563 1.00 25.30 411 GLY B C 1
ATOM 7180 O O . GLY B 1 411 ? 39.630 -31.732 2.785 1.00 26.00 411 GLY B O 1
ATOM 7181 N N . HIS B 1 412 ? 40.265 -29.595 3.049 1.00 25.67 412 HIS B N 1
ATOM 7182 C CA . HIS B 1 412 ? 39.108 -29.259 3.871 1.00 25.20 412 HIS B CA 1
ATOM 7183 C C . HIS B 1 412 ? 38.106 -28.430 3.083 1.00 23.75 412 HIS B C 1
ATOM 7184 O O . HIS B 1 412 ? 38.455 -27.380 2.546 1.00 24.08 412 HIS B O 1
ATOM 7191 N N . GLU B 1 413 ? 36.868 -28.912 3.003 1.00 21.14 413 GLU B N 1
ATOM 7192 C CA . GLU B 1 413 ? 35.801 -28.181 2.327 1.00 18.55 413 GLU B CA 1
ATOM 7193 C C . GLU B 1 413 ? 35.418 -27.113 3.347 1.00 17.37 413 GLU B C 1
ATOM 7194 O O . GLU B 1 413 ? 35.037 -27.440 4.471 1.00 13.58 413 GLU B O 1
ATOM 7200 N N . ILE B 1 414 ? 35.516 -25.843 2.969 1.00 15.13 414 ILE B N 1
ATOM 7201 C CA . ILE B 1 414 ? 35.231 -24.785 3.929 1.00 15.21 414 ILE B CA 1
ATOM 7202 C C . ILE B 1 414 ? 34.334 -23.647 3.481 1.00 14.34 414 ILE B C 1
ATOM 7203 O O . ILE B 1 414 ? 34.020 -23.478 2.305 1.00 15.21 414 ILE B O 1
ATOM 7208 N N . VAL B 1 415 ? 33.933 -22.865 4.472 1.00 12.37 415 VAL B N 1
ATOM 7209 C CA . VAL B 1 415 ? 33.148 -21.667 4.259 1.00 9.67 415 VAL B CA 1
ATOM 7210 C C . VAL B 1 415 ? 33.857 -20.654 5.141 1.00 9.21 415 VAL B C 1
ATOM 7211 O O . VAL B 1 415 ? 34.536 -21.028 6.095 1.00 9.99 415 VAL B O 1
ATOM 7215 N N . THR B 1 416 ? 33.745 -19.383 4.800 1.00 7.70 416 THR B N 1
ATOM 7216 C CA . THR B 1 416 ? 34.362 -18.356 5.617 1.00 7.94 416 THR B CA 1
ATOM 7217 C C . THR B 1 416 ? 33.302 -17.355 6.021 1.00 7.30 416 THR B C 1
ATOM 7218 O O . THR B 1 416 ? 32.293 -17.190 5.338 1.00 8.92 416 THR B O 1
ATOM 7222 N N . ILE B 1 417 ? 33.523 -16.720 7.163 1.00 6.33 417 ILE B N 1
ATOM 7223 C CA . ILE B 1 417 ? 32.618 -15.702 7.673 1.00 6.92 417 ILE B CA 1
ATOM 7224 C C . ILE B 1 417 ? 33.562 -14.562 8.018 1.00 8.50 417 ILE B C 1
ATOM 7225 O O . ILE B 1 417 ? 34.423 -14.702 8.888 1.00 8.25 417 ILE B O 1
ATOM 7230 N N . LYS B 1 418 ? 33.417 -13.444 7.315 1.00 8.05 418 LYS B N 1
ATOM 7231 C CA . LYS B 1 418 ? 34.314 -12.320 7.529 1.00 9.07 418 LYS B CA 1
ATOM 7232 C C . LYS B 1 418 ? 33.655 -10.956 7.491 1.00 9.96 418 LYS B C 1
ATOM 7233 O O . LYS B 1 418 ? 32.458 -10.825 7.257 1.00 11.29 418 LYS B O 1
ATOM 7239 N N . MET B 1 419 ? 34.475 -9.943 7.742 1.00 10.10 419 MET B N 1
ATOM 7240 C CA . MET B 1 419 ? 34.063 -8.550 7.697 1.00 9.80 419 MET B CA 1
ATOM 7241 C C . MET B 1 419 ? 35.295 -7.756 7.305 1.00 9.73 419 MET B C 1
ATOM 7242 O O . MET B 1 419 ? 36.371 -7.948 7.872 1.00 10.39 419 MET B O 1
ATOM 7247 N N . PRO B 1 420 ? 35.163 -6.866 6.314 1.00 10.55 420 PRO B N 1
ATOM 7248 C CA . PRO B 1 420 ? 33.933 -6.597 5.566 1.00 10.20 420 PRO B CA 1
ATOM 7249 C C . PRO B 1 420 ? 33.648 -7.676 4.521 1.00 10.63 420 PRO B C 1
ATOM 7250 O O . PRO B 1 420 ? 34.512 -8.493 4.203 1.00 10.51 420 PRO B O 1
ATOM 7254 N N . PRO B 1 421 ? 32.424 -7.696 3.980 1.00 10.49 421 PRO B N 1
ATOM 7255 C CA . PRO B 1 421 ? 32.082 -8.699 2.970 1.00 10.55 421 PRO B CA 1
ATOM 7256 C C . PRO B 1 421 ? 32.762 -8.456 1.626 1.00 10.88 421 PRO B C 1
ATOM 7257 O O . PRO B 1 421 ? 33.268 -7.366 1.358 1.00 11.42 421 PRO B O 1
ATOM 7261 N N . ASP B 1 422 ? 32.769 -9.481 0.782 1.00 12.26 422 ASP B N 1
ATOM 7262 C CA . ASP B 1 422 ? 33.355 -9.367 -0.548 1.00 14.48 422 ASP B CA 1
ATOM 7263 C C . ASP B 1 422 ? 32.326 -8.722 -1.473 1.00 13.89 422 ASP B C 1
ATOM 7264 O O . ASP B 1 422 ? 31.370 -9.380 -1.886 1.00 14.20 422 ASP B O 1
ATOM 7269 N N . THR B 1 423 ? 32.507 -7.438 -1.775 1.00 12.59 423 THR B N 1
ATOM 7270 C CA . THR B 1 423 ? 31.606 -6.717 -2.677 1.00 12.94 423 THR B CA 1
ATOM 7271 C C . THR B 1 423 ? 32.442 -5.699 -3.443 1.00 14.02 423 THR B C 1
ATOM 7272 O O . THR B 1 423 ? 33.616 -5.511 -3.140 1.00 13.98 423 THR B O 1
ATOM 7276 N N . GLU B 1 424 ? 31.841 -5.031 -4.422 1.00 15.45 424 GLU B N 1
ATOM 7277 C CA . GLU B 1 424 ? 32.582 -4.049 -5.203 1.00 15.76 424 GLU B CA 1
ATOM 7278 C C . GLU B 1 424 ? 32.987 -2.815 -4.396 1.00 14.66 424 GLU B C 1
ATOM 7279 O O . GLU B 1 424 ? 33.835 -2.035 -4.833 1.00 15.42 424 GLU B O 1
ATOM 7285 N N . ASN B 1 425 ? 32.391 -2.638 -3.219 1.00 12.08 425 ASN B N 1
ATOM 7286 C CA . ASN B 1 425 ? 32.737 -1.503 -2.366 1.00 11.45 425 ASN B CA 1
ATOM 7287 C C . ASN B 1 425 ? 33.975 -1.861 -1.545 1.00 11.69 425 ASN B C 1
ATOM 7288 O O . ASN B 1 425 ? 34.591 -0.994 -0.923 1.00 10.72 425 ASN B O 1
ATOM 7293 N N . GLY B 1 426 ? 34.316 -3.145 -1.541 1.00 11.54 426 GLY B N 1
ATOM 7294 C CA . GLY B 1 426 ? 35.485 -3.614 -0.813 1.00 11.54 426 GLY B CA 1
ATOM 7295 C C . GLY B 1 426 ? 35.548 -3.199 0.643 1.00 10.62 426 GLY B C 1
ATOM 7296 O O . GLY B 1 426 ? 34.564 -3.285 1.373 1.00 11.73 426 GLY B O 1
ATOM 7297 N N . LEU B 1 427 ? 36.722 -2.739 1.064 1.00 9.13 427 LEU B N 1
ATOM 7298 C CA . LEU B 1 427 ? 36.950 -2.312 2.443 1.00 9.13 427 LEU B CA 1
ATOM 7299 C C . LEU B 1 427 ? 36.290 -0.984 2.796 1.00 8.47 427 LEU B C 1
ATOM 7300 O O . LEU B 1 427 ? 36.216 -0.619 3.968 1.00 9.08 427 LEU B O 1
ATOM 7305 N N . ASN B 1 428 ? 35.815 -0.268 1.784 1.00 10.33 428 ASN B N 1
ATOM 7306 C CA . ASN B 1 428 ? 35.223 1.049 1.980 1.00 10.48 428 ASN B CA 1
ATOM 7307 C C . ASN B 1 428 ? 33.810 1.037 2.533 1.00 11.05 428 ASN B C 1
ATOM 7308 O O . ASN B 1 428 ? 32.913 1.696 1.997 1.00 11.39 428 ASN B O 1
ATOM 7313 N N . VAL B 1 429 ? 33.624 0.288 3.616 1.00 9.35 429 VAL B N 1
ATOM 7314 C CA . VAL B 1 429 ? 32.330 0.180 4.279 1.00 9.72 429 VAL B CA 1
ATOM 7315 C C . VAL B 1 429 ? 32.544 0.308 5.787 1.00 9.25 429 VAL B C 1
ATOM 7316 O O . VAL B 1 429 ? 33.652 0.093 6.281 1.00 9.46 429 VAL B O 1
ATOM 7320 N N . ALA B 1 430 ? 31.476 0.641 6.506 1.00 10.38 430 ALA B N 1
ATOM 7321 C CA . ALA B 1 430 ? 31.534 0.884 7.948 1.00 11.39 430 ALA B CA 1
ATOM 7322 C C . ALA B 1 430 ? 31.738 -0.275 8.923 1.00 12.26 430 ALA B C 1
ATOM 7323 O O . ALA B 1 430 ? 31.573 -0.092 10.129 1.00 15.67 430 ALA B O 1
ATOM 7325 N N . LEU B 1 431 ? 32.076 -1.456 8.421 1.00 9.83 431 LEU B N 1
ATOM 7326 C CA . LEU B 1 431 ? 32.344 -2.604 9.288 1.00 10.07 431 LEU B CA 1
ATOM 7327 C C . LEU B 1 431 ? 33.655 -3.214 8.816 1.00 9.28 431 LEU B C 1
ATOM 7328 O O . LEU B 1 431 ? 34.058 -3.006 7.674 1.00 10.58 431 LEU B O 1
ATOM 7333 N N . PRO B 1 432 ? 34.362 -3.941 9.696 1.00 7.92 432 PRO B N 1
ATOM 7334 C CA . PRO B 1 432 ? 34.021 -4.211 11.096 1.00 7.91 432 PRO B CA 1
ATOM 7335 C C . PRO B 1 432 ? 34.196 -2.948 11.924 1.00 8.27 432 PRO B C 1
ATOM 7336 O O . PRO B 1 432 ? 34.824 -1.992 11.473 1.00 8.30 432 PRO B O 1
ATOM 7340 N N . ALA B 1 433 ? 33.646 -2.937 13.135 1.00 7.12 433 ALA B N 1
ATOM 7341 C CA . ALA B 1 433 ? 33.757 -1.757 13.987 1.00 8.30 433 ALA B CA 1
ATOM 7342 C C . ALA B 1 433 ? 33.476 -2.074 15.452 1.00 9.48 433 ALA B C 1
ATOM 7343 O O . ALA B 1 433 ? 32.594 -2.871 15.768 1.00 10.81 433 ALA B O 1
ATOM 7345 N N . SER B 1 434 ? 34.302 -1.535 16.340 1.00 10.27 434 SER B N 1
ATOM 7346 C CA . SER B 1 434 ? 34.196 -1.645 17.817 1.00 12.47 434 SER B CA 1
ATOM 7347 C C . SER B 1 434 ? 35.305 -0.825 18.468 1.00 13.40 434 SER B C 1
ATOM 7348 O O . SER B 1 434 ? 36.130 -0.192 17.801 1.00 19.84 434 SER B O 1
ATOM 7351 N N . ASP B 1 435 ? 35.330 -0.933 19.755 1.00 11.07 435 ASP B N 1
ATOM 7352 C CA . ASP B 1 435 ? 36.221 -0.069 20.522 1.00 10.51 435 ASP B CA 1
ATOM 7353 C C . ASP B 1 435 ? 37.540 0.203 19.813 1.00 10.49 435 ASP B C 1
ATOM 7354 O O . ASP B 1 435 ? 38.241 -0.721 19.405 1.00 10.79 435 ASP B O 1
ATOM 7359 N N . ARG B 1 436 ? 37.862 1.487 19.688 1.00 8.51 436 ARG B N 1
ATOM 7360 C CA . ARG B 1 436 ? 39.093 1.967 19.061 1.00 8.55 436 ARG B CA 1
ATOM 7361 C C . ARG B 1 436 ? 39.117 1.983 17.533 1.00 8.59 436 ARG B C 1
ATOM 7362 O O . ARG B 1 436 ? 40.141 2.315 16.938 1.00 10.15 436 ARG B O 1
ATOM 7370 N N . THR B 1 437 ? 38.006 1.615 16.896 1.00 8.72 437 THR B N 1
ATOM 7371 C CA . THR B 1 437 ? 37.925 1.690 15.437 1.00 7.36 437 THR B CA 1
ATOM 7372 C C . THR B 1 437 ? 36.677 2.465 15.010 1.00 7.87 437 THR B C 1
ATOM 7373 O O . THR B 1 437 ? 36.357 2.536 13.822 1.00 7.74 437 THR B O 1
ATOM 7377 N N . MET B 1 438 ? 35.987 3.069 15.974 1.00 7.42 438 MET B N 1
ATOM 7378 C CA . MET B 1 438 ? 34.774 3.819 15.665 1.00 8.64 438 MET B CA 1
ATOM 7379 C C . MET B 1 438 ? 35.037 5.078 14.847 1.00 8.39 438 MET B C 1
ATOM 7380 O O . MET B 1 438 ? 34.269 5.400 13.943 1.00 8.25 438 MET B O 1
ATOM 7385 N N . LEU B 1 439 ? 36.110 5.800 15.161 1.00 9.00 439 LEU B N 1
ATOM 7386 C CA . LEU B 1 439 ? 36.424 7.003 14.401 1.00 9.03 439 LEU B CA 1
ATOM 7387 C C . LEU B 1 439 ? 36.746 6.635 12.953 1.00 9.18 439 LEU B C 1
ATOM 7388 O O . LEU B 1 439 ? 36.311 7.313 12.028 1.00 8.71 439 LEU B O 1
ATOM 7393 N N . TYR B 1 440 ? 37.498 5.555 12.753 1.00 9.00 440 TYR B N 1
ATOM 7394 C CA . TYR B 1 440 ? 37.821 5.117 11.396 1.00 9.25 440 TYR B CA 1
ATOM 7395 C C . TYR B 1 440 ? 36.528 4.734 10.669 1.00 9.02 440 TYR B C 1
ATOM 7396 O O . TYR B 1 440 ? 36.331 5.092 9.510 1.00 9.40 440 TYR B O 1
ATOM 7405 N N . ALA B 1 441 ? 35.641 4.025 11.366 1.00 9.29 441 ALA B N 1
ATOM 7406 C CA . ALA B 1 441 ? 34.375 3.586 10.779 1.00 9.76 441 ALA B CA 1
ATOM 7407 C C . ALA B 1 441 ? 33.487 4.745 10.325 1.00 9.70 441 ALA B C 1
ATOM 7408 O O . ALA B 1 441 ? 32.780 4.640 9.317 1.00 9.63 441 ALA B O 1
ATOM 7410 N N . PHE B 1 442 ? 33.537 5.852 11.060 1.00 9.30 442 PHE B N 1
ATOM 7411 C CA . PHE B 1 442 ? 32.707 7.018 10.749 1.00 10.36 442 PHE B CA 1
ATOM 7412 C C . PHE B 1 442 ? 33.363 8.190 10.024 1.00 10.83 442 PHE B C 1
ATOM 7413 O O . PHE B 1 442 ? 32.660 9.051 9.484 1.00 10.97 442 PHE B O 1
ATOM 7421 N N . GLY B 1 443 ? 34.690 8.230 10.013 1.00 11.43 443 GLY B N 1
ATOM 7422 C CA . GLY B 1 443 ? 35.398 9.327 9.373 1.00 12.12 443 GLY B CA 1
ATOM 7423 C C . GLY B 1 443 ? 35.246 9.404 7.868 1.00 13.06 443 GLY B C 1
ATOM 7424 O O . GLY B 1 443 ? 34.914 8.418 7.212 1.00 12.10 443 GLY B O 1
ATOM 7425 N N . LYS B 1 444 ? 35.493 10.585 7.311 1.00 13.23 444 LYS B N 1
ATOM 7426 C CA . LYS B 1 444 ? 35.379 10.763 5.870 1.00 15.37 444 LYS B CA 1
ATOM 7427 C C . LYS B 1 444 ? 36.559 10.092 5.171 1.00 12.93 444 LYS B C 1
ATOM 7428 O O . LYS B 1 444 ? 37.714 10.469 5.380 1.00 14.51 444 LYS B O 1
ATOM 7434 N N . GLY B 1 445 ? 36.255 9.086 4.355 1.00 12.49 445 GLY B N 1
ATOM 7435 C CA . GLY B 1 445 ? 37.283 8.372 3.616 1.00 13.15 445 GLY B CA 1
ATOM 7436 C C . GLY B 1 445 ? 38.179 7.466 4.438 1.00 13.33 445 GLY B C 1
ATOM 7437 O O . GLY B 1 445 ? 39.222 7.025 3.957 1.00 13.46 445 GLY B O 1
ATOM 7438 N N . THR B 1 446 ? 37.777 7.170 5.668 1.00 10.32 446 THR B N 1
ATOM 7439 C CA . THR B 1 446 ? 38.593 6.332 6.540 1.00 9.80 446 THR B CA 1
ATOM 7440 C C . THR B 1 446 ? 38.014 4.954 6.857 1.00 9.73 446 THR B C 1
ATOM 7441 O O . THR B 1 446 ? 38.634 4.175 7.582 1.00 8.89 446 THR B O 1
ATOM 7445 N N . ALA B 1 447 ? 36.840 4.648 6.313 1.00 9.88 447 ALA B N 1
ATOM 7446 C CA . ALA B 1 447 ? 36.179 3.375 6.594 1.00 9.69 447 ALA B CA 1
ATOM 7447 C C . ALA B 1 447 ? 37.023 2.129 6.344 1.00 8.47 447 ALA B C 1
ATOM 7448 O O . ALA B 1 447 ? 36.899 1.137 7.069 1.00 7.45 447 ALA B O 1
ATOM 7450 N N . HIS B 1 448 ? 37.883 2.175 5.332 1.00 8.31 448 HIS B N 1
ATOM 7451 C CA . HIS B 1 448 ? 38.708 1.013 5.015 1.00 7.84 448 HIS B CA 1
ATOM 7452 C C . HIS B 1 448 ? 39.702 0.691 6.124 1.00 8.29 448 HIS B C 1
ATOM 7453 O O . HIS B 1 448 ? 40.255 -0.407 6.171 1.00 9.69 448 HIS B O 1
ATOM 7460 N N . MET B 1 449 ? 39.925 1.653 7.012 1.00 7.01 449 MET B N 1
ATOM 7461 C CA . MET B 1 449 ? 40.861 1.485 8.122 1.00 8.53 449 MET B CA 1
ATOM 7462 C C . MET B 1 449 ? 40.207 0.905 9.374 1.00 9.06 449 MET B C 1
ATOM 7463 O O . MET B 1 449 ? 40.858 0.789 10.416 1.00 9.41 449 MET B O 1
ATOM 7468 N N . SER B 1 450 ? 38.933 0.528 9.288 1.00 7.49 450 SER B N 1
ATOM 7469 C CA . SER B 1 450 ? 38.249 0.027 10.480 1.00 7.87 450 SER B CA 1
ATOM 7470 C C . SER B 1 450 ? 38.580 -1.402 10.890 1.00 7.65 450 SER B C 1
ATOM 7471 O O . SER B 1 450 ? 38.136 -1.853 11.945 1.00 8.15 450 SER B O 1
ATOM 7474 N N . GLY B 1 451 ? 39.353 -2.110 10.067 1.00 7.70 451 GLY B N 1
ATOM 7475 C CA . GLY B 1 451 ? 39.740 -3.469 10.409 1.00 7.71 451 GLY B CA 1
ATOM 7476 C C . GLY B 1 451 ? 39.402 -4.550 9.398 1.00 6.20 451 GLY B C 1
ATOM 7477 O O . GLY B 1 451 ? 38.831 -4.285 8.341 1.00 8.19 451 GLY B O 1
ATOM 7478 N N . PHE B 1 452 ? 39.771 -5.783 9.736 1.00 5.60 452 PHE B N 1
ATOM 7479 C CA . PHE B 1 452 ? 39.514 -6.942 8.883 1.00 5.46 452 PHE B CA 1
ATOM 7480 C C . PHE B 1 452 ? 39.496 -8.167 9.784 1.00 5.95 452 PHE B C 1
ATOM 7481 O O . PHE B 1 452 ? 40.331 -8.296 10.670 1.00 7.36 452 PHE B O 1
ATOM 7489 N N . GLN B 1 453 ? 38.545 -9.068 9.573 1.00 5.78 453 GLN B N 1
ATOM 7490 C CA . GLN B 1 453 ? 38.503 -10.271 10.393 1.00 6.70 453 GLN B CA 1
ATOM 7491 C C . GLN B 1 453 ? 37.838 -11.410 9.655 1.00 6.53 453 GLN B C 1
ATOM 7492 O O . GLN B 1 453 ? 37.024 -11.187 8.763 1.00 7.39 453 GLN B O 1
ATOM 7498 N N . LYS B 1 454 ? 38.168 -12.634 10.051 1.00 6.67 454 LYS B N 1
ATOM 7499 C CA . LYS B 1 454 ? 37.627 -13.801 9.373 1.00 8.12 454 LYS B CA 1
ATOM 7500 C C . LYS B 1 454 ? 37.790 -15.083 10.171 1.00 8.21 454 LYS B C 1
ATOM 7501 O O . LYS B 1 454 ? 38.780 -15.256 10.883 1.00 9.36 454 LYS B O 1
ATOM 7507 N N . ILE B 1 455 ? 36.805 -15.969 10.067 1.00 8.52 455 ILE B N 1
ATOM 7508 C CA . ILE B 1 455 ? 36.922 -17.279 10.686 1.00 7.79 455 ILE B CA 1
ATOM 7509 C C . ILE B 1 455 ? 36.776 -18.267 9.539 1.00 8.65 455 ILE B C 1
ATOM 7510 O O . ILE B 1 455 ? 36.015 -18.042 8.593 1.00 8.98 455 ILE B O 1
ATOM 7515 N N . VAL B 1 456 ? 37.547 -19.340 9.614 1.00 8.38 456 VAL B N 1
ATOM 7516 C CA . VAL B 1 456 ? 37.541 -20.385 8.602 1.00 9.27 456 VAL B CA 1
ATOM 7517 C C . VAL B 1 456 ? 36.853 -21.582 9.236 1.00 8.96 456 VAL B C 1
ATOM 7518 O O . VAL B 1 456 ? 37.251 -22.037 10.306 1.00 8.86 456 VAL B O 1
ATOM 7522 N N . ILE B 1 457 ? 35.824 -22.094 8.565 1.00 10.51 457 ILE B N 1
ATOM 7523 C CA . ILE B 1 457 ? 35.028 -23.194 9.103 1.00 9.56 457 ILE B CA 1
ATOM 7524 C C . ILE B 1 457 ? 34.933 -24.415 8.197 1.00 9.72 457 ILE B C 1
ATOM 7525 O O . ILE B 1 457 ? 34.734 -24.287 6.995 1.00 9.79 457 ILE B O 1
ATOM 7530 N N . ASP B 1 458 ? 35.072 -25.602 8.780 1.00 10.27 458 ASP B N 1
ATOM 7531 C CA . ASP B 1 458 ? 34.951 -26.831 8.003 1.00 11.89 458 ASP B CA 1
ATOM 7532 C C . ASP B 1 458 ? 33.454 -27.003 7.751 1.00 11.98 458 ASP B C 1
ATOM 7533 O O . ASP B 1 458 ? 32.664 -27.090 8.692 1.00 11.26 458 ASP B O 1
ATOM 7538 N N . ALA B 1 459 ? 33.068 -27.040 6.479 1.00 11.85 459 ALA B N 1
ATOM 7539 C CA . ALA B 1 459 ? 31.660 -27.149 6.110 1.00 13.46 459 ALA B CA 1
ATOM 7540 C C . ALA B 1 459 ? 30.972 -28.433 6.545 1.00 14.09 459 ALA B C 1
ATOM 7541 O O . ALA B 1 459 ? 29.755 -28.449 6.745 1.00 14.82 459 ALA B O 1
ATOM 7543 N N . LYS B 1 460 ? 31.739 -29.506 6.701 1.00 15.32 460 LYS B N 1
ATOM 7544 C CA . LYS B 1 460 ? 31.160 -30.785 7.092 1.00 16.44 460 LYS B CA 1
ATOM 7545 C C . LYS B 1 460 ? 31.085 -31.013 8.595 1.00 15.79 460 LYS B C 1
ATOM 7546 O O . LYS B 1 460 ? 30.035 -31.396 9.113 1.00 16.37 460 LYS B O 1
ATOM 7552 N N . THR B 1 461 ? 32.189 -30.784 9.298 1.00 13.79 461 THR B N 1
ATOM 7553 C CA . THR B 1 461 ? 32.199 -30.972 10.744 1.00 13.25 461 THR B CA 1
ATOM 7554 C C . THR B 1 461 ? 31.630 -29.741 11.439 1.00 12.70 461 THR B C 1
ATOM 7555 O O . THR B 1 461 ? 31.258 -29.798 12.608 1.00 13.51 461 THR B O 1
ATOM 7559 N N . ARG B 1 462 ? 31.581 -28.632 10.707 1.00 12.14 462 ARG B N 1
ATOM 7560 C CA . ARG B 1 462 ? 31.091 -27.355 11.218 1.00 10.79 462 ARG B CA 1
ATOM 7561 C C . ARG B 1 462 ? 32.036 -26.750 12.260 1.00 11.72 462 ARG B C 1
ATOM 7562 O O . ARG B 1 462 ? 31.698 -25.765 12.915 1.00 11.55 462 ARG B O 1
ATOM 7570 N N . LYS B 1 463 ? 33.227 -27.330 12.396 1.00 10.86 463 LYS B N 1
ATOM 7571 C CA . LYS B 1 463 ? 34.214 -26.836 13.358 1.00 10.83 463 LYS B CA 1
ATOM 7572 C C . LYS B 1 463 ? 35.018 -25.653 12.826 1.00 10.64 463 LYS B C 1
ATOM 7573 O O . LYS B 1 463 ? 35.289 -25.563 11.629 1.00 10.14 463 LYS B O 1
ATOM 7579 N N . VAL B 1 464 ? 35.405 -24.750 13.724 1.00 9.63 464 VAL B N 1
ATOM 7580 C CA . VAL B 1 464 ? 36.206 -23.595 13.335 1.00 10.23 464 VAL B CA 1
ATOM 7581 C C . VAL B 1 464 ? 37.648 -24.082 13.186 1.00 10.37 464 VAL B C 1
ATOM 7582 O O . VAL B 1 464 ? 38.202 -24.693 14.101 1.00 11.36 464 VAL B O 1
ATOM 7586 N N . LEU B 1 465 ? 38.240 -23.825 12.023 1.00 9.70 465 LEU B N 1
ATOM 7587 C CA . LEU B 1 465 ? 39.606 -24.254 11.733 1.00 8.05 465 LEU B CA 1
ATOM 7588 C C . LEU B 1 465 ? 40.640 -23.150 11.901 1.00 9.58 465 LEU B C 1
ATOM 7589 O O . LEU B 1 465 ? 41.835 -23.420 12.012 1.00 9.56 465 LEU B O 1
ATOM 7594 N N . GLY B 1 466 ? 40.185 -21.906 11.898 1.00 8.88 466 GLY B N 1
ATOM 7595 C CA . GLY B 1 466 ? 41.111 -20.800 12.046 1.00 8.38 466 GLY B CA 1
ATOM 7596 C C . GLY B 1 466 ? 40.379 -19.497 12.283 1.00 8.42 466 GLY B C 1
ATOM 7597 O O . GLY B 1 466 ? 39.211 -19.365 11.922 1.00 7.97 466 GLY B O 1
ATOM 7598 N N . ALA B 1 467 ? 41.063 -18.537 12.897 1.00 7.26 467 ALA B N 1
ATOM 7599 C CA . ALA B 1 467 ? 40.471 -17.233 13.177 1.00 7.63 467 ALA B CA 1
ATOM 7600 C C . ALA B 1 467 ? 41.545 -16.183 12.955 1.00 7.24 467 ALA B C 1
ATOM 7601 O O . ALA B 1 467 ? 42.710 -16.391 13.305 1.00 6.99 467 ALA B O 1
ATOM 7603 N N . HIS B 1 468 ? 41.146 -15.057 12.374 1.00 6.80 468 HIS B N 1
ATOM 7604 C CA . HIS B 1 468 ? 42.078 -13.988 12.041 1.00 6.46 468 HIS B CA 1
ATOM 7605 C C . HIS B 1 468 ? 41.451 -12.632 12.315 1.00 6.87 468 HIS B C 1
ATOM 7606 O O . HIS B 1 468 ? 40.286 -12.401 11.996 1.00 7.14 468 HIS B O 1
ATOM 7613 N N . HIS B 1 469 ? 42.229 -11.724 12.890 1.00 5.75 469 HIS B N 1
ATOM 7614 C CA . HIS B 1 469 ? 41.701 -10.412 13.227 1.00 6.16 469 HIS B CA 1
ATOM 7615 C C . HIS B 1 469 ? 42.735 -9.289 13.166 1.00 6.46 469 HIS B C 1
ATOM 7616 O O . HIS B 1 469 ? 43.859 -9.441 13.636 1.00 8.30 469 HIS B O 1
ATOM 7623 N N . VAL B 1 470 ? 42.341 -8.173 12.559 1.00 6.33 470 VAL B N 1
ATOM 7624 C CA . VAL B 1 470 ? 43.186 -6.984 12.474 1.00 5.90 470 VAL B CA 1
ATOM 7625 C C . VAL B 1 470 ? 42.315 -5.851 13.018 1.00 6.43 470 VAL B C 1
ATOM 7626 O O . VAL B 1 470 ? 41.215 -5.618 12.522 1.00 8.33 470 VAL B O 1
ATOM 7630 N N . GLY B 1 471 ? 42.807 -5.160 14.042 1.00 7.53 471 GLY B N 1
ATOM 7631 C CA . GLY B 1 471 ? 42.055 -4.073 14.647 1.00 6.45 471 GLY B CA 1
ATOM 7632 C C . GLY B 1 471 ? 42.573 -3.865 16.055 1.00 6.38 471 GLY B C 1
ATOM 7633 O O . GLY B 1 471 ? 43.778 -3.732 16.249 1.00 6.47 471 GLY B O 1
ATOM 7634 N N . TYR B 1 472 ? 41.673 -3.848 17.036 1.00 7.73 472 TYR B N 1
ATOM 7635 C CA . TYR B 1 472 ? 42.071 -3.683 18.432 1.00 6.98 472 TYR B CA 1
ATOM 7636 C C . TYR B 1 472 ? 41.126 -4.411 19.367 1.00 9.00 472 TYR B C 1
ATOM 7637 O O . TYR B 1 472 ? 39.933 -4.513 19.093 1.00 9.51 472 TYR B O 1
ATOM 7646 N N . GLY B 1 473 ? 41.673 -4.918 20.470 1.00 7.69 473 GLY B N 1
ATOM 7647 C CA . GLY B 1 473 ? 40.856 -5.582 21.471 1.00 8.13 473 GLY B CA 1
ATOM 7648 C C . GLY B 1 473 ? 40.459 -7.033 21.296 1.00 6.94 473 GLY B C 1
ATOM 7649 O O . GLY B 1 473 ? 39.581 -7.497 22.019 1.00 9.23 473 GLY B O 1
ATOM 7650 N N . ALA B 1 474 ? 41.087 -7.752 20.369 1.00 7.80 474 ALA B N 1
ATOM 7651 C CA . ALA B 1 474 ? 40.755 -9.164 20.150 1.00 6.18 474 ALA B CA 1
ATOM 7652 C C . ALA B 1 474 ? 41.844 -10.092 20.687 1.00 7.45 474 ALA B C 1
ATOM 7653 O O . ALA B 1 474 ? 41.604 -11.269 20.954 1.00 7.81 474 ALA B O 1
ATOM 7655 N N . LYS B 1 475 ? 43.043 -9.549 20.841 1.00 7.77 475 LYS B N 1
ATOM 7656 C CA . LYS B 1 475 ? 44.195 -10.294 21.340 1.00 8.91 475 LYS B CA 1
ATOM 7657 C C . LYS B 1 475 ? 43.893 -11.142 22.577 1.00 8.76 475 LYS B C 1
ATOM 7658 O O . LYS B 1 475 ? 44.122 -12.359 22.592 1.00 7.79 475 LYS B O 1
ATOM 7664 N N . ASP B 1 476 ? 43.386 -10.497 23.621 1.00 8.38 476 ASP B N 1
ATOM 7665 C CA . ASP B 1 476 ? 43.075 -11.201 24.852 1.00 7.36 476 ASP B CA 1
ATOM 7666 C C . ASP B 1 476 ? 42.065 -12.314 24.584 1.00 7.34 476 ASP B C 1
ATOM 7667 O O . ASP B 1 476 ? 42.183 -13.415 25.117 1.00 6.80 476 ASP B O 1
ATOM 7672 N N . ALA B 1 477 ? 41.075 -12.023 23.748 1.00 6.18 477 ALA B N 1
ATOM 7673 C CA . ALA B 1 477 ? 40.050 -13.004 23.418 1.00 7.21 477 ALA B CA 1
ATOM 7674 C C . ALA B 1 477 ? 40.612 -14.241 22.722 1.00 8.04 477 ALA B C 1
ATOM 7675 O O . ALA B 1 477 ? 40.129 -15.351 22.947 1.00 7.12 477 ALA B O 1
ATOM 7677 N N . PHE B 1 478 ? 41.621 -14.056 21.871 1.00 7.65 478 PHE B N 1
ATOM 7678 C CA . PHE B 1 478 ? 42.204 -15.192 21.163 1.00 6.98 478 PHE B CA 1
ATOM 7679 C C . PHE B 1 478 ? 42.804 -16.228 22.115 1.00 7.20 478 PHE B C 1
ATOM 7680 O O . PHE B 1 478 ? 42.886 -17.408 21.779 1.00 7.89 478 PHE B O 1
ATOM 7688 N N . GLN B 1 479 ? 43.210 -15.796 23.305 1.00 6.32 479 GLN B N 1
ATOM 7689 C CA . GLN B 1 479 ? 43.762 -16.740 24.278 1.00 6.68 479 GLN B CA 1
ATOM 7690 C C . GLN B 1 479 ? 42.680 -17.755 24.647 1.00 9.05 479 GLN B C 1
ATOM 7691 O O . GLN B 1 479 ? 42.913 -18.967 24.661 1.00 9.22 479 GLN B O 1
ATOM 7697 N N . TYR B 1 480 ? 41.489 -17.244 24.940 1.00 7.91 480 TYR B N 1
ATOM 7698 C CA . TYR B 1 480 ? 40.379 -18.083 25.358 1.00 8.12 480 TYR B CA 1
ATOM 7699 C C . TYR B 1 480 ? 39.664 -18.765 24.198 1.00 8.94 480 TYR B C 1
ATOM 7700 O O . TYR B 1 480 ? 39.230 -19.913 24.321 1.00 8.82 480 TYR B O 1
ATOM 7709 N N . LEU B 1 481 ? 39.543 -18.065 23.074 1.00 7.38 481 LEU B N 1
ATOM 7710 C CA . LEU B 1 481 ? 38.905 -18.640 21.895 1.00 7.76 481 LEU B CA 1
ATOM 7711 C C . LEU B 1 481 ? 39.698 -19.858 21.409 1.00 8.67 481 LEU B C 1
ATOM 7712 O O . LEU B 1 481 ? 39.116 -20.859 20.993 1.00 9.08 481 LEU B O 1
ATOM 7717 N N . ASN B 1 482 ? 41.024 -19.784 21.467 1.00 7.47 482 ASN B N 1
ATOM 7718 C CA . ASN B 1 482 ? 41.824 -20.910 21.007 1.00 8.68 482 ASN B CA 1
ATOM 7719 C C . ASN B 1 482 ? 41.562 -22.169 21.822 1.00 8.08 482 ASN B C 1
ATOM 7720 O O . ASN B 1 482 ? 41.561 -23.275 21.283 1.00 7.97 482 ASN B O 1
ATOM 7725 N N . VAL B 1 483 ? 41.353 -22.002 23.123 1.00 8.00 483 VAL B N 1
ATOM 7726 C CA . VAL B 1 483 ? 41.084 -23.143 23.988 1.00 7.36 483 VAL B CA 1
ATOM 7727 C C . VAL B 1 483 ? 39.765 -23.789 23.577 1.00 8.90 483 VAL B C 1
ATOM 7728 O O . VAL B 1 483 ? 39.665 -25.011 23.485 1.00 9.55 483 VAL B O 1
ATOM 7732 N N . LEU B 1 484 ? 38.756 -22.963 23.316 1.00 8.80 484 LEU B N 1
ATOM 7733 C CA . LEU B 1 484 ? 37.454 -23.480 22.901 1.00 8.80 484 LEU B CA 1
ATOM 7734 C C . LEU B 1 484 ? 37.586 -24.211 21.571 1.00 9.41 484 LEU B C 1
ATOM 7735 O O . LEU B 1 484 ? 36.962 -25.252 21.355 1.00 10.48 484 LEU B O 1
ATOM 7740 N N . ILE B 1 485 ? 38.402 -23.665 20.677 1.00 9.41 485 ILE B N 1
ATOM 7741 C CA . ILE B 1 485 ? 38.613 -24.280 19.379 1.00 11.32 485 ILE B CA 1
ATOM 7742 C C . ILE B 1 485 ? 39.310 -25.631 19.532 1.00 12.79 485 ILE B C 1
ATOM 7743 O O . ILE B 1 485 ? 38.971 -26.591 18.839 1.00 12.99 485 ILE B O 1
ATOM 7748 N N . LYS B 1 486 ? 40.268 -25.720 20.447 1.00 12.90 486 LYS B N 1
ATOM 7749 C CA . LYS B 1 486 ? 40.955 -26.990 20.650 1.00 14.10 486 LYS B CA 1
ATOM 7750 C C . LYS B 1 486 ? 39.981 -28.024 21.215 1.00 14.90 486 LYS B C 1
ATOM 7751 O O . LYS B 1 486 ? 40.185 -29.227 21.067 1.00 16.65 486 LYS B O 1
ATOM 7757 N N . GLN B 1 487 ? 38.918 -27.547 21.857 1.00 15.36 487 GLN B N 1
ATOM 7758 C CA . GLN B 1 487 ? 37.906 -28.433 22.422 1.00 17.72 487 GLN B CA 1
ATOM 7759 C C . GLN B 1 487 ? 36.936 -28.916 21.348 1.00 18.01 487 GLN B C 1
ATOM 7760 O O . GLN B 1 487 ? 36.139 -29.817 21.594 1.00 20.78 487 GLN B O 1
ATOM 7766 N N . GLY B 1 488 ? 36.988 -28.301 20.169 1.00 16.37 488 GLY B N 1
ATOM 7767 C CA . GLY B 1 488 ? 36.103 -28.708 19.087 1.00 15.56 488 GLY B CA 1
ATOM 7768 C C . GLY B 1 488 ? 34.964 -27.748 18.776 1.00 14.79 488 GLY B C 1
ATOM 7769 O O . GLY B 1 488 ? 33.911 -28.159 18.286 1.00 15.59 488 GLY B O 1
ATOM 7770 N N . LEU B 1 489 ? 35.183 -26.466 19.038 1.00 14.10 489 LEU B N 1
ATOM 7771 C CA . LEU B 1 489 ? 34.175 -25.430 18.801 1.00 11.63 489 LEU B CA 1
ATOM 7772 C C . LEU B 1 489 ? 33.571 -25.431 17.397 1.00 11.98 489 LEU B C 1
ATOM 7773 O O . LEU B 1 489 ? 34.294 -25.399 16.403 1.00 11.92 489 LEU B O 1
ATOM 7778 N N . THR B 1 490 ? 32.241 -25.443 17.324 1.00 10.79 490 THR B N 1
ATOM 7779 C CA . THR B 1 490 ? 31.538 -25.419 16.042 1.00 10.38 490 THR B CA 1
ATOM 7780 C C . THR B 1 490 ? 30.899 -24.052 15.821 1.00 10.06 490 THR B C 1
ATOM 7781 O O . THR B 1 490 ? 30.790 -23.245 16.749 1.00 11.00 490 THR B O 1
ATOM 7785 N N . VAL B 1 491 ? 30.465 -23.800 14.591 1.00 10.89 491 VAL B N 1
ATOM 7786 C CA . VAL B 1 491 ? 29.830 -22.533 14.264 1.00 10.60 491 VAL B CA 1
ATOM 7787 C C . VAL B 1 491 ? 28.526 -22.396 15.064 1.00 10.18 491 VAL B C 1
ATOM 7788 O O . VAL B 1 491 ? 28.122 -21.296 15.433 1.00 9.48 491 VAL B O 1
ATOM 7792 N N . ASP B 1 492 ? 27.882 -23.519 15.363 1.00 9.88 492 ASP B N 1
ATOM 7793 C CA . ASP B 1 492 ? 26.643 -23.477 16.132 1.00 10.55 492 ASP B CA 1
ATOM 7794 C C . ASP B 1 492 ? 26.902 -23.075 17.582 1.00 10.02 492 ASP B C 1
ATOM 7795 O O . ASP B 1 492 ? 26.164 -22.276 18.153 1.00 10.04 492 ASP B O 1
ATOM 7800 N N . GLU B 1 493 ? 27.953 -23.636 18.175 1.00 8.91 493 GLU B N 1
ATOM 7801 C CA . GLU B 1 493 ? 28.296 -23.324 19.556 1.00 9.38 493 GLU B CA 1
ATOM 7802 C C . GLU B 1 493 ? 28.761 -21.879 19.668 1.00 11.01 493 GLU B C 1
ATOM 7803 O O . GLU B 1 493 ? 28.514 -21.213 20.671 1.00 9.98 493 GLU B O 1
ATOM 7809 N N . LEU B 1 494 ? 29.430 -21.396 18.628 1.00 9.47 494 LEU B N 1
ATOM 7810 C CA . LEU B 1 494 ? 29.902 -20.020 18.608 1.00 11.62 494 LEU B CA 1
ATOM 7811 C C . LEU B 1 494 ? 28.668 -19.112 18.531 1.00 11.95 494 LEU B C 1
ATOM 7812 O O . LEU B 1 494 ? 28.571 -18.099 19.231 1.00 11.23 494 LEU B O 1
ATOM 7817 N N . GLY B 1 495 ? 27.709 -19.500 17.694 1.00 11.28 495 GLY B N 1
ATOM 7818 C CA . GLY B 1 495 ? 26.493 -18.720 17.554 1.00 12.66 495 GLY B CA 1
ATOM 7819 C C . GLY B 1 495 ? 25.625 -18.717 18.802 1.00 13.50 495 GLY B C 1
ATOM 7820 O O . GLY B 1 495 ? 24.808 -17.817 18.991 1.00 15.82 495 GLY B O 1
ATOM 7821 N N . ASP B 1 496 ? 25.799 -19.715 19.665 1.00 12.21 496 ASP B N 1
ATOM 7822 C CA . ASP B 1 496 ? 25.009 -19.797 20.888 1.00 13.91 496 ASP B CA 1
ATOM 7823 C C . ASP B 1 496 ? 25.559 -19.016 22.068 1.00 11.15 496 ASP B C 1
ATOM 7824 O O . ASP B 1 496 ? 24.937 -18.976 23.127 1.00 10.72 496 ASP B O 1
ATOM 7829 N N . MET B 1 497 ? 26.714 -18.387 21.892 1.00 9.68 497 MET B N 1
ATOM 7830 C CA . MET B 1 497 ? 27.309 -17.615 22.973 1.00 8.12 497 MET B CA 1
ATOM 7831 C C . MET B 1 497 ? 26.619 -16.263 23.140 1.00 8.95 497 MET B C 1
ATOM 7832 O O . MET B 1 497 ? 25.799 -15.868 22.313 1.00 9.59 497 MET B O 1
ATOM 7837 N N . ASP B 1 498 ? 26.950 -15.565 24.222 1.00 7.92 498 ASP B N 1
ATOM 7838 C CA . ASP B 1 498 ? 26.389 -14.244 24.478 1.00 8.15 498 ASP B CA 1
ATOM 7839 C C . ASP B 1 498 ? 27.454 -13.241 24.085 1.00 8.25 498 ASP B C 1
ATOM 7840 O O . ASP B 1 498 ? 28.516 -13.185 24.705 1.00 9.80 498 ASP B O 1
ATOM 7845 N N . GLU B 1 499 ? 27.187 -12.459 23.049 1.00 7.07 499 GLU B N 1
ATOM 7846 C CA . GLU B 1 499 ? 28.160 -11.470 22.622 1.00 7.11 499 GLU B CA 1
ATOM 7847 C C . GLU B 1 499 ? 28.007 -10.203 23.449 1.00 8.15 499 GLU B C 1
ATOM 7848 O O . GLU B 1 499 ? 26.964 -9.976 24.066 1.00 7.81 499 GLU B O 1
ATOM 7854 N N . LEU B 1 500 ? 29.067 -9.398 23.470 1.00 8.19 500 LEU B N 1
ATOM 7855 C CA . LEU B 1 500 ? 29.074 -8.117 24.165 1.00 8.35 500 LEU B CA 1
ATOM 7856 C C . LEU B 1 500 ? 29.278 -7.088 23.052 1.00 8.49 500 LEU B C 1
ATOM 7857 O O . LEU B 1 500 ? 30.392 -6.661 22.769 1.00 8.99 500 LEU B O 1
ATOM 7862 N N . PHE B 1 501 ? 28.177 -6.713 22.410 1.00 8.17 501 PHE B N 1
ATOM 7863 C CA . PHE B 1 501 ? 28.203 -5.770 21.293 1.00 8.12 501 PHE B CA 1
ATOM 7864 C C . PHE B 1 501 ? 28.441 -4.339 21.790 1.00 10.19 501 PHE B C 1
ATOM 7865 O O . PHE B 1 501 ? 27.946 -3.983 22.858 1.00 9.99 501 PHE B O 1
ATOM 78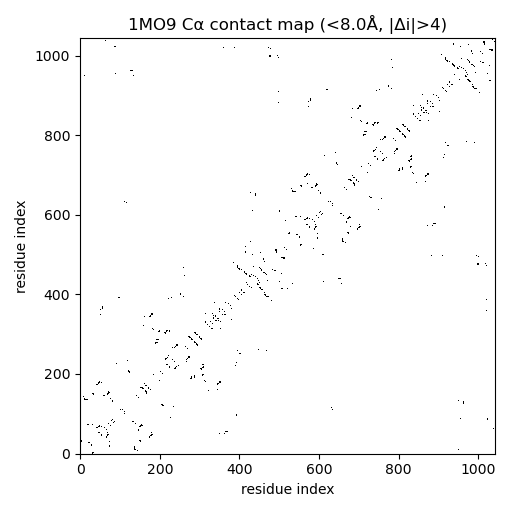73 N N . LEU B 1 502 ? 29.224 -3.529 21.068 1.00 9.80 502 LEU B N 1
ATOM 7874 C CA . LEU B 1 502 ? 29.910 -3.905 19.828 1.00 8.98 502 LEU B CA 1
ATOM 7875 C C . LEU B 1 502 ? 31.196 -4.613 20.213 1.00 10.21 502 LEU B C 1
ATOM 7876 O O . LEU B 1 502 ? 31.979 -4.096 21.010 1.00 10.91 502 LEU B O 1
ATOM 7881 N N . ASN B 1 503 ? 31.426 -5.773 19.616 1.00 8.88 503 ASN B N 1
ATOM 7882 C CA . ASN B 1 503 ? 32.595 -6.577 19.937 1.00 7.09 503 ASN B CA 1
ATOM 7883 C C . ASN B 1 503 ? 33.741 -6.561 18.928 1.00 7.46 503 ASN B C 1
ATOM 7884 O O . ASN B 1 503 ? 33.514 -6.543 17.719 1.00 7.51 503 ASN B O 1
ATOM 7889 N N . PRO B 1 504 ? 34.995 -6.536 19.419 1.00 6.48 504 PRO B N 1
ATOM 7890 C CA . PRO B 1 504 ? 36.160 -6.537 18.528 1.00 6.97 504 PRO B CA 1
ATOM 7891 C C . PRO B 1 504 ? 36.050 -7.689 17.526 1.00 7.89 504 PRO B C 1
ATOM 7892 O O . PRO B 1 504 ? 36.316 -7.509 16.335 1.00 8.45 504 PRO B O 1
ATOM 7896 N N . THR B 1 505 ? 35.671 -8.874 18.003 1.00 7.15 505 THR B N 1
ATOM 7897 C CA . THR B 1 505 ? 35.465 -9.995 17.089 1.00 7.04 505 THR B CA 1
ATOM 7898 C C . THR B 1 505 ? 33.951 -10.158 16.972 1.00 7.57 505 THR B C 1
ATOM 7899 O O . THR B 1 505 ? 33.243 -10.238 17.977 1.00 9.04 505 THR B O 1
ATOM 7903 N N . HIS B 1 506 ? 33.455 -10.166 15.739 1.00 6.33 506 HIS B N 1
ATOM 7904 C CA . HIS B 1 506 ? 32.022 -10.311 15.494 1.00 6.94 506 HIS B CA 1
ATOM 7905 C C . HIS B 1 506 ? 31.667 -11.767 15.221 1.00 7.82 506 HIS B C 1
ATOM 7906 O O . HIS B 1 506 ? 30.556 -12.064 14.776 1.00 6.88 506 HIS B O 1
ATOM 7913 N N . PHE B 1 507 ? 32.604 -12.667 15.504 1.00 6.02 507 PHE B N 1
ATOM 7914 C CA . PHE B 1 507 ? 32.420 -14.095 15.243 1.00 6.49 507 PHE B CA 1
ATOM 7915 C C . PHE B 1 507 ? 31.162 -14.748 15.802 1.00 6.37 507 PHE B C 1
ATOM 7916 O O . PHE B 1 507 ? 30.561 -15.600 15.149 1.00 7.04 507 PHE B O 1
ATOM 7924 N N . ILE B 1 508 ? 30.780 -14.379 17.020 1.00 5.23 508 ILE B N 1
ATOM 7925 C CA . ILE B 1 508 ? 29.596 -14.964 17.640 1.00 7.13 508 ILE B CA 1
ATOM 7926 C C . ILE B 1 508 ? 28.316 -14.717 16.847 1.00 7.01 508 ILE B C 1
ATOM 7927 O O . ILE B 1 508 ? 27.646 -15.669 16.421 1.00 6.64 508 ILE B O 1
ATOM 7932 N N . GLN B 1 509 ? 27.975 -13.451 16.632 1.00 7.21 509 GLN B N 1
ATOM 7933 C CA . GLN B 1 509 ? 26.750 -13.142 15.905 1.00 7.21 509 GLN B CA 1
ATOM 7934 C C . GLN B 1 509 ? 26.782 -13.482 14.419 1.00 5.95 509 GLN B C 1
ATOM 7935 O O . GLN B 1 509 ? 25.760 -13.877 13.855 1.00 6.94 509 GLN B O 1
ATOM 7941 N N . LEU B 1 510 ? 27.937 -13.343 13.774 1.00 5.65 510 LEU B N 1
ATOM 7942 C CA . LEU B 1 510 ? 27.993 -13.657 12.352 1.00 7.06 510 LEU B CA 1
ATOM 7943 C C . LEU B 1 510 ? 27.815 -15.162 12.150 1.00 8.38 510 LEU B C 1
ATOM 7944 O O . LEU B 1 510 ? 27.210 -15.598 11.167 1.00 8.68 510 LEU B O 1
ATOM 7949 N N . SER B 1 511 ? 28.326 -15.955 13.086 1.00 6.42 511 SER B N 1
ATOM 7950 C CA . SER B 1 511 ? 28.154 -17.401 13.010 1.00 8.19 511 SER B CA 1
ATOM 7951 C C . SER B 1 511 ? 26.660 -17.706 13.141 1.00 7.73 511 SER B C 1
ATOM 7952 O O . SER B 1 511 ? 26.113 -18.526 12.403 1.00 7.84 511 SER B O 1
ATOM 7955 N N . ARG B 1 512 ? 26.005 -17.028 14.080 1.00 7.43 512 ARG B N 1
ATOM 7956 C CA . ARG B 1 512 ? 24.575 -17.225 14.314 1.00 7.34 512 ARG B CA 1
ATOM 7957 C C . ARG B 1 512 ? 23.738 -16.944 13.058 1.00 8.08 512 ARG B C 1
ATOM 7958 O O . ARG B 1 512 ? 22.700 -17.569 12.847 1.00 7.93 512 ARG B O 1
ATOM 7966 N N . LEU B 1 513 ? 24.190 -16.009 12.225 1.00 7.80 513 LEU B N 1
ATOM 7967 C CA . LEU B 1 513 ? 23.466 -15.666 11.000 1.00 8.21 513 LEU B CA 1
ATOM 7968 C C . LEU B 1 513 ? 23.476 -16.799 9.974 1.00 9.48 513 LEU B C 1
ATOM 7969 O O . LEU B 1 513 ? 22.587 -16.885 9.128 1.00 10.36 513 LEU B O 1
ATOM 7974 N N . ARG B 1 514 ? 24.477 -17.671 10.054 1.00 8.31 514 ARG B N 1
ATOM 7975 C CA . ARG B 1 514 ? 24.584 -18.788 9.119 1.00 8.69 514 ARG B CA 1
ATOM 7976 C C . ARG B 1 514 ? 24.324 -20.166 9.728 1.00 9.59 514 ARG B C 1
ATOM 7977 O O . ARG B 1 514 ? 24.050 -21.124 9.006 1.00 10.28 514 ARG B O 1
ATOM 7985 N N . ALA B 1 515 ? 24.389 -20.267 11.052 1.00 9.49 515 ALA B N 1
ATOM 7986 C CA . ALA B 1 515 ? 24.230 -21.558 11.724 1.00 9.15 515 ALA B CA 1
ATOM 7987 C C . ALA B 1 515 ? 22.888 -22.268 11.582 1.00 10.26 515 ALA B C 1
ATOM 7988 O O . ALA B 1 515 ? 22.799 -23.477 11.813 1.00 10.25 515 ALA B O 1
ATOM 7990 N N . GLY B 1 516 ? 21.852 -21.528 11.205 1.00 9.49 516 GLY B N 1
ATOM 7991 C CA . GLY B 1 516 ? 20.538 -22.125 11.056 1.00 11.26 516 GLY B CA 1
ATOM 7992 C C . GLY B 1 516 ? 20.404 -23.103 9.903 1.00 11.28 516 GLY B C 1
ATOM 7993 O O . GLY B 1 516 ? 19.434 -23.859 9.855 1.00 11.86 516 GLY B O 1
ATOM 7994 N N . SER B 1 517 ? 21.362 -23.090 8.977 1.00 11.80 517 SER B N 1
ATOM 7995 C CA . SER B 1 517 ? 21.338 -23.990 7.820 1.00 12.28 517 SER B CA 1
ATOM 7996 C C . SER B 1 517 ? 22.204 -25.229 8.031 1.00 12.16 517 SER B C 1
ATOM 7997 O O . SER B 1 517 ? 23.276 -25.145 8.630 1.00 11.76 517 SER B O 1
ATOM 8000 N N . LYS B 1 518 ? 21.744 -26.373 7.525 1.00 12.45 518 LYS B N 1
ATOM 8001 C CA . LYS B 1 518 ? 22.501 -27.618 7.642 1.00 14.06 518 LYS B CA 1
ATOM 8002 C C . LYS B 1 518 ? 23.630 -27.604 6.618 1.00 14.58 518 LYS B C 1
ATOM 8003 O O . LYS B 1 518 ? 24.636 -28.300 6.767 1.00 15.72 518 LYS B O 1
ATOM 8009 N N . ASN B 1 519 ? 23.444 -26.807 5.573 1.00 14.71 519 ASN B N 1
ATOM 8010 C CA . ASN B 1 519 ? 24.454 -26.645 4.534 1.00 15.83 519 ASN B CA 1
ATOM 8011 C C . ASN B 1 519 ? 24.965 -25.218 4.653 1.00 14.20 519 ASN B C 1
ATOM 8012 O O . ASN B 1 519 ? 24.357 -24.281 4.142 1.00 14.17 519 ASN B O 1
ATOM 8017 N N . LEU B 1 520 ? 26.088 -25.066 5.343 1.00 12.04 520 LEU B N 1
ATOM 8018 C CA . LEU B 1 520 ? 26.680 -23.754 5.569 1.00 11.44 520 LEU B CA 1
ATOM 8019 C C . LEU B 1 520 ? 27.055 -22.983 4.313 1.00 11.12 520 LEU B C 1
ATOM 8020 O O . LEU B 1 520 ? 27.484 -23.558 3.307 1.00 12.12 520 LEU B O 1
ATOM 8025 N N . VAL B 1 521 ? 26.900 -21.666 4.399 1.00 11.08 521 VAL B N 1
ATOM 8026 C CA . VAL B 1 521 ? 27.218 -20.748 3.313 1.00 10.96 521 VAL B CA 1
ATOM 8027 C C . VAL B 1 521 ? 28.069 -19.604 3.870 1.00 10.69 521 VAL B C 1
ATOM 8028 O O . VAL B 1 521 ? 27.801 -19.087 4.960 1.00 10.93 521 VAL B O 1
ATOM 8032 N N . SER B 1 522 ? 29.099 -19.220 3.122 1.00 8.96 522 SER B N 1
ATOM 8033 C CA . SER B 1 522 ? 29.988 -18.134 3.543 1.00 8.69 522 SER B CA 1
ATOM 8034 C C . SER B 1 522 ? 29.256 -16.800 3.650 1.00 11.27 522 SER B C 1
ATOM 8035 O O . SER B 1 522 ? 28.218 -16.598 3.016 1.00 10.43 522 SER B O 1
ATOM 8038 N N . LEU B 1 523 ? 29.813 -15.893 4.451 1.00 9.75 523 LEU B N 1
ATOM 8039 C CA . LEU B 1 523 ? 29.236 -14.561 4.635 1.00 11.41 523 LEU B CA 1
ATOM 8040 C C . LEU B 1 523 ? 30.339 -13.523 4.444 1.00 12.14 523 LEU B C 1
ATOM 8041 O O . LEU B 1 523 ? 31.486 -13.832 4.811 1.00 12.88 523 LEU B O 1
#

Secondary structure (DSSP, 8-state):
-EEE-TT----HHHHHHHHHHHHH-TT---EEEE--TT--SPBSEEEE--SHHHHHHHHHHHHTT--EEEEESSSSSS-HHHHHSHHHHHHHHHHHHHHHHHHHTTTSTTPPP-TT----HHHHHHHHHHHTHHHHHHHHHIIIIIS---EEESS--EEEETTEEEETTEEEEBS-EEE---EE-----STTTTSBTEEEHHHHHHH--S---SEEEEE--SHHHHHHHHHHHHTT-EEEEE-SS-TTTT--SHHHHHHHHHHHHHTT-EEESS-EEEEEEE-TTSBEEEEEEEETTEEEEEE-S-EEE-PPPEE--HHHHHHHT--B-TTSPBP--TTSB-SSTTEEE-GGGG-SS-SHHHHHHHHHHHHHHHTT--------S--EEEESSSEEEEEE--HHHHHHTT--EEEEEES--STTTT-SS-S--TTTHHHHHSTTTGGGG-EEEEEEETTT-BEEEEEEEESS-HHHHHHHHHHHHTT-BHHHHHTS---SS-S--HHHHHHHHTT-SS----/-EEE-TT----HHHHHHHHHHHHT-TT---EEEE--SS--SPEEEEEE--BHHHHHHHHHHHHTT--EEEE-SSSSSB-HHHHTSHHHHHHHHHHHHHHHHHHHTTTSTTPPP-TT----HHHHHHHHHHHTHHHHHHHHHIIIIIS---EEESS--EEEETTEEEETTEEEEEEEEEE---EE-----STTTTSBTEEEHHHHHHH--S---SEEEEE--SHHHHHHHHHHHHTT-EEEEE-SS-S-TT--SHHHHHHHHHHHHHTT-EEETT-EEEEEEE-TTSBEEEEEEEETTEEEEEE-S-EEE-PPPEE--HHHHHHHT--B-TTSPBP--TTSB-SSTTEEE-GGGG-SS-SHHHHHHHHHHHHHHHTT--------S--EEEESSSEEEEEE--HHHHHHTT--EEEEEES-SSTTTT-SS-S--TT-HHHHHSTT-GGGG-EEEEEEETTT-BEEEEEEEESS-HHHHHHHHHHHHTT-BHHHHHTS---SSPS--HHHHHHHHHT-SS----

InterPro domains:
  IPR004099 Pyridine nucleotide-disulphide oxidoreductase, dimerisation domain [PF02852] (388-506)
  IPR016156 FAD/NAD-linked reductase, dimerisation domain superfamily [G3DSA:3.30.390.30] (254-504)
  IPR016156 FAD/NAD-linked reductase, dimerisation domain superfamily [SSF55424] (385-506)
  IPR023753 FAD/NAD(P)-binding domain [PF07992] (44-368)
  IPR036188 FAD/NAD(P)-binding domain superfamily [G3DSA:3.50.50.60] (41-378)
  IPR036188 FAD/NAD(P)-binding domain superfamily [G3DSA:3.50.50.60] (87-313)
  IPR036188 FAD/NAD(P)-binding domain superfamily [SSF51905] (42-407)

Sequence (1044 aa):
KVWNARNDHLTINQWATRIDEILEAPDGGEVIYNVDENDPREYDAIFIGGGAAGRFGSAYLRAMGGRQLIVDRWPFLGGSCPHNACVPHHLFSDCAAELMLARTFSGQYWFPDMTEKVVGIKEVVDLFRAGRNGPHGIMNFQSKEQLNLEYILNCPAKVIDNHTVEAAGKVFKAKNLILAVGAGPGTLDVPGVNAKGVFDHATLVEELDYEPGSTVVVVGGSKTAVEYGCFFNATGRRTVMLVRTEPLKLIKDNETRAYVLDRMKEQGMEIISGSNVTRIEEDANGRVQAVVAMTPNGEMRIETDFVFLGLGEQPRSAELAKILGLDLGPKGEVLVNEYLQTSVPNVYAVGDLIGGPMEMFKARKSGCYAARNVMGEKISYTPKNYPDFLHTHYEVSFLGMGEEEARAAGHEIVTIKMPPDTENGLNVALPASDRTMLYAFGKGTAHMSGFQKIVIDAKTRKVLGAHHVGYGAKDAFQYLNVLIKQGLTVDELGDMDELFLNPTHFIQLSRLRAGSKNLVSLKVWNARNDHLTINQWATRIDEILEAPDGGEVIYNVDENDPREYDAIFIGGGAAGRFGSAYLRAMGGRQLIVDRWPFLGGSCPHNACVPHHLFSDCAAELMLARTFSGQYWFPDMTEKVVGIKEVVDLFRAGRNGPHGIMNFQSKEQLNLEYILNCPAKVIDNHTVEAAGKVFKAKNLILAVGAGPGTLDVPGVNAKGVFDHATLVEELDYEPGSTVVVVGGSKTAVEYGCFFNATGRRTVMLVRTEPLKLIKDNETRAYVLDRMKEQGMEIISGSNVTRIEEDANGRVQAVVAMTPNGEMRIETDFVFLGLGEQPRSAELAKILGLDLGPKGEVLVNEYLQTSVPNVYAVGDLIGGPMEMFKARKSGCYAARNVMGEKISYTPKNYPDFLHTHYEVSFLGMGEEEARAAGHEIVTIKMPPDTENGLNVALPASDRTMLYAFGKGTAHMSGFQKIVIDAKTRKVLGAHHVGYGAKDAFQYLNVLIKQGLTVDELGDMDELFLNPTHFIQLSRLRAGSKNLVSL

CATH classification: 3.50.50.60 (+2 more: 3.50.50.60, 3.30.390.30)

B-factor: mean 18.8, std 10.52, range [2.62, 97.23]

Organism: Xanthobacter autotrophicus (strain ATCC BAA-1158 / Py2) (NCBI:txid78245)